Protein AF-0000000065914863 (afdb_homodimer)

pLDDT: mean 92.37, std 11.51, range [22.64, 98.88]

Structure (mmCIF, N/CA/C/O backbone):
data_AF-0000000065914863-model_v1
#
loop_
_entity.id
_entity.type
_entity.pdbx_description
1 polymer 'Glycogen synthase 2'
#
loop_
_atom_site.group_PDB
_atom_site.id
_atom_site.type_symbol
_atom_site.label_atom_id
_atom_site.label_alt_id
_atom_site.label_comp_id
_atom_site.label_asym_id
_atom_site.label_entity_id
_atom_site.label_seq_id
_atom_site.pdbx_PDB_ins_code
_atom_site.Cartn_x
_atom_site.Cartn_y
_atom_site.Cartn_z
_atom_site.occupancy
_atom_site.B_iso_or_equiv
_atom_site.auth_seq_id
_atom_site.auth_comp_id
_atom_site.auth_asym_id
_atom_site.auth_atom_id
_atom_site.pdbx_PDB_model_num
ATOM 1 N N . MET A 1 1 ? 14.117 42.188 33.25 1 60.28 1 MET A N 1
ATOM 2 C CA . MET A 1 1 ? 13.133 43.156 32.812 1 60.28 1 MET A CA 1
ATOM 3 C C . MET A 1 1 ? 11.93 42.469 32.188 1 60.28 1 MET A C 1
ATOM 5 O O . MET A 1 1 ? 12.078 41.469 31.5 1 60.28 1 MET A O 1
ATOM 9 N N . GLN A 1 2 ? 10.758 42.844 32.625 1 84.94 2 GLN A N 1
ATOM 10 C CA . GLN A 1 2 ? 9.461 42.375 32.188 1 84.94 2 GLN A CA 1
ATOM 11 C C . GLN A 1 2 ? 9.016 43.094 30.906 1 84.94 2 GLN A C 1
ATOM 13 O O . GLN A 1 2 ? 8.953 44.312 30.875 1 84.94 2 GLN A O 1
ATOM 18 N N . ALA A 1 3 ? 8.977 42.281 29.859 1 91.88 3 ALA A N 1
ATOM 19 C CA . ALA A 1 3 ? 8.5 42.875 28.609 1 91.88 3 ALA A CA 1
ATOM 20 C C . ALA A 1 3 ? 6.988 43.094 28.656 1 91.88 3 ALA A C 1
ATOM 22 O O . ALA A 1 3 ? 6.254 42.312 29.25 1 91.88 3 ALA A O 1
ATOM 23 N N . ARG A 1 4 ? 6.555 44.25 28.203 1 96.75 4 ARG A N 1
ATOM 24 C CA . ARG A 1 4 ? 5.145 44.531 27.938 1 96.75 4 ARG A CA 1
ATOM 25 C C . ARG A 1 4 ? 4.809 44.281 26.484 1 96.75 4 ARG A C 1
ATOM 27 O O . ARG A 1 4 ? 5.121 45.094 25.609 1 96.75 4 ARG A O 1
ATOM 34 N N . ILE A 1 5 ? 4.137 43.188 26.25 1 97.88 5 ILE A N 1
ATOM 35 C CA . ILE A 1 5 ? 3.965 42.719 24.875 1 97.88 5 ILE A CA 1
ATOM 36 C C . ILE A 1 5 ? 2.49 42.781 24.5 1 97.88 5 ILE A C 1
ATOM 38 O O . ILE A 1 5 ? 1.628 42.25 25.203 1 97.88 5 ILE A O 1
ATOM 42 N N . LEU A 1 6 ? 2.168 43.406 23.391 1 98.44 6 LEU A N 1
ATOM 43 C CA . LEU A 1 6 ? 0.821 43.469 22.844 1 98.44 6 LEU A CA 1
ATOM 44 C C . LEU A 1 6 ? 0.707 42.531 21.625 1 98.44 6 LEU A C 1
ATOM 46 O O . LEU A 1 6 ? 1.305 42.812 20.578 1 98.44 6 LEU A O 1
ATOM 50 N N . PHE A 1 7 ? -0.024 41.438 21.812 1 98.75 7 PHE A N 1
ATOM 51 C CA . PHE A 1 7 ? -0.329 40.562 20.672 1 98.75 7 PHE A CA 1
ATOM 52 C C . PHE A 1 7 ? -1.465 41.156 19.844 1 98.75 7 PHE A C 1
ATOM 54 O O . PHE A 1 7 ? -2.574 41.344 20.344 1 98.75 7 PHE A O 1
ATOM 61 N N . ALA A 1 8 ? -1.206 41.438 18.609 1 98.75 8 ALA A N 1
ATOM 62 C CA . ALA A 1 8 ? -2.227 41.938 17.688 1 98.75 8 ALA A CA 1
ATOM 63 C C . ALA A 1 8 ? -2.576 40.906 16.641 1 98.75 8 ALA A C 1
ATOM 65 O O . ALA A 1 8 ? -1.71 40.469 15.883 1 98.75 8 ALA A O 1
ATOM 66 N N . ALA A 1 9 ? -3.812 40.469 16.625 1 98.44 9 ALA A N 1
ATOM 67 C CA . ALA A 1 9 ? -4.188 39.375 15.711 1 98.44 9 ALA A CA 1
ATOM 68 C C . ALA A 1 9 ? -5.668 39.469 15.352 1 98.44 9 ALA A C 1
ATOM 70 O O . ALA A 1 9 ? -6.477 39.969 16.125 1 98.44 9 ALA A O 1
ATOM 71 N N . ALA A 1 10 ? -5.984 38.938 14.172 1 97.38 10 ALA A N 1
ATOM 72 C CA . ALA A 1 10 ? -7.371 38.875 13.711 1 97.38 10 ALA A CA 1
ATOM 73 C C . ALA A 1 10 ? -8.148 37.781 14.43 1 97.38 10 ALA A C 1
ATOM 75 O O . ALA A 1 10 ? -9.383 37.812 14.492 1 97.38 10 ALA A O 1
ATOM 76 N N . GLU A 1 11 ? -7.43 36.781 14.961 1 95.5 11 GLU A N 1
ATOM 77 C CA . GLU A 1 11 ? -8.031 35.594 15.586 1 95.5 11 GLU A CA 1
ATOM 78 C C . GLU A 1 11 ? -7.414 35.344 16.953 1 95.5 11 GLU A C 1
ATOM 80 O O . GLU A 1 11 ? -6.238 35.625 17.188 1 95.5 11 GLU A O 1
ATOM 85 N N . ALA A 1 12 ? -8.242 34.781 17.797 1 95.56 12 ALA A N 1
ATOM 86 C CA . ALA A 1 12 ? -7.762 34.25 19.078 1 95.56 12 ALA A CA 1
ATOM 87 C C . ALA A 1 12 ? -8.688 33.156 19.609 1 95.56 12 ALA A C 1
ATOM 89 O O . ALA A 1 12 ? -9.883 33.406 19.797 1 95.56 12 ALA A O 1
ATOM 90 N N . ALA A 1 13 ? -8.117 32.031 19.812 1 90.31 13 ALA A N 1
ATOM 91 C CA . ALA A 1 13 ? -8.891 30.953 20.438 1 90.31 13 ALA A CA 1
ATOM 92 C C . ALA A 1 13 ? -9.07 31.203 21.938 1 90.31 13 ALA A C 1
ATOM 94 O O . ALA A 1 13 ? -8.164 31.703 22.594 1 90.31 13 ALA A O 1
ATOM 95 N N . PRO A 1 14 ? -10.266 30.984 22.469 1 89.31 14 PRO A N 1
ATOM 96 C CA . PRO A 1 14 ? -11.359 30.203 21.891 1 89.31 14 PRO A CA 1
ATOM 97 C C . PRO A 1 14 ? -12.469 31.078 21.312 1 89.31 14 PRO A C 1
ATOM 99 O O . PRO A 1 14 ? -13.508 30.562 20.906 1 89.31 14 PRO A O 1
ATOM 102 N N . ILE A 1 15 ? -12.305 32.312 21.203 1 89.94 15 ILE A N 1
ATOM 103 C CA . ILE A 1 15 ? -13.453 33.188 20.969 1 89.94 15 ILE A CA 1
ATOM 104 C C . ILE A 1 15 ? -13.609 33.469 19.484 1 89.94 15 ILE A C 1
ATOM 106 O O . ILE A 1 15 ? -14.719 33.719 19 1 89.94 15 ILE A O 1
ATOM 110 N N . ALA A 1 16 ? -12.547 33.469 18.75 1 92.38 16 ALA A N 1
ATOM 111 C CA . ALA A 1 16 ? -12.562 33.656 17.297 1 92.38 16 ALA A CA 1
ATOM 112 C C . ALA A 1 16 ? -11.492 32.781 16.625 1 92.38 16 ALA A C 1
ATOM 114 O O . ALA A 1 16 ? -10.32 33.156 16.594 1 92.38 16 ALA A O 1
ATOM 115 N N . LYS A 1 17 ? -11.945 31.703 16.062 1 89.31 17 LYS A N 1
ATOM 116 C CA . LYS A 1 17 ? -10.977 30.75 15.523 1 89.31 17 LYS A CA 1
ATOM 117 C C . LYS A 1 17 ? -11.375 30.281 14.133 1 89.31 17 LYS A C 1
ATOM 119 O O . LYS A 1 17 ? -12.469 29.734 13.945 1 89.31 17 LYS A O 1
ATOM 124 N N . VAL A 1 18 ? -10.508 30.531 13.195 1 83 18 VAL A N 1
ATOM 125 C CA . VAL A 1 18 ? -10.672 29.984 11.859 1 83 18 VAL A CA 1
ATOM 126 C C . VAL A 1 18 ? -9.516 29.031 11.547 1 83 18 VAL A C 1
ATOM 128 O O . VAL A 1 18 ? -9.703 28 10.906 1 83 18 VAL A O 1
ATOM 131 N N . GLY A 1 19 ? -8.352 29.422 12.078 1 83.62 19 GLY A N 1
ATOM 132 C CA . GLY A 1 19 ? -7.18 28.625 11.766 1 83.62 19 GLY A CA 1
ATOM 133 C C . GLY A 1 19 ? -6.219 28.484 12.93 1 83.62 19 GLY A C 1
ATOM 134 O O . GLY A 1 19 ? -6.594 28.734 14.078 1 83.62 19 GLY A O 1
ATOM 135 N N . GLY A 1 20 ? -5.02 28.094 12.594 1 86.5 20 GLY A N 1
ATOM 136 C CA . GLY A 1 20 ? -4.012 27.828 13.602 1 86.5 20 GLY A CA 1
ATOM 137 C C . GLY A 1 20 ? -3.514 29.078 14.312 1 86.5 20 GLY A C 1
ATOM 138 O O . GLY A 1 20 ? -3.078 29.016 15.461 1 86.5 20 GLY A O 1
ATOM 139 N N . MET A 1 21 ? -3.607 30.156 13.648 1 91.75 21 MET A N 1
ATOM 140 C CA . MET A 1 21 ? -3.189 31.422 14.266 1 91.75 21 MET A CA 1
ATOM 141 C C . MET A 1 21 ? -3.963 31.672 15.547 1 91.75 21 MET A C 1
ATOM 143 O O . MET A 1 21 ? -3.398 32.156 16.531 1 91.75 21 MET A O 1
ATOM 147 N N . ALA A 1 22 ? -5.223 31.328 15.484 1 92.75 22 ALA A N 1
ATOM 148 C CA . ALA A 1 22 ? -6.059 31.516 16.672 1 92.75 22 ALA A CA 1
ATOM 149 C C . ALA A 1 22 ? -5.516 30.719 17.859 1 92.75 22 ALA A C 1
ATOM 151 O O . ALA A 1 22 ? -5.527 31.203 18.984 1 92.75 22 ALA A O 1
ATOM 152 N N . ASP A 1 23 ? -5.074 29.594 17.578 1 91.31 23 ASP A N 1
ATOM 153 C CA . ASP A 1 23 ? -4.551 28.719 18.625 1 91.31 23 ASP A CA 1
ATOM 154 C C . ASP A 1 23 ? -3.268 29.281 19.234 1 91.31 23 ASP A C 1
ATOM 156 O O . ASP A 1 23 ? -3.045 29.188 20.438 1 91.31 23 ASP A O 1
ATOM 160 N N . VAL A 1 24 ? -2.443 29.844 18.406 1 93.69 24 VAL A N 1
ATOM 161 C CA . VAL A 1 24 ? -1.197 30.453 18.859 1 93.69 24 VAL A CA 1
ATOM 162 C C . VAL A 1 24 ? -1.503 31.656 19.75 1 93.69 24 VAL A C 1
ATOM 164 O O . VAL A 1 24 ? -0.982 31.75 20.875 1 93.69 24 VAL A O 1
ATOM 167 N N . VAL A 1 25 ? -2.355 32.5 19.25 1 96.06 25 VAL A N 1
ATOM 168 C CA . VAL A 1 25 ? -2.678 33.719 19.953 1 96.06 25 VAL A CA 1
ATOM 169 C C . VAL A 1 25 ? -3.426 33.406 21.25 1 96.06 25 VAL A C 1
ATOM 171 O O . VAL A 1 25 ? -3.301 34.125 22.25 1 96.06 25 VAL A O 1
ATOM 174 N N . GLY A 1 26 ? -4.09 32.312 21.266 1 93.94 26 GLY A N 1
ATOM 175 C CA . GLY A 1 26 ? -4.852 31.922 22.453 1 93.94 26 GLY A CA 1
ATOM 176 C C . GLY A 1 26 ? -4.016 31.172 23.484 1 93.94 26 GLY A C 1
ATOM 177 O O . GLY A 1 26 ? -4.402 31.078 24.641 1 93.94 26 GLY A O 1
ATOM 178 N N . SER A 1 27 ? -2.873 30.719 23.109 1 93.81 27 SER A N 1
ATOM 179 C CA . SER A 1 27 ? -2.15 29.812 24.016 1 93.81 27 SER A CA 1
ATOM 180 C C . SER A 1 27 ? -0.785 30.391 24.375 1 93.81 27 SER A C 1
ATOM 182 O O . SER A 1 27 ? -0.375 30.328 25.547 1 93.81 27 SER A O 1
ATOM 184 N N . LEU A 1 28 ? -0.084 30.969 23.469 1 94.69 28 LEU A N 1
ATOM 185 C CA . LEU A 1 28 ? 1.275 31.438 23.703 1 94.69 28 LEU A CA 1
ATOM 186 C C . LEU A 1 28 ? 1.292 32.531 24.75 1 94.69 28 LEU A C 1
ATOM 188 O O . LEU A 1 28 ? 2.137 32.531 25.656 1 94.69 28 LEU A O 1
ATOM 192 N N . PRO A 1 29 ? 0.357 33.5 24.703 1 96.62 29 PRO A N 1
ATOM 193 C CA . PRO A 1 29 ? 0.352 34.562 25.703 1 96.62 29 PRO A CA 1
ATOM 194 C C . PRO A 1 29 ? 0.245 34.031 27.141 1 96.62 29 PRO A C 1
ATOM 196 O O . PRO A 1 29 ? 0.872 34.562 28.047 1 96.62 29 PRO A O 1
ATOM 199 N N . VAL A 1 30 ? -0.542 32.969 27.297 1 94.88 30 VAL A N 1
ATOM 200 C CA . VAL A 1 30 ? -0.723 32.375 28.609 1 94.88 30 VAL A CA 1
ATOM 201 C C . VAL A 1 30 ? 0.617 31.859 29.141 1 94.88 30 VAL A C 1
ATOM 203 O O . VAL A 1 30 ? 0.965 32.094 30.297 1 94.88 30 VAL A O 1
ATOM 206 N N . VAL A 1 31 ? 1.341 31.234 28.312 1 94.62 31 VAL A N 1
ATOM 207 C CA . VAL A 1 31 ? 2.625 30.656 28.688 1 94.62 31 VAL A CA 1
ATOM 208 C C . VAL A 1 31 ? 3.643 31.75 28.953 1 94.62 31 VAL A C 1
ATOM 210 O O . VAL A 1 31 ? 4.426 31.672 29.906 1 94.62 31 VAL A O 1
ATOM 213 N N . LEU A 1 32 ? 3.652 32.781 28.125 1 95.56 32 LEU A N 1
ATOM 214 C CA . LEU A 1 32 ? 4.574 33.906 28.297 1 95.56 32 LEU A CA 1
ATOM 215 C C . LEU A 1 32 ? 4.301 34.625 29.609 1 95.56 32 LEU A C 1
ATOM 217 O O . LEU A 1 32 ? 5.23 35.094 30.266 1 95.56 32 LEU A O 1
ATOM 221 N N . ARG A 1 33 ? 3.059 34.75 29.953 1 95.75 33 ARG A N 1
ATOM 222 C CA . ARG A 1 33 ? 2.707 35.375 31.234 1 95.75 33 ARG A CA 1
ATOM 223 C C . ARG A 1 33 ? 3.223 34.531 32.406 1 95.75 33 ARG A C 1
ATOM 225 O O . ARG A 1 33 ? 3.715 35.062 33.375 1 95.75 33 ARG A O 1
ATOM 232 N N . LYS A 1 34 ? 3.082 33.281 32.25 1 93.12 34 LYS A N 1
ATOM 233 C CA . LYS A 1 34 ? 3.607 32.375 33.281 1 93.12 34 LYS A CA 1
ATOM 234 C C . LYS A 1 34 ? 5.121 32.531 33.406 1 93.12 34 LYS A C 1
ATOM 236 O O . LYS A 1 34 ? 5.68 32.281 34.5 1 93.12 34 LYS A O 1
ATOM 241 N N . LEU A 1 35 ? 5.734 32.938 32.375 1 93 35 LEU A N 1
ATOM 242 C CA . LEU A 1 35 ? 7.176 33.156 32.375 1 93 35 LEU A CA 1
ATOM 243 C C . LEU A 1 35 ? 7.523 34.562 32.844 1 93 35 LEU A C 1
ATOM 245 O O . LEU A 1 35 ? 8.672 35 32.719 1 93 35 LEU A O 1
ATOM 249 N N . GLY A 1 36 ? 6.551 35.312 33.188 1 93.5 36 GLY A N 1
ATOM 250 C CA . GLY A 1 36 ? 6.805 36.562 33.875 1 93.5 36 GLY A CA 1
ATOM 251 C C . GLY A 1 36 ? 6.621 37.781 33 1 93.5 36 GLY A C 1
ATOM 252 O O . GLY A 1 36 ? 6.938 38.906 33.375 1 93.5 36 GLY A O 1
ATOM 253 N N . GLN A 1 37 ? 6.082 37.625 31.812 1 95.69 37 GLN A N 1
ATOM 254 C CA . GLN A 1 37 ? 5.898 38.75 30.906 1 95.69 37 GLN A CA 1
ATOM 255 C C . GLN A 1 37 ? 4.496 39.344 31.031 1 95.69 37 GLN A C 1
ATOM 257 O O . GLN A 1 37 ? 3.566 38.656 31.469 1 95.69 37 GLN A O 1
ATOM 262 N N . ASP A 1 38 ? 4.41 40.594 30.797 1 97.31 38 ASP A N 1
ATOM 263 C CA . ASP A 1 38 ? 3.1 41.25 30.719 1 97.31 38 ASP A CA 1
ATOM 264 C C . ASP A 1 38 ? 2.568 41.219 29.281 1 97.31 38 ASP A C 1
ATOM 266 O O . ASP A 1 38 ? 2.842 42.125 28.5 1 97.31 38 ASP A O 1
ATOM 270 N N . VAL A 1 39 ? 1.802 40.188 29.016 1 97.81 39 VAL A N 1
ATOM 271 C CA . VAL A 1 39 ? 1.303 39.969 27.656 1 97.81 39 VAL A CA 1
ATOM 272 C C . VAL A 1 39 ? -0.193 40.281 27.594 1 97.81 39 VAL A C 1
ATOM 274 O O . VAL A 1 39 ? -0.953 39.844 28.469 1 97.81 39 VAL A O 1
ATOM 277 N N . ARG A 1 40 ? -0.616 41 26.609 1 98.38 40 ARG A N 1
ATOM 278 C CA . ARG A 1 40 ? -2.016 41.312 26.359 1 98.38 40 ARG A CA 1
ATOM 279 C C . ARG A 1 40 ? -2.381 41.125 24.906 1 98.38 40 ARG A C 1
ATOM 281 O O . ARG A 1 40 ? -1.506 41.094 24.031 1 98.38 40 ARG A O 1
ATOM 288 N N . ILE A 1 41 ? -3.676 40.875 24.656 1 98.69 41 ILE A N 1
ATOM 289 C CA . ILE A 1 41 ? -4.133 40.594 23.312 1 98.69 41 ILE A CA 1
ATOM 290 C C . ILE A 1 41 ? -5.09 41.688 22.828 1 98.69 41 ILE A C 1
ATOM 292 O O . ILE A 1 41 ? -5.906 42.188 23.609 1 98.69 41 ILE A O 1
ATOM 296 N N . ILE A 1 42 ? -4.949 42.094 21.609 1 98.69 42 ILE A N 1
ATOM 297 C CA . ILE A 1 42 ? -5.91 43 21 1 98.69 42 ILE A CA 1
ATOM 298 C C . ILE A 1 42 ? -6.449 42.375 19.703 1 98.69 42 ILE A C 1
ATOM 300 O O . ILE A 1 42 ? -5.684 41.875 18.891 1 98.69 42 ILE A O 1
ATOM 304 N N . MET A 1 43 ? -7.727 42.344 19.547 1 98.44 43 MET A N 1
ATOM 305 C CA . MET A 1 43 ? -8.383 41.781 18.375 1 98.44 43 MET A CA 1
ATOM 306 C C . MET A 1 43 ? -9.703 42.5 18.094 1 98.44 43 MET A C 1
ATOM 308 O O . MET A 1 43 ? -10.203 43.25 18.922 1 98.44 43 MET A O 1
ATOM 312 N N . PRO A 1 44 ? -10.281 42.281 16.922 1 98.12 44 PRO A N 1
ATOM 313 C CA . PRO A 1 44 ? -11.578 42.906 16.625 1 98.12 44 PRO A CA 1
ATOM 314 C C . PRO A 1 44 ? -12.719 42.312 17.453 1 98.12 44 PRO A C 1
ATOM 316 O O . PRO A 1 44 ? -12.688 41.125 17.781 1 98.12 44 PRO A O 1
ATOM 319 N N . LEU A 1 45 ? -13.648 43.125 17.719 1 96.5 45 LEU A N 1
ATOM 320 C CA . LEU A 1 45 ? -14.906 42.656 18.297 1 96.5 45 LEU A CA 1
ATOM 321 C C . LEU A 1 45 ? -15.906 42.281 17.219 1 96.5 45 LEU A C 1
ATOM 323 O O . LEU A 1 45 ? -16.734 43.094 16.828 1 96.5 45 LEU A O 1
ATOM 327 N N . TYR A 1 46 ? -15.859 41.094 16.859 1 95.75 46 TYR A N 1
ATOM 328 C CA . TYR A 1 46 ? -16.719 40.625 15.781 1 95.75 46 TYR A CA 1
ATOM 329 C C . TYR A 1 46 ? -18.172 40.562 16.234 1 95.75 46 TYR A C 1
ATOM 331 O O . TYR A 1 46 ? -18.453 40.406 17.422 1 95.75 46 TYR A O 1
ATOM 339 N N . GLY A 1 47 ? -19.047 40.562 15.242 1 93.12 47 GLY A N 1
ATOM 340 C CA . GLY A 1 47 ? -20.469 40.562 15.523 1 93.12 47 GLY A CA 1
ATOM 341 C C . GLY A 1 47 ? -20.938 39.375 16.359 1 93.12 47 GLY A C 1
ATOM 342 O O . GLY A 1 47 ? -21.766 39.531 17.25 1 93.12 47 GLY A O 1
ATOM 343 N N . PHE A 1 48 ? -20.422 38.312 16.141 1 90.5 48 PHE A N 1
ATOM 344 C CA . PHE A 1 48 ? -20.891 37.094 16.812 1 90.5 48 PHE A CA 1
ATOM 345 C C . PHE A 1 48 ? -20.375 37.062 18.25 1 90.5 48 PHE A C 1
ATOM 347 O O . PHE A 1 48 ? -20.766 36.188 19.031 1 90.5 48 PHE A O 1
ATOM 354 N N . LEU A 1 49 ? -19.578 38.031 18.609 1 91.81 49 LEU A N 1
ATOM 355 C CA . LEU A 1 49 ? -19.078 38.094 19.984 1 91.81 49 LEU A CA 1
ATOM 356 C C . LEU A 1 49 ? -19.875 39.094 20.797 1 91.81 49 LEU A C 1
ATOM 358 O O . LEU A 1 49 ? -19.719 39.188 22.016 1 91.81 49 LEU A O 1
ATOM 362 N N . TRP A 1 50 ? -20.734 39.75 20.125 1 87.62 50 TRP A N 1
ATOM 363 C CA . TRP A 1 50 ? -21.453 40.844 20.781 1 87.62 50 TRP A CA 1
ATOM 364 C C . TRP A 1 50 ? -22.281 40.344 21.953 1 87.62 50 TRP A C 1
ATOM 366 O O . TRP A 1 50 ? -22.359 41 22.984 1 87.62 50 TRP A O 1
ATOM 376 N N . ASP A 1 51 ? -22.844 39.156 21.734 1 84.25 51 ASP A N 1
ATOM 377 C CA . ASP A 1 51 ? -23.688 38.625 22.781 1 84.25 51 ASP A CA 1
ATOM 378 C C . ASP A 1 51 ? -22.859 38.031 23.922 1 84.25 51 ASP A C 1
ATOM 380 O O . ASP A 1 51 ? -23.312 37.969 25.062 1 84.25 51 ASP A O 1
ATOM 384 N N . LYS A 1 52 ? -21.688 37.688 23.641 1 87.56 52 LYS A N 1
ATOM 385 C CA . LYS A 1 52 ? -20.828 37.031 24.625 1 87.56 52 LYS A CA 1
ATOM 386 C C . LYS A 1 52 ? -20.125 38.094 25.5 1 87.56 52 LYS A C 1
ATOM 388 O O . LYS A 1 52 ? -19.922 37.844 26.703 1 87.56 52 LYS A O 1
ATOM 393 N N . PHE A 1 53 ? -19.656 39.188 24.938 1 83.06 53 PHE A N 1
ATOM 394 C CA . PHE A 1 53 ? -18.938 40.25 25.656 1 83.06 53 PHE A CA 1
ATOM 395 C C . PHE A 1 53 ? -19.812 41.469 25.891 1 83.06 53 PHE A C 1
ATOM 397 O O . PHE A 1 53 ? -19.297 42.562 26.078 1 83.06 53 PHE A O 1
ATOM 404 N N . GLY A 1 54 ? -21.078 41.375 25.859 1 67.38 54 GLY A N 1
ATOM 405 C CA . GLY A 1 54 ? -21.984 42.531 26.031 1 67.38 54 GLY A CA 1
ATOM 406 C C . GLY A 1 54 ? -22.156 42.906 27.484 1 67.38 54 GLY A C 1
ATOM 407 O O . GLY A 1 54 ? -21.656 42.25 28.391 1 67.38 54 GLY A O 1
ATOM 408 N N . PRO A 1 55 ? -22.484 44.312 27.641 1 58.91 55 PRO A N 1
ATOM 409 C CA . PRO A 1 55 ? -22.703 44.781 29.016 1 58.91 55 PRO A CA 1
ATOM 410 C C . PRO A 1 55 ? -23.5 43.75 29.844 1 58.91 55 PRO A C 1
ATOM 412 O O . PRO A 1 55 ? -24.062 42.812 29.297 1 58.91 55 PRO A O 1
ATOM 415 N N . GLU A 1 56 ? -24.109 43.875 31.078 1 52.84 56 GLU A N 1
ATOM 416 C CA . GLU A 1 56 ? -24.844 43.094 32.031 1 52.84 56 GLU A CA 1
ATOM 417 C C . GLU A 1 56 ? -25.969 42.281 31.359 1 52.84 56 GLU A C 1
ATOM 419 O O . GLU A 1 56 ? -26.859 42.875 30.75 1 52.84 56 GLU A O 1
ATOM 424 N N . PRO A 1 57 ? -25.969 40.781 31.375 1 57.75 57 PRO A N 1
ATOM 425 C CA . PRO A 1 57 ? -25.484 39.406 31.547 1 57.75 57 PRO A CA 1
ATOM 426 C C . PRO A 1 57 ? -24.734 38.906 30.328 1 57.75 57 PRO A C 1
ATOM 428 O O . PRO A 1 57 ? -25.281 38.875 29.234 1 57.75 57 PRO A O 1
ATOM 431 N N . GLY A 1 58 ? -23.375 39.344 30.031 1 63.84 58 GLY A N 1
ATOM 432 C CA . GLY A 1 58 ? -22.609 38.625 29.031 1 63.84 58 GLY A CA 1
ATOM 433 C C . GLY A 1 58 ? -21.875 37.406 29.609 1 63.84 58 GLY A C 1
ATOM 434 O O . GLY A 1 58 ? -21.781 37.25 30.828 1 63.84 58 GLY A O 1
ATOM 435 N N . GLN A 1 59 ? -21.641 36.469 28.75 1 76.31 59 GLN A N 1
ATOM 436 C CA . GLN A 1 59 ? -20.922 35.25 29.172 1 76.31 59 GLN A CA 1
ATOM 437 C C . GLN A 1 59 ? -19.547 35.594 29.703 1 76.31 59 GLN A C 1
ATOM 439 O O . GLN A 1 59 ? -19.062 34.969 30.656 1 76.31 59 GLN A O 1
ATOM 444 N N . TYR A 1 60 ? -18.922 36.781 29.109 1 86.94 60 TYR A N 1
ATOM 445 C CA . TYR A 1 60 ? -17.578 37.188 29.5 1 86.94 60 TYR A CA 1
ATOM 446 C C . TYR A 1 60 ? -17.578 38.656 29.938 1 86.94 60 TYR A C 1
ATOM 448 O O . TYR A 1 60 ? -18.281 39.5 29.359 1 86.94 60 TYR A O 1
ATOM 456 N N . PRO A 1 61 ? -16.797 39 30.875 1 85.75 61 PRO A N 1
ATOM 457 C CA . PRO A 1 61 ? -16.766 40.375 31.359 1 85.75 61 PRO A CA 1
ATOM 458 C C . PRO A 1 61 ? -16.125 41.344 30.359 1 85.75 61 PRO A C 1
ATOM 460 O O . PRO A 1 61 ? -15.211 40.938 29.625 1 85.75 61 PRO A O 1
ATOM 463 N N . ARG A 1 62 ? -16.688 42.531 30.281 1 89.69 62 ARG A N 1
ATOM 464 C CA . ARG A 1 62 ? -16.125 43.625 29.484 1 89.69 62 ARG A CA 1
ATOM 465 C C . ARG A 1 62 ? -16.344 44.969 30.172 1 89.69 62 ARG A C 1
ATOM 467 O O . ARG A 1 62 ? -17.328 45.156 30.875 1 89.69 62 ARG A O 1
ATOM 474 N N . SER A 1 63 ? -15.422 45.906 29.859 1 90.69 63 SER A N 1
ATOM 475 C CA . SER A 1 63 ? -15.617 47.25 30.391 1 90.69 63 SER A CA 1
ATOM 476 C C . SER A 1 63 ? -16.922 47.844 29.875 1 90.69 63 SER A C 1
ATOM 478 O O . SER A 1 63 ? -17.312 47.625 28.734 1 90.69 63 SER A O 1
ATOM 480 N N . LYS A 1 64 ? -17.594 48.531 30.719 1 89.44 64 LYS A N 1
ATOM 481 C CA . LYS A 1 64 ? -18.844 49.188 30.344 1 89.44 64 LYS A CA 1
ATOM 482 C C . LYS A 1 64 ? -18.625 50.25 29.281 1 89.44 64 LYS A C 1
ATOM 484 O O . LYS A 1 64 ? -19.344 50.25 28.266 1 89.44 64 LYS A O 1
ATOM 489 N N . ASP A 1 65 ? -17.641 51.094 29.594 1 92.25 65 ASP A N 1
ATOM 490 C CA . ASP A 1 65 ? -17.281 52.125 28.641 1 92.25 65 ASP A CA 1
ATOM 491 C C . ASP A 1 65 ? -15.969 51.781 27.922 1 92.25 65 ASP A C 1
ATOM 493 O O . ASP A 1 65 ? -15.141 51.031 28.469 1 92.25 65 ASP A O 1
ATOM 497 N N . PRO A 1 66 ? -15.914 52.25 26.688 1 95.69 66 PRO A N 1
ATOM 498 C CA . PRO A 1 66 ? -14.609 52.062 26.031 1 95.69 66 PRO A CA 1
ATOM 499 C C . PRO A 1 66 ? -13.469 52.719 26.828 1 95.69 66 PRO A C 1
ATOM 501 O O . PRO A 1 66 ? -13.617 53.812 27.375 1 95.69 66 PRO A O 1
ATOM 504 N N . ILE A 1 67 ? -12.391 52.031 26.891 1 96.5 67 ILE A N 1
ATOM 505 C CA . ILE A 1 67 ? -11.234 52.531 27.609 1 96.5 67 ILE A CA 1
ATOM 506 C C . ILE A 1 67 ? -10.43 53.469 26.703 1 96.5 67 ILE A C 1
ATOM 508 O O . ILE A 1 67 ? -9.57 54.219 27.188 1 96.5 67 ILE A O 1
ATOM 512 N N . TRP A 1 68 ? -10.68 53.438 25.453 1 96.81 68 TRP A N 1
ATOM 513 C CA . TRP A 1 68 ? -10 54.25 24.438 1 96.81 68 TRP A CA 1
ATOM 514 C C . TRP A 1 68 ? -10.93 54.531 23.266 1 96.81 68 TRP A C 1
ATOM 516 O O . TRP A 1 68 ? -11.617 53.625 22.781 1 96.81 68 TRP A O 1
ATOM 526 N N . SER A 1 69 ? -11.109 55.781 22.828 1 97.25 69 SER A N 1
ATOM 527 C CA . SER A 1 69 ? -11.914 56.219 21.688 1 97.25 69 SER A CA 1
ATOM 528 C C . SER A 1 69 ? -11.211 57.312 20.906 1 97.25 69 SER A C 1
ATOM 530 O O . SER A 1 69 ? -10.93 58.406 21.438 1 97.25 69 SER A O 1
ATOM 532 N N . LYS A 1 70 ? -10.898 57.031 19.672 1 96.25 70 LYS A N 1
ATOM 533 C CA . LYS A 1 70 ? -10.234 58.031 18.828 1 96.25 70 LYS A CA 1
ATOM 534 C C . LYS A 1 70 ? -10.625 57.844 17.359 1 96.25 70 LYS A C 1
ATOM 536 O O . LYS A 1 70 ? -11.172 56.812 16.984 1 96.25 70 LYS A O 1
ATOM 541 N N . GLN A 1 71 ? -10.297 58.906 16.594 1 94.81 71 GLN A N 1
ATOM 542 C CA . GLN A 1 71 ? -10.508 58.844 15.156 1 94.81 71 GLN A CA 1
ATOM 543 C C . GLN A 1 71 ? -9.359 58.125 14.461 1 94.81 71 GLN A C 1
ATOM 545 O O . GLN A 1 71 ? -8.188 58.438 14.68 1 94.81 71 GLN A O 1
ATOM 550 N N . VAL A 1 72 ? -9.711 57.125 13.766 1 94.06 72 VAL A N 1
ATOM 551 C CA . VAL A 1 72 ? -8.789 56.344 12.961 1 94.06 72 VAL A CA 1
ATOM 552 C C . VAL A 1 72 ? -9.32 56.219 11.539 1 94.06 72 VAL A C 1
ATOM 554 O O . VAL A 1 72 ? -10.453 55.781 11.32 1 94.06 72 VAL A O 1
ATOM 557 N N . MET A 1 73 ? -8.492 56.594 10.555 1 94.94 73 MET A N 1
ATOM 558 C CA . MET A 1 73 ? -8.891 56.531 9.148 1 94.94 73 MET A CA 1
ATOM 559 C C . MET A 1 73 ? -10.234 57.219 8.938 1 94.94 73 MET A C 1
ATOM 561 O O . MET A 1 73 ? -11.094 56.719 8.219 1 94.94 73 MET A O 1
ATOM 565 N N . GLY A 1 74 ? -10.438 58.219 9.602 1 92.88 74 GLY A N 1
ATOM 566 C CA . GLY A 1 74 ? -11.609 59.062 9.422 1 92.88 74 GLY A CA 1
ATOM 567 C C . GLY A 1 74 ? -12.836 58.531 10.148 1 92.88 74 GLY A C 1
ATOM 568 O O . GLY A 1 74 ? -13.93 59.094 10.008 1 92.88 74 GLY A O 1
ATOM 569 N N . GLN A 1 75 ? -12.688 57.5 10.93 1 95.25 75 GLN A N 1
ATOM 570 C CA . GLN A 1 75 ? -13.789 56.906 11.68 1 95.25 75 GLN A CA 1
ATOM 571 C C . GLN A 1 75 ? -13.445 56.781 13.156 1 95.25 75 GLN A C 1
ATOM 573 O O . GLN A 1 75 ? -12.266 56.781 13.531 1 95.25 75 GLN A O 1
ATOM 578 N N . VAL A 1 76 ? -14.438 56.594 13.93 1 96.25 76 VAL A N 1
ATOM 579 C CA . VAL A 1 76 ? -14.203 56.438 15.359 1 96.25 76 VAL A CA 1
ATOM 580 C C . VAL A 1 76 ? -14 54.938 15.688 1 96.25 76 VAL A C 1
ATOM 582 O O . VAL A 1 76 ? -14.797 54.094 15.281 1 96.25 76 VAL A O 1
ATOM 585 N N . ALA A 1 77 ? -12.914 54.688 16.328 1 96.81 77 ALA A N 1
ATOM 586 C CA . ALA A 1 77 ? -12.641 53.375 16.875 1 96.81 77 ALA A CA 1
ATOM 587 C C . ALA A 1 77 ? -12.742 53.375 18.391 1 96.81 77 ALA A C 1
ATOM 589 O O . ALA A 1 77 ? -12.219 54.25 19.062 1 96.81 77 ALA A O 1
ATOM 590 N N . ASP A 1 78 ? -13.5 52.375 18.922 1 97.44 78 ASP A N 1
ATOM 591 C CA . ASP A 1 78 ? -13.594 52.156 20.359 1 97.44 78 ASP A CA 1
ATOM 592 C C . ASP A 1 78 ? -12.906 50.875 20.781 1 97.44 78 ASP A C 1
ATOM 594 O O . ASP A 1 78 ? -12.984 49.875 20.062 1 97.44 78 ASP A O 1
ATOM 598 N N . ILE A 1 79 ? -12.211 50.906 21.875 1 97.75 79 ILE A N 1
ATOM 599 C CA . ILE A 1 79 ? -11.578 49.688 22.391 1 97.75 79 ILE A CA 1
ATOM 600 C C . ILE A 1 79 ? -12.117 49.406 23.797 1 97.75 79 ILE A C 1
ATOM 602 O O . ILE A 1 79 ? -12.117 50.281 24.672 1 97.75 79 ILE A O 1
ATOM 606 N N . TYR A 1 80 ? -12.625 48.188 23.953 1 96.12 80 TYR A N 1
ATOM 607 C CA . TYR A 1 80 ? -13.109 47.719 25.234 1 96.12 80 TYR A CA 1
ATOM 608 C C . TYR A 1 80 ? -12.102 46.75 25.875 1 96.12 80 TYR A C 1
ATOM 610 O O . TYR A 1 80 ? -11.297 46.125 25.172 1 96.12 80 TYR A O 1
ATOM 618 N N . GLU A 1 81 ? -12.094 46.688 27.125 1 95.81 81 GLU A N 1
ATOM 619 C CA . GLU A 1 81 ? -11.195 45.812 27.844 1 95.81 81 GLU A CA 1
ATOM 620 C C . GLU A 1 81 ? -11.938 44.594 28.391 1 95.81 81 GLU A C 1
ATOM 622 O O . GLU A 1 81 ? -13.062 44.719 28.875 1 95.81 81 GLU A O 1
ATOM 627 N N . SER A 1 82 ? -11.32 43.469 28.25 1 95.56 82 SER A N 1
ATOM 628 C CA . SER A 1 82 ? -11.812 42.188 28.75 1 95.56 82 SER A CA 1
ATOM 629 C C . SER A 1 82 ? -10.672 41.25 29.125 1 95.56 82 SER A C 1
ATOM 631 O O . SER A 1 82 ? -9.531 41.688 29.281 1 95.56 82 SER A O 1
ATOM 633 N N . VAL A 1 83 ? -10.953 40 29.406 1 95.56 83 VAL A N 1
ATOM 634 C CA . VAL A 1 83 ? -9.984 38.938 29.688 1 95.56 83 VAL A CA 1
ATOM 635 C C . VAL A 1 83 ? -10.25 37.75 28.797 1 95.56 83 VAL A C 1
ATOM 637 O O . VAL A 1 83 ? -11.406 37.375 28.562 1 95.56 83 VAL A O 1
ATOM 640 N N . LEU A 1 84 ? -9.164 37.188 28.25 1 95.62 84 LEU A N 1
ATOM 641 C CA . LEU A 1 84 ? -9.344 36 27.422 1 95.62 84 LEU A CA 1
ATOM 642 C C . LEU A 1 84 ? -9.984 34.875 28.234 1 95.62 84 LEU A C 1
ATOM 644 O O . LEU A 1 84 ? -9.445 34.469 29.266 1 95.62 84 LEU A O 1
ATOM 648 N N . PRO A 1 85 ? -11.094 34.375 27.781 1 91.81 85 PRO A N 1
ATOM 649 C CA . PRO A 1 85 ? -11.828 33.406 28.562 1 91.81 85 PRO A CA 1
ATOM 650 C C . PRO A 1 85 ? -10.953 32.219 29 1 91.81 85 PRO A C 1
ATOM 652 O O . PRO A 1 85 ? -10.195 31.672 28.172 1 91.81 85 PRO A O 1
ATOM 655 N N . GLY A 1 86 ? -11.086 31.891 30.266 1 87.75 86 GLY A N 1
ATOM 656 C CA . GLY A 1 86 ? -10.383 30.734 30.812 1 87.75 86 GLY A CA 1
ATOM 657 C C . GLY A 1 86 ? -8.945 31.047 31.203 1 87.75 86 GLY A C 1
ATOM 658 O O . GLY A 1 86 ? -8.195 30.141 31.594 1 87.75 86 GLY A O 1
ATOM 659 N N . THR A 1 87 ? -8.547 32.312 31 1 93.12 87 THR A N 1
ATOM 660 C CA . THR A 1 87 ? -7.176 32.719 31.312 1 93.12 87 THR A CA 1
ATOM 661 C C . THR A 1 87 ? -7.152 34.031 32.094 1 93.12 87 THR A C 1
ATOM 663 O O . THR A 1 87 ? -8.203 34.562 32.469 1 93.12 87 THR A O 1
ATOM 666 N N . ASP A 1 88 ? -5.984 34.469 32.375 1 94.75 88 ASP A N 1
ATOM 667 C CA . ASP A 1 88 ? -5.828 35.781 33 1 94.75 88 ASP A CA 1
ATOM 668 C C . ASP A 1 88 ? -5.199 36.781 32.062 1 94.75 88 ASP A C 1
ATOM 670 O O . ASP A 1 88 ? -4.699 37.844 32.5 1 94.75 88 ASP A O 1
ATOM 674 N N . VAL A 1 89 ? -5.227 36.531 30.812 1 96.94 89 VAL A N 1
ATOM 675 C CA . VAL A 1 89 ? -4.621 37.406 29.812 1 96.94 89 VAL A CA 1
ATOM 676 C C . VAL A 1 89 ? -5.582 38.562 29.484 1 96.94 89 VAL A C 1
ATOM 678 O O . VAL A 1 89 ? -6.695 38.312 29 1 96.94 89 VAL A O 1
ATOM 681 N N . PRO A 1 90 ? -5.152 39.781 29.703 1 97.75 90 PRO A N 1
ATOM 682 C CA . PRO A 1 90 ? -6.012 40.875 29.312 1 97.75 90 PRO A CA 1
ATOM 683 C C . PRO A 1 90 ? -6.301 40.906 27.812 1 97.75 90 PRO A C 1
ATOM 685 O O . PRO A 1 90 ? -5.418 40.594 27 1 97.75 90 PRO A O 1
ATOM 688 N N . LEU A 1 91 ? -7.566 41.25 27.531 1 97.94 91 LEU A N 1
ATOM 689 C CA . LEU A 1 91 ? -8.047 41.219 26.156 1 97.94 91 LEU A CA 1
ATOM 690 C C . LEU A 1 91 ? -8.656 42.562 25.781 1 97.94 91 LEU A C 1
ATOM 692 O O . LEU A 1 91 ? -9.547 43.062 26.469 1 97.94 91 LEU A O 1
ATOM 696 N N . TYR A 1 92 ? -8.094 43.188 24.75 1 98.19 92 TYR A N 1
ATOM 697 C CA . TYR A 1 92 ? -8.648 44.406 24.188 1 98.19 92 TYR A CA 1
ATOM 698 C C . TYR A 1 92 ? -9.469 44.125 22.938 1 98.19 92 TYR A C 1
ATOM 700 O O . TYR A 1 92 ? -9.016 43.375 22.047 1 98.19 92 TYR A O 1
ATOM 708 N N . LEU A 1 93 ? -10.68 44.688 22.891 1 97.69 93 LEU A N 1
ATOM 709 C CA . LEU A 1 93 ? -11.602 44.438 21.781 1 97.69 93 LEU A CA 1
ATOM 710 C C . LEU A 1 93 ? -11.867 45.719 21 1 97.69 93 LEU A C 1
ATOM 712 O O . LEU A 1 93 ? -12.461 46.656 21.531 1 97.69 93 LEU A O 1
ATOM 716 N N . VAL A 1 94 ? -11.438 45.719 19.781 1 98.12 94 VAL A N 1
ATOM 717 C CA . VAL A 1 94 ? -11.648 46.875 18.922 1 98.12 94 VAL A CA 1
ATOM 718 C C . VAL A 1 94 ? -13.07 46.844 18.359 1 98.12 94 VAL A C 1
ATOM 720 O O . VAL A 1 94 ? -13.43 45.938 17.625 1 98.12 94 VAL A O 1
ATOM 723 N N . SER A 1 95 ? -13.781 47.844 18.672 1 96.25 95 SER A N 1
ATOM 724 C CA . SER A 1 95 ? -15.172 47.906 18.25 1 96.25 95 SER A CA 1
ATOM 725 C C . SER A 1 95 ? -15.367 48.938 17.156 1 96.25 95 SER A C 1
ATOM 727 O O . SER A 1 95 ? -14.93 50.094 17.281 1 96.25 95 SER A O 1
ATOM 729 N N . HIS A 1 96 ? -15.945 48.5 16.109 1 95.81 96 HIS A N 1
ATOM 730 C CA . HIS A 1 96 ? -16.359 49.312 14.961 1 95.81 96 HIS A CA 1
ATOM 731 C C . HIS A 1 96 ? -17.406 48.594 14.133 1 95.81 96 HIS A C 1
ATOM 733 O O . HIS A 1 96 ? -17.469 47.375 14.125 1 95.81 96 HIS A O 1
ATOM 739 N N . TYR A 1 97 ? -18.203 49.281 13.383 1 93.69 97 TYR A N 1
ATOM 740 C CA . TYR A 1 97 ? -19.312 48.688 12.633 1 93.69 97 TYR A CA 1
ATOM 741 C C . TYR A 1 97 ? -18.812 47.75 11.547 1 93.69 97 TYR A C 1
ATOM 743 O O . TYR A 1 97 ? -19.5 46.812 11.156 1 93.69 97 TYR A O 1
ATOM 751 N N . CYS A 1 98 ? -17.625 47.969 11.055 1 94.75 98 CYS A N 1
ATOM 752 C CA . CYS A 1 98 ? -17.094 47.125 9.977 1 94.75 98 CYS A CA 1
ATOM 753 C C . CYS A 1 98 ? -16.844 45.719 10.453 1 94.75 98 CYS A C 1
ATOM 755 O O . CYS A 1 98 ? -16.703 44.781 9.648 1 94.75 98 CYS A O 1
ATOM 757 N N . PHE A 1 99 ? -16.859 45.5 11.781 1 96.31 99 PHE A N 1
ATOM 758 C CA . PHE A 1 99 ? -16.656 44.156 12.344 1 96.31 99 PHE A CA 1
ATOM 759 C C . PHE A 1 99 ? -17.984 43.562 12.805 1 96.31 99 PHE A C 1
ATOM 761 O O . PHE A 1 99 ? -18.016 42.5 13.43 1 96.31 99 PHE A O 1
ATOM 768 N N . ALA A 1 100 ? -19.094 44.125 12.484 1 93.19 100 ALA A N 1
ATOM 769 C CA . ALA A 1 100 ? -20.422 43.719 12.938 1 93.19 100 ALA A CA 1
ATOM 770 C C . ALA A 1 100 ? -20.875 42.406 12.289 1 93.19 100 ALA A C 1
ATOM 772 O O . ALA A 1 100 ? -21.609 41.625 12.891 1 93.19 100 ALA A O 1
ATOM 773 N N . PRO A 1 101 ? -20.453 42.188 11.031 1 91.38 101 PRO A N 1
ATOM 774 C CA . PRO A 1 101 ? -20.844 40.906 10.414 1 91.38 101 PRO A CA 1
ATOM 775 C C . PRO A 1 101 ? -20.344 39.688 11.188 1 91.38 101 PRO A C 1
ATOM 777 O O . PRO A 1 101 ? -19.266 39.75 11.797 1 91.38 101 PRO A O 1
ATOM 780 N N . HIS A 1 102 ? -21.062 38.656 11.086 1 90.75 102 HIS A N 1
ATOM 781 C CA . HIS A 1 102 ? -20.734 37.406 11.797 1 90.75 102 HIS A CA 1
ATOM 782 C C . HIS A 1 102 ? -19.734 36.562 11.008 1 90.75 102 HIS A C 1
ATOM 784 O O . HIS A 1 102 ? -20 35.438 10.672 1 90.75 102 HIS A O 1
ATOM 790 N N . ARG A 1 103 ? -18.656 37.219 10.727 1 89 103 ARG A N 1
ATOM 791 C CA . ARG A 1 103 ? -17.562 36.562 9.984 1 89 103 ARG A CA 1
ATOM 792 C C . ARG A 1 103 ? -16.219 37.188 10.352 1 89 103 ARG A C 1
ATOM 794 O O . ARG A 1 103 ? -16.141 38.344 10.703 1 89 103 ARG A O 1
ATOM 801 N N . ILE A 1 104 ? -15.258 36.438 10.203 1 91.81 104 ILE A N 1
ATOM 802 C CA . ILE A 1 104 ? -13.914 36.969 10.43 1 91.81 104 ILE A CA 1
ATOM 803 C C . ILE A 1 104 ? -13.305 37.406 9.102 1 91.81 104 ILE A C 1
ATOM 805 O O . ILE A 1 104 ? -12.859 38.562 8.969 1 91.81 104 ILE A O 1
ATOM 809 N N . TYR A 1 105 ? -13.32 36.438 8.141 1 90 105 TYR A N 1
ATOM 810 C CA . TYR A 1 105 ? -12.672 36.75 6.867 1 90 105 TYR A CA 1
ATOM 811 C C . TYR A 1 105 ? -13.695 36.844 5.746 1 90 105 TYR A C 1
ATOM 813 O O . TYR A 1 105 ? -14.891 36.656 5.965 1 90 105 TYR A O 1
ATOM 821 N N . TYR A 1 106 ? -13.219 37.188 4.57 1 85.69 106 TYR A N 1
ATOM 822 C CA . TYR A 1 106 ? -13.977 37.281 3.33 1 85.69 106 TYR A CA 1
ATOM 823 C C . TYR A 1 106 ? -14.773 38.594 3.287 1 85.69 106 TYR A C 1
ATOM 825 O O . TYR A 1 106 ? -14.844 39.312 4.281 1 85.69 106 TYR A O 1
ATOM 833 N N . GLY A 1 107 ? -15.188 38.938 2.119 1 88 107 GLY A N 1
ATOM 834 C CA . GLY A 1 107 ? -15.93 40.188 1.892 1 88 107 GLY A CA 1
ATOM 835 C C . GLY A 1 107 ? -15.133 41.219 1.119 1 88 107 GLY A C 1
ATOM 836 O O . GLY A 1 107 ? -13.906 41.25 1.213 1 88 107 GLY A O 1
ATOM 837 N N . GLU A 1 108 ? -15.844 42.062 0.471 1 89.62 108 GLU A N 1
ATOM 838 C CA . GLU A 1 108 ? -15.211 43.094 -0.323 1 89.62 108 GLU A CA 1
ATOM 839 C C . GLU A 1 108 ? -14.531 44.156 0.569 1 89.62 108 GLU A C 1
ATOM 841 O O . GLU A 1 108 ? -13.609 44.844 0.136 1 89.62 108 GLU A O 1
ATOM 846 N N . ASP A 1 109 ? -14.898 44.188 1.782 1 93.81 109 ASP A N 1
ATOM 847 C CA . ASP A 1 109 ? -14.414 45.188 2.715 1 93.81 109 ASP A CA 1
ATOM 848 C C . ASP A 1 109 ? -13.219 44.688 3.516 1 93.81 109 ASP A C 1
ATOM 850 O O . ASP A 1 109 ? -12.719 45.375 4.406 1 93.81 109 ASP A O 1
ATOM 854 N N . GLU A 1 110 ? -12.797 43.5 3.275 1 95.62 110 GLU A N 1
ATOM 855 C CA . GLU A 1 110 ? -11.797 42.844 4.105 1 95.62 110 GLU A CA 1
ATOM 856 C C . GLU A 1 110 ? -10.523 43.656 4.211 1 95.62 110 GLU A C 1
ATOM 858 O O . GLU A 1 110 ? -9.984 43.844 5.309 1 95.62 110 GLU A O 1
ATOM 863 N N . PHE A 1 111 ? -10.086 44.219 3.068 1 96.75 111 PHE A N 1
ATOM 864 C CA . PHE A 1 111 ? -8.844 44.969 3.043 1 96.75 111 PHE A CA 1
ATOM 865 C C . PHE A 1 111 ? -8.977 46.25 3.889 1 96.75 111 PHE A C 1
ATOM 867 O O . PHE A 1 111 ? -8.086 46.562 4.68 1 96.75 111 PHE A O 1
ATOM 874 N N . TRP A 1 112 ? -10.078 46.844 3.729 1 97.12 112 TRP A N 1
ATOM 875 C CA . TRP A 1 112 ? -10.297 48.062 4.488 1 97.12 112 TRP A CA 1
ATOM 876 C C . TRP A 1 112 ? -10.445 47.75 5.977 1 97.12 112 TRP A C 1
ATOM 878 O O . TRP A 1 112 ? -9.867 48.438 6.816 1 97.12 112 TRP A O 1
ATOM 888 N N . ARG A 1 113 ? -11.203 46.812 6.309 1 97 113 ARG A N 1
ATOM 889 C CA . ARG A 1 113 ? -11.531 46.469 7.684 1 97 113 ARG A CA 1
ATOM 890 C C . ARG A 1 113 ? -10.273 46.125 8.484 1 97 113 ARG A C 1
ATOM 892 O O . ARG A 1 113 ? -10.102 46.594 9.609 1 97 113 ARG A O 1
ATOM 899 N N . PHE A 1 114 ? -9.367 45.406 7.879 1 98 114 PHE A N 1
ATOM 900 C CA . PHE A 1 114 ? -8.195 44.969 8.633 1 98 114 PHE A CA 1
ATOM 901 C C . PHE A 1 114 ? -7.113 46.031 8.594 1 98 114 PHE A C 1
ATOM 903 O O . PHE A 1 114 ? -6.266 46.125 9.484 1 98 114 PHE A O 1
ATOM 910 N N . THR A 1 115 ? -7.117 46.875 7.539 1 98 115 THR A N 1
ATOM 911 C CA . THR A 1 115 ? -6.266 48.062 7.598 1 98 115 THR A CA 1
ATOM 912 C C . THR A 1 115 ? -6.711 49 8.719 1 98 115 THR A C 1
ATOM 914 O O . THR A 1 115 ? -5.875 49.562 9.43 1 98 115 THR A O 1
ATOM 917 N N . PHE A 1 116 ? -8 49.156 8.852 1 98.06 116 PHE A N 1
ATOM 918 C CA . PHE A 1 116 ? -8.586 49.938 9.945 1 98.06 116 PHE A CA 1
ATOM 919 C C . PHE A 1 116 ? -8.164 49.375 11.297 1 98.06 116 PHE A C 1
ATOM 921 O O . PHE A 1 116 ? -7.754 50.094 12.188 1 98.06 116 PHE A O 1
ATOM 928 N N . PHE A 1 117 ? -8.266 48.125 11.445 1 98.5 117 PHE A N 1
ATOM 929 C CA . PHE A 1 117 ? -7.875 47.438 12.672 1 98.5 117 PHE A CA 1
ATOM 930 C C . PHE A 1 117 ? -6.414 47.719 13 1 98.5 117 PHE A C 1
ATOM 932 O O . PHE A 1 117 ? -6.094 48.094 14.133 1 98.5 117 PHE A O 1
ATOM 939 N N . ALA A 1 118 ? -5.551 47.5 12.031 1 98.5 118 ALA A N 1
ATOM 940 C CA . ALA A 1 118 ? -4.121 47.719 12.242 1 98.5 118 ALA A CA 1
ATOM 941 C C . ALA A 1 118 ? -3.855 49.156 12.672 1 98.5 118 ALA A C 1
ATOM 943 O O . ALA A 1 118 ? -3.039 49.406 13.57 1 98.5 118 ALA A O 1
ATOM 944 N N . ASN A 1 119 ? -4.504 50.062 12 1 98.06 119 ASN A N 1
ATOM 945 C CA . ASN A 1 119 ? -4.328 51.469 12.336 1 98.06 119 ASN A CA 1
ATOM 946 C C . ASN A 1 119 ? -4.824 51.781 13.75 1 98.06 119 ASN A C 1
ATOM 948 O O . ASN A 1 119 ? -4.199 52.562 14.477 1 98.06 119 ASN A O 1
ATOM 952 N N . ALA A 1 120 ? -5.906 51.219 14.07 1 98.12 120 ALA A N 1
ATOM 953 C CA . ALA A 1 120 ? -6.434 51.406 15.422 1 98.12 120 ALA A CA 1
ATOM 954 C C . ALA A 1 120 ? -5.449 50.875 16.469 1 98.12 120 ALA A C 1
ATOM 956 O O . ALA A 1 120 ? -5.242 51.5 17.516 1 98.12 120 ALA A O 1
ATOM 957 N N . VAL A 1 121 ? -4.906 49.75 16.234 1 98.44 121 VAL A N 1
ATOM 958 C CA . VAL A 1 121 ? -3.945 49.125 17.141 1 98.44 121 VAL A CA 1
ATOM 959 C C . VAL A 1 121 ? -2.723 50.031 17.297 1 98.44 121 VAL A C 1
ATOM 961 O O . VAL A 1 121 ? -2.225 50.25 18.406 1 98.44 121 VAL A O 1
ATOM 964 N N . ALA A 1 122 ? -2.232 50.531 16.172 1 97 122 ALA A N 1
ATOM 965 C CA . ALA A 1 122 ? -1.06 51.406 16.188 1 97 122 ALA A CA 1
ATOM 966 C C . ALA A 1 122 ? -1.319 52.656 17.031 1 97 122 ALA A C 1
ATOM 968 O O . ALA A 1 122 ? -0.493 53.031 17.859 1 97 122 ALA A O 1
ATOM 969 N N . GLU A 1 123 ? -2.453 53.25 16.766 1 96 123 GLU A N 1
ATOM 970 C CA . GLU A 1 123 ? -2.812 54.469 17.5 1 96 123 GLU A CA 1
ATOM 971 C C . GLU A 1 123 ? -3.008 54.188 18.984 1 96 123 GLU A C 1
ATOM 973 O O . GLU A 1 123 ? -2.613 54.969 19.844 1 96 123 GLU A O 1
ATOM 978 N N . PHE A 1 124 ? -3.627 53.125 19.25 1 97.44 124 PHE A N 1
ATOM 979 C CA . PHE A 1 124 ? -3.846 52.719 20.625 1 97.44 124 PHE A CA 1
ATOM 980 C C . PHE A 1 124 ? -2.52 52.531 21.344 1 97.44 124 PHE A C 1
ATOM 982 O O . PHE A 1 124 ? -2.334 53.031 22.453 1 97.44 124 PHE A O 1
ATOM 989 N N . ALA A 1 125 ? -1.616 51.812 20.781 1 96.06 125 ALA A N 1
ATOM 990 C CA . ALA A 1 125 ? -0.312 51.531 21.375 1 96.06 125 ALA A CA 1
ATOM 991 C C . ALA A 1 125 ? 0.454 52.812 21.641 1 96.06 125 ALA A C 1
ATOM 993 O O . ALA A 1 125 ? 1.196 52.906 22.625 1 96.06 125 ALA A O 1
ATOM 994 N N . TRP A 1 126 ? 0.223 53.75 20.797 1 90.56 126 TRP A N 1
ATOM 995 C CA . TRP A 1 126 ? 0.961 55 20.875 1 90.56 126 TRP A CA 1
ATOM 996 C C . TRP A 1 126 ? 0.348 55.906 21.922 1 90.56 126 TRP A C 1
ATOM 998 O O . TRP A 1 126 ? 1.053 56.719 22.547 1 90.56 126 TRP A O 1
ATOM 1008 N N . THR A 1 127 ? -0.971 55.812 22.125 1 93.19 127 THR A N 1
ATOM 1009 C CA . THR A 1 127 ? -1.621 56.938 22.812 1 93.19 127 THR A CA 1
ATOM 1010 C C . THR A 1 127 ? -2.275 56.469 24.109 1 93.19 127 THR A C 1
ATOM 1012 O O . THR A 1 127 ? -2.709 57.281 24.922 1 93.19 127 THR A O 1
ATOM 1015 N N . TYR A 1 128 ? -2.379 55.219 24.281 1 94.81 128 TYR A N 1
ATOM 1016 C CA . TYR A 1 128 ? -2.988 54.75 25.516 1 94.81 128 TYR A CA 1
ATOM 1017 C C . TYR A 1 128 ? -1.975 54.719 26.656 1 94.81 128 TYR A C 1
ATOM 1019 O O . TYR A 1 128 ? -1.229 53.75 26.812 1 94.81 128 TYR A O 1
ATOM 1027 N N . TYR A 1 129 ? -2.111 55.562 27.625 1 89.69 129 TYR A N 1
ATOM 1028 C CA . TYR A 1 129 ? -1.039 55.844 28.578 1 89.69 129 TYR A CA 1
ATOM 1029 C C . TYR A 1 129 ? -1.169 54.969 29.812 1 89.69 129 TYR A C 1
ATOM 1031 O O . TYR A 1 129 ? -0.174 54.656 30.484 1 89.69 129 TYR A O 1
ATOM 1039 N N . PRO A 1 130 ? -2.289 54.562 30.172 1 93.44 130 PRO A N 1
ATOM 1040 C CA . PRO A 1 130 ? -2.355 53.688 31.344 1 93.44 130 PRO A CA 1
ATOM 1041 C C . PRO A 1 130 ? -1.535 52.406 31.156 1 93.44 130 PRO A C 1
ATOM 1043 O O . PRO A 1 130 ? -1.069 51.812 32.125 1 93.44 130 PRO A O 1
ATOM 1046 N N . TRP A 1 131 ? -1.359 52.031 29.969 1 94.88 131 TRP A N 1
ATOM 1047 C CA . TRP A 1 131 ? -0.514 50.875 29.625 1 94.88 131 TRP A CA 1
ATOM 1048 C C . TRP A 1 131 ? 0.09 51.031 28.234 1 94.88 131 TRP A C 1
ATOM 1050 O O . TRP A 1 131 ? -0.637 51.188 27.25 1 94.88 131 TRP A O 1
ATOM 1060 N N . LYS A 1 132 ? 1.398 50.938 28.188 1 93.75 132 LYS A N 1
ATOM 1061 C CA . LYS A 1 132 ? 2.105 51.094 26.922 1 93.75 132 LYS A CA 1
ATOM 1062 C C . LYS A 1 132 ? 3 49.906 26.641 1 93.75 132 LYS A C 1
ATOM 1064 O O . LYS A 1 132 ? 3.852 49.531 27.469 1 93.75 132 LYS A O 1
ATOM 1069 N N . PRO A 1 133 ? 2.787 49.312 25.547 1 96.25 133 PRO A N 1
ATOM 1070 C CA . PRO A 1 133 ? 3.658 48.188 25.219 1 96.25 133 PRO A CA 1
ATOM 1071 C C . PRO A 1 133 ? 5.062 48.625 24.812 1 96.25 133 PRO A C 1
ATOM 1073 O O . PRO A 1 133 ? 5.242 49.688 24.25 1 96.25 133 PRO A O 1
ATOM 1076 N N . ASN A 1 134 ? 6.078 47.781 25.078 1 94.06 134 ASN A N 1
ATOM 1077 C CA . ASN A 1 134 ? 7.414 48 24.516 1 94.06 134 ASN A CA 1
ATOM 1078 C C . ASN A 1 134 ? 7.633 47.125 23.281 1 94.06 134 ASN A C 1
ATOM 1080 O O . ASN A 1 134 ? 8.562 47.375 22.5 1 94.06 134 ASN A O 1
ATOM 1084 N N . ILE A 1 135 ? 6.762 46.125 23.109 1 96.81 135 ILE A N 1
ATOM 1085 C CA . ILE A 1 135 ? 6.816 45.281 21.922 1 96.81 135 ILE A CA 1
ATOM 1086 C C . ILE A 1 135 ? 5.402 45.031 21.406 1 96.81 135 ILE A C 1
ATOM 1088 O O . ILE A 1 135 ? 4.488 44.75 22.188 1 96.81 135 ILE A O 1
ATOM 1092 N N . ILE A 1 136 ? 5.176 45.125 20.125 1 98.06 136 ILE A N 1
ATOM 1093 C CA . ILE A 1 136 ? 3.951 44.688 19.484 1 98.06 136 ILE A CA 1
ATOM 1094 C C . ILE A 1 136 ? 4.25 43.438 18.656 1 98.06 136 ILE A C 1
ATOM 1096 O O . ILE A 1 136 ? 5.109 43.469 17.766 1 98.06 136 ILE A O 1
ATOM 1100 N N . HIS A 1 137 ? 3.607 42.375 19.031 1 98.5 137 HIS A N 1
ATOM 1101 C CA . HIS A 1 137 ? 3.713 41.125 18.266 1 98.5 137 HIS A CA 1
ATOM 1102 C C . HIS A 1 137 ? 2.584 41 17.234 1 98.5 137 HIS A C 1
ATOM 1104 O O . HIS A 1 137 ? 1.446 40.688 17.594 1 98.5 137 HIS A O 1
ATOM 1110 N N . CYS A 1 138 ? 2.941 41.188 16 1 98.56 138 CYS A N 1
ATOM 1111 C CA . CYS A 1 138 ? 1.994 41.25 14.891 1 98.56 138 CYS A CA 1
ATOM 1112 C C . CYS A 1 138 ? 1.836 39.906 14.219 1 98.56 138 CYS A C 1
ATOM 1114 O O . CYS A 1 138 ? 2.82 39.188 14.008 1 98.56 138 CYS A O 1
ATOM 1116 N N . HIS A 1 139 ? 0.605 39.562 13.938 1 98.19 139 HIS A N 1
ATOM 1117 C CA . HIS A 1 139 ? 0.333 38.25 13.336 1 98.19 139 HIS A CA 1
ATOM 1118 C C . HIS A 1 139 ? -0.331 38.406 11.969 1 98.19 139 HIS A C 1
ATOM 1120 O O . HIS A 1 139 ? -1.469 38.875 11.875 1 98.19 139 HIS A O 1
ATOM 1126 N N . ASP A 1 140 ? 0.382 38.062 10.898 1 97.31 140 ASP A N 1
ATOM 1127 C CA . ASP A 1 140 ? -0.064 37.969 9.516 1 97.31 140 ASP A CA 1
ATOM 1128 C C . ASP A 1 140 ? -0.413 39.344 8.953 1 97.31 140 ASP A C 1
ATOM 1130 O O . ASP A 1 140 ? -0.254 40.344 9.633 1 97.31 140 ASP A O 1
ATOM 1134 N N . TRP A 1 141 ? -0.948 39.375 7.707 1 97.69 141 TRP A N 1
ATOM 1135 C CA . TRP A 1 141 ? -1.048 40.594 6.941 1 97.69 141 TRP A CA 1
ATOM 1136 C C . TRP A 1 141 ? -2.035 41.562 7.586 1 97.69 141 TRP A C 1
ATOM 1138 O O . TRP A 1 141 ? -1.913 42.781 7.434 1 97.69 141 TRP A O 1
ATOM 1148 N N . HIS A 1 142 ? -2.932 41.062 8.391 1 97.94 142 HIS A N 1
ATOM 1149 C CA . HIS A 1 142 ? -3.939 41.875 9.047 1 97.94 142 HIS A CA 1
ATOM 1150 C C . HIS A 1 142 ? -3.291 42.938 9.938 1 97.94 142 HIS A C 1
ATOM 1152 O O . HIS A 1 142 ? -3.914 43.938 10.273 1 97.94 142 HIS A O 1
ATOM 1158 N N . THR A 1 143 ? -2.096 42.656 10.344 1 98.25 143 THR A N 1
ATOM 1159 C CA . THR A 1 143 ? -1.352 43.562 11.219 1 98.25 143 THR A CA 1
ATOM 1160 C C . THR A 1 143 ? -0.053 44.031 10.562 1 98.25 143 THR A C 1
ATOM 1162 O O . THR A 1 143 ? 0.838 44.531 11.227 1 98.25 143 THR A O 1
ATOM 1165 N N . GLY A 1 144 ? 0.027 43.844 9.305 1 97.94 144 GLY A N 1
ATOM 1166 C CA . GLY A 1 144 ? 1.274 44.031 8.578 1 97.94 144 GLY A CA 1
ATOM 1167 C C . GLY A 1 144 ? 1.718 45.469 8.508 1 97.94 144 GLY A C 1
ATOM 1168 O O . GLY A 1 144 ? 2.912 45.75 8.391 1 97.94 144 GLY A O 1
ATOM 1169 N N . MET A 1 145 ? 0.802 46.375 8.609 1 98.06 145 MET A N 1
ATOM 1170 C CA . MET A 1 145 ? 1.125 47.812 8.484 1 98.06 145 MET A CA 1
ATOM 1171 C C . MET A 1 145 ? 1.643 48.375 9.805 1 98.06 145 MET A C 1
ATOM 1173 O O . MET A 1 145 ? 2.262 49.438 9.836 1 98.06 145 MET A O 1
ATOM 1177 N N . ILE A 1 146 ? 1.451 47.656 10.859 1 98.38 146 ILE A N 1
ATOM 1178 C CA . ILE A 1 146 ? 1.816 48.156 12.18 1 98.38 146 ILE A CA 1
ATOM 1179 C C . ILE A 1 146 ? 3.33 48.344 12.266 1 98.38 146 ILE A C 1
ATOM 1181 O O . ILE A 1 146 ? 3.811 49.406 12.664 1 98.38 146 ILE A O 1
ATOM 1185 N N . PRO A 1 147 ? 4.105 47.344 11.852 1 97.62 147 PRO A N 1
ATOM 1186 C CA . PRO A 1 147 ? 5.551 47.562 11.875 1 97.62 147 PRO A CA 1
ATOM 1187 C C . PRO A 1 147 ? 5.977 48.781 11.047 1 97.62 147 PRO A C 1
ATOM 1189 O O . PRO A 1 147 ? 6.93 49.469 11.414 1 97.62 147 PRO A O 1
ATOM 1192 N N . ALA A 1 148 ? 5.301 49.031 9.953 1 97.25 148 ALA A N 1
ATOM 1193 C CA . ALA A 1 148 ? 5.629 50.188 9.117 1 97.25 148 ALA A CA 1
ATOM 1194 C C . ALA A 1 148 ? 5.367 51.5 9.852 1 97.25 148 ALA A C 1
ATOM 1196 O O . ALA A 1 148 ? 6.188 52.406 9.805 1 97.25 148 ALA A O 1
ATOM 1197 N N . TRP A 1 149 ? 4.25 51.531 10.477 1 96.88 149 TRP A N 1
ATOM 1198 C CA . TRP A 1 149 ? 3.877 52.75 11.188 1 96.88 149 TRP A CA 1
ATOM 1199 C C . TRP A 1 149 ? 4.734 52.938 12.43 1 96.88 149 TRP A C 1
ATOM 1201 O O . TRP A 1 149 ? 4.977 54.062 12.859 1 96.88 149 TRP A O 1
ATOM 1211 N N . MET A 1 150 ? 5.234 51.875 12.977 1 95.25 150 MET A N 1
ATOM 1212 C CA . MET A 1 150 ? 5.996 51.906 14.227 1 95.25 150 MET A CA 1
ATOM 1213 C C . MET A 1 150 ? 7.492 52 13.945 1 95.25 150 MET A C 1
ATOM 1215 O O . MET A 1 150 ? 8.297 52.094 14.875 1 95.25 150 MET A O 1
ATOM 1219 N N . HIS A 1 151 ? 7.875 52 12.742 1 92.06 151 HIS A N 1
ATOM 1220 C CA . HIS A 1 151 ? 9.273 51.844 12.352 1 92.06 151 HIS A CA 1
ATOM 1221 C C . HIS A 1 151 ? 10.141 52.969 12.938 1 92.06 151 HIS A C 1
ATOM 1223 O O . HIS A 1 151 ? 11.312 52.75 13.227 1 92.06 151 HIS A O 1
ATOM 1229 N N . GLN A 1 152 ? 9.617 54.062 13.141 1 85.94 152 GLN A N 1
ATOM 1230 C CA . GLN A 1 152 ? 10.414 55.156 13.664 1 85.94 152 GLN A CA 1
ATOM 1231 C C . GLN A 1 152 ? 10.039 55.469 15.109 1 85.94 152 GLN A C 1
ATOM 1233 O O . GLN A 1 152 ? 10.469 56.5 15.664 1 85.94 152 GLN A O 1
ATOM 1238 N N . ALA A 1 153 ? 9.266 54.625 15.617 1 85.06 153 ALA A N 1
ATOM 1239 C CA . ALA A 1 153 ? 8.93 54.781 17.031 1 85.06 153 ALA A CA 1
ATOM 1240 C C . ALA A 1 153 ? 10.062 54.25 17.922 1 85.06 153 ALA A C 1
ATOM 1242 O O . ALA A 1 153 ? 10.406 53.062 17.875 1 85.06 153 ALA A O 1
ATOM 1243 N N . PRO A 1 154 ? 10.648 55 18.641 1 79.44 154 PRO A N 1
ATOM 1244 C CA . PRO A 1 154 ? 11.859 54.594 19.375 1 79.44 154 PRO A CA 1
ATOM 1245 C C . PRO A 1 154 ? 11.555 53.656 20.547 1 79.44 154 PRO A C 1
ATOM 1247 O O . PRO A 1 154 ? 12.438 52.938 21 1 79.44 154 PRO A O 1
ATOM 1250 N N . ASP A 1 155 ? 10.398 53.656 21.031 1 89.44 155 ASP A N 1
ATOM 1251 C CA . ASP A 1 155 ? 10.172 52.969 22.297 1 89.44 155 ASP A CA 1
ATOM 1252 C C . ASP A 1 155 ? 9.305 51.719 22.078 1 89.44 155 ASP A C 1
ATOM 1254 O O . ASP A 1 155 ? 8.891 51.062 23.047 1 89.44 155 ASP A O 1
ATOM 1258 N N . ILE A 1 156 ? 8.945 51.406 20.922 1 94.25 156 ILE A N 1
ATOM 1259 C CA . ILE A 1 156 ? 8.109 50.25 20.672 1 94.25 156 ILE A CA 1
ATOM 1260 C C . ILE A 1 156 ? 8.766 49.375 19.609 1 94.25 156 ILE A C 1
ATOM 1262 O O . ILE A 1 156 ? 8.961 49.812 18.469 1 94.25 156 ILE A O 1
ATOM 1266 N N . GLY A 1 157 ? 9.203 48.188 19.984 1 95.06 157 GLY A N 1
ATOM 1267 C CA . GLY A 1 157 ? 9.695 47.219 19.031 1 95.06 157 GLY A CA 1
ATOM 1268 C C . GLY A 1 157 ? 8.594 46.344 18.438 1 95.06 157 GLY A C 1
ATOM 1269 O O . GLY A 1 157 ? 7.484 46.281 18.969 1 95.06 157 GLY A O 1
ATOM 1270 N N . THR A 1 158 ? 8.867 45.688 17.281 1 96.56 158 THR A N 1
ATOM 1271 C CA . THR A 1 158 ? 7.824 44.906 16.625 1 96.56 158 THR A CA 1
ATOM 1272 C C . THR A 1 158 ? 8.352 43.531 16.219 1 96.56 158 THR A C 1
ATOM 1274 O O . THR A 1 158 ? 9.508 43.406 15.82 1 96.56 158 THR A O 1
ATOM 1277 N N . VAL A 1 159 ? 7.523 42.562 16.438 1 97.19 159 VAL A N 1
ATOM 1278 C CA . VAL A 1 159 ? 7.711 41.219 15.914 1 97.19 159 VAL A CA 1
ATOM 1279 C C . VAL A 1 159 ? 6.594 40.875 14.93 1 97.19 159 VAL A C 1
ATOM 1281 O O . VAL A 1 159 ? 5.426 41.188 15.18 1 97.19 159 VAL A O 1
ATOM 1284 N N . PHE A 1 160 ? 6.961 40.344 13.812 1 97.81 160 PHE A N 1
ATOM 1285 C CA . PHE A 1 160 ? 5.98 39.938 12.805 1 97.81 160 PHE A CA 1
ATOM 1286 C C . PHE A 1 160 ? 6.035 38.438 12.539 1 97.81 160 PHE A C 1
ATOM 1288 O O . PHE A 1 160 ? 7.051 37.938 12.07 1 97.81 160 PHE A O 1
ATOM 1295 N N . THR A 1 161 ? 4.922 37.781 12.867 1 97.56 161 THR A N 1
ATOM 1296 C CA . THR A 1 161 ? 4.848 36.344 12.656 1 97.56 161 THR A CA 1
ATOM 1297 C C . THR A 1 161 ? 4.023 36 11.414 1 97.56 161 THR A C 1
ATOM 1299 O O . THR A 1 161 ? 2.869 36.438 11.305 1 97.56 161 THR A O 1
ATOM 1302 N N . ILE A 1 162 ? 4.605 35.281 10.555 1 96.38 162 ILE A N 1
ATOM 1303 C CA . ILE A 1 162 ? 3.947 34.812 9.336 1 96.38 162 ILE A CA 1
ATOM 1304 C C . ILE A 1 162 ? 3.32 33.438 9.586 1 96.38 162 ILE A C 1
ATOM 1306 O O . ILE A 1 162 ? 4.031 32.438 9.719 1 96.38 162 ILE A O 1
ATOM 1310 N N . HIS A 1 163 ? 2.016 33.406 9.609 1 93.94 163 HIS A N 1
ATOM 1311 C CA . HIS A 1 163 ? 1.324 32.125 9.773 1 93.94 163 HIS A CA 1
ATOM 1312 C C . HIS A 1 163 ? 1.009 31.5 8.422 1 93.94 163 HIS A C 1
ATOM 1314 O O . HIS A 1 163 ? 0.938 30.281 8.305 1 93.94 163 HIS A O 1
ATOM 1320 N N . ASN A 1 164 ? 0.726 32.281 7.438 1 89.88 164 ASN A N 1
ATOM 1321 C CA . ASN A 1 164 ? 0.406 31.844 6.086 1 89.88 164 ASN A CA 1
ATOM 1322 C C . ASN A 1 164 ? 0.808 32.875 5.043 1 89.88 164 ASN A C 1
ATOM 1324 O O . ASN A 1 164 ? 0.144 33.906 4.895 1 89.88 164 ASN A O 1
ATOM 1328 N N . LEU A 1 165 ? 1.761 32.531 4.262 1 92.06 165 LEU A N 1
ATOM 1329 C CA . LEU A 1 165 ? 2.35 33.5 3.326 1 92.06 165 LEU A CA 1
ATOM 1330 C C . LEU A 1 165 ? 1.456 33.688 2.105 1 92.06 165 LEU A C 1
ATOM 1332 O O . LEU A 1 165 ? 1.595 34.656 1.374 1 92.06 165 LEU A O 1
ATOM 1336 N N . ALA A 1 166 ? 0.568 32.781 1.89 1 87.75 166 ALA A N 1
ATOM 1337 C CA . ALA A 1 166 ? -0.267 32.812 0.692 1 87.75 166 ALA A CA 1
ATOM 1338 C C . ALA A 1 166 ? -1.227 34 0.73 1 87.75 166 ALA A C 1
ATOM 1340 O O . ALA A 1 166 ? -1.618 34.531 -0.316 1 87.75 166 ALA A O 1
ATOM 1341 N N . TYR A 1 167 ? -1.638 34.438 1.893 1 90.69 167 TYR A N 1
ATOM 1342 C CA . TYR A 1 167 ? -2.506 35.625 2.066 1 90.69 167 TYR A CA 1
ATOM 1343 C C . TYR A 1 167 ? -1.691 36.844 2.396 1 90.69 167 TYR A C 1
ATOM 1345 O O . TYR A 1 167 ? -1.106 36.969 3.479 1 90.69 167 TYR A O 1
ATOM 1353 N N . GLN A 1 168 ? -1.745 37.844 1.48 1 95.44 168 GLN A N 1
ATOM 1354 C CA . GLN A 1 168 ? -0.742 38.875 1.63 1 95.44 168 GLN A CA 1
ATOM 1355 C C . GLN A 1 168 ? -1.399 40.25 1.831 1 95.44 168 GLN A C 1
ATOM 1357 O O . GLN A 1 168 ? -0.71 41.25 2.002 1 95.44 168 GLN A O 1
ATOM 1362 N N . GLY A 1 169 ? -2.717 40.344 1.786 1 96.06 169 GLY A N 1
ATOM 1363 C CA . GLY A 1 169 ? -3.406 41.594 2.045 1 96.06 169 GLY A CA 1
ATOM 1364 C C . GLY A 1 169 ? -3.377 42.562 0.866 1 96.06 169 GLY A C 1
ATOM 1365 O O . GLY A 1 169 ? -3.051 42.156 -0.254 1 96.06 169 GLY A O 1
ATOM 1366 N N . PRO A 1 170 ? -3.773 43.75 1.025 1 97.06 170 PRO A N 1
ATOM 1367 C CA . PRO A 1 170 ? -3.893 44.719 -0.077 1 97.06 170 PRO A CA 1
ATOM 1368 C C . PRO A 1 170 ? -2.537 45.156 -0.618 1 97.06 170 PRO A C 1
ATOM 1370 O O . PRO A 1 170 ? -1.566 45.25 0.138 1 97.06 170 PRO A O 1
ATOM 1373 N N . TRP A 1 171 ? -2.613 45.594 -1.881 1 96.81 171 TRP A N 1
ATOM 1374 C CA . TRP A 1 171 ? -1.439 46.156 -2.549 1 96.81 171 TRP A CA 1
ATOM 1375 C C . TRP A 1 171 ? -1.218 47.594 -2.146 1 96.81 171 TRP A C 1
ATOM 1377 O O . TRP A 1 171 ? -2.115 48.25 -1.595 1 96.81 171 TRP A O 1
ATOM 1387 N N . ARG A 1 172 ? -0.062 48 -2.463 1 96.44 172 ARG A N 1
ATOM 1388 C CA . ARG A 1 172 ? 0.329 49.375 -2.1 1 96.44 172 ARG A CA 1
ATOM 1389 C C . ARG A 1 172 ? -0.681 50.406 -2.615 1 96.44 172 ARG A C 1
ATOM 1391 O O . ARG A 1 172 ? -1.058 51.312 -1.897 1 96.44 172 ARG A O 1
ATOM 1398 N N . TRP A 1 173 ? -1.122 50.156 -3.898 1 95.81 173 TRP A N 1
ATOM 1399 C CA . TRP A 1 173 ? -2.031 51.125 -4.496 1 95.81 173 TRP A CA 1
ATOM 1400 C C . TRP A 1 173 ? -3.359 51.188 -3.748 1 95.81 173 TRP A C 1
ATOM 1402 O O . TRP A 1 173 ? -3.986 52.219 -3.635 1 95.81 173 TRP A O 1
ATOM 1412 N N . GLN A 1 174 ? -3.789 50.062 -3.201 1 97.12 174 GLN A N 1
ATOM 1413 C CA . GLN A 1 174 ? -5.008 50.031 -2.404 1 97.12 174 GLN A CA 1
ATOM 1414 C C . GLN A 1 174 ? -4.812 50.719 -1.053 1 97.12 174 GLN A C 1
ATOM 1416 O O . GLN A 1 174 ? -5.691 51.438 -0.58 1 97.12 174 GLN A O 1
ATOM 1421 N N . LEU A 1 175 ? -3.684 50.5 -0.483 1 96.94 175 LEU A N 1
ATOM 1422 C CA . LEU A 1 175 ? -3.352 51.094 0.796 1 96.94 175 LEU A CA 1
ATOM 1423 C C . LEU A 1 175 ? -3.342 52.625 0.679 1 96.94 175 LEU A C 1
ATOM 1425 O O . LEU A 1 175 ? -3.85 53.312 1.561 1 96.94 175 LEU A O 1
ATOM 1429 N N . GLU A 1 176 ? -2.791 53.125 -0.384 1 96.12 176 GLU A N 1
ATOM 1430 C CA . GLU A 1 176 ? -2.689 54.562 -0.614 1 96.12 176 GLU A CA 1
ATOM 1431 C C . GLU A 1 176 ? -4.07 55.219 -0.656 1 96.12 176 GLU A C 1
ATOM 1433 O O . GLU A 1 176 ? -4.223 56.375 -0.283 1 96.12 176 GLU A O 1
ATOM 1438 N N . ARG A 1 177 ? -4.988 54.438 -0.998 1 95.38 177 ARG A N 1
ATOM 1439 C CA . ARG A 1 177 ? -6.352 54.938 -1.115 1 95.38 177 ARG A CA 1
ATOM 1440 C C . ARG A 1 177 ? -7.078 54.875 0.224 1 95.38 177 ARG A C 1
ATOM 1442 O O . ARG A 1 177 ? -8.008 55.625 0.47 1 95.38 177 ARG A O 1
ATOM 1449 N N . MET A 1 178 ? -6.609 54.062 1.098 1 95.12 178 MET A N 1
ATOM 1450 C CA . MET A 1 178 ? -7.371 53.75 2.307 1 95.12 178 MET A CA 1
ATOM 1451 C C . MET A 1 178 ? -6.781 54.469 3.514 1 95.12 178 MET A C 1
ATOM 1453 O O . MET A 1 178 ? -7.5 54.812 4.457 1 95.12 178 MET A O 1
ATOM 1457 N N . THR A 1 179 ? -5.508 54.688 3.469 1 95.75 179 THR A N 1
ATOM 1458 C CA . THR A 1 179 ? -4.855 55.188 4.676 1 95.75 179 THR A CA 1
ATOM 1459 C C . THR A 1 179 ? -3.596 55.969 4.324 1 95.75 179 THR A C 1
ATOM 1461 O O . THR A 1 179 ? -3.23 56.094 3.15 1 95.75 179 THR A O 1
ATOM 1464 N N . TRP A 1 180 ? -3.01 56.531 5.359 1 94.38 180 TRP A N 1
ATOM 1465 C CA . TRP A 1 180 ? -1.749 57.25 5.168 1 94.38 180 TRP A CA 1
ATOM 1466 C C . TRP A 1 180 ? -0.571 56.281 5.199 1 94.38 180 TRP A C 1
ATOM 1468 O O . TRP A 1 180 ? -0.574 55.312 5.965 1 94.38 180 TRP A O 1
ATOM 1478 N N . LEU A 1 181 ? 0.436 56.531 4.332 1 96.06 181 LEU A N 1
ATOM 1479 C CA . LEU A 1 181 ? 1.674 55.781 4.301 1 96.06 181 LEU A CA 1
ATOM 1480 C C . LEU A 1 181 ? 2.867 56.625 4.68 1 96.06 181 LEU A C 1
ATOM 1482 O O . LEU A 1 181 ? 2.939 57.812 4.281 1 96.06 181 LEU A O 1
ATOM 1486 N N . PRO A 1 182 ? 3.688 56.031 5.5 1 95.12 182 PRO A N 1
ATOM 1487 C CA . PRO A 1 182 ? 4.902 56.812 5.777 1 95.12 182 PRO A CA 1
ATOM 1488 C C . PRO A 1 182 ? 5.703 57.125 4.516 1 95.12 182 PRO A C 1
ATOM 1490 O O . PRO A 1 182 ? 5.609 56.406 3.523 1 95.12 182 PRO A O 1
ATOM 1493 N N . TRP A 1 183 ? 6.559 58.156 4.684 1 93.75 183 TRP A N 1
ATOM 1494 C CA . TRP A 1 183 ? 7.316 58.594 3.52 1 93.75 183 TRP A CA 1
ATOM 1495 C C . TRP A 1 183 ? 8.328 57.531 3.094 1 93.75 183 TRP A C 1
ATOM 1497 O O . TRP A 1 183 ? 8.695 57.469 1.919 1 93.75 183 TRP A O 1
ATOM 1507 N N . TYR A 1 184 ? 8.695 56.656 3.959 1 94.25 184 TYR A N 1
ATOM 1508 C CA . TYR A 1 184 ? 9.734 55.656 3.695 1 94.25 184 TYR A CA 1
ATOM 1509 C C . TYR A 1 184 ? 9.117 54.344 3.236 1 94.25 184 TYR A C 1
ATOM 1511 O O . TYR A 1 184 ? 9.828 53.344 3.041 1 94.25 184 TYR A O 1
ATOM 1519 N N . PHE A 1 185 ? 7.844 54.344 3.16 1 94.88 185 PHE A N 1
ATOM 1520 C CA . PHE A 1 185 ? 7.141 53.125 2.828 1 94.88 185 PHE A CA 1
ATOM 1521 C C . PHE A 1 185 ? 7.555 52.625 1.451 1 94.88 185 PHE A C 1
ATOM 1523 O O . PHE A 1 185 ? 7.336 53.281 0.445 1 94.88 185 PHE A O 1
ATOM 1530 N N . SER A 1 186 ? 8.07 51.344 1.285 1 94.56 186 SER A N 1
ATOM 1531 C CA . SER A 1 186 ? 8.594 50.844 0.016 1 94.56 186 SER A CA 1
ATOM 1532 C C . SER A 1 186 ? 8.078 49.438 -0.283 1 94.56 186 SER A C 1
ATOM 1534 O O . SER A 1 186 ? 8.523 48.781 -1.231 1 94.56 186 SER A O 1
ATOM 1536 N N . ALA A 1 187 ? 7.18 48.969 0.472 1 94.69 187 ALA A N 1
ATOM 1537 C CA . ALA A 1 187 ? 6.66 47.625 0.278 1 94.69 187 ALA A CA 1
ATOM 1538 C C . ALA A 1 187 ? 5.555 47.594 -0.773 1 94.69 187 ALA A C 1
ATOM 1540 O O . ALA A 1 187 ? 4.797 48.562 -0.901 1 94.69 187 ALA A O 1
ATOM 1541 N N . HIS A 1 188 ? 5.426 46.469 -1.503 1 94.38 188 HIS A N 1
ATOM 1542 C CA . HIS A 1 188 ? 4.449 46.406 -2.584 1 94.38 188 HIS A CA 1
ATOM 1543 C C . HIS A 1 188 ? 3.09 45.938 -2.07 1 94.38 188 HIS A C 1
ATOM 1545 O O . HIS A 1 188 ? 2.07 46.125 -2.729 1 94.38 188 HIS A O 1
ATOM 1551 N N . ASN A 1 189 ? 3.066 45.25 -0.972 1 96.75 189 ASN A N 1
ATOM 1552 C CA . ASN A 1 189 ? 1.812 44.875 -0.327 1 96.75 189 ASN A CA 1
ATOM 1553 C C . ASN A 1 189 ? 1.957 44.812 1.191 1 96.75 189 ASN A C 1
ATOM 1555 O O . ASN A 1 189 ? 3.037 45.062 1.726 1 96.75 189 ASN A O 1
ATOM 1559 N N . THR A 1 190 ? 0.882 44.5 1.876 1 97.75 190 THR A N 1
ATOM 1560 C CA . THR A 1 190 ? 0.819 44.625 3.33 1 97.75 190 THR A CA 1
ATOM 1561 C C . THR A 1 190 ? 1.703 43.562 3.99 1 97.75 190 THR A C 1
ATOM 1563 O O . THR A 1 190 ? 2.385 43.844 4.977 1 97.75 190 THR A O 1
ATOM 1566 N N . MET A 1 191 ? 1.715 42.344 3.473 1 97.56 191 MET A N 1
ATOM 1567 C CA . MET A 1 191 ? 2.586 41.281 3.998 1 97.56 191 MET A CA 1
ATOM 1568 C C . MET A 1 191 ? 4.051 41.688 3.885 1 97.56 191 MET A C 1
ATOM 1570 O O . MET A 1 191 ? 4.812 41.562 4.844 1 97.56 191 MET A O 1
ATOM 1574 N N . ALA A 1 192 ? 4.395 42.188 2.719 1 97.38 192 ALA A N 1
ATOM 1575 C CA . ALA A 1 192 ? 5.762 42.656 2.498 1 97.38 192 ALA A CA 1
ATOM 1576 C C . ALA A 1 192 ? 6.129 43.75 3.477 1 97.38 192 ALA A C 1
ATOM 1578 O O . ALA A 1 192 ? 7.273 43.844 3.928 1 97.38 192 ALA A O 1
ATOM 1579 N N . ALA A 1 193 ? 5.203 44.594 3.781 1 97.88 193 ALA A N 1
ATOM 1580 C CA . ALA A 1 193 ? 5.438 45.688 4.723 1 97.88 193 ALA A CA 1
ATOM 1581 C C . ALA A 1 193 ? 5.762 45.156 6.113 1 97.88 193 ALA A C 1
ATOM 1583 O O . ALA A 1 193 ? 6.699 45.625 6.766 1 97.88 193 ALA A O 1
ATOM 1584 N N . GLY A 1 194 ? 4.926 44.25 6.555 1 97.75 194 GLY A N 1
ATOM 1585 C CA . GLY A 1 194 ? 5.191 43.625 7.84 1 97.75 194 GLY A CA 1
ATOM 1586 C C . GLY A 1 194 ? 6.574 43 7.934 1 97.75 194 GLY A C 1
ATOM 1587 O O . GLY A 1 194 ? 7.27 43.188 8.938 1 97.75 194 GLY A O 1
ATOM 1588 N N . ILE A 1 195 ? 6.961 42.344 6.863 1 97.06 195 ILE A N 1
ATOM 1589 C CA . ILE A 1 195 ? 8.25 41.656 6.824 1 97.06 195 ILE A CA 1
ATOM 1590 C C . ILE A 1 195 ? 9.375 42.719 6.773 1 97.06 195 ILE A C 1
ATOM 1592 O O . ILE A 1 195 ? 10.352 42.594 7.52 1 97.06 195 ILE A O 1
ATOM 1596 N N . LEU A 1 196 ? 9.219 43.688 5.984 1 96.19 196 LEU A N 1
ATOM 1597 C CA . LEU A 1 196 ? 10.266 44.656 5.703 1 96.19 196 LEU A CA 1
ATOM 1598 C C . LEU A 1 196 ? 10.555 45.5 6.934 1 96.19 196 LEU A C 1
ATOM 1600 O O . LEU A 1 196 ? 11.719 45.781 7.242 1 96.19 196 LEU A O 1
ATOM 1604 N N . TYR A 1 197 ? 9.57 45.844 7.688 1 96.5 197 TYR A N 1
ATOM 1605 C CA . TYR A 1 197 ? 9.75 46.906 8.672 1 96.5 197 TYR A CA 1
ATOM 1606 C C . TYR A 1 197 ? 9.773 46.344 10.086 1 96.5 197 TYR A C 1
ATOM 1608 O O . TYR A 1 197 ? 10.164 47.062 11.031 1 96.5 197 TYR A O 1
ATOM 1616 N N . ALA A 1 198 ? 9.367 45.125 10.289 1 96.44 198 ALA A N 1
ATOM 1617 C CA . ALA A 1 198 ? 9.406 44.562 11.625 1 96.44 198 ALA A CA 1
ATOM 1618 C C . ALA A 1 198 ? 10.844 44.406 12.117 1 96.44 198 ALA A C 1
ATOM 1620 O O . ALA A 1 198 ? 11.75 44.125 11.328 1 96.44 198 ALA A O 1
ATOM 1621 N N . ASP A 1 199 ? 11.039 44.562 13.414 1 94 199 ASP A N 1
ATOM 1622 C CA . ASP A 1 199 ? 12.367 44.406 14 1 94 199 ASP A CA 1
ATOM 1623 C C . ASP A 1 199 ? 12.812 42.938 13.922 1 94 199 ASP A C 1
ATOM 1625 O O . ASP A 1 199 ? 13.992 42.656 13.727 1 94 199 ASP A O 1
ATOM 1629 N N . GLN A 1 200 ? 11.914 42.094 14.188 1 94.44 200 GLN A N 1
ATOM 1630 C CA . GLN A 1 200 ? 12.125 40.656 14.055 1 94.44 200 GLN A CA 1
ATOM 1631 C C . GLN A 1 200 ? 10.961 40 13.312 1 94.44 200 GLN A C 1
ATOM 1633 O O . GLN A 1 200 ? 9.812 40.406 13.453 1 94.44 200 GLN A O 1
ATOM 1638 N N . VAL A 1 201 ? 11.344 39.031 12.516 1 96.31 201 VAL A N 1
ATOM 1639 C CA . VAL A 1 201 ? 10.352 38.281 11.766 1 96.31 201 VAL A CA 1
ATOM 1640 C C . VAL A 1 201 ? 10.492 36.781 12.094 1 96.31 201 VAL A C 1
ATOM 1642 O O . VAL A 1 201 ? 11.609 36.281 12.234 1 96.31 201 VAL A O 1
ATOM 1645 N N . ASN A 1 202 ? 9.359 36.156 12.305 1 94.88 202 ASN A N 1
ATOM 1646 C CA . ASN A 1 202 ? 9.406 34.719 12.469 1 94.88 202 ASN A CA 1
ATOM 1647 C C . ASN A 1 202 ? 8.227 34.031 11.766 1 94.88 202 ASN A C 1
ATOM 1649 O O . ASN A 1 202 ? 7.281 34.719 11.344 1 94.88 202 ASN A O 1
ATOM 1653 N N . THR A 1 203 ? 8.422 32.781 11.539 1 94.62 203 THR A N 1
ATOM 1654 C CA . THR A 1 203 ? 7.332 31.953 11.07 1 94.62 203 THR A CA 1
ATOM 1655 C C . THR A 1 203 ? 7.156 30.734 11.984 1 94.62 203 THR A C 1
ATOM 1657 O O . THR A 1 203 ? 7.777 30.656 13.047 1 94.62 203 THR A O 1
ATOM 1660 N N . VAL A 1 204 ? 6.254 29.906 11.609 1 92.69 204 VAL A N 1
ATOM 1661 C CA . VAL A 1 204 ? 5.695 28.984 12.594 1 92.69 204 VAL A CA 1
ATOM 1662 C C . VAL A 1 204 ? 6.383 27.625 12.484 1 92.69 204 VAL A C 1
ATOM 1664 O O . VAL A 1 204 ? 5.91 26.641 13.047 1 92.69 204 VAL A O 1
ATOM 1667 N N . SER A 1 205 ? 7.469 27.484 11.812 1 92.19 205 SER A N 1
ATOM 1668 C CA . SER A 1 205 ? 8.305 26.297 11.797 1 92.19 205 SER A CA 1
ATOM 1669 C C . SER A 1 205 ? 9.641 26.562 11.117 1 92.19 205 SER A C 1
ATOM 1671 O O . SER A 1 205 ? 9.734 27.391 10.211 1 92.19 205 SER A O 1
ATOM 1673 N N . PRO A 1 206 ? 10.695 25.828 11.562 1 91.31 206 PRO A N 1
ATOM 1674 C CA . PRO A 1 206 ? 12.016 26 10.953 1 91.31 206 PRO A CA 1
ATOM 1675 C C . PRO A 1 206 ? 12.031 25.609 9.477 1 91.31 206 PRO A C 1
ATOM 1677 O O . PRO A 1 206 ? 12.586 26.344 8.648 1 91.31 206 PRO A O 1
ATOM 1680 N N . THR A 1 207 ? 11.422 24.516 9.172 1 91.31 207 THR A N 1
ATOM 1681 C CA . THR A 1 207 ? 11.398 24.078 7.781 1 91.31 207 THR A CA 1
ATOM 1682 C C . THR A 1 207 ? 10.648 25.078 6.914 1 91.31 207 THR A C 1
ATOM 1684 O O . THR A 1 207 ? 11.086 25.391 5.805 1 91.31 207 THR A O 1
ATOM 1687 N N . TYR A 1 208 ? 9.57 25.531 7.367 1 91 208 TYR A N 1
ATOM 1688 C CA . TYR A 1 208 ? 8.805 26.516 6.617 1 91 208 TYR A CA 1
ATOM 1689 C C . TYR A 1 208 ? 9.617 27.781 6.391 1 91 208 TYR A C 1
ATOM 1691 O O . TYR A 1 208 ? 9.555 28.375 5.312 1 91 208 TYR A O 1
ATOM 1699 N N . ALA A 1 209 ? 10.383 28.203 7.402 1 92.94 209 ALA A N 1
ATOM 1700 C CA . ALA A 1 209 ? 11.234 29.375 7.289 1 92.94 209 ALA A CA 1
ATOM 1701 C C . ALA A 1 209 ? 12.219 29.234 6.137 1 92.94 209 ALA A C 1
ATOM 1703 O O . ALA A 1 209 ? 12.531 30.203 5.449 1 92.94 209 ALA A O 1
ATOM 1704 N N . MET A 1 210 ? 12.633 28.047 5.977 1 91.38 210 MET A N 1
ATOM 1705 C CA . MET A 1 210 ? 13.562 27.781 4.883 1 91.38 210 MET A CA 1
ATOM 1706 C C . MET A 1 210 ? 12.828 27.703 3.549 1 91.38 210 MET A C 1
ATOM 1708 O O . MET A 1 210 ? 13.305 28.234 2.543 1 91.38 210 MET A O 1
ATOM 1712 N N . GLU A 1 211 ? 11.68 27.125 3.562 1 90.5 211 GLU A N 1
ATOM 1713 C CA . GLU A 1 211 ? 10.914 26.891 2.342 1 90.5 211 GLU A CA 1
ATOM 1714 C C . GLU A 1 211 ? 10.461 28.203 1.72 1 90.5 211 GLU A C 1
ATOM 1716 O O . GLU A 1 211 ? 10.5 28.359 0.498 1 90.5 211 GLU A O 1
ATOM 1721 N N . ILE A 1 212 ? 10.062 29.141 2.506 1 92.81 212 ILE A N 1
ATOM 1722 C CA . ILE A 1 212 ? 9.445 30.359 1.991 1 92.81 212 ILE A CA 1
ATOM 1723 C C . ILE A 1 212 ? 10.516 31.281 1.404 1 92.81 212 ILE A C 1
ATOM 1725 O O . ILE A 1 212 ? 10.203 32.281 0.781 1 92.81 212 ILE A O 1
ATOM 1729 N N . ARG A 1 213 ? 11.727 30.906 1.59 1 93.31 213 ARG A N 1
ATOM 1730 C CA . ARG A 1 213 ? 12.836 31.641 0.987 1 93.31 213 ARG A CA 1
ATOM 1731 C C . ARG A 1 213 ? 13.07 31.203 -0.452 1 93.31 213 ARG A C 1
ATOM 1733 O O . ARG A 1 213 ? 13.844 31.828 -1.182 1 93.31 213 ARG A O 1
ATOM 1740 N N . THR A 1 214 ? 12.367 30.203 -0.885 1 91.06 214 THR A N 1
ATOM 1741 C CA . THR A 1 214 ? 12.5 29.672 -2.24 1 91.06 214 THR A CA 1
ATOM 1742 C C . THR A 1 214 ? 11.344 30.141 -3.115 1 91.06 214 THR A C 1
ATOM 1744 O O . THR A 1 214 ? 10.289 30.547 -2.607 1 91.06 214 THR A O 1
ATOM 1747 N N . SER A 1 215 ? 11.5 30.078 -4.422 1 90.19 215 SER A N 1
ATOM 1748 C CA . SER A 1 215 ? 10.484 30.531 -5.367 1 90.19 215 SER A CA 1
ATOM 1749 C C . SER A 1 215 ? 9.242 29.641 -5.309 1 90.19 215 SER A C 1
ATOM 1751 O O . SER A 1 215 ? 8.133 30.109 -5.547 1 90.19 215 SER A O 1
ATOM 1753 N N . LEU A 1 216 ? 9.422 28.469 -4.953 1 83.94 216 LEU A N 1
ATOM 1754 C CA . LEU A 1 216 ? 8.328 27.5 -4.938 1 83.94 216 LEU A CA 1
ATOM 1755 C C . LEU A 1 216 ? 7.344 27.812 -3.818 1 83.94 216 LEU A C 1
ATOM 1757 O O . LEU A 1 216 ? 6.129 27.672 -3.99 1 83.94 216 LEU A O 1
ATOM 1761 N N . HIS A 1 217 ? 7.852 28.297 -2.695 1 86.75 217 HIS A N 1
ATOM 1762 C CA . HIS A 1 217 ? 7 28.469 -1.522 1 86.75 217 HIS A CA 1
ATOM 1763 C C . HIS A 1 217 ? 6.918 29.922 -1.095 1 86.75 217 HIS A C 1
ATOM 1765 O O . HIS A 1 217 ? 6.121 30.281 -0.224 1 86.75 217 HIS A O 1
ATOM 1771 N N . GLY A 1 218 ? 7.648 30.781 -1.731 1 91 218 GLY A N 1
ATOM 1772 C CA . GLY A 1 218 ? 7.809 32.156 -1.276 1 91 218 GLY A CA 1
ATOM 1773 C C . GLY A 1 218 ? 6.684 33.062 -1.729 1 91 218 GLY A C 1
ATOM 1774 O O . GLY A 1 218 ? 6.543 34.188 -1.231 1 91 218 GLY A O 1
ATOM 1775 N N . GLU A 1 219 ? 5.848 32.562 -2.566 1 90.62 219 GLU A N 1
ATOM 1776 C CA . GLU A 1 219 ? 4.672 33.312 -3.033 1 90.62 219 GLU A CA 1
ATOM 1777 C C . GLU A 1 219 ? 5.047 34.688 -3.498 1 90.62 219 GLU A C 1
ATOM 1779 O O . GLU A 1 219 ? 4.363 35.688 -3.166 1 90.62 219 GLU A O 1
ATOM 1784 N N . GLY A 1 220 ? 6.168 34.906 -4.078 1 91.31 220 GLY A N 1
ATOM 1785 C CA . GLY A 1 220 ? 6.578 36.219 -4.621 1 91.31 220 GLY A CA 1
ATOM 1786 C C . GLY A 1 220 ? 7.41 37.031 -3.654 1 91.31 220 GLY A C 1
ATOM 1787 O O . GLY A 1 220 ? 7.883 38.125 -4 1 91.31 220 GLY A O 1
ATOM 1788 N N . LEU A 1 221 ? 7.57 36.594 -2.453 1 94.56 221 LEU A N 1
ATOM 1789 C CA . LEU A 1 221 ? 8.273 37.375 -1.438 1 94.56 221 LEU A CA 1
ATOM 1790 C C . LEU A 1 221 ? 9.586 36.688 -1.055 1 94.56 221 LEU A C 1
ATOM 1792 O O . LEU A 1 221 ? 10.188 37.031 -0.033 1 94.56 221 LEU A O 1
ATOM 1796 N N . GLN A 1 222 ? 9.992 35.688 -1.828 1 93.81 222 GLN A N 1
ATOM 1797 C CA . GLN A 1 222 ? 11.148 34.844 -1.491 1 93.81 222 GLN A CA 1
ATOM 1798 C C . GLN A 1 222 ? 12.414 35.688 -1.35 1 93.81 222 GLN A C 1
ATOM 1800 O O . GLN A 1 222 ? 13.234 35.469 -0.462 1 93.81 222 GLN A O 1
ATOM 1805 N N . ASP A 1 223 ? 12.555 36.688 -2.168 1 92.81 223 ASP A N 1
ATOM 1806 C CA . ASP A 1 223 ? 13.766 37.531 -2.143 1 92.81 223 ASP A CA 1
ATOM 1807 C C . ASP A 1 223 ? 13.82 38.375 -0.882 1 92.81 223 ASP A C 1
ATOM 1809 O O . ASP A 1 223 ? 14.883 38.5 -0.266 1 92.81 223 ASP A O 1
ATOM 1813 N N . LEU A 1 224 ? 12.703 38.938 -0.602 1 93.5 224 LEU A N 1
ATOM 1814 C CA . LEU A 1 224 ? 12.609 39.75 0.618 1 93.5 224 LEU A CA 1
ATOM 1815 C C . LEU A 1 224 ? 12.898 38.906 1.847 1 93.5 224 LEU A C 1
ATOM 1817 O O . LEU A 1 224 ? 13.625 39.312 2.748 1 93.5 224 LEU A O 1
ATOM 1821 N N . LEU A 1 225 ? 12.328 37.75 1.867 1 94.44 225 LEU A N 1
ATOM 1822 C CA . LEU A 1 225 ? 12.5 36.844 2.986 1 94.44 225 LEU A CA 1
ATOM 1823 C C . LEU A 1 225 ? 13.938 36.344 3.062 1 94.44 225 LEU A C 1
ATOM 1825 O O . LEU A 1 225 ? 14.484 36.156 4.156 1 94.44 225 LEU A O 1
ATOM 1829 N N . ALA A 1 226 ? 14.539 36.094 1.934 1 91.81 226 ALA A N 1
ATOM 1830 C CA . ALA A 1 226 ? 15.945 35.688 1.9 1 91.81 226 ALA A CA 1
ATOM 1831 C C . ALA A 1 226 ? 16.859 36.812 2.41 1 91.81 226 ALA A C 1
ATOM 1833 O O . ALA A 1 226 ? 17.844 36.531 3.092 1 91.81 226 ALA A O 1
ATOM 1834 N N . TRP A 1 227 ? 16.469 37.938 2.102 1 89.69 227 TRP A N 1
ATOM 1835 C CA . TRP A 1 227 ? 17.25 39.125 2.48 1 89.69 227 TRP A CA 1
ATOM 1836 C C . TRP A 1 227 ? 17.25 39.312 3.992 1 89.69 227 TRP A C 1
ATOM 1838 O O . TRP A 1 227 ? 18.219 39.812 4.562 1 89.69 227 TRP A O 1
ATOM 1848 N N . LYS A 1 228 ? 16.234 38.875 4.664 1 90.44 228 LYS A N 1
ATOM 1849 C CA . LYS A 1 228 ? 16.125 39.031 6.109 1 90.44 228 LYS A CA 1
ATOM 1850 C C . LYS A 1 228 ? 17.156 38.156 6.836 1 90.44 228 LYS A C 1
ATOM 1852 O O . LYS A 1 228 ? 17.5 38.438 7.988 1 90.44 228 LYS A O 1
ATOM 1857 N N . GLY A 1 229 ? 17.578 37.062 6.184 1 85 229 GLY A N 1
ATOM 1858 C CA . GLY A 1 229 ? 18.625 36.219 6.73 1 85 229 GLY A CA 1
ATOM 1859 C C . GLY A 1 229 ? 18.297 35.719 8.117 1 85 229 GLY A C 1
ATOM 1860 O O . GLY A 1 229 ? 17.281 35.062 8.32 1 85 229 GLY A O 1
ATOM 1861 N N . GLU A 1 230 ? 19.078 36.156 9.086 1 80.31 230 GLU A N 1
ATOM 1862 C CA . GLU A 1 230 ? 19 35.656 10.453 1 80.31 230 GLU A CA 1
ATOM 1863 C C . GLU A 1 230 ? 17.828 36.281 11.203 1 80.31 230 GLU A C 1
ATOM 1865 O O . GLU A 1 230 ? 17.406 35.781 12.242 1 80.31 230 GLU A O 1
ATOM 1870 N N . ARG A 1 231 ? 17.312 37.281 10.68 1 87.31 231 ARG A N 1
ATOM 1871 C CA . ARG A 1 231 ? 16.203 37.938 11.336 1 87.31 231 ARG A CA 1
ATOM 1872 C C . ARG A 1 231 ? 14.891 37.188 11.086 1 87.31 231 ARG A C 1
ATOM 1874 O O . ARG A 1 231 ? 13.867 37.5 11.711 1 87.31 231 ARG A O 1
ATOM 1881 N N . LEU A 1 232 ? 14.984 36.281 10.156 1 90.62 232 LEU A N 1
ATOM 1882 C CA . LEU A 1 232 ? 13.852 35.375 9.953 1 90.62 232 LEU A CA 1
ATOM 1883 C C . LEU A 1 232 ? 14.094 34.031 10.641 1 90.62 232 LEU A C 1
ATOM 1885 O O . LEU A 1 232 ? 15.016 33.312 10.289 1 90.62 232 LEU A O 1
ATOM 1889 N N . ARG A 1 233 ? 13.273 33.812 11.594 1 92.25 233 ARG A N 1
ATOM 1890 C CA . ARG A 1 233 ? 13.414 32.562 12.352 1 92.25 233 ARG A CA 1
ATOM 1891 C C . ARG A 1 233 ? 12.156 31.719 12.25 1 92.25 233 ARG A C 1
ATOM 1893 O O . ARG A 1 233 ? 11.055 32.25 12.094 1 92.25 233 ARG A O 1
ATOM 1900 N N . GLY A 1 234 ? 12.438 30.422 12.281 1 93.5 234 GLY A N 1
ATOM 1901 C CA . GLY A 1 234 ? 11.32 29.5 12.398 1 93.5 234 GLY A CA 1
ATOM 1902 C C . GLY A 1 234 ? 11.141 28.953 13.797 1 93.5 234 GLY A C 1
ATOM 1903 O O . GLY A 1 234 ? 12.055 28.328 14.352 1 93.5 234 GLY A O 1
ATOM 1904 N N . ILE A 1 235 ? 9.984 29.266 14.359 1 93.31 235 ILE A N 1
ATOM 1905 C CA . ILE A 1 235 ? 9.695 28.781 15.703 1 93.31 235 ILE A CA 1
ATOM 1906 C C . ILE A 1 235 ? 8.453 27.891 15.672 1 93.31 235 ILE A C 1
ATOM 1908 O O . ILE A 1 235 ? 7.355 28.359 15.359 1 93.31 235 ILE A O 1
ATOM 1912 N N . LEU A 1 236 ? 8.641 26.641 16.031 1 91.81 236 LEU A N 1
ATOM 1913 C CA . LEU A 1 236 ? 7.531 25.703 16 1 91.81 236 LEU A CA 1
ATOM 1914 C C . LEU A 1 236 ? 6.469 26.078 17.031 1 91.81 236 LEU A C 1
ATOM 1916 O O . LEU A 1 236 ? 6.793 26.453 18.156 1 91.81 236 LEU A O 1
ATOM 1920 N N . ASN A 1 237 ? 5.254 25.906 16.609 1 91.69 237 ASN A N 1
ATOM 1921 C CA . ASN A 1 237 ? 4.16 26.172 17.547 1 91.69 237 ASN A CA 1
ATOM 1922 C C . ASN A 1 237 ? 4.043 25.062 18.594 1 91.69 237 ASN A C 1
ATOM 1924 O O . ASN A 1 237 ? 4.465 23.922 18.344 1 91.69 237 ASN A O 1
ATOM 1928 N N . GLY A 1 238 ? 3.572 25.422 19.688 1 91.69 238 GLY A N 1
ATOM 1929 C CA . GLY A 1 238 ? 3.145 24.438 20.672 1 91.69 238 GLY A CA 1
ATOM 1930 C C . GLY A 1 238 ? 1.639 24.266 20.734 1 91.69 238 GLY A C 1
ATOM 1931 O O . GLY A 1 238 ? 0.902 24.984 20.047 1 91.69 238 GLY A O 1
ATOM 1932 N N . ILE A 1 239 ? 1.265 23.234 21.484 1 91.56 239 ILE A N 1
ATOM 1933 C CA . ILE A 1 239 ? -0.168 23.047 21.688 1 91.56 239 ILE A CA 1
ATOM 1934 C C . ILE A 1 239 ? -0.499 23.172 23.172 1 91.56 239 ILE A C 1
ATOM 1936 O O . ILE A 1 239 ? 0.383 23.047 24.031 1 91.56 239 ILE A O 1
ATOM 1940 N N . ASP A 1 240 ? -1.733 23.609 23.453 1 89.31 240 ASP A N 1
ATOM 1941 C CA . ASP A 1 240 ? -2.23 23.641 24.812 1 89.31 240 ASP A CA 1
ATOM 1942 C C . ASP A 1 240 ? -2.391 22.234 25.391 1 89.31 240 ASP A C 1
ATOM 1944 O O . ASP A 1 240 ? -3.447 21.625 25.234 1 89.31 240 ASP A O 1
ATOM 1948 N N . THR A 1 241 ? -1.451 21.781 26.156 1 90.44 241 THR A N 1
ATOM 1949 C CA . THR A 1 241 ? -1.408 20.406 26.609 1 90.44 241 THR A CA 1
ATOM 1950 C C . THR A 1 241 ? -2.404 20.172 27.734 1 90.44 241 THR A C 1
ATOM 1952 O O . THR A 1 241 ? -2.717 19.031 28.078 1 90.44 241 THR A O 1
ATOM 1955 N N . GLU A 1 242 ? -2.869 21.25 28.297 1 87.62 242 GLU A N 1
ATOM 1956 C CA . GLU A 1 242 ? -3.896 21.109 29.312 1 87.62 242 GLU A CA 1
ATOM 1957 C C . GLU A 1 242 ? -5.277 20.938 28.703 1 87.62 242 GLU A C 1
ATOM 1959 O O . GLU A 1 242 ? -6.082 20.141 29.172 1 87.62 242 GLU A O 1
ATOM 1964 N N . LYS A 1 243 ? -5.469 21.703 27.719 1 88.25 243 LYS A N 1
ATOM 1965 C CA . LYS A 1 243 ? -6.73 21.578 26.984 1 88.25 243 LYS A CA 1
ATOM 1966 C C . LYS A 1 243 ? -6.801 20.266 26.219 1 88.25 243 LYS A C 1
ATOM 1968 O O . LYS A 1 243 ? -7.84 19.609 26.203 1 88.25 243 LYS A O 1
ATOM 1973 N N . PHE A 1 244 ? -5.723 19.922 25.609 1 93.75 244 PHE A N 1
ATOM 1974 C CA . PHE A 1 244 ? -5.645 18.703 24.812 1 93.75 244 PHE A CA 1
ATOM 1975 C C . PHE A 1 244 ? -4.938 17.594 25.594 1 93.75 244 PHE A C 1
ATOM 1977 O O . PHE A 1 244 ? -3.758 17.328 25.359 1 93.75 244 PHE A O 1
ATOM 1984 N N . ASP A 1 245 ? -5.641 17 26.484 1 96.31 245 ASP A N 1
ATOM 1985 C CA . ASP A 1 245 ? -5.133 15.922 27.312 1 96.31 245 ASP A CA 1
ATOM 1986 C C . ASP A 1 245 ? -6.09 14.734 27.328 1 96.31 245 ASP A C 1
ATOM 1988 O O . ASP A 1 245 ? -7.156 14.789 27.938 1 96.31 245 ASP A O 1
ATOM 1992 N N . PRO A 1 246 ? -5.688 13.633 26.641 1 98.06 246 PRO A N 1
ATOM 1993 C CA . PRO A 1 246 ? -6.594 12.484 26.562 1 98.06 246 PRO A CA 1
ATOM 1994 C C . PRO A 1 246 ? -6.93 11.898 27.938 1 98.06 246 PRO A C 1
ATOM 1996 O O . PRO A 1 246 ? -7.914 11.164 28.062 1 98.06 246 PRO A O 1
ATOM 1999 N N . ARG A 1 247 ? -6.199 12.258 29.016 1 97 247 ARG A N 1
ATOM 2000 C CA . ARG A 1 247 ? -6.426 11.727 30.359 1 97 247 ARG A CA 1
ATOM 2001 C C . ARG A 1 247 ? -7.641 12.383 31 1 97 247 ARG A C 1
ATOM 2003 O O . ARG A 1 247 ? -8.25 11.812 31.906 1 97 247 ARG A O 1
ATOM 2010 N N . THR A 1 248 ? -7.969 13.562 30.5 1 97.38 248 THR A N 1
ATOM 2011 C CA . THR A 1 248 ? -8.992 14.32 31.219 1 97.38 248 THR A CA 1
ATOM 2012 C C . THR A 1 248 ? -9.984 14.938 30.234 1 97.38 248 THR A C 1
ATOM 2014 O O . THR A 1 248 ? -10.969 15.562 30.656 1 97.38 248 THR A O 1
ATOM 2017 N N . ASP A 1 249 ? -9.828 14.836 29.016 1 96.94 249 ASP A N 1
ATOM 2018 C CA . ASP A 1 249 ? -10.625 15.484 27.969 1 96.94 249 ASP A CA 1
ATOM 2019 C C . ASP A 1 249 ? -12.094 15.078 28.078 1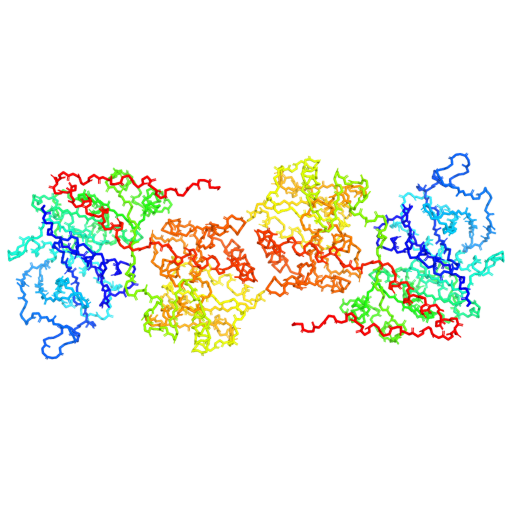 96.94 249 ASP A C 1
ATOM 2021 O O . ASP A 1 249 ? -12.438 13.914 27.844 1 96.94 249 ASP A O 1
ATOM 2025 N N . PRO A 1 250 ? -12.984 16.031 28.328 1 96.19 250 PRO A N 1
ATOM 2026 C CA . PRO A 1 250 ? -14.398 15.695 28.5 1 96.19 250 PRO A CA 1
ATOM 2027 C C . PRO A 1 250 ? -15.094 15.352 27.188 1 96.19 250 PRO A C 1
ATOM 2029 O O . PRO A 1 250 ? -16.203 14.812 27.188 1 96.19 250 PRO A O 1
ATOM 2032 N N . ALA A 1 251 ? -14.477 15.664 26.094 1 96.25 251 ALA A N 1
ATOM 2033 C CA . ALA A 1 251 ? -15.07 15.383 24.797 1 96.25 251 ALA A CA 1
ATOM 2034 C C . ALA A 1 251 ? -14.977 13.898 24.453 1 96.25 251 ALA A C 1
ATOM 2036 O O . ALA A 1 251 ? -15.656 13.414 23.547 1 96.25 251 ALA A O 1
ATOM 2037 N N . LEU A 1 252 ? -14.172 13.172 25.141 1 98.25 252 LEU A N 1
ATOM 2038 C CA . LEU A 1 252 ? -13.977 11.75 24.891 1 98.25 252 LEU A CA 1
ATOM 2039 C C . LEU A 1 252 ? -15 10.914 25.656 1 98.25 252 LEU A C 1
ATOM 2041 O O . LEU A 1 252 ? -15.414 11.289 26.75 1 98.25 252 LEU A O 1
ATOM 2045 N N . GLU A 1 253 ? -15.438 9.867 25.031 1 98.06 253 GLU A N 1
ATOM 2046 C CA . GLU A 1 253 ? -16.312 8.914 25.719 1 98.06 253 GLU A CA 1
ATOM 2047 C C . GLU A 1 253 ? -15.586 8.195 26.844 1 98.06 253 GLU A C 1
ATOM 2049 O O . GLU A 1 253 ? -16.188 7.867 27.875 1 98.06 253 GLU A O 1
ATOM 2054 N N . ALA A 1 254 ? -14.344 7.883 26.594 1 98.5 254 ALA A N 1
ATOM 2055 C CA . ALA A 1 254 ? -13.477 7.266 27.594 1 98.5 254 ALA A CA 1
ATOM 2056 C C . ALA A 1 254 ? -12.086 7.887 27.578 1 98.5 254 ALA A C 1
ATOM 2058 O O . ALA A 1 254 ? -11.422 7.918 26.531 1 98.5 254 ALA A O 1
ATOM 2059 N N . ASN A 1 255 ? -11.688 8.336 28.688 1 98.44 255 ASN A N 1
ATOM 2060 C CA . ASN A 1 255 ? -10.336 8.875 28.797 1 98.44 255 ASN A CA 1
ATOM 2061 C C . ASN A 1 255 ? -9.289 7.77 28.781 1 98.44 255 ASN A C 1
ATOM 2063 O O . ASN A 1 255 ? -9.602 6.609 29.047 1 98.44 255 ASN A O 1
ATOM 2067 N N . PHE A 1 256 ? -8.086 8.094 28.438 1 98.44 256 PHE A N 1
ATOM 2068 C CA . PHE A 1 256 ? -7.004 7.125 28.344 1 98.44 256 PHE A CA 1
ATOM 2069 C C . PHE A 1 256 ? -5.652 7.816 28.484 1 98.44 256 PHE A C 1
ATOM 2071 O O . PHE A 1 256 ? -5.578 9.047 28.562 1 98.44 256 PHE A O 1
ATOM 2078 N N . SER A 1 257 ? -4.586 7.039 28.594 1 98 257 SER A N 1
ATOM 2079 C CA . SER A 1 257 ? -3.219 7.531 28.719 1 98 257 SER A CA 1
ATOM 2080 C C . SER A 1 257 ? -2.246 6.668 27.922 1 98 257 SER A C 1
ATOM 2082 O O . SER A 1 257 ? -2.65 5.691 27.297 1 98 257 SER A O 1
ATOM 2084 N N . ILE A 1 258 ? -1.001 7.09 27.891 1 97.56 258 ILE A N 1
ATOM 2085 C CA . ILE A 1 258 ? 0.059 6.391 27.172 1 97.56 258 ILE A CA 1
ATOM 2086 C C . ILE A 1 258 ? 0.229 4.988 27.75 1 97.56 258 ILE A C 1
ATOM 2088 O O . ILE A 1 258 ? 0.618 4.059 27.047 1 97.56 258 ILE A O 1
ATOM 2092 N N . ASP A 1 259 ? -0.166 4.785 28.984 1 97.44 259 ASP A N 1
ATOM 2093 C CA . ASP A 1 259 ? 0.029 3.508 29.672 1 97.44 259 ASP A CA 1
ATOM 2094 C C . ASP A 1 259 ? -1.112 2.541 29.359 1 97.44 259 ASP A C 1
ATOM 2096 O O . ASP A 1 259 ? -0.953 1.325 29.484 1 97.44 259 ASP A O 1
ATOM 2100 N N . ASP A 1 260 ? -2.254 3.111 29.094 1 97.75 260 ASP A N 1
ATOM 2101 C CA . ASP A 1 260 ? -3.428 2.297 28.797 1 97.75 260 ASP A CA 1
ATOM 2102 C C . ASP A 1 260 ? -4.254 2.916 27.672 1 97.75 260 ASP A C 1
ATOM 2104 O O . ASP A 1 260 ? -5.035 3.842 27.891 1 97.75 260 ASP A O 1
ATOM 2108 N N . LEU A 1 261 ? -4.203 2.27 26.531 1 97.69 261 LEU A N 1
ATOM 2109 C CA . LEU A 1 261 ? -4.84 2.832 25.359 1 97.69 261 LEU A CA 1
ATOM 2110 C C . LEU A 1 261 ? -6.23 2.238 25.156 1 97.69 261 LEU A C 1
ATOM 2112 O O . LEU A 1 261 ? -6.859 2.463 24.109 1 97.69 261 LEU A O 1
ATOM 2116 N N . SER A 1 262 ? -6.754 1.5 26.078 1 97.19 262 SER A N 1
ATOM 2117 C CA . SER A 1 262 ? -8.031 0.802 25.922 1 97.19 262 SER A CA 1
ATOM 2118 C C . SER A 1 262 ? -9.172 1.783 25.688 1 97.19 262 SER A C 1
ATOM 2120 O O . SER A 1 262 ? -10.156 1.447 25.016 1 97.19 262 SER A O 1
ATOM 2122 N N . GLY A 1 263 ? -9.031 2.971 26.266 1 98 263 GLY A N 1
ATOM 2123 C CA . GLY A 1 263 ? -10.055 3.988 26.062 1 98 263 GLY A CA 1
ATOM 2124 C C . GLY A 1 263 ? -10.203 4.402 24.609 1 98 263 GLY A C 1
ATOM 2125 O O . GLY A 1 263 ? -11.266 4.855 24.188 1 98 263 GLY A O 1
ATOM 2126 N N . ARG A 1 264 ? -9.188 4.289 23.844 1 98 264 ARG A N 1
ATOM 2127 C CA . ARG A 1 264 ? -9.25 4.652 22.438 1 98 264 ARG A CA 1
ATOM 2128 C C . ARG A 1 264 ? -10.242 3.76 21.688 1 98 264 ARG A C 1
ATOM 2130 O O . ARG A 1 264 ? -10.93 4.219 20.781 1 98 264 ARG A O 1
ATOM 2137 N N . ALA A 1 265 ? -10.289 2.484 22.047 1 97.56 265 ALA A N 1
ATOM 2138 C CA . ALA A 1 265 ? -11.234 1.567 21.406 1 97.56 265 ALA A CA 1
ATOM 2139 C C . ALA A 1 265 ? -12.672 1.99 21.688 1 97.56 265 ALA A C 1
ATOM 2141 O O . ALA A 1 265 ? -13.531 1.892 20.797 1 97.56 265 ALA A O 1
ATOM 2142 N N . VAL A 1 266 ? -12.883 2.422 22.859 1 98.44 266 VAL A N 1
ATOM 2143 C CA . VAL A 1 266 ? -14.211 2.895 23.25 1 98.44 266 VAL A CA 1
ATOM 2144 C C . VAL A 1 266 ? -14.562 4.148 22.453 1 98.44 266 VAL A C 1
ATOM 2146 O O . VAL A 1 266 ? -15.68 4.281 21.953 1 98.44 266 VAL A O 1
ATOM 2149 N N . ASN A 1 267 ? -13.625 5.039 22.359 1 98.81 267 ASN A N 1
ATOM 2150 C CA . ASN A 1 267 ? -13.836 6.266 21.594 1 98.81 267 ASN A CA 1
ATOM 2151 C C . ASN A 1 267 ? -14.055 5.973 20.109 1 98.81 267 ASN A C 1
ATOM 2153 O O . ASN A 1 267 ? -14.852 6.648 19.453 1 98.81 267 ASN A O 1
ATOM 2157 N N . LYS A 1 268 ? -13.305 4.988 19.609 1 98.62 268 LYS A N 1
ATOM 2158 C CA . LYS A 1 268 ? -13.508 4.574 18.219 1 98.62 268 LYS A CA 1
ATOM 2159 C C . LYS A 1 268 ? -14.938 4.094 17.984 1 98.62 268 LYS A C 1
ATOM 2161 O O . LYS A 1 268 ? -15.578 4.488 17.016 1 98.62 268 LYS A O 1
ATOM 2166 N N . ALA A 1 269 ? -15.391 3.256 18.797 1 98.69 269 ALA A N 1
ATOM 2167 C CA . ALA A 1 269 ? -16.75 2.74 18.688 1 98.69 269 ALA A CA 1
ATOM 2168 C C . ALA A 1 269 ? -17.766 3.869 18.781 1 98.69 269 ALA A C 1
ATOM 2170 O O . ALA A 1 269 ? -18.766 3.875 18.047 1 98.69 269 ALA A O 1
ATOM 2171 N N . ALA A 1 270 ? -17.562 4.766 19.688 1 98.62 270 ALA A N 1
ATOM 2172 C CA . ALA A 1 270 ? -18.453 5.914 19.859 1 98.62 270 ALA A CA 1
ATOM 2173 C C . ALA A 1 270 ? -18.469 6.773 18.594 1 98.62 270 ALA A C 1
ATOM 2175 O O . ALA A 1 270 ? -19.531 7.23 18.172 1 98.62 270 ALA A O 1
ATOM 2176 N N . LEU A 1 271 ? -17.312 6.992 18.062 1 98.5 271 LEU A N 1
ATOM 2177 C CA . LEU A 1 271 ? -17.172 7.777 16.844 1 98.5 271 LEU A CA 1
ATOM 2178 C C . LEU A 1 271 ? -17.906 7.109 15.688 1 98.5 271 LEU A C 1
ATOM 2180 O O . LEU A 1 271 ? -18.641 7.77 14.945 1 98.5 271 LEU A O 1
ATOM 2184 N N . GLN A 1 272 ? -17.672 5.816 15.523 1 98.62 272 GLN A N 1
ATOM 2185 C CA . GLN A 1 272 ? -18.312 5.043 14.477 1 98.62 272 GLN A CA 1
ATOM 2186 C C . GLN A 1 272 ? -19.844 5.102 14.617 1 98.62 272 GLN A C 1
ATOM 2188 O O . GLN A 1 272 ? -20.547 5.387 13.648 1 98.62 272 GLN A O 1
ATOM 2193 N N . SER A 1 273 ? -20.312 4.895 15.758 1 98.31 273 SER A N 1
ATOM 2194 C CA . SER A 1 273 ? -21.75 4.891 16.016 1 98.31 273 SER A CA 1
ATOM 2195 C C . SER A 1 273 ? -22.359 6.27 15.773 1 98.31 273 SER A C 1
ATOM 2197 O O . SER A 1 273 ? -23.375 6.391 15.07 1 98.31 273 SER A O 1
ATOM 2199 N N . ARG A 1 274 ? -21.781 7.277 16.281 1 97.56 274 ARG A N 1
ATOM 2200 C CA . ARG A 1 274 ? -22.281 8.648 16.203 1 97.56 274 ARG A CA 1
ATOM 2201 C C . ARG A 1 274 ? -22.391 9.102 14.75 1 97.56 274 ARG A C 1
ATOM 2203 O O . ARG A 1 274 ? -23.297 9.852 14.398 1 97.56 274 ARG A O 1
ATOM 2210 N N . LEU A 1 275 ? -21.453 8.641 13.938 1 97.81 275 LEU A N 1
ATOM 2211 C CA . LEU A 1 275 ? -21.375 9.164 12.578 1 97.81 275 LEU A CA 1
ATOM 2212 C C . LEU A 1 275 ? -22 8.188 11.586 1 97.81 275 LEU A C 1
ATOM 2214 O O . LEU A 1 275 ? -21.859 8.359 10.375 1 97.81 275 LEU A O 1
ATOM 2218 N N . GLY A 1 276 ? -22.578 7.117 12.055 1 97.44 276 GLY A N 1
ATOM 2219 C CA . GLY A 1 276 ? -23.297 6.188 11.195 1 97.44 276 GLY A CA 1
ATOM 2220 C C . GLY A 1 276 ? -22.391 5.238 10.438 1 97.44 276 GLY A C 1
ATOM 2221 O O . GLY A 1 276 ? -22.75 4.73 9.383 1 97.44 276 GLY A O 1
ATOM 2222 N N . LEU A 1 277 ? -21.203 5.047 10.898 1 98.25 277 LEU A N 1
ATOM 2223 C CA . LEU A 1 277 ? -20.297 4.043 10.344 1 98.25 277 LEU A CA 1
ATOM 2224 C C . LEU A 1 277 ? -20.578 2.67 10.945 1 98.25 277 LEU A C 1
ATOM 2226 O O . LEU A 1 277 ? -21.172 2.566 12.016 1 98.25 277 LEU A O 1
ATOM 2230 N N . THR A 1 278 ? -20.203 1.621 10.211 1 98.06 278 THR A N 1
ATOM 2231 C CA . THR A 1 278 ? -20.297 0.281 10.781 1 98.06 278 THR A CA 1
ATOM 2232 C C . THR A 1 278 ? -19.375 0.138 11.984 1 98.06 278 THR A C 1
ATOM 2234 O O . THR A 1 278 ? -18.156 0.373 11.883 1 98.06 278 THR A O 1
ATOM 2237 N N . VAL A 1 279 ? -19.922 -0.221 13.086 1 98.19 279 VAL A N 1
ATOM 2238 C CA . VAL A 1 279 ? -19.125 -0.353 14.297 1 98.19 279 VAL A CA 1
ATOM 2239 C C . VAL A 1 279 ? -18.281 -1.622 14.227 1 98.19 279 VAL A C 1
ATOM 2241 O O . VAL A 1 279 ? -18.812 -2.732 14.211 1 98.19 279 VAL A O 1
ATOM 2244 N N . ASN A 1 280 ? -16.984 -1.491 14.062 1 96.69 280 ASN A N 1
ATOM 2245 C CA . ASN A 1 280 ? -16.016 -2.564 13.969 1 96.69 280 ASN A CA 1
ATOM 2246 C C . ASN A 1 280 ? -14.656 -2.139 14.531 1 96.69 280 ASN A C 1
ATOM 2248 O O . ASN A 1 280 ? -14 -1.256 13.984 1 96.69 280 ASN A O 1
ATOM 2252 N N . PRO A 1 281 ? -14.219 -2.732 15.602 1 94.38 281 PRO A N 1
ATOM 2253 C CA . PRO A 1 281 ? -12.969 -2.311 16.234 1 94.38 281 PRO A CA 1
ATOM 2254 C C . PRO A 1 281 ? -11.734 -2.67 15.414 1 94.38 281 PRO A C 1
ATOM 2256 O O . PRO A 1 281 ? -10.664 -2.1 15.617 1 94.38 281 PRO A O 1
ATOM 2259 N N . ASP A 1 282 ? -11.883 -3.574 14.484 1 94 282 ASP A N 1
ATOM 2260 C CA . ASP A 1 282 ? -10.719 -4.125 13.797 1 94 282 ASP A CA 1
ATOM 2261 C C . ASP A 1 282 ? -10.469 -3.398 12.477 1 94 282 ASP A C 1
ATOM 2263 O O . ASP A 1 282 ? -9.477 -3.662 11.797 1 94 282 ASP A O 1
ATOM 2267 N N . VAL A 1 283 ? -11.383 -2.469 12.133 1 96.81 283 VAL A N 1
ATOM 2268 C CA . VAL A 1 283 ? -11.234 -1.791 10.852 1 96.81 283 VAL A CA 1
ATOM 2269 C C . VAL A 1 283 ? -10.336 -0.567 11.008 1 96.81 283 VAL A C 1
ATOM 2271 O O . VAL A 1 283 ? -10.289 0.043 12.086 1 96.81 283 VAL A O 1
ATOM 2274 N N . PHE A 1 284 ? -9.555 -0.274 9.961 1 98.25 284 PHE A N 1
ATOM 2275 C CA . PHE A 1 284 ? -8.703 0.902 9.875 1 98.25 284 PHE A CA 1
ATOM 2276 C C . PHE A 1 284 ? -9.531 2.166 9.688 1 98.25 284 PHE A C 1
ATOM 2278 O O . PHE A 1 284 ? -10.125 2.367 8.625 1 98.25 284 PHE A O 1
ATOM 2285 N N . LEU A 1 285 ? -9.664 3.051 10.719 1 98.81 285 LEU A N 1
ATOM 2286 C CA . LEU A 1 285 ? -10.484 4.258 10.695 1 98.81 285 LEU A CA 1
ATOM 2287 C C . LEU A 1 285 ? -9.617 5.5 10.508 1 98.81 285 LEU A C 1
ATOM 2289 O O . LEU A 1 285 ? -8.789 5.816 11.359 1 98.81 285 LEU A O 1
ATOM 2293 N N . MET A 1 286 ? -9.852 6.207 9.414 1 98.88 286 MET A N 1
ATOM 2294 C CA . MET A 1 286 ? -9.102 7.422 9.094 1 98.88 286 MET A CA 1
ATOM 2295 C C . MET A 1 286 ? -9.93 8.664 9.398 1 98.88 286 MET A C 1
ATOM 2297 O O . MET A 1 286 ? -11.141 8.695 9.156 1 98.88 286 MET A O 1
ATOM 2301 N N . GLY A 1 287 ? -9.305 9.641 9.992 1 98.69 287 GLY A N 1
ATOM 2302 C CA . GLY A 1 287 ? -9.961 10.906 10.289 1 98.69 287 GLY A CA 1
ATOM 2303 C C . GLY A 1 287 ? -9.25 12.109 9.703 1 98.69 287 GLY A C 1
ATOM 2304 O O . GLY A 1 287 ? -8.031 12.07 9.492 1 98.69 287 GLY A O 1
ATOM 2305 N N . MET A 1 288 ? -10 13.117 9.438 1 98.06 288 MET A N 1
ATOM 2306 C CA . MET A 1 288 ? -9.477 14.398 8.977 1 98.06 288 MET A CA 1
ATOM 2307 C C . MET A 1 288 ? -10.328 15.555 9.484 1 98.06 288 MET A C 1
ATOM 2309 O O . MET A 1 288 ? -11.562 15.469 9.484 1 98.06 288 MET A O 1
ATOM 2313 N N . VAL A 1 289 ? -9.727 16.469 10.07 1 96.06 289 VAL A N 1
ATOM 2314 C CA . VAL A 1 289 ? -10.336 17.734 10.477 1 96.06 289 VAL A CA 1
ATOM 2315 C C . VAL A 1 289 ? -9.625 18.891 9.781 1 96.06 289 VAL A C 1
ATOM 2317 O O . VAL A 1 289 ? -8.453 19.156 10.055 1 96.06 289 VAL A O 1
ATOM 2320 N N . ALA A 1 290 ? -10.297 19.531 8.891 1 92.94 290 ALA A N 1
ATOM 2321 C CA . ALA A 1 290 ? -9.602 20.562 8.117 1 92.94 290 ALA A CA 1
ATOM 2322 C C . ALA A 1 290 ? -10.594 21.453 7.375 1 92.94 290 ALA A C 1
ATOM 2324 O O . ALA A 1 290 ? -11.758 21.094 7.211 1 92.94 290 ALA A O 1
ATOM 2325 N N . ARG A 1 291 ? -10.086 22.641 7.016 1 89.88 291 ARG A N 1
ATOM 2326 C CA . ARG A 1 291 ? -10.812 23.438 6.031 1 89.88 291 ARG A CA 1
ATOM 2327 C C . ARG A 1 291 ? -10.805 22.766 4.668 1 89.88 291 ARG A C 1
ATOM 2329 O O . ARG A 1 291 ? -9.797 22.188 4.262 1 89.88 291 ARG A O 1
ATOM 2336 N N . LEU A 1 292 ? -11.953 22.859 4.008 1 94.5 292 LEU A N 1
ATOM 2337 C CA . LEU A 1 292 ? -12.055 22.219 2.699 1 94.5 292 LEU A CA 1
ATOM 2338 C C . LEU A 1 292 ? -11.586 23.156 1.597 1 94.5 292 LEU A C 1
ATOM 2340 O O . LEU A 1 292 ? -12.398 23.703 0.845 1 94.5 292 LEU A O 1
ATOM 2344 N N . VAL A 1 293 ? -10.297 23.281 1.479 1 91.31 293 VAL A N 1
ATOM 2345 C CA . VAL A 1 293 ? -9.641 24.109 0.471 1 91.31 293 VAL A CA 1
ATOM 2346 C C . VAL A 1 293 ? -8.508 23.312 -0.182 1 91.31 293 VAL A C 1
ATOM 2348 O O . VAL A 1 293 ? -8.078 22.281 0.345 1 91.31 293 VAL A O 1
ATOM 2351 N N . GLU A 1 294 ? -8.07 23.734 -1.241 1 91.81 294 GLU A N 1
ATOM 2352 C CA . GLU A 1 294 ? -7.023 23.062 -1.998 1 91.81 294 GLU A CA 1
ATOM 2353 C C . GLU A 1 294 ? -5.738 22.938 -1.183 1 91.81 294 GLU A C 1
ATOM 2355 O O . GLU A 1 294 ? -5.043 21.922 -1.254 1 91.81 294 GLU A O 1
ATOM 2360 N N . GLN A 1 295 ? -5.371 23.906 -0.45 1 89.81 295 GLN A N 1
ATOM 2361 C CA . GLN A 1 295 ? -4.148 23.953 0.343 1 89.81 295 GLN A CA 1
ATOM 2362 C C . GLN A 1 295 ? -4.066 22.75 1.287 1 89.81 295 GLN A C 1
ATOM 2364 O O . GLN A 1 295 ? -2.98 22.234 1.542 1 89.81 295 GLN A O 1
ATOM 2369 N N . LYS A 1 296 ? -5.199 22.297 1.692 1 94.25 296 LYS A N 1
ATOM 2370 C CA . LYS A 1 296 ? -5.238 21.234 2.686 1 94.25 296 LYS A CA 1
ATOM 2371 C C . LYS A 1 296 ? -5.25 19.859 2.02 1 94.25 296 LYS A C 1
ATOM 2373 O O . LYS A 1 296 ? -5.324 18.844 2.699 1 94.25 296 LYS A O 1
ATOM 2378 N N . GLY A 1 297 ? -5.148 19.844 0.736 1 96.38 297 GLY A N 1
ATOM 2379 C CA . GLY A 1 297 ? -5.004 18.609 -0.005 1 96.38 297 GLY A CA 1
ATOM 2380 C C . GLY A 1 297 ? -6.324 17.906 -0.256 1 96.38 297 GLY A C 1
ATOM 2381 O O . GLY A 1 297 ? -6.363 16.688 -0.418 1 96.38 297 GLY A O 1
ATOM 2382 N N . ILE A 1 298 ? -7.41 18.656 -0.261 1 96.88 298 ILE A N 1
ATOM 2383 C CA . ILE A 1 298 ? -8.727 18.062 -0.462 1 96.88 298 ILE A CA 1
ATOM 2384 C C . ILE A 1 298 ? -8.836 17.516 -1.884 1 96.88 298 ILE A C 1
ATOM 2386 O O . ILE A 1 298 ? -9.477 16.484 -2.115 1 96.88 298 ILE A O 1
ATOM 2390 N N . ASP A 1 299 ? -8.258 18.203 -2.811 1 95.94 299 ASP A N 1
ATOM 2391 C CA . ASP A 1 299 ? -8.25 17.703 -4.184 1 95.94 299 ASP A CA 1
ATOM 2392 C C . ASP A 1 299 ? -7.562 16.344 -4.273 1 95.94 299 ASP A C 1
ATOM 2394 O O . ASP A 1 299 ? -8.055 15.438 -4.949 1 95.94 299 ASP A O 1
ATOM 2398 N N . LEU A 1 300 ? -6.426 16.266 -3.641 1 96.31 300 LEU A N 1
ATOM 2399 C CA . LEU A 1 300 ? -5.688 15.008 -3.592 1 96.31 300 LEU A CA 1
ATOM 2400 C C . LEU A 1 300 ? -6.512 13.922 -2.912 1 96.31 300 LEU A C 1
ATOM 2402 O O . LEU A 1 300 ? -6.512 12.773 -3.354 1 96.31 300 LEU A O 1
ATOM 2406 N N . LEU A 1 301 ? -7.16 14.273 -1.846 1 97 301 LEU A N 1
ATOM 2407 C CA . LEU A 1 301 ? -8.008 13.352 -1.095 1 97 301 LEU A CA 1
ATOM 2408 C C . LEU A 1 301 ? -9.109 12.789 -1.981 1 97 301 LEU A C 1
ATOM 2410 O O . LEU A 1 301 ? -9.344 11.578 -1.989 1 97 301 LEU A O 1
ATOM 2414 N N . ILE A 1 302 ? -9.766 13.633 -2.707 1 96.12 302 ILE A N 1
ATOM 2415 C CA . ILE A 1 302 ? -10.883 13.234 -3.557 1 96.12 302 ILE A CA 1
ATOM 2416 C C . ILE A 1 302 ? -10.398 12.273 -4.637 1 96.12 302 ILE A C 1
ATOM 2418 O O . ILE A 1 302 ? -11.086 11.305 -4.969 1 96.12 302 ILE A O 1
ATOM 2422 N N . GLN A 1 303 ? -9.25 12.477 -5.129 1 94.06 303 GLN A N 1
ATOM 2423 C CA . GLN A 1 303 ? -8.688 11.656 -6.191 1 94.06 303 GLN A CA 1
ATOM 2424 C C . GLN A 1 303 ? -8.32 10.266 -5.676 1 94.06 303 GLN A C 1
ATOM 2426 O O . GLN A 1 303 ? -8.312 9.297 -6.441 1 94.06 303 GLN A O 1
ATOM 2431 N N . THR A 1 304 ? -8.039 10.125 -4.496 1 96.44 304 THR A N 1
ATOM 2432 C CA . THR A 1 304 ? -7.402 8.922 -3.969 1 96.44 304 THR A CA 1
ATOM 2433 C C . THR A 1 304 ? -8.391 8.102 -3.146 1 96.44 304 THR A C 1
ATOM 2435 O O . THR A 1 304 ? -8.383 6.867 -3.209 1 96.44 304 THR A O 1
ATOM 2438 N N . LEU A 1 305 ? -9.242 8.758 -2.428 1 95.75 305 LEU A N 1
ATOM 2439 C CA . LEU A 1 305 ? -9.992 8.125 -1.349 1 95.75 305 LEU A CA 1
ATOM 2440 C C . LEU A 1 305 ? -10.984 7.102 -1.898 1 95.75 305 LEU A C 1
ATOM 2442 O O . LEU A 1 305 ? -11.172 6.035 -1.312 1 95.75 305 LEU A O 1
ATOM 2446 N N . ASP A 1 306 ? -11.633 7.402 -3.002 1 94.06 306 ASP A N 1
ATOM 2447 C CA . ASP A 1 306 ? -12.594 6.48 -3.598 1 94.06 306 ASP A CA 1
ATOM 2448 C C . ASP A 1 306 ? -11.945 5.141 -3.93 1 94.06 306 ASP A C 1
ATOM 2450 O O . ASP A 1 306 ? -12.492 4.082 -3.617 1 94.06 306 ASP A O 1
ATOM 2454 N N . ARG A 1 307 ? -10.867 5.23 -4.543 1 93.75 307 ARG A N 1
ATOM 2455 C CA . ARG A 1 307 ? -10.133 4.027 -4.926 1 93.75 307 ARG A CA 1
ATOM 2456 C C . ARG A 1 307 ? -9.633 3.277 -3.697 1 93.75 307 ARG A C 1
ATOM 2458 O O . ARG A 1 307 ? -9.711 2.049 -3.639 1 93.75 307 ARG A O 1
ATOM 2465 N N . PHE A 1 308 ? -9.148 3.951 -2.799 1 97.44 308 PHE A N 1
ATOM 2466 C CA . PHE A 1 308 ? -8.617 3.307 -1.603 1 97.44 308 PHE A CA 1
ATOM 2467 C C . PHE A 1 308 ? -9.711 2.561 -0.855 1 97.44 308 PHE A C 1
ATOM 2469 O O . PHE A 1 308 ? -9.5 1.439 -0.389 1 97.44 308 PHE A O 1
ATOM 2476 N N . LEU A 1 309 ? -10.891 3.232 -0.708 1 96.38 309 LEU A N 1
ATOM 2477 C CA . LEU A 1 309 ? -12.016 2.605 -0.019 1 96.38 309 LEU A CA 1
ATOM 2478 C C . LEU A 1 309 ? -12.523 1.397 -0.796 1 96.38 309 LEU A C 1
ATOM 2480 O O . LEU A 1 309 ? -13.031 0.441 -0.205 1 96.38 309 LEU A O 1
ATOM 2484 N N . ALA A 1 310 ? -12.305 1.408 -2.064 1 93.06 310 ALA A N 1
ATOM 2485 C CA . ALA A 1 310 ? -12.758 0.297 -2.898 1 93.06 310 ALA A CA 1
ATOM 2486 C C . ALA A 1 310 ? -11.859 -0.925 -2.713 1 93.06 310 ALA A C 1
ATOM 2488 O O . ALA A 1 310 ? -12.32 -2.062 -2.828 1 93.06 310 ALA A O 1
ATOM 2489 N N . TYR A 1 311 ? -10.609 -0.674 -2.404 1 92.06 311 TYR A N 1
ATOM 2490 C CA . TYR A 1 311 ? -9.656 -1.774 -2.359 1 92.06 311 TYR A CA 1
ATOM 2491 C C . TYR A 1 311 ? -9.305 -2.131 -0.92 1 92.06 311 TYR A C 1
ATOM 2493 O O . TYR A 1 311 ? -8.469 -3.01 -0.678 1 92.06 311 TYR A O 1
ATOM 2501 N N . SER A 1 312 ? -9.922 -1.473 0.044 1 94.38 312 SER A N 1
ATOM 2502 C CA . SER A 1 312 ? -9.68 -1.74 1.458 1 94.38 312 SER A CA 1
ATOM 2503 C C . SER A 1 312 ? -10.984 -1.819 2.24 1 94.38 312 SER A C 1
ATOM 2505 O O . SER A 1 312 ? -12.047 -1.481 1.717 1 94.38 312 SER A O 1
ATOM 2507 N N . ASP A 1 313 ? -10.906 -2.322 3.408 1 94.88 313 ASP A N 1
ATOM 2508 C CA . ASP A 1 313 ? -12.062 -2.35 4.297 1 94.88 313 ASP A CA 1
ATOM 2509 C C . ASP A 1 313 ? -12.047 -1.166 5.262 1 94.88 313 ASP A C 1
ATOM 2511 O O . ASP A 1 313 ? -12.688 -1.204 6.312 1 94.88 313 ASP A O 1
ATOM 2515 N N . SER A 1 314 ? -11.32 -0.104 4.945 1 97.81 314 SER A N 1
ATOM 2516 C CA . SER A 1 314 ? -11.086 1.039 5.824 1 97.81 314 SER A CA 1
ATOM 2517 C C . SER A 1 314 ? -12.32 1.938 5.898 1 97.81 314 SER A C 1
ATOM 2519 O O . SER A 1 314 ? -13.242 1.798 5.098 1 97.81 314 SER A O 1
ATOM 2521 N N . GLN A 1 315 ? -12.328 2.795 6.902 1 98.69 315 GLN A N 1
ATOM 2522 C CA . GLN A 1 315 ? -13.344 3.822 7.094 1 98.69 315 GLN A CA 1
ATOM 2523 C C . GLN A 1 315 ? -12.727 5.215 7.129 1 98.69 315 GLN A C 1
ATOM 2525 O O . GLN A 1 315 ? -11.531 5.359 7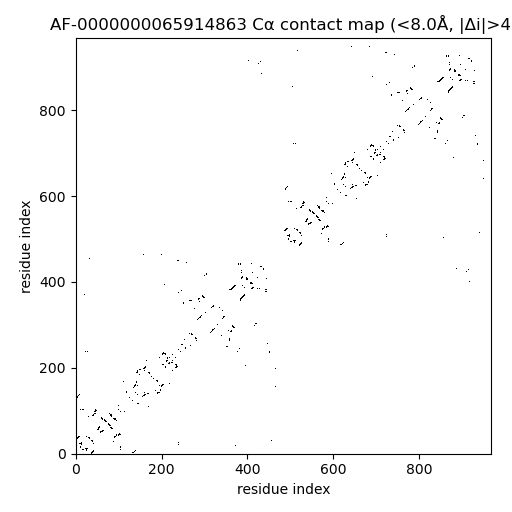.414 1 98.69 315 GLN A O 1
ATOM 2530 N N . PHE A 1 316 ? -13.547 6.199 6.801 1 98.69 316 PHE A N 1
ATOM 2531 C CA . PHE A 1 316 ? -13.031 7.562 6.766 1 98.69 316 PHE A CA 1
ATOM 2532 C C . PHE A 1 316 ? -14.062 8.547 7.305 1 98.69 316 PHE A C 1
ATOM 2534 O O . PHE A 1 316 ? -15.258 8.43 7 1 98.69 316 PHE A O 1
ATOM 2541 N N . VAL A 1 317 ? -13.602 9.461 8.141 1 98.62 317 VAL A N 1
ATOM 2542 C CA . VAL A 1 317 ? -14.438 10.539 8.656 1 98.62 317 VAL A CA 1
ATOM 2543 C C . VAL A 1 317 ? -13.781 11.891 8.383 1 98.62 317 VAL A C 1
ATOM 2545 O O . VAL A 1 317 ? -12.578 12.055 8.586 1 98.62 317 VAL A O 1
ATOM 2548 N N . LEU A 1 318 ? -14.562 12.836 7.883 1 98.38 318 LEU A N 1
ATOM 2549 C CA . LEU A 1 318 ? -14.086 14.188 7.617 1 98.38 318 LEU A CA 1
ATOM 2550 C C . LEU A 1 318 ? -14.969 15.219 8.32 1 98.38 318 LEU A C 1
ATOM 2552 O O . LEU A 1 318 ? -16.188 15.156 8.234 1 98.38 318 LEU A O 1
ATOM 2556 N N . LEU A 1 319 ? -14.336 16.031 9.109 1 97.62 319 LEU A N 1
ATOM 2557 C CA . LEU A 1 319 ? -14.992 17.172 9.734 1 97.62 319 LEU A CA 1
ATOM 2558 C C . LEU A 1 319 ? -14.406 18.484 9.219 1 97.62 319 LEU A C 1
ATOM 2560 O O . LEU A 1 319 ? -13.195 18.703 9.289 1 97.62 319 LEU A O 1
ATOM 2564 N N . GLY A 1 320 ? -15.227 19.328 8.672 1 94 320 GLY A N 1
ATOM 2565 C CA . GLY A 1 320 ? -14.75 20.625 8.227 1 94 320 GLY A CA 1
ATOM 2566 C C . GLY A 1 320 ? -15.672 21.297 7.23 1 94 320 GLY A C 1
ATOM 2567 O O . GLY A 1 320 ? -16.734 20.75 6.895 1 94 320 GLY A O 1
ATOM 2568 N N . SER A 1 321 ? -15.352 22.531 6.922 1 92.75 321 SER A N 1
ATOM 2569 C CA . SER A 1 321 ? -16.047 23.328 5.918 1 92.75 321 SER A CA 1
ATOM 2570 C C . SER A 1 321 ? -15.078 24.141 5.078 1 92.75 321 SER A C 1
ATOM 2572 O O . SER A 1 321 ? -13.914 24.312 5.453 1 92.75 321 SER A O 1
ATOM 2574 N N . GLY A 1 322 ? -15.523 24.562 3.885 1 91.38 322 GLY A N 1
ATOM 2575 C CA . GLY A 1 322 ? -14.688 25.359 3.012 1 91.38 322 GLY A CA 1
ATOM 2576 C C . GLY A 1 322 ? -15.352 25.688 1.687 1 91.38 322 GLY A C 1
ATOM 2577 O O . GLY A 1 322 ? -16.484 26.156 1.654 1 91.38 322 GLY A O 1
ATOM 2578 N N . GLU A 1 323 ? -14.68 25.516 0.646 1 93.06 323 GLU A N 1
ATOM 2579 C CA . GLU A 1 323 ? -15.188 25.812 -0.69 1 93.06 323 GLU A CA 1
ATOM 2580 C C . GLU A 1 323 ? -16.359 24.906 -1.054 1 93.06 323 GLU A C 1
ATOM 2582 O O . GLU A 1 323 ? -16.312 23.688 -0.809 1 93.06 323 GLU A O 1
ATOM 2587 N N . ALA A 1 324 ? -17.312 25.531 -1.642 1 94.25 324 ALA A N 1
ATOM 2588 C CA . ALA A 1 324 ? -18.547 24.812 -1.972 1 94.25 324 ALA A CA 1
ATOM 2589 C C . ALA A 1 324 ? -18.266 23.625 -2.871 1 94.25 324 ALA A C 1
ATOM 2591 O O . ALA A 1 324 ? -18.906 22.562 -2.729 1 94.25 324 ALA A O 1
ATOM 2592 N N . TYR A 1 325 ? -17.406 23.859 -3.701 1 96 325 TYR A N 1
ATOM 2593 C CA . TYR A 1 325 ? -17.062 22.781 -4.625 1 96 325 TYR A CA 1
ATOM 2594 C C . TYR A 1 325 ? -16.594 21.547 -3.869 1 96 325 TYR A C 1
ATOM 2596 O O . TYR A 1 325 ? -17.062 20.438 -4.129 1 96 325 TYR A O 1
ATOM 2604 N N . TYR A 1 326 ? -15.727 21.688 -3.016 1 96.62 326 TYR A N 1
ATOM 2605 C CA . TYR A 1 326 ? -15.172 20.578 -2.248 1 96.62 326 TYR A CA 1
ATOM 2606 C C . TYR A 1 326 ? -16.219 19.984 -1.321 1 96.62 326 TYR A C 1
ATOM 2608 O O . TYR A 1 326 ? -16.297 18.766 -1.163 1 96.62 326 TYR A O 1
ATOM 2616 N N . GLU A 1 327 ? -16.984 20.828 -0.714 1 96.81 327 GLU A N 1
ATOM 2617 C CA . GLU A 1 327 ? -18.047 20.328 0.152 1 96.81 327 GLU A CA 1
ATOM 2618 C C . GLU A 1 327 ? -19.016 19.422 -0.615 1 96.81 327 GLU A C 1
ATOM 2620 O O . GLU A 1 327 ? -19.406 18.359 -0.117 1 96.81 327 GLU A O 1
ATOM 2625 N N . GLY A 1 328 ? -19.375 19.859 -1.772 1 97.12 328 GLY A N 1
ATOM 2626 C CA . GLY A 1 328 ? -20.266 19.062 -2.602 1 97.12 328 GLY A CA 1
ATOM 2627 C C . GLY A 1 328 ? -19.672 17.719 -2.986 1 97.12 328 GLY A C 1
ATOM 2628 O O . GLY A 1 328 ? -20.344 16.703 -2.898 1 97.12 328 GLY A O 1
ATOM 2629 N N . ARG A 1 329 ? -18.469 17.75 -3.412 1 96.81 329 ARG A N 1
ATOM 2630 C CA . ARG A 1 329 ? -17.797 16.531 -3.848 1 96.81 329 ARG A CA 1
ATOM 2631 C C . ARG A 1 329 ? -17.656 15.547 -2.693 1 96.81 329 ARG A C 1
ATOM 2633 O O . ARG A 1 329 ? -17.844 14.344 -2.871 1 96.81 329 ARG A O 1
ATOM 2640 N N . ILE A 1 330 ? -17.281 16.031 -1.59 1 97.5 330 ILE A N 1
ATOM 2641 C CA . ILE A 1 330 ? -17.094 15.18 -0.417 1 97.5 330 ILE A CA 1
ATOM 2642 C C . ILE A 1 330 ? -18.422 14.594 0.029 1 97.5 330 ILE A C 1
ATOM 2644 O O . ILE A 1 330 ? -18.5 13.422 0.423 1 97.5 330 ILE A O 1
ATOM 2648 N N . ARG A 1 331 ? -19.406 15.383 -0.018 1 97.06 331 ARG A N 1
ATOM 2649 C CA . ARG A 1 331 ? -20.75 14.906 0.33 1 97.06 331 ARG A CA 1
ATOM 2650 C C . ARG A 1 331 ? -21.188 13.773 -0.596 1 97.06 331 ARG A C 1
ATOM 2652 O O . ARG A 1 331 ? -21.719 12.766 -0.14 1 97.06 331 ARG A O 1
ATOM 2659 N N . GLU A 1 332 ? -21.016 13.984 -1.791 1 97.06 332 GLU A N 1
ATOM 2660 C CA . GLU A 1 332 ? -21.344 12.961 -2.773 1 97.06 332 GLU A CA 1
ATOM 2661 C C . GLU A 1 332 ? -20.578 11.672 -2.506 1 97.06 332 GLU A C 1
ATOM 2663 O O . GLU A 1 332 ? -21.125 10.57 -2.611 1 97.06 332 GLU A O 1
ATOM 2668 N N . MET A 1 333 ? -19.344 11.82 -2.277 1 96.38 333 MET A N 1
ATOM 2669 C CA . MET A 1 333 ? -18.5 10.656 -1.989 1 96.38 333 MET A CA 1
ATOM 2670 C C . MET A 1 333 ? -19.016 9.906 -0.766 1 96.38 333 MET A C 1
ATOM 2672 O O . MET A 1 333 ? -19.047 8.68 -0.759 1 96.38 333 MET A O 1
ATOM 2676 N N . ALA A 1 334 ? -19.328 10.609 0.288 1 96.69 334 ALA A N 1
ATOM 2677 C CA . ALA A 1 334 ? -19.859 10 1.504 1 96.69 334 ALA A CA 1
ATOM 2678 C C . ALA A 1 334 ? -21.125 9.203 1.209 1 96.69 334 ALA A C 1
ATOM 2680 O O . ALA A 1 334 ? -21.359 8.148 1.807 1 96.69 334 ALA A O 1
ATOM 2681 N N . GLU A 1 335 ? -21.906 9.672 0.323 1 95.88 335 GLU A N 1
ATOM 2682 C CA . GLU A 1 335 ? -23.156 9.008 -0.055 1 95.88 335 GLU A CA 1
ATOM 2683 C C . GLU A 1 335 ? -22.875 7.703 -0.802 1 95.88 335 GLU A C 1
ATOM 2685 O O . GLU A 1 335 ? -23.672 6.766 -0.743 1 95.88 335 GLU A O 1
ATOM 2690 N N . ARG A 1 336 ? -21.812 7.609 -1.501 1 95.5 336 ARG A N 1
ATOM 2691 C CA . ARG A 1 336 ? -21.453 6.426 -2.281 1 95.5 336 ARG A CA 1
ATOM 2692 C C . ARG A 1 336 ? -20.906 5.324 -1.385 1 95.5 336 ARG A C 1
ATOM 2694 O O . ARG A 1 336 ? -20.828 4.164 -1.795 1 95.5 336 ARG A O 1
ATOM 2701 N N . HIS A 1 337 ? -20.5 5.691 -0.19 1 96.38 337 HIS A N 1
ATOM 2702 C CA . HIS A 1 337 ? -19.906 4.711 0.705 1 96.38 337 HIS A CA 1
ATOM 2703 C C . HIS A 1 337 ? -20.609 4.688 2.055 1 96.38 337 HIS A C 1
ATOM 2705 O O . HIS A 1 337 ? -19.984 4.934 3.092 1 96.38 337 HIS A O 1
ATOM 2711 N N . PRO A 1 338 ? -21.812 4.277 2.064 1 95.44 338 PRO A N 1
ATOM 2712 C CA . PRO A 1 338 ? -22.547 4.23 3.332 1 95.44 338 PRO A CA 1
ATOM 2713 C C . PRO A 1 338 ? -21.922 3.268 4.34 1 95.44 338 PRO A C 1
ATOM 2715 O O . PRO A 1 338 ? -21.484 2.176 3.967 1 95.44 338 PRO A O 1
ATOM 2718 N N . GLY A 1 339 ? -21.797 3.73 5.566 1 97.06 339 GLY A N 1
ATOM 2719 C CA . GLY A 1 339 ? -21.219 2.91 6.625 1 97.06 339 GLY A CA 1
ATOM 2720 C C . GLY A 1 339 ? -19.703 2.893 6.613 1 97.06 339 GLY A C 1
ATOM 2721 O O . GLY A 1 339 ? -19.078 2.328 7.512 1 97.06 339 GLY A O 1
ATOM 2722 N N . ARG A 1 340 ? -19.125 3.504 5.617 1 97.56 340 ARG A N 1
ATOM 2723 C CA . ARG A 1 340 ? -17.672 3.475 5.465 1 97.56 340 ARG A CA 1
ATOM 2724 C C . ARG A 1 340 ? -17.094 4.883 5.473 1 97.56 340 ARG A C 1
ATOM 2726 O O . ARG A 1 340 ? -15.906 5.07 5.75 1 97.56 340 ARG A O 1
ATOM 2733 N N . MET A 1 341 ? -17.906 5.848 5.062 1 98.12 341 MET A N 1
ATOM 2734 C CA . MET A 1 341 ? -17.453 7.23 5.016 1 98.12 341 MET A CA 1
ATOM 2735 C C . MET A 1 341 ? -18.516 8.172 5.602 1 98.12 341 MET A C 1
ATOM 2737 O O . MET A 1 341 ? -19.703 7.988 5.367 1 98.12 341 MET A O 1
ATOM 2741 N N . ALA A 1 342 ? -18.078 9.094 6.414 1 98.44 342 ALA A N 1
ATOM 2742 C CA . ALA A 1 342 ? -18.969 10.102 6.988 1 98.44 342 ALA A CA 1
ATOM 2743 C C . ALA A 1 342 ? -18.359 11.5 6.84 1 98.44 342 ALA A C 1
ATOM 2745 O O . ALA A 1 342 ? -17.156 11.688 7.012 1 98.44 342 ALA A O 1
ATOM 2746 N N . TYR A 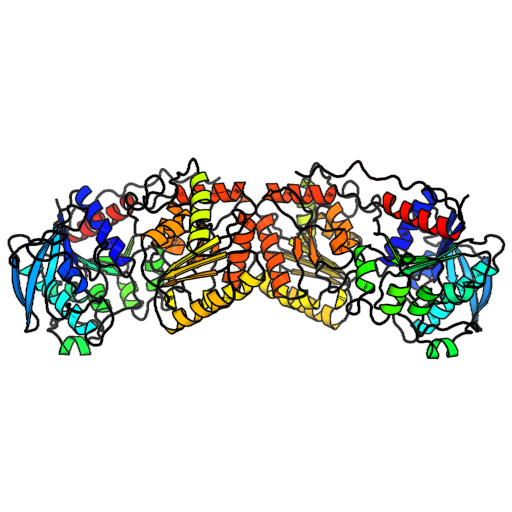1 343 ? -19.156 12.438 6.469 1 98.12 343 TYR A N 1
ATOM 2747 C CA . TYR A 1 343 ? -18.766 13.844 6.344 1 98.12 343 TYR A CA 1
ATOM 2748 C C . TYR A 1 343 ? -19.641 14.719 7.242 1 98.12 343 TYR A C 1
ATOM 2750 O O . TYR A 1 343 ? -20.859 14.648 7.191 1 98.12 343 TYR A O 1
ATOM 2758 N N . GLN A 1 344 ? -19.016 15.422 8.125 1 97.25 344 GLN A N 1
ATOM 2759 C CA . GLN A 1 344 ? -19.672 16.391 8.984 1 97.25 344 GLN A CA 1
ATOM 2760 C C . GLN A 1 344 ? -19.266 17.812 8.625 1 97.25 344 GLN A C 1
ATOM 2762 O O . GLN A 1 344 ? -18.094 18.188 8.766 1 97.25 344 GLN A O 1
ATOM 2767 N N . GLN A 1 345 ? -20.234 18.594 8.297 1 94.38 345 GLN A N 1
ATOM 2768 C CA . GLN A 1 345 ? -19.953 19.969 7.902 1 94.38 345 GLN A CA 1
ATOM 2769 C C . GLN A 1 345 ? -19.938 20.891 9.117 1 94.38 345 GLN A C 1
ATOM 2771 O O . GLN A 1 345 ? -20.75 20.734 10.039 1 94.38 345 GLN A O 1
ATOM 2776 N N . GLY A 1 346 ? -18.969 21.828 9.102 1 87.5 346 GLY A N 1
ATOM 2777 C CA . GLY A 1 346 ? -18.969 22.859 10.133 1 87.5 346 GLY A CA 1
ATOM 2778 C C . GLY A 1 346 ? -17.828 22.719 11.125 1 87.5 346 GLY A C 1
ATOM 2779 O O . GLY A 1 346 ? -16.828 22.062 10.828 1 87.5 346 GLY A O 1
ATOM 2780 N N . TYR A 1 347 ? -17.969 23.484 12.156 1 81.19 347 TYR A N 1
ATOM 2781 C CA . TYR A 1 347 ? -16.984 23.484 13.234 1 81.19 347 TYR A CA 1
ATOM 2782 C C . TYR A 1 347 ? -17.578 22.906 14.516 1 81.19 347 TYR A C 1
ATOM 2784 O O . TYR A 1 347 ? -18.516 23.469 15.078 1 81.19 347 TYR A O 1
ATOM 2792 N N . GLN A 1 348 ? -17 21.766 14.867 1 88.94 348 GLN A N 1
ATOM 2793 C CA . GLN A 1 348 ? -17.438 21.047 16.062 1 88.94 348 GLN A CA 1
ATOM 2794 C C . GLN A 1 348 ? -16.25 20.609 16.906 1 88.94 348 GLN A C 1
ATOM 2796 O O . GLN A 1 348 ? -15.789 19.469 16.797 1 88.94 348 GLN A O 1
ATOM 2801 N N . PRO A 1 349 ? -15.914 21.391 17.875 1 87.44 349 PRO A N 1
ATOM 2802 C CA . PRO A 1 349 ? -14.695 21.109 18.641 1 87.44 349 PRO A CA 1
ATOM 2803 C C . PRO A 1 349 ? -14.742 19.781 19.375 1 87.44 349 PRO A C 1
ATOM 2805 O O . PRO A 1 349 ? -13.742 19.062 19.438 1 87.44 349 PRO A O 1
ATOM 2808 N N . GLN A 1 350 ? -15.906 19.438 19.922 1 93.38 350 GLN A N 1
ATOM 2809 C CA . GLN A 1 350 ? -16.016 18.188 20.641 1 93.38 350 GLN A CA 1
ATOM 2810 C C . GLN A 1 350 ? -15.828 16.984 19.719 1 93.38 350 GLN A C 1
ATOM 2812 O O . GLN A 1 350 ? -15.156 16.016 20.078 1 93.38 350 GLN A O 1
ATOM 2817 N N . LEU A 1 351 ? -16.453 17.109 18.578 1 96.62 351 LEU A N 1
ATOM 2818 C CA . LEU A 1 351 ? -16.312 16.031 17.609 1 96.62 351 LEU A CA 1
ATOM 2819 C C . LEU A 1 351 ? -14.875 15.922 17.109 1 96.62 351 LEU A C 1
ATOM 2821 O O . LEU A 1 351 ? -14.375 14.82 16.859 1 96.62 351 LEU A O 1
ATOM 2825 N N . ALA A 1 352 ? -14.25 17.062 16.906 1 95.56 352 ALA A N 1
ATOM 2826 C CA . ALA A 1 352 ? -12.852 17.062 16.484 1 95.56 352 ALA A CA 1
ATOM 2827 C C . ALA A 1 352 ? -11.977 16.312 17.484 1 95.56 352 ALA A C 1
ATOM 2829 O O . ALA A 1 352 ? -11.141 15.492 17.078 1 95.56 352 ALA A O 1
ATOM 2830 N N . GLN A 1 353 ? -12.18 16.578 18.719 1 96.75 353 GLN A N 1
ATOM 2831 C CA . GLN A 1 353 ? -11.391 15.914 19.766 1 96.75 353 GLN A CA 1
ATOM 2832 C C . GLN A 1 353 ? -11.688 14.414 19.797 1 96.75 353 GLN A C 1
ATOM 2834 O O . GLN A 1 353 ? -10.789 13.609 20.031 1 96.75 353 GLN A O 1
ATOM 2839 N N . LEU A 1 354 ? -12.984 14.07 19.578 1 98.44 354 LEU A N 1
ATOM 2840 C CA . LEU A 1 354 ? -13.336 12.656 19.516 1 98.44 354 LEU A CA 1
ATOM 2841 C C . LEU A 1 354 ? -12.664 11.977 18.328 1 98.44 354 LEU A C 1
ATOM 2843 O O . LEU A 1 354 ? -12.289 10.805 18.406 1 98.44 354 LEU A O 1
ATOM 2847 N N . ILE A 1 355 ? -12.531 12.648 17.234 1 98.56 355 ILE A N 1
ATOM 2848 C CA . ILE A 1 355 ? -11.828 12.117 16.062 1 98.56 355 ILE A CA 1
ATOM 2849 C C . ILE A 1 355 ? -10.367 11.852 16.422 1 98.56 355 ILE A C 1
ATOM 2851 O O . ILE A 1 355 ? -9.828 10.789 16.125 1 98.56 355 ILE A O 1
ATOM 2855 N N . TYR A 1 356 ? -9.727 12.797 17.094 1 98.44 356 TYR A N 1
ATOM 2856 C CA . TYR A 1 356 ? -8.352 12.602 17.531 1 98.44 356 TYR A CA 1
ATOM 2857 C C . TYR A 1 356 ? -8.234 11.391 18.453 1 98.44 356 TYR A C 1
ATOM 2859 O O . TYR A 1 356 ? -7.281 10.617 18.359 1 98.44 356 TYR A O 1
ATOM 2867 N N . GLY A 1 357 ? -9.203 11.25 19.297 1 98.5 357 GLY A N 1
ATOM 2868 C CA . GLY A 1 357 ? -9.141 10.219 20.328 1 98.5 357 GLY A CA 1
ATOM 2869 C C . GLY A 1 357 ? -9.617 8.867 19.844 1 98.5 357 GLY A C 1
ATOM 2870 O O . GLY A 1 357 ? -9.32 7.84 20.469 1 98.5 357 GLY A O 1
ATOM 2871 N N . GLY A 1 358 ? -10.328 8.836 18.75 1 98.5 358 GLY A N 1
ATOM 2872 C CA . GLY A 1 358 ? -10.969 7.598 18.328 1 98.5 358 GLY A CA 1
ATOM 2873 C C . GLY A 1 358 ? -10.453 7.07 17.016 1 98.5 358 GLY A C 1
ATOM 2874 O O . GLY A 1 358 ? -10.5 5.867 16.75 1 98.5 358 GLY A O 1
ATOM 2875 N N . ALA A 1 359 ? -10.016 7.867 16.094 1 98.75 359 ALA A N 1
ATOM 2876 C CA . ALA A 1 359 ? -9.5 7.43 14.797 1 98.75 359 ALA A CA 1
ATOM 2877 C C . ALA A 1 359 ? -8.117 6.797 14.945 1 98.75 359 ALA A C 1
ATOM 2879 O O . ALA A 1 359 ? -7.387 7.094 15.891 1 98.75 359 ALA A O 1
ATOM 2880 N N . ASP A 1 360 ? -7.801 5.945 14.023 1 98.81 360 ASP A N 1
ATOM 2881 C CA . ASP A 1 360 ? -6.5 5.285 14.055 1 98.81 360 ASP A CA 1
ATOM 2882 C C . ASP A 1 360 ? -5.426 6.168 13.422 1 98.81 360 ASP A C 1
ATOM 2884 O O . ASP A 1 360 ? -4.27 6.148 13.852 1 98.81 360 ASP A O 1
ATOM 2888 N N . VAL A 1 361 ? -5.84 6.863 12.383 1 98.81 361 VAL A N 1
ATOM 2889 C CA . VAL A 1 361 ? -4.887 7.742 11.719 1 98.81 361 VAL A CA 1
ATOM 2890 C C . VAL A 1 361 ? -5.543 9.094 11.43 1 98.81 361 VAL A C 1
ATOM 2892 O O . VAL A 1 361 ? -6.77 9.18 11.32 1 98.81 361 VAL A O 1
ATOM 2895 N N . PHE A 1 362 ? -4.746 10.086 11.344 1 98.81 362 PHE A N 1
ATOM 2896 C CA . PHE A 1 362 ? -5.164 11.445 11.031 1 98.81 362 PHE A CA 1
ATOM 2897 C C . PHE A 1 362 ? -4.539 11.914 9.719 1 98.81 362 PHE A C 1
ATOM 2899 O O . PHE A 1 362 ? -3.312 11.969 9.594 1 98.81 362 PHE A O 1
ATOM 2906 N N . LEU A 1 363 ? -5.344 12.297 8.773 1 98.62 363 LEU A N 1
ATOM 2907 C CA . LEU A 1 363 ? -4.848 12.594 7.434 1 98.62 363 LEU A CA 1
ATOM 2908 C C . LEU A 1 363 ? -4.52 14.078 7.297 1 98.62 363 LEU A C 1
ATOM 2910 O O . LEU A 1 363 ? -5.348 14.93 7.625 1 98.62 363 LEU A O 1
ATOM 2914 N N . MET A 1 364 ? -3.322 14.359 6.816 1 97.88 364 MET A N 1
ATOM 2915 C CA . MET A 1 364 ? -2.875 15.711 6.508 1 97.88 364 MET A CA 1
ATOM 2916 C C . MET A 1 364 ? -2.113 15.75 5.188 1 97.88 364 MET A C 1
ATOM 2918 O O . MET A 1 364 ? -0.93 16.094 5.16 1 97.88 364 MET A O 1
ATOM 2922 N N . PRO A 1 365 ? -2.852 15.531 4.129 1 97.62 365 PRO A N 1
ATOM 2923 C CA . PRO A 1 365 ? -2.217 15.516 2.811 1 97.62 365 PRO A CA 1
ATOM 2924 C C . PRO A 1 365 ? -2.051 16.922 2.219 1 97.62 365 PRO A C 1
ATOM 2926 O O . PRO A 1 365 ? -2.217 17.109 1.011 1 97.62 365 PRO A O 1
ATOM 2929 N N . SER A 1 366 ? -1.711 17.859 2.953 1 95.62 366 SER A N 1
ATOM 2930 C CA . SER A 1 366 ? -1.664 19.266 2.59 1 95.62 366 SER A CA 1
ATOM 2931 C C . SER A 1 366 ? -0.67 19.516 1.461 1 95.62 366 SER A C 1
ATOM 2933 O O . SER A 1 366 ? 0.406 18.922 1.431 1 95.62 366 SER A O 1
ATOM 2935 N N . ARG A 1 367 ? -1.073 20.359 0.537 1 92.62 367 ARG A N 1
ATOM 2936 C CA . ARG A 1 367 ? -0.125 20.844 -0.462 1 92.62 367 ARG A CA 1
ATOM 2937 C C . ARG A 1 367 ? 1.014 21.609 0.193 1 92.62 367 ARG A C 1
ATOM 2939 O O . ARG A 1 367 ? 2.184 21.406 -0.142 1 92.62 367 ARG A O 1
ATOM 2946 N N . PHE A 1 368 ? 0.642 22.484 1.054 1 88.06 368 PHE A N 1
ATOM 2947 C CA . PHE A 1 368 ? 1.595 23.156 1.937 1 88.06 368 PHE A CA 1
ATOM 2948 C C . PHE A 1 368 ? 0.977 23.406 3.305 1 88.06 368 PHE A C 1
ATOM 2950 O O . PHE A 1 368 ? -0.217 23.703 3.408 1 88.06 368 PHE A O 1
ATOM 2957 N N . GLU A 1 369 ? 1.752 23.172 4.324 1 89.19 369 GLU A N 1
ATOM 2958 C CA . GLU A 1 369 ? 1.356 23.344 5.719 1 89.19 369 GLU A CA 1
ATOM 2959 C C . GLU A 1 369 ? 2.443 24.047 6.52 1 89.19 369 GLU A C 1
ATOM 2961 O O . GLU A 1 369 ? 3.408 23.422 6.961 1 89.19 369 GLU A O 1
ATOM 2966 N N . PRO A 1 370 ? 2.268 25.312 6.781 1 87.94 370 PRO A N 1
ATOM 2967 C CA . PRO A 1 370 ? 3.322 26.047 7.473 1 87.94 370 PRO A CA 1
ATOM 2968 C C . PRO A 1 370 ? 3.734 25.406 8.797 1 87.94 370 PRO A C 1
ATOM 2970 O O . PRO A 1 370 ? 4.926 25.219 9.047 1 87.94 370 PRO A O 1
ATOM 2973 N N . CYS A 1 371 ? 2.91 25.156 9.602 1 87.06 371 CYS A N 1
ATOM 2974 C CA . CYS A 1 371 ? 3.205 24.484 10.859 1 87.06 371 CYS A CA 1
ATOM 2975 C C . CYS A 1 371 ? 2.314 23.266 11.047 1 87.06 371 CYS A C 1
ATOM 2977 O O . CYS A 1 371 ? 2.787 22.125 10.977 1 87.06 371 CYS A O 1
ATOM 2979 N N . GLY A 1 372 ? 1.1 23.406 11.055 1 85.5 372 GLY A N 1
ATOM 2980 C CA . GLY A 1 372 ? 0.143 22.359 11.391 1 85.5 372 GLY A CA 1
ATOM 2981 C C . GLY A 1 372 ? 0.015 22.141 12.883 1 85.5 372 GLY A C 1
ATOM 2982 O O . GLY A 1 372 ? 1.01 22.172 13.609 1 85.5 372 GLY A O 1
ATOM 2983 N N . ILE A 1 373 ? -1.057 22.219 13.43 1 89 373 ILE A N 1
ATOM 2984 C CA . ILE A 1 373 ? -1.306 21.984 14.844 1 89 373 ILE A CA 1
ATOM 2985 C C . ILE A 1 373 ? -2.057 20.672 15.039 1 89 373 ILE A C 1
ATOM 2987 O O . ILE A 1 373 ? -1.866 19.984 16.047 1 89 373 ILE A O 1
ATOM 2991 N N . SER A 1 374 ? -2.74 20.312 14.008 1 94.19 374 SER A N 1
ATOM 2992 C CA . SER A 1 374 ? -3.613 19.156 14.102 1 94.19 374 SER A CA 1
ATOM 2993 C C . SER A 1 374 ? -2.807 17.859 14.266 1 94.19 374 SER A C 1
ATOM 2995 O O . SER A 1 374 ? -3.217 16.953 14.992 1 94.19 374 SER A O 1
ATOM 2997 N N . GLN A 1 375 ? -1.661 17.781 13.547 1 96.75 375 GLN A N 1
ATOM 2998 C CA . GLN A 1 375 ? -0.846 16.578 13.664 1 96.75 375 GLN A CA 1
ATOM 2999 C C . GLN A 1 375 ? -0.291 16.422 15.078 1 96.75 375 GLN A C 1
ATOM 3001 O O . GLN A 1 375 ? -0.145 15.312 15.578 1 96.75 375 GLN A O 1
ATOM 3006 N N . MET A 1 376 ? 0.051 17.547 15.711 1 96.5 376 MET A N 1
ATOM 3007 C CA . MET A 1 376 ? 0.566 17.516 17.078 1 96.5 376 MET A CA 1
ATOM 3008 C C . MET A 1 376 ? -0.511 17.047 18.047 1 96.5 376 MET A C 1
ATOM 3010 O O . MET A 1 376 ? -0.245 16.219 18.922 1 96.5 376 MET A O 1
ATOM 3014 N N . ILE A 1 377 ? -1.697 17.594 17.859 1 96 377 ILE A N 1
ATOM 3015 C CA . ILE A 1 377 ? -2.814 17.172 18.688 1 96 377 ILE A CA 1
ATOM 3016 C C . ILE A 1 377 ? -3.1 15.688 18.469 1 96 377 ILE A C 1
ATOM 3018 O O . ILE A 1 377 ? -3.287 14.93 19.422 1 96 377 ILE A O 1
ATOM 3022 N N . ALA A 1 378 ? -3.148 15.281 17.219 1 98.25 378 ALA A N 1
ATOM 3023 C CA . ALA A 1 378 ? -3.4 13.883 16.875 1 98.25 378 ALA A CA 1
ATOM 3024 C C . ALA A 1 378 ? -2.416 12.953 17.578 1 98.25 378 ALA A C 1
ATOM 3026 O O . ALA A 1 378 ? -2.818 11.953 18.188 1 98.25 378 ALA A O 1
ATOM 3027 N N . MET A 1 379 ? -1.125 13.289 17.453 1 98.25 379 MET A N 1
ATOM 3028 C CA . MET A 1 379 ? -0.088 12.469 18.078 1 98.25 379 MET A CA 1
ATOM 3029 C C . MET A 1 379 ? -0.294 12.383 19.578 1 98.25 379 MET A C 1
ATOM 3031 O O . MET A 1 379 ? -0.124 11.32 20.172 1 98.25 379 MET A O 1
ATOM 3035 N N . ARG A 1 380 ? -0.705 13.516 20.172 1 97.62 380 ARG A N 1
ATOM 3036 C CA . ARG A 1 380 ? -0.948 13.547 21.609 1 97.62 380 ARG A CA 1
ATOM 3037 C C . ARG A 1 380 ? -2.061 12.578 22 1 97.62 380 ARG A C 1
ATOM 3039 O O . ARG A 1 380 ? -2.043 12.008 23.094 1 97.62 380 ARG A O 1
ATOM 3046 N N . TYR A 1 381 ? -2.965 12.359 21.156 1 98.69 381 TYR A N 1
ATOM 3047 C CA . TYR A 1 381 ? -4.109 11.5 21.438 1 98.69 381 TYR A CA 1
ATOM 3048 C C . TYR A 1 381 ? -3.861 10.086 20.922 1 98.69 381 TYR A C 1
ATOM 3050 O O . TYR A 1 381 ? -4.777 9.258 20.891 1 98.69 381 TYR A O 1
ATOM 3058 N N . GLY A 1 382 ? -2.693 9.805 20.406 1 98.56 382 GLY A N 1
ATOM 3059 C CA . GLY A 1 382 ? -2.365 8.484 19.891 1 98.56 382 GLY A CA 1
ATOM 3060 C C . GLY A 1 382 ? -2.955 8.219 18.516 1 98.56 382 GLY A C 1
ATOM 3061 O O . GLY A 1 382 ? -3.094 7.062 18.109 1 98.56 382 GLY A O 1
ATOM 3062 N N . CYS A 1 383 ? -3.455 9.18 17.891 1 98.81 383 CYS A N 1
ATOM 3063 C CA . CYS A 1 383 ? -3.895 9.117 16.5 1 98.81 383 CYS A CA 1
ATOM 3064 C C . CYS A 1 383 ? -2.725 9.344 15.555 1 98.81 383 CYS A C 1
ATOM 3066 O O . CYS A 1 383 ? -2.16 10.438 15.508 1 98.81 383 CYS A O 1
ATOM 3068 N N . VAL A 1 384 ? -2.344 8.359 14.773 1 98.81 384 VAL A N 1
ATOM 3069 C CA . VAL A 1 384 ? -1.113 8.383 13.984 1 98.81 384 VAL A CA 1
ATOM 3070 C C . VAL A 1 384 ? -1.293 9.289 12.766 1 98.81 384 VAL A C 1
ATOM 3072 O O . VAL A 1 384 ? -2.186 9.062 11.945 1 98.81 384 VAL A O 1
ATOM 3075 N N . PRO A 1 385 ? -0.457 10.258 12.602 1 98.81 385 PRO A N 1
ATOM 3076 C CA . PRO A 1 385 ? -0.618 11.141 11.438 1 98.81 385 PRO A CA 1
ATOM 3077 C C . PRO A 1 385 ? -0.106 10.508 10.148 1 98.81 385 PRO A C 1
ATOM 3079 O O . PRO A 1 385 ? 0.905 9.805 10.156 1 98.81 385 PRO A O 1
ATOM 3082 N N . ILE A 1 386 ? -0.805 10.68 9.102 1 98.69 386 ILE A N 1
ATOM 3083 C CA . ILE A 1 386 ? -0.337 10.516 7.73 1 98.69 386 ILE A CA 1
ATOM 3084 C C . ILE A 1 386 ? -0.197 11.883 7.07 1 98.69 386 ILE A C 1
ATOM 3086 O O . ILE A 1 386 ? -1.196 12.562 6.805 1 98.69 386 ILE A O 1
ATOM 3090 N N . ALA A 1 387 ? 1.025 12.305 6.809 1 98.06 387 ALA A N 1
ATOM 3091 C CA . ALA A 1 387 ? 1.247 13.703 6.441 1 98.06 387 ALA A CA 1
ATOM 3092 C C . ALA A 1 387 ? 2.193 13.812 5.25 1 98.06 387 ALA A C 1
ATOM 3094 O O . ALA A 1 387 ? 3.113 13.008 5.102 1 98.06 387 ALA A O 1
ATOM 3095 N N . ARG A 1 388 ? 1.907 14.766 4.387 1 97.12 388 ARG A N 1
ATOM 3096 C CA . ARG A 1 388 ? 2.879 15.086 3.348 1 97.12 388 ARG A CA 1
ATOM 3097 C C . ARG A 1 388 ? 4.062 15.852 3.924 1 97.12 388 ARG A C 1
ATOM 3099 O O . ARG A 1 388 ? 3.893 16.719 4.785 1 97.12 388 ARG A O 1
ATOM 3106 N N . ARG A 1 389 ? 5.172 15.609 3.418 1 94.38 389 ARG A N 1
ATOM 3107 C CA . ARG A 1 389 ? 6.371 16.266 3.924 1 94.38 389 ARG A CA 1
ATOM 3108 C C . ARG A 1 389 ? 6.465 17.703 3.414 1 94.38 389 ARG A C 1
ATOM 3110 O O . ARG A 1 389 ? 7.168 17.969 2.438 1 94.38 389 ARG A O 1
ATOM 3117 N N . THR A 1 390 ? 5.895 18.547 4.207 1 92.19 390 THR A N 1
ATOM 3118 C CA . THR A 1 390 ? 5.934 19.969 3.881 1 92.19 390 THR A CA 1
ATOM 3119 C C . THR A 1 390 ? 5.84 20.812 5.148 1 92.19 390 THR A C 1
ATOM 3121 O O . THR A 1 390 ? 5.141 20.453 6.094 1 92.19 390 THR A O 1
ATOM 3124 N N . GLY A 1 391 ? 6.664 21.844 5.18 1 91.94 391 GLY A N 1
ATOM 3125 C CA . GLY A 1 391 ? 6.602 22.797 6.266 1 91.94 391 GLY A CA 1
ATOM 3126 C C . GLY A 1 391 ? 6.73 22.172 7.637 1 91.94 391 GLY A C 1
ATOM 3127 O O . GLY A 1 391 ? 7.656 21.391 7.887 1 91.94 391 GLY A O 1
ATOM 3128 N N . GLY A 1 392 ? 5.766 22.547 8.461 1 92.38 392 GLY A N 1
ATOM 3129 C CA . GLY A 1 392 ? 5.797 22.078 9.836 1 92.38 392 GLY A CA 1
ATOM 3130 C C . GLY A 1 392 ? 5.586 20.578 9.969 1 92.38 392 GLY A C 1
ATOM 3131 O O . GLY A 1 392 ? 5.91 19.984 11 1 92.38 392 GLY A O 1
ATOM 3132 N N . LEU A 1 393 ? 5.02 19.953 9.023 1 93.56 393 LEU A N 1
ATOM 3133 C CA . LEU A 1 393 ? 4.805 18.5 9.07 1 93.56 393 LEU A CA 1
ATOM 3134 C C . LEU A 1 393 ? 6.133 17.766 9.023 1 93.56 393 LEU A C 1
ATOM 3136 O O . LEU A 1 393 ? 6.266 16.688 9.625 1 93.56 393 LEU A O 1
ATOM 3140 N N . VAL A 1 394 ? 7.066 18.344 8.297 1 91.75 394 VAL A N 1
ATOM 3141 C CA . VAL A 1 394 ? 8.406 17.766 8.258 1 91.75 394 VAL A CA 1
ATOM 3142 C C . VAL A 1 394 ? 9.039 17.828 9.648 1 91.75 394 VAL A C 1
ATOM 3144 O O . VAL A 1 394 ? 9.703 16.891 10.078 1 91.75 394 VAL A O 1
ATOM 3147 N N . ASP A 1 395 ? 8.766 18.875 10.398 1 93.56 395 ASP A N 1
ATOM 3148 C CA . ASP A 1 395 ? 9.414 19.141 11.672 1 93.56 395 ASP A CA 1
ATOM 3149 C C . ASP A 1 395 ? 8.75 18.359 12.805 1 93.56 395 ASP A C 1
ATOM 3151 O O . ASP A 1 395 ? 9.305 18.234 13.898 1 93.56 395 ASP A O 1
ATOM 3155 N N . THR A 1 396 ? 7.609 17.797 12.516 1 95.5 396 THR A N 1
ATOM 3156 C CA . THR A 1 396 ? 6.859 17.266 13.648 1 95.5 396 THR A CA 1
ATOM 3157 C C . THR A 1 396 ? 6.566 15.781 13.453 1 95.5 396 THR A C 1
ATOM 3159 O O . THR A 1 396 ? 6.352 15.055 14.43 1 95.5 396 THR A O 1
ATOM 3162 N N . VAL A 1 397 ? 6.504 15.336 12.242 1 97.19 397 VAL A N 1
ATOM 3163 C CA . VAL A 1 397 ? 6.145 13.945 11.969 1 97.19 397 VAL A CA 1
ATOM 3164 C C . VAL A 1 397 ? 7.312 13.227 11.297 1 97.19 397 VAL A C 1
ATOM 3166 O O . VAL A 1 397 ? 7.836 13.695 10.281 1 97.19 397 VAL A O 1
ATOM 3169 N N . SER A 1 398 ? 7.754 12.172 11.883 1 97.12 398 SER A N 1
ATOM 3170 C CA . SER A 1 398 ? 8.789 11.328 11.297 1 97.12 398 SER A CA 1
ATOM 3171 C C . SER A 1 398 ? 8.227 9.961 10.891 1 97.12 398 SER A C 1
ATOM 3173 O O . SER A 1 398 ? 7.391 9.398 11.602 1 97.12 398 SER A O 1
ATOM 3175 N N . HIS A 1 399 ? 8.703 9.523 9.805 1 97.44 399 HIS A N 1
ATOM 3176 C CA . HIS A 1 399 ? 8.164 8.297 9.227 1 97.44 399 HIS A CA 1
ATOM 3177 C C . HIS A 1 399 ? 8.461 7.09 10.109 1 97.44 399 HIS A C 1
ATOM 3179 O O . HIS A 1 399 ? 9.57 6.957 10.633 1 97.44 399 HIS A O 1
ATOM 3185 N N . HIS A 1 400 ? 7.496 6.242 10.195 1 97.31 400 HIS A N 1
ATOM 3186 C CA . HIS A 1 400 ? 7.543 5.035 11.016 1 97.31 400 HIS A CA 1
ATOM 3187 C C . HIS A 1 400 ? 8.469 3.99 10.406 1 97.31 400 HIS A C 1
ATOM 3189 O O . HIS A 1 400 ? 8.312 3.613 9.242 1 97.31 400 HIS A O 1
ATOM 3195 N N . ILE A 1 401 ? 9.477 3.57 11.102 1 95.19 401 ILE A N 1
ATOM 3196 C CA . ILE A 1 401 ? 10.375 2.469 10.758 1 95.19 401 ILE A CA 1
ATOM 3197 C C . ILE A 1 401 ? 10.305 1.394 11.844 1 95.19 401 ILE A C 1
ATOM 3199 O O . ILE A 1 401 ? 11.094 1.413 12.797 1 95.19 401 ILE A O 1
ATOM 3203 N N . PRO A 1 402 ? 9.398 0.412 11.617 1 94.06 402 PRO A N 1
ATOM 3204 C CA . PRO A 1 402 ? 9.125 -0.569 12.664 1 94.06 402 PRO A CA 1
ATOM 3205 C C . PRO A 1 402 ? 10.375 -1.333 13.102 1 94.06 402 PRO A C 1
ATOM 3207 O O . PRO A 1 402 ? 10.531 -1.644 14.281 1 94.06 402 PRO A O 1
ATOM 3210 N N . SER A 1 403 ? 11.273 -1.665 12.18 1 90.88 403 SER A N 1
ATOM 3211 C CA . SER A 1 403 ? 12.461 -2.463 12.477 1 90.88 403 SER A CA 1
ATOM 3212 C C . SER A 1 403 ? 13.391 -1.734 13.438 1 90.88 403 SER A C 1
ATOM 3214 O O . SER A 1 403 ? 14.156 -2.367 14.172 1 90.88 403 SER A O 1
ATOM 3216 N N . LYS A 1 404 ? 13.305 -0.437 13.477 1 93.56 404 LYS A N 1
ATOM 3217 C CA . LYS A 1 404 ? 14.18 0.372 14.32 1 93.56 404 LYS A CA 1
ATOM 3218 C C . LYS A 1 404 ? 13.422 0.949 15.508 1 93.56 404 LYS A C 1
ATOM 3220 O O . LYS A 1 404 ? 14.016 1.525 16.422 1 93.56 404 LYS A O 1
ATOM 3225 N N . GLY A 1 405 ? 12.164 0.816 15.484 1 94.62 405 GLY A N 1
ATOM 3226 C CA . GLY A 1 405 ? 11.328 1.335 16.562 1 94.62 405 GLY A CA 1
ATOM 3227 C C . GLY A 1 405 ? 11.328 2.85 16.625 1 94.62 405 GLY A C 1
ATOM 3228 O O . GLY A 1 405 ? 11.32 3.426 17.719 1 94.62 405 GLY A O 1
ATOM 3229 N N . ILE A 1 406 ? 11.406 3.5 15.469 1 96.38 406 ILE A N 1
ATOM 3230 C CA . ILE A 1 406 ? 11.422 4.957 15.453 1 96.38 406 ILE A CA 1
ATOM 3231 C C . ILE A 1 406 ? 10.312 5.477 14.547 1 96.38 406 ILE A C 1
ATOM 3233 O O . ILE A 1 406 ? 9.703 4.711 13.789 1 96.38 406 ILE A O 1
ATOM 3237 N N . GLY A 1 407 ? 10.062 6.777 14.695 1 97.44 407 GLY A N 1
ATOM 3238 C CA . GLY A 1 407 ? 9.031 7.426 13.898 1 97.44 407 GLY A CA 1
ATOM 3239 C C . GLY A 1 407 ? 7.738 7.637 14.664 1 97.44 407 GLY A C 1
ATOM 3240 O O . GLY A 1 407 ? 7.5 6.992 15.688 1 97.44 407 GLY A O 1
ATOM 3241 N N . THR A 1 408 ? 6.914 8.57 14.156 1 98.44 408 THR A N 1
ATOM 3242 C CA . THR A 1 408 ? 5.688 8.922 14.867 1 98.44 408 THR A CA 1
ATOM 3243 C C . THR A 1 408 ? 4.496 8.93 13.914 1 98.44 408 THR A C 1
ATOM 3245 O O . THR A 1 408 ? 3.363 9.18 14.328 1 98.44 408 THR A O 1
ATOM 3248 N N . GLY A 1 409 ? 4.715 8.633 12.68 1 98.62 409 GLY A N 1
ATOM 3249 C CA . GLY A 1 409 ? 3.65 8.633 11.688 1 98.62 409 GLY A CA 1
ATOM 3250 C C . GLY A 1 409 ? 4.098 8.117 10.328 1 98.62 409 GLY A C 1
ATOM 3251 O O . GLY A 1 409 ? 5.055 7.348 10.242 1 98.62 409 GLY A O 1
ATOM 3252 N N . TYR A 1 410 ? 3.305 8.367 9.328 1 98.62 410 TYR A N 1
ATOM 3253 C CA . TYR A 1 410 ? 3.621 8.023 7.945 1 98.62 410 TYR A CA 1
ATOM 3254 C C . TYR A 1 410 ? 3.693 9.281 7.082 1 98.62 410 TYR A C 1
ATOM 3256 O O . TYR A 1 410 ? 2.826 10.148 7.164 1 98.62 410 TYR A O 1
ATOM 3264 N N . CYS A 1 411 ? 4.754 9.352 6.305 1 98.06 411 CYS A N 1
ATOM 3265 C CA . CYS A 1 411 ? 4.996 10.555 5.512 1 98.06 411 CYS A CA 1
ATOM 3266 C C . CYS A 1 411 ? 5.156 10.211 4.035 1 98.06 411 CYS A C 1
ATOM 3268 O O . CYS A 1 411 ? 5.605 9.109 3.695 1 98.06 411 CYS A O 1
ATOM 3270 N N . PHE A 1 412 ? 4.688 11.055 3.143 1 96.75 412 PHE A N 1
ATOM 3271 C CA . PHE A 1 412 ? 4.949 10.945 1.712 1 96.75 412 PHE A CA 1
ATOM 3272 C C . PHE A 1 412 ? 5.398 12.281 1.137 1 96.75 412 PHE A C 1
ATOM 3274 O O . PHE A 1 412 ? 5.152 13.336 1.729 1 96.75 412 PHE A O 1
ATOM 3281 N N . ASP A 1 413 ? 6.047 12.32 0.041 1 94.25 413 ASP A N 1
ATOM 3282 C CA . ASP A 1 413 ? 6.766 13.492 -0.437 1 94.25 413 ASP A CA 1
ATOM 3283 C C . ASP A 1 413 ? 6.023 14.164 -1.591 1 94.25 413 ASP A C 1
ATOM 3285 O O . ASP A 1 413 ? 5.664 15.344 -1.506 1 94.25 413 ASP A O 1
ATOM 3289 N N . ARG A 1 414 ? 5.734 13.422 -2.6 1 93.94 414 ARG A N 1
ATOM 3290 C CA . ARG A 1 414 ? 5.188 13.992 -3.828 1 93.94 414 ARG A CA 1
ATOM 3291 C C . ARG A 1 414 ? 3.703 14.297 -3.676 1 93.94 414 ARG A C 1
ATOM 3293 O O . ARG A 1 414 ? 2.945 13.484 -3.145 1 93.94 414 ARG A O 1
ATOM 3300 N N . TYR A 1 415 ? 3.352 15.492 -4.098 1 94.62 415 TYR A N 1
ATOM 3301 C CA . TYR A 1 415 ? 1.935 15.836 -4.109 1 94.62 415 TYR A CA 1
ATOM 3302 C C . TYR A 1 415 ? 1.223 15.188 -5.289 1 94.62 415 TYR A C 1
ATOM 3304 O O . TYR A 1 415 ? 0.772 15.875 -6.207 1 94.62 415 TYR A O 1
ATOM 3312 N N . GLU A 1 416 ? 1.173 13.922 -5.277 1 96 416 GLU A N 1
ATOM 3313 C CA . GLU A 1 416 ? 0.571 13.062 -6.293 1 96 416 GLU A CA 1
ATOM 3314 C C . GLU A 1 416 ? -0.347 12.016 -5.66 1 96 416 GLU A C 1
ATOM 3316 O O . GLU A 1 416 ? -0.06 11.508 -4.578 1 96 416 GLU A O 1
ATOM 3321 N N . ALA A 1 417 ? -1.357 11.719 -6.375 1 96.12 417 ALA A N 1
ATOM 3322 C CA . ALA A 1 417 ? -2.377 10.805 -5.875 1 96.12 417 ALA A CA 1
ATOM 3323 C C . ALA A 1 417 ? -1.769 9.453 -5.512 1 96.12 417 ALA A C 1
ATOM 3325 O O . ALA A 1 417 ? -2.09 8.875 -4.469 1 96.12 417 ALA A O 1
ATOM 3326 N N . LEU A 1 418 ? -0.889 8.953 -6.309 1 95.5 418 LEU A N 1
ATOM 3327 C CA . LEU A 1 418 ? -0.355 7.613 -6.102 1 95.5 418 LEU A CA 1
ATOM 3328 C C . LEU A 1 418 ? 0.575 7.578 -4.895 1 95.5 418 LEU A C 1
ATOM 3330 O O . LEU A 1 418 ? 0.637 6.57 -4.184 1 95.5 418 LEU A O 1
ATOM 3334 N N . ASP A 1 419 ? 1.376 8.594 -4.684 1 96.44 419 ASP A N 1
ATOM 3335 C CA . ASP A 1 419 ? 2.23 8.664 -3.502 1 96.44 419 ASP A CA 1
ATOM 3336 C C . ASP A 1 419 ? 1.4 8.648 -2.221 1 96.44 419 ASP A C 1
ATOM 3338 O O . ASP A 1 419 ? 1.736 7.945 -1.265 1 96.44 419 ASP A O 1
ATOM 3342 N N . PHE A 1 420 ? 0.344 9.453 -2.266 1 98.06 420 PHE A N 1
ATOM 3343 C CA . PHE A 1 420 ? -0.581 9.484 -1.139 1 98.06 420 PHE A CA 1
ATOM 3344 C C . PHE A 1 420 ? -1.244 8.125 -0.945 1 98.06 420 PHE A C 1
ATOM 3346 O O . PHE A 1 420 ? -1.295 7.605 0.172 1 98.06 420 PHE A O 1
ATOM 3353 N N . TYR A 1 421 ? -1.672 7.516 -1.999 1 98.06 421 TYR A N 1
ATOM 3354 C CA . TYR A 1 421 ? -2.287 6.191 -1.971 1 98.06 421 TYR A CA 1
ATOM 3355 C C . TYR A 1 421 ? -1.34 5.164 -1.367 1 98.06 421 TYR A C 1
ATOM 3357 O O . TYR A 1 421 ? -1.752 4.332 -0.554 1 98.06 421 TYR A O 1
ATOM 3365 N N . THR A 1 422 ? -0.126 5.156 -1.793 1 97.56 422 THR A N 1
ATOM 3366 C CA . THR A 1 422 ? 0.884 4.227 -1.307 1 97.56 422 THR A CA 1
ATOM 3367 C C . THR A 1 422 ? 1.067 4.367 0.202 1 97.56 422 THR A C 1
ATOM 3369 O O . THR A 1 422 ? 1.174 3.367 0.916 1 97.56 422 THR A O 1
ATOM 3372 N N . CYS A 1 423 ? 1.092 5.586 0.614 1 97.81 423 CYS A N 1
ATOM 3373 C CA . CYS A 1 423 ? 1.243 5.875 2.037 1 97.81 423 CYS A CA 1
ATOM 3374 C C . CYS A 1 423 ? 0.061 5.328 2.83 1 97.81 423 CYS A C 1
ATOM 3376 O O . CYS A 1 423 ? 0.24 4.766 3.912 1 97.81 423 CYS A O 1
ATOM 3378 N N . LEU A 1 424 ? -1.135 5.504 2.314 1 98.38 424 LEU A N 1
ATOM 3379 C CA . LEU A 1 424 ? -2.334 4.969 2.949 1 98.38 424 LEU A CA 1
ATOM 3380 C C . LEU A 1 424 ? -2.262 3.449 3.055 1 98.38 424 LEU A C 1
ATOM 3382 O O . LEU A 1 424 ? -2.566 2.881 4.105 1 98.38 424 LEU A O 1
ATOM 3386 N N . ALA A 1 425 ? -1.867 2.803 1.98 1 98 425 ALA A N 1
ATOM 3387 C CA . ALA A 1 425 ? -1.788 1.344 1.949 1 98 425 ALA A CA 1
ATOM 3388 C C . ALA A 1 425 ? -0.777 0.828 2.969 1 98 425 ALA A C 1
ATOM 3390 O O . ALA A 1 425 ? -1.019 -0.182 3.635 1 98 425 ALA A O 1
ATOM 3391 N N . ARG A 1 426 ? 0.358 1.475 3.072 1 97.75 426 ARG A N 1
ATOM 3392 C CA . ARG A 1 426 ? 1.383 1.084 4.035 1 97.75 426 ARG A CA 1
ATOM 3393 C C . ARG A 1 426 ? 0.865 1.204 5.465 1 97.75 426 ARG A C 1
ATOM 3395 O O . ARG A 1 426 ? 1.069 0.304 6.281 1 97.75 426 ARG A O 1
ATOM 3402 N N . ALA A 1 427 ? 0.223 2.338 5.727 1 98.44 427 ALA A N 1
ATOM 3403 C CA . ALA A 1 427 ? -0.317 2.547 7.066 1 98.44 427 ALA A CA 1
ATOM 3404 C C . ALA A 1 427 ? -1.405 1.524 7.387 1 98.44 427 ALA A C 1
ATOM 3406 O O . ALA A 1 427 ? -1.494 1.035 8.516 1 98.44 427 ALA A O 1
ATOM 3407 N N . TRP A 1 428 ? -2.248 1.253 6.426 1 98 428 TRP A N 1
ATOM 3408 C CA . TRP A 1 428 ? -3.303 0.254 6.566 1 98 428 TRP A CA 1
ATOM 3409 C C . TRP A 1 428 ? -2.719 -1.105 6.938 1 98 428 TRP A C 1
ATOM 3411 O O . TRP A 1 428 ? -3.24 -1.793 7.82 1 98 428 TRP A O 1
ATOM 3421 N N . GLU A 1 429 ? -1.617 -1.494 6.312 1 97.75 429 GLU A N 1
ATOM 3422 C CA . GLU A 1 429 ? -0.948 -2.752 6.633 1 97.75 429 GLU A CA 1
ATOM 3423 C C . GLU A 1 429 ? -0.321 -2.703 8.023 1 97.75 429 GLU A C 1
ATOM 3425 O O . GLU A 1 429 ? -0.419 -3.664 8.789 1 97.75 429 GLU A O 1
ATOM 3430 N N . ALA A 1 430 ? 0.368 -1.604 8.336 1 97.88 430 ALA A N 1
ATOM 3431 C CA . ALA A 1 430 ? 1.009 -1.45 9.641 1 97.88 430 ALA A CA 1
ATOM 3432 C C . ALA A 1 430 ? -0.003 -1.612 10.766 1 97.88 430 ALA A C 1
ATOM 3434 O O . ALA A 1 430 ? 0.32 -2.162 11.828 1 97.88 430 ALA A O 1
ATOM 3435 N N . PHE A 1 431 ? -1.217 -1.15 10.531 1 97.81 431 PHE A N 1
ATOM 3436 C CA . PHE A 1 431 ? -2.287 -1.214 11.523 1 97.81 431 PHE A CA 1
ATOM 3437 C C . PHE A 1 431 ? -2.586 -2.658 11.898 1 97.81 431 PHE A C 1
ATOM 3439 O O . PHE A 1 431 ? -3.035 -2.932 13.016 1 97.81 431 PHE A O 1
ATOM 3446 N N . GLN A 1 432 ? -2.326 -3.594 10.938 1 96 432 GLN A N 1
ATOM 3447 C CA . GLN A 1 432 ? -2.594 -5.004 11.203 1 96 432 GLN A CA 1
ATOM 3448 C C . GLN A 1 432 ? -1.564 -5.586 12.164 1 96 432 GLN A C 1
ATOM 3450 O O . GLN A 1 432 ? -1.782 -6.656 12.742 1 96 432 GLN A O 1
ATOM 3455 N N . HIS A 1 433 ? -0.439 -4.992 12.242 1 96.56 433 HIS A N 1
ATOM 3456 C CA . HIS A 1 433 ? 0.6 -5.391 13.18 1 96.56 433 HIS A CA 1
ATOM 3457 C C . HIS A 1 433 ? 0.43 -4.684 14.523 1 96.56 433 HIS A C 1
ATOM 3459 O O . HIS A 1 433 ? 1.153 -3.732 14.82 1 96.56 433 HIS A O 1
ATOM 3465 N N . LYS A 1 434 ? -0.417 -5.199 15.414 1 95.31 434 LYS A N 1
ATOM 3466 C CA . LYS A 1 434 ? -0.997 -4.504 16.562 1 95.31 434 LYS A CA 1
ATOM 3467 C C . LYS A 1 434 ? 0.082 -4.094 17.562 1 95.31 434 LYS A C 1
ATOM 3469 O O . LYS A 1 434 ? 0.038 -2.994 18.109 1 95.31 434 LYS A O 1
ATOM 3474 N N . ASP A 1 435 ? 1.091 -4.871 17.766 1 94.69 435 ASP A N 1
ATOM 3475 C CA . ASP A 1 435 ? 2.117 -4.555 18.75 1 94.69 435 ASP A CA 1
ATOM 3476 C C . ASP A 1 435 ? 2.943 -3.346 18.312 1 94.69 435 ASP A C 1
ATOM 3478 O O . ASP A 1 435 ? 3.146 -2.412 19.094 1 94.69 435 ASP A O 1
ATOM 3482 N N . THR A 1 436 ? 3.422 -3.402 17.125 1 96.31 436 THR A N 1
ATOM 3483 C CA . THR A 1 436 ? 4.242 -2.303 16.625 1 96.31 436 THR A CA 1
ATOM 3484 C C . THR A 1 436 ? 3.396 -1.049 16.406 1 96.31 436 THR A C 1
ATOM 3486 O O . THR A 1 436 ? 3.896 0.071 16.547 1 96.31 436 THR A O 1
ATOM 3489 N N . TRP A 1 437 ? 2.117 -1.275 16.125 1 97.5 437 TRP A N 1
ATOM 3490 C CA . TRP A 1 437 ? 1.216 -0.137 15.977 1 97.5 437 TRP A CA 1
ATOM 3491 C C . TRP A 1 437 ? 1.038 0.594 17.297 1 97.5 437 TRP A C 1
ATOM 3493 O O . TRP A 1 437 ? 1.082 1.826 17.344 1 97.5 437 TRP A O 1
ATOM 3503 N N . GLN A 1 438 ? 0.828 -0.152 18.359 1 97.62 438 GLN A N 1
ATOM 3504 C CA . GLN A 1 438 ? 0.667 0.46 19.672 1 97.62 438 GLN A CA 1
ATOM 3505 C C . GLN A 1 438 ? 1.934 1.199 20.094 1 97.62 438 GLN A C 1
ATOM 3507 O O . GLN A 1 438 ? 1.861 2.271 20.703 1 97.62 438 GLN A O 1
ATOM 3512 N N . ALA A 1 439 ? 3.057 0.609 19.766 1 97.88 439 ALA A N 1
ATOM 3513 C CA . ALA A 1 439 ? 4.32 1.284 20.062 1 97.88 439 ALA A CA 1
ATOM 3514 C C . ALA A 1 439 ? 4.422 2.602 19.297 1 97.88 439 ALA A C 1
ATOM 3516 O O . ALA A 1 439 ? 4.934 3.594 19.828 1 97.88 439 ALA A O 1
ATOM 3517 N N . LEU A 1 440 ? 3.99 2.568 18.078 1 98.5 440 LEU A N 1
ATOM 3518 C CA . LEU A 1 440 ? 3.961 3.768 17.25 1 98.5 440 LEU A CA 1
ATOM 3519 C C . LEU A 1 440 ? 3.078 4.84 17.875 1 98.5 440 LEU A C 1
ATOM 3521 O O . LEU A 1 440 ? 3.469 6.008 17.938 1 98.5 440 LEU A O 1
ATOM 3525 N N . GLN A 1 441 ? 1.87 4.445 18.328 1 98.69 441 GLN A N 1
ATOM 3526 C CA . GLN A 1 441 ? 0.96 5.367 19 1 98.69 441 GLN A CA 1
ATOM 3527 C C . GLN A 1 441 ? 1.611 5.98 20.234 1 98.69 441 GLN A C 1
ATOM 3529 O O . GLN A 1 441 ? 1.539 7.195 20.438 1 98.69 441 GLN A O 1
ATOM 3534 N N . LYS A 1 442 ? 2.236 5.16 21 1 98.56 442 LYS A N 1
ATOM 3535 C CA . LYS A 1 442 ? 2.842 5.609 22.25 1 98.56 442 LYS A CA 1
ATOM 3536 C C . LYS A 1 442 ? 4.004 6.566 21.984 1 98.56 442 LYS A C 1
ATOM 3538 O O . LYS A 1 442 ? 4.215 7.516 22.734 1 98.56 442 LYS A O 1
ATOM 3543 N N . ARG A 1 443 ? 4.785 6.328 20.938 1 98.38 443 ARG A N 1
ATOM 3544 C CA . ARG A 1 443 ? 5.855 7.254 20.578 1 98.38 443 ARG A CA 1
ATOM 3545 C C . ARG A 1 443 ? 5.301 8.625 20.219 1 98.38 443 ARG A C 1
ATOM 3547 O O . ARG A 1 443 ? 5.875 9.648 20.609 1 98.38 443 ARG A O 1
ATOM 3554 N N . GLY A 1 444 ? 4.199 8.625 19.453 1 98.12 444 GLY A N 1
ATOM 3555 C CA . GLY A 1 444 ? 3.543 9.891 19.172 1 98.12 444 GLY A CA 1
ATOM 3556 C C . GLY A 1 444 ? 3.064 10.609 20.422 1 98.12 444 GLY A C 1
ATOM 3557 O O . GLY A 1 444 ? 3.297 11.812 20.578 1 98.12 444 GLY A O 1
ATOM 3558 N N . MET A 1 445 ? 2.473 9.891 21.297 1 98.12 445 MET A N 1
ATOM 3559 C CA . MET A 1 445 ? 1.909 10.453 22.531 1 98.12 445 MET A CA 1
ATOM 3560 C C . MET A 1 445 ? 3.01 10.977 23.438 1 98.12 445 MET A C 1
ATOM 3562 O O . MET A 1 445 ? 2.785 11.914 24.219 1 98.12 445 MET A O 1
ATOM 3566 N N . ALA A 1 446 ? 4.16 10.422 23.344 1 97.31 446 ALA A N 1
ATOM 3567 C CA . ALA A 1 446 ? 5.273 10.758 24.219 1 97.31 446 ALA A CA 1
ATOM 3568 C C . ALA A 1 446 ? 5.992 12.016 23.75 1 97.31 446 ALA A C 1
ATOM 3570 O O . ALA A 1 446 ? 6.766 12.617 24.5 1 97.31 446 ALA A O 1
ATOM 3571 N N . THR A 1 447 ? 5.734 12.422 22.531 1 95.38 447 THR A N 1
ATOM 3572 C CA . THR A 1 447 ? 6.402 13.594 21.969 1 95.38 447 THR A CA 1
ATOM 3573 C C . THR A 1 447 ? 5.93 14.867 22.672 1 95.38 447 THR A C 1
ATOM 3575 O O . THR A 1 447 ? 4.73 15.062 22.859 1 95.38 447 THR A O 1
ATOM 3578 N N . ASP A 1 448 ? 6.832 15.703 23.047 1 93.19 448 ASP A N 1
ATOM 3579 C CA . ASP A 1 448 ? 6.492 16.938 23.75 1 93.19 448 ASP A CA 1
ATOM 3580 C C . ASP A 1 448 ? 6.289 18.094 22.766 1 93.19 448 ASP A C 1
ATOM 3582 O O . ASP A 1 448 ? 7.254 18.609 22.203 1 93.19 448 ASP A O 1
ATOM 3586 N N . PHE A 1 449 ? 5.047 18.438 22.641 1 91.94 449 PHE A N 1
ATOM 3587 C CA . PHE A 1 449 ? 4.723 19.578 21.781 1 91.94 449 PHE A CA 1
ATOM 3588 C C . PHE A 1 449 ? 4.188 20.75 22.594 1 91.94 449 PHE A C 1
ATOM 3590 O O . PHE A 1 449 ? 3.424 21.562 22.094 1 91.94 449 PHE A O 1
ATOM 3597 N N . SER A 1 450 ? 4.523 20.828 23.812 1 91.06 450 SER A N 1
ATOM 3598 C CA . SER A 1 450 ? 4.109 21.953 24.656 1 91.06 450 SER A CA 1
ATOM 3599 C C . SER A 1 450 ? 4.793 23.25 24.219 1 91.06 450 SER A C 1
ATOM 3601 O O . SER A 1 450 ? 5.738 23.219 23.422 1 91.06 450 SER A O 1
ATOM 3603 N N . TRP A 1 451 ? 4.316 24.359 24.75 1 92.19 451 TRP A N 1
ATOM 3604 C CA . TRP A 1 451 ? 4.859 25.672 24.422 1 92.19 451 TRP A CA 1
ATOM 3605 C C . TRP A 1 451 ? 6.168 25.922 25.156 1 92.19 451 TRP A C 1
ATOM 3607 O O . TRP A 1 451 ? 6.852 26.922 24.891 1 92.19 451 TRP A O 1
ATOM 3617 N N . GLN A 1 452 ? 6.535 25.109 25.953 1 87.31 452 GLN A N 1
ATOM 3618 C CA . GLN A 1 452 ? 7.656 25.406 26.844 1 87.31 452 GLN A CA 1
ATOM 3619 C C . GLN A 1 452 ? 8.906 25.766 26.047 1 87.31 452 GLN A C 1
ATOM 3621 O O . GLN A 1 452 ? 9.523 26.812 26.297 1 87.31 452 GLN A O 1
ATOM 3626 N N . ARG A 1 453 ? 9.242 24.984 25.109 1 85.5 453 ARG A N 1
ATOM 3627 C CA . ARG A 1 453 ? 10.43 25.266 24.312 1 85.5 453 ARG A CA 1
ATOM 3628 C C . ARG A 1 453 ? 10.203 26.469 23.391 1 85.5 453 ARG A C 1
ATOM 3630 O O . ARG A 1 453 ? 11.062 27.344 23.281 1 85.5 453 ARG A O 1
ATOM 3637 N N . SER A 1 454 ? 9.148 26.516 22.719 1 91.5 454 SER A N 1
ATOM 3638 C CA . SER A 1 454 ? 8.844 27.578 21.766 1 91.5 454 SER A CA 1
ATOM 3639 C C . SER A 1 454 ? 8.758 28.922 22.453 1 91.5 454 SER A C 1
ATOM 3641 O O . SER A 1 454 ? 9.188 29.938 21.906 1 91.5 454 SER A O 1
ATOM 3643 N N . ALA A 1 455 ? 8.211 28.922 23.641 1 93.75 455 ALA A N 1
ATOM 3644 C CA . ALA A 1 455 ? 8.055 30.172 24.375 1 93.75 455 ALA A CA 1
ATOM 3645 C C . ALA A 1 455 ? 9.414 30.797 24.703 1 93.75 455 ALA A C 1
ATOM 3647 O O . ALA A 1 455 ? 9.57 32 24.672 1 93.75 455 ALA A O 1
ATOM 3648 N N . LEU A 1 456 ? 10.297 29.938 25 1 91.94 456 LEU A N 1
ATOM 3649 C CA . LEU A 1 456 ? 11.641 30.422 25.281 1 91.94 456 LEU A CA 1
ATOM 3650 C C . LEU A 1 456 ? 12.281 31.031 24.047 1 91.94 456 LEU A C 1
ATOM 3652 O O . LEU A 1 456 ? 13.016 32.031 24.141 1 91.94 456 LEU A O 1
ATOM 3656 N N . GLU A 1 457 ? 12.008 30.438 22.969 1 92.19 457 GLU A N 1
ATOM 3657 C CA . GLU A 1 457 ? 12.516 31 21.719 1 92.19 457 GLU A CA 1
ATOM 3658 C C . GLU A 1 457 ? 11.906 32.375 21.438 1 92.19 457 GLU A C 1
ATOM 3660 O O . GLU A 1 457 ? 12.602 33.281 20.984 1 92.19 457 GLU A O 1
ATOM 3665 N N . TYR A 1 458 ? 10.695 32.5 21.703 1 94.06 458 TYR A N 1
ATOM 3666 C CA . TYR A 1 458 ? 10.047 33.812 21.562 1 94.06 458 TYR A CA 1
ATOM 3667 C C . TYR A 1 458 ? 10.625 34.844 22.531 1 94.06 458 TYR A C 1
ATOM 3669 O O . TYR A 1 458 ? 10.828 36 22.172 1 94.06 458 TYR A O 1
ATOM 3677 N N . LEU A 1 459 ? 10.82 34.406 23.734 1 93.75 459 LEU A N 1
ATOM 3678 C CA . LEU A 1 459 ? 11.414 35.281 24.719 1 93.75 459 LEU A CA 1
ATOM 3679 C C . LEU A 1 459 ? 12.758 35.812 24.234 1 93.75 459 LEU A C 1
ATOM 3681 O O . LEU A 1 459 ? 13.078 37 24.438 1 93.75 459 LEU A O 1
ATOM 3685 N N . ARG A 1 460 ? 13.484 34.938 23.641 1 90.81 460 ARG A N 1
ATOM 3686 C CA . ARG A 1 460 ? 14.766 35.375 23.078 1 90.81 460 ARG A CA 1
ATOM 3687 C C . ARG A 1 460 ? 14.578 36.438 22 1 90.81 460 ARG A C 1
ATOM 3689 O O . ARG A 1 460 ? 15.359 37.375 21.906 1 90.81 460 ARG A O 1
ATOM 3696 N N . LEU A 1 461 ? 13.609 36.25 21.188 1 91.75 461 LEU A N 1
ATOM 3697 C CA . LEU A 1 461 ? 13.305 37.219 20.156 1 91.75 461 LEU A CA 1
ATOM 3698 C C . LEU A 1 461 ? 12.984 38.594 20.766 1 91.75 461 LEU A C 1
ATOM 3700 O O . LEU A 1 461 ? 13.453 39.625 20.281 1 91.75 461 LEU A O 1
ATOM 3704 N N . TYR A 1 462 ? 12.203 38.625 21.812 1 94 462 TYR A N 1
ATOM 3705 C CA . TYR A 1 462 ? 11.828 39.844 22.484 1 94 462 TYR A CA 1
ATOM 3706 C C . TYR A 1 462 ? 13.047 40.5 23.125 1 94 462 TYR A C 1
ATOM 3708 O O . TYR A 1 462 ? 13.195 41.719 23.094 1 94 462 TYR A O 1
ATOM 3716 N N . GLU A 1 463 ? 13.852 39.688 23.672 1 91.44 463 GLU A N 1
ATOM 3717 C CA . GLU A 1 463 ? 15.055 40.188 24.312 1 91.44 463 GLU A CA 1
ATOM 3718 C C . GLU A 1 463 ? 15.984 40.875 23.312 1 91.44 463 GLU A C 1
ATOM 3720 O O . GLU A 1 463 ? 16.625 41.875 23.625 1 91.44 463 GLU A O 1
ATOM 3725 N N . LEU A 1 464 ? 16.047 40.312 22.172 1 89.19 464 LEU A N 1
ATOM 3726 C CA . LEU A 1 464 ? 16.859 40.875 21.109 1 89.19 464 LEU A CA 1
ATOM 3727 C C . LEU A 1 464 ? 16.344 42.281 20.75 1 89.19 464 LEU A C 1
ATOM 3729 O O . LEU A 1 464 ? 17.141 43.188 20.484 1 89.19 464 LEU A O 1
ATOM 3733 N N . ILE A 1 465 ? 15.117 42.438 20.719 1 89.81 465 ILE A N 1
ATOM 3734 C CA . ILE A 1 465 ? 14.484 43.688 20.359 1 89.81 465 ILE A CA 1
ATOM 3735 C C . ILE A 1 465 ? 14.727 44.719 21.453 1 89.81 465 ILE A C 1
ATOM 3737 O O . ILE A 1 465 ? 14.961 45.906 21.172 1 89.81 465 ILE A O 1
ATOM 3741 N N . MET A 1 466 ? 14.688 44.281 22.656 1 87.12 466 MET A N 1
ATOM 3742 C CA . MET A 1 466 ? 14.82 45.188 23.797 1 87.12 466 MET A CA 1
ATOM 3743 C C . MET A 1 466 ? 16.297 45.438 24.125 1 87.12 466 MET A C 1
ATOM 3745 O O . MET A 1 466 ? 16.609 46.156 25.062 1 87.12 466 MET A O 1
ATOM 3749 N N . ASN A 1 467 ? 17.219 44.938 23.344 1 79.12 467 ASN A N 1
ATOM 3750 C CA . ASN A 1 467 ? 18.656 45.094 23.531 1 79.12 467 ASN A CA 1
ATOM 3751 C C . ASN A 1 467 ? 19.094 44.594 24.922 1 79.12 467 ASN A C 1
ATOM 3753 O O . ASN A 1 467 ? 19.875 45.25 25.594 1 79.12 467 ASN A O 1
ATOM 3757 N N . LEU A 1 468 ? 18.344 43.656 25.312 1 67.62 468 LEU A N 1
ATOM 3758 C CA . LEU A 1 468 ? 18.719 43.062 26.578 1 67.62 468 LEU A CA 1
ATOM 3759 C C . LEU A 1 468 ? 19.719 41.938 26.375 1 67.62 468 LEU A C 1
ATOM 3761 O O . LEU A 1 468 ? 19.812 41.375 25.281 1 67.62 468 LEU A O 1
ATOM 3765 N N . PRO A 1 469 ? 20.672 41.719 27.422 1 56.84 469 PRO A N 1
ATOM 3766 C CA . PRO A 1 469 ? 21.609 40.594 27.281 1 56.84 469 PRO A CA 1
ATOM 3767 C C . PRO A 1 469 ? 20.891 39.281 27.031 1 56.84 469 PRO A C 1
ATOM 3769 O O . PRO A 1 469 ? 19.828 39.031 27.594 1 56.84 469 PRO A O 1
ATOM 3772 N N . LEU A 1 470 ? 21.266 38.562 26.062 1 56.59 470 LEU A N 1
ATOM 3773 C CA . LEU A 1 470 ? 20.656 37.312 25.609 1 56.59 470 LEU A CA 1
ATOM 3774 C C . LEU A 1 470 ? 20.734 36.25 26.703 1 56.59 470 LEU A C 1
ATOM 3776 O O . LEU A 1 470 ? 21.75 36.125 27.391 1 56.59 470 LEU A O 1
ATOM 3780 N N . ARG A 1 471 ? 19.594 35.625 26.938 1 53.81 471 ARG A N 1
ATOM 3781 C CA . ARG A 1 471 ? 19.594 34.469 27.828 1 53.81 471 ARG A CA 1
ATOM 3782 C C . ARG A 1 471 ? 20.438 33.344 27.25 1 53.81 471 ARG A C 1
ATOM 3784 O O . ARG A 1 471 ? 20.469 33.156 26.031 1 53.81 471 ARG A O 1
ATOM 3791 N N . PRO A 1 472 ? 21.5 32.719 28.109 1 47.28 472 PRO A N 1
ATOM 3792 C CA . PRO A 1 472 ? 22.328 31.625 27.594 1 47.28 472 PRO A CA 1
ATOM 3793 C C . PRO A 1 472 ? 21.5 30.516 26.953 1 47.28 472 PRO A C 1
ATOM 3795 O O . PRO A 1 472 ? 20.391 30.234 27.406 1 47.28 472 PRO A O 1
ATOM 3798 N N . GLU A 1 473 ? 21.625 30.219 25.797 1 46.5 473 GLU A N 1
ATOM 3799 C CA . GLU A 1 473 ? 21.031 29.078 25.125 1 46.5 473 GLU A CA 1
ATOM 3800 C C . GLU A 1 473 ? 21.266 27.781 25.906 1 46.5 473 GLU A C 1
ATOM 3802 O O . GLU A 1 473 ? 22.406 27.484 26.281 1 46.5 473 GLU A O 1
ATOM 3807 N N . LYS A 1 474 ? 20.516 27.328 26.703 1 43.09 474 LYS A N 1
ATOM 3808 C CA . LYS A 1 474 ? 20.797 25.969 27.172 1 43.09 474 LYS A CA 1
ATOM 3809 C C . LYS A 1 474 ? 21.109 25.031 26.016 1 43.09 474 LYS A C 1
ATOM 3811 O O . LYS A 1 474 ? 20.328 24.922 25.078 1 43.09 474 LYS A O 1
ATOM 3816 N N . THR A 1 475 ? 22.453 24.672 25.703 1 35.81 475 THR A N 1
ATOM 3817 C CA . THR A 1 475 ? 22.844 23.562 24.844 1 35.81 475 THR A CA 1
ATOM 3818 C C . THR A 1 475 ? 22.031 22.312 25.188 1 35.81 475 THR A C 1
ATOM 3820 O O . THR A 1 475 ? 22.047 21.844 26.328 1 35.81 475 THR A O 1
ATOM 3823 N N . SER A 1 476 ? 21.016 22.141 24.641 1 37.31 476 SER A N 1
ATOM 3824 C CA . SER A 1 476 ? 20.328 20.859 24.734 1 37.31 476 SER A CA 1
ATOM 3825 C C . SER A 1 476 ? 21.281 19.703 24.453 1 37.31 476 SER A C 1
ATOM 3827 O O . SER A 1 476 ? 21.281 19.156 23.344 1 37.31 476 SER A O 1
ATOM 3829 N N . SER A 1 477 ? 22.516 19.609 24.922 1 35.12 477 SER A N 1
ATOM 3830 C CA . SER A 1 477 ? 23.359 18.422 24.797 1 35.12 477 SER A CA 1
ATOM 3831 C C . SER A 1 477 ? 22.609 17.156 25.188 1 35.12 477 SER A C 1
ATOM 3833 O O . SER A 1 477 ? 23.016 16.047 24.844 1 35.12 477 SER A O 1
ATOM 3835 N N . GLU A 1 478 ? 21.844 17.109 26.25 1 34.22 478 GLU A N 1
ATOM 3836 C CA . GLU A 1 478 ? 21.641 15.836 26.938 1 34.22 478 GLU A CA 1
ATOM 3837 C C . GLU A 1 478 ? 20.719 14.914 26.141 1 34.22 478 GLU A C 1
ATOM 3839 O O . GLU A 1 478 ? 20.703 13.703 26.375 1 34.22 478 GLU A O 1
ATOM 3844 N N . ASN A 1 479 ? 19.672 15.391 25.594 1 31.53 479 ASN A N 1
ATOM 3845 C CA . ASN A 1 479 ? 18.75 14.328 25.219 1 31.53 479 ASN A CA 1
ATOM 3846 C C . ASN A 1 479 ? 19.047 13.781 23.828 1 31.53 479 ASN A C 1
ATOM 3848 O O . ASN A 1 479 ? 18.266 13.992 22.891 1 31.53 479 ASN A O 1
ATOM 3852 N N . GLN A 1 480 ? 20.328 14.023 23.422 1 30.84 480 GLN A N 1
ATOM 3853 C CA . GLN A 1 480 ? 20.578 13.305 22.172 1 30.84 480 GLN A CA 1
ATOM 3854 C C . GLN A 1 480 ? 20.484 11.797 22.391 1 30.84 480 GLN A C 1
ATOM 3856 O O . GLN A 1 480 ? 21.203 11.234 23.219 1 30.84 480 GLN A O 1
ATOM 3861 N N . PRO A 1 481 ? 19.375 11.258 22.125 1 27.3 481 PRO A N 1
ATOM 3862 C CA . PRO A 1 481 ? 19.469 9.797 22.219 1 27.3 481 PRO A CA 1
ATOM 3863 C C . PRO A 1 481 ? 20.641 9.227 21.422 1 27.3 481 PRO A C 1
ATOM 3865 O O . PRO A 1 481 ? 21.062 9.82 20.438 1 27.3 481 PRO A O 1
ATOM 3868 N N . ALA A 1 482 ? 21.484 8.383 22.125 1 27.27 482 ALA A N 1
ATOM 3869 C CA . ALA A 1 482 ? 22.562 7.586 21.547 1 27.27 482 ALA A CA 1
ATOM 3870 C C . ALA A 1 482 ? 22.172 7 20.203 1 27.27 482 ALA A C 1
ATOM 3872 O O . ALA A 1 482 ? 21.016 6.578 20.016 1 27.27 482 ALA A O 1
ATOM 3873 N N . PRO A 1 483 ? 23.016 7.215 19.266 1 27.84 483 PRO A N 1
ATOM 3874 C CA . PRO A 1 483 ? 22.906 6.492 18 1 27.84 483 PRO A CA 1
ATOM 3875 C C . PRO A 1 483 ? 22.703 4.992 18.188 1 27.84 483 PRO A C 1
ATOM 3877 O O . PRO A 1 483 ? 23.547 4.312 18.766 1 27.84 483 PRO A O 1
ATOM 3880 N N . THR A 1 484 ? 21.547 4.445 18.75 1 22.64 484 THR A N 1
ATOM 3881 C CA . THR A 1 484 ? 21.641 3.027 18.422 1 22.64 484 THR A CA 1
ATOM 3882 C C . THR A 1 484 ? 21.484 2.814 16.922 1 22.64 484 THR A C 1
ATOM 3884 O O . THR A 1 484 ? 20.625 3.428 16.281 1 22.64 484 THR A O 1
ATOM 3887 N N . MET B 1 1 ? -4.055 -55.156 -5.184 1 60.03 1 MET B N 1
ATOM 3888 C CA . MET B 1 1 ? -3.701 -55.312 -6.59 1 60.03 1 MET B CA 1
ATOM 3889 C C . MET B 1 1 ? -2.881 -54.125 -7.07 1 60.03 1 MET B C 1
ATOM 3891 O O . MET B 1 1 ? -3.119 -53 -6.645 1 60.03 1 MET B O 1
ATOM 3895 N N . GLN B 1 2 ? -1.754 -54.406 -7.711 1 85 2 GLN B N 1
ATOM 3896 C CA . GLN B 1 2 ? -0.804 -53.469 -8.273 1 85 2 GLN B CA 1
ATOM 3897 C C . GLN B 1 2 ? -1.267 -52.969 -9.648 1 85 2 GLN B C 1
ATOM 3899 O O . GLN B 1 2 ? -1.534 -53.781 -10.539 1 85 2 GLN B O 1
ATOM 3904 N N . ALA B 1 3 ? -1.589 -51.688 -9.648 1 91.88 3 ALA B N 1
ATOM 3905 C CA . ALA B 1 3 ? -1.977 -51.125 -10.938 1 91.88 3 ALA B CA 1
ATOM 3906 C C . ALA B 1 3 ? -0.764 -50.938 -11.844 1 91.88 3 ALA B C 1
ATOM 3908 O O . ALA B 1 3 ? 0.336 -50.656 -11.375 1 91.88 3 ALA B O 1
ATOM 3909 N N . ARG B 1 4 ? -0.908 -51.312 -13.102 1 96.75 4 ARG B N 1
ATOM 3910 C CA . ARG B 1 4 ? 0.054 -51 -14.148 1 96.75 4 ARG B CA 1
ATOM 3911 C C . ARG B 1 4 ? -0.363 -49.719 -14.891 1 96.75 4 ARG B C 1
ATOM 3913 O O . ARG B 1 4 ? -1.266 -49.75 -15.734 1 96.75 4 ARG B O 1
ATOM 3920 N N . ILE B 1 5 ? 0.331 -48.656 -14.594 1 97.88 5 ILE B N 1
ATOM 3921 C CA . ILE B 1 5 ? -0.122 -47.344 -15.047 1 97.88 5 ILE B CA 1
ATOM 3922 C C . ILE B 1 5 ? 0.875 -46.781 -16.062 1 97.88 5 ILE B C 1
ATOM 3924 O O . ILE B 1 5 ? 2.072 -46.719 -15.773 1 97.88 5 ILE B O 1
ATOM 3928 N N . LEU B 1 6 ? 0.422 -46.375 -17.219 1 98.44 6 LEU B N 1
ATOM 3929 C CA . LEU B 1 6 ? 1.231 -45.719 -18.234 1 98.44 6 LEU B CA 1
ATOM 3930 C C . LEU B 1 6 ? 0.918 -44.219 -18.266 1 98.44 6 LEU B C 1
ATOM 3932 O O . LEU B 1 6 ? -0.172 -43.812 -18.688 1 98.44 6 LEU B O 1
ATOM 3936 N N . PHE B 1 7 ? 1.871 -43.438 -17.797 1 98.75 7 PHE B N 1
ATOM 3937 C CA . PHE B 1 7 ? 1.752 -42 -17.922 1 98.75 7 PHE B CA 1
ATOM 3938 C C . PHE B 1 7 ? 2.119 -41.531 -19.328 1 98.75 7 PHE B C 1
ATOM 3940 O O . PHE B 1 7 ? 3.246 -41.75 -19.781 1 98.75 7 PHE B O 1
ATOM 3947 N N . ALA B 1 8 ? 1.207 -40.938 -20.031 1 98.75 8 ALA B N 1
ATOM 3948 C CA . ALA B 1 8 ? 1.457 -40.406 -21.359 1 98.75 8 ALA B CA 1
ATOM 3949 C C . ALA B 1 8 ? 1.454 -38.875 -21.344 1 98.75 8 ALA B C 1
ATOM 3951 O O . ALA B 1 8 ? 0.449 -38.281 -21 1 98.75 8 ALA B O 1
ATOM 3952 N N . ALA B 1 9 ? 2.562 -38.281 -21.703 1 98.44 9 ALA B N 1
ATOM 3953 C CA . ALA B 1 9 ? 2.656 -36.844 -21.609 1 98.44 9 ALA B CA 1
ATOM 3954 C C . ALA B 1 9 ? 3.668 -36.281 -22.625 1 98.44 9 ALA B C 1
ATOM 3956 O O . ALA B 1 9 ? 4.617 -36.969 -23 1 98.44 9 ALA B O 1
ATOM 3957 N N . ALA B 1 10 ? 3.453 -35.031 -23.016 1 97.44 10 ALA B N 1
ATOM 3958 C CA . ALA B 1 10 ? 4.371 -34.344 -23.922 1 97.44 10 ALA B CA 1
ATOM 3959 C C . ALA B 1 10 ? 5.645 -33.906 -23.203 1 97.44 10 ALA B C 1
ATOM 3961 O O . ALA B 1 10 ? 6.684 -33.719 -23.844 1 97.44 10 ALA B O 1
ATOM 3962 N N . GLU B 1 11 ? 5.566 -33.781 -21.875 1 95.56 11 GLU B N 1
ATOM 3963 C CA . GLU B 1 11 ? 6.664 -33.281 -21.062 1 95.56 11 GLU B CA 1
ATOM 3964 C C . GLU B 1 11 ? 6.926 -34.188 -19.859 1 95.56 11 GLU B C 1
ATOM 3966 O O . GLU B 1 11 ? 6 -34.781 -19.328 1 95.56 11 GLU B O 1
ATOM 3971 N N . ALA B 1 12 ? 8.18 -34.188 -19.469 1 95.56 12 ALA B N 1
ATOM 3972 C CA . ALA B 1 12 ? 8.562 -34.812 -18.219 1 95.56 12 ALA B CA 1
ATOM 3973 C C . ALA B 1 12 ? 9.859 -34.219 -17.672 1 95.56 12 ALA B C 1
ATOM 3975 O O . ALA B 1 12 ? 10.891 -34.25 -18.344 1 95.56 12 ALA B O 1
ATOM 3976 N N . ALA B 1 13 ? 9.766 -33.719 -16.484 1 90.38 13 ALA B N 1
ATOM 3977 C CA . ALA B 1 13 ? 10.977 -33.25 -15.836 1 90.38 13 ALA B CA 1
ATOM 3978 C C . ALA B 1 13 ? 11.836 -34.406 -15.344 1 90.38 13 ALA B C 1
ATOM 3980 O O . ALA B 1 13 ? 11.32 -35.406 -14.891 1 90.38 13 ALA B O 1
ATOM 3981 N N . PRO B 1 14 ? 13.156 -34.344 -15.531 1 89.31 14 PRO B N 1
ATOM 3982 C CA . PRO B 1 14 ? 13.93 -33.125 -15.852 1 89.31 14 PRO B CA 1
ATOM 3983 C C . PRO B 1 14 ? 14.344 -33.062 -17.328 1 89.31 14 PRO B C 1
ATOM 3985 O O . PRO B 1 14 ? 15.109 -32.188 -17.719 1 89.31 14 PRO B O 1
ATOM 3988 N N . ILE B 1 15 ? 13.852 -33.875 -18.156 1 90.06 15 ILE B N 1
ATOM 3989 C CA . ILE B 1 15 ? 14.484 -34.062 -19.469 1 90.06 15 ILE B CA 1
ATOM 3990 C C . ILE B 1 15 ? 13.773 -33.188 -20.5 1 90.06 15 ILE B C 1
ATOM 3992 O O . ILE B 1 15 ? 14.383 -32.75 -21.484 1 90.06 15 ILE B O 1
ATOM 3996 N N . ALA B 1 16 ? 12.531 -32.906 -20.312 1 92.38 16 ALA B N 1
ATOM 3997 C CA . ALA B 1 16 ? 11.742 -32.031 -21.188 1 92.38 16 ALA B CA 1
ATOM 3998 C C . ALA B 1 16 ? 10.719 -31.25 -20.391 1 92.38 16 ALA B C 1
ATOM 4000 O O . ALA B 1 16 ? 9.648 -31.75 -20.062 1 92.38 16 ALA B O 1
ATOM 4001 N N . LYS B 1 17 ? 11.062 -30 -20.156 1 89.31 17 LYS B N 1
ATOM 4002 C CA . LYS B 1 17 ? 10.211 -29.219 -19.266 1 89.31 17 LYS B CA 1
ATOM 4003 C C . LYS B 1 17 ? 9.938 -27.828 -19.859 1 89.31 17 LYS B C 1
ATOM 4005 O O . LYS B 1 17 ? 10.875 -27.078 -20.141 1 89.31 17 LYS B O 1
ATOM 4010 N N . VAL B 1 18 ? 8.68 -27.562 -20.047 1 83 18 VAL B N 1
ATOM 4011 C CA . VAL B 1 18 ? 8.258 -26.219 -20.422 1 83 18 VAL B CA 1
ATOM 4012 C C . VAL B 1 18 ? 7.367 -25.625 -19.328 1 83 18 VAL B C 1
ATOM 4014 O O . VAL B 1 18 ? 7.449 -24.438 -19.016 1 83 18 VAL B O 1
ATOM 4017 N N . GLY B 1 19 ? 6.578 -26.531 -18.734 1 83.44 19 GLY B N 1
ATOM 4018 C CA . GLY B 1 19 ? 5.641 -26.047 -17.734 1 83.44 19 GLY B CA 1
ATOM 4019 C C . GLY B 1 19 ? 5.484 -26.984 -16.562 1 83.44 19 GLY B C 1
ATOM 4020 O O . GLY B 1 19 ? 6.328 -27.859 -16.328 1 83.44 19 GLY B O 1
ATOM 4021 N N . GLY B 1 20 ? 4.418 -26.766 -15.828 1 86.69 20 GLY B N 1
ATOM 4022 C CA . GLY B 1 20 ? 4.172 -27.516 -14.609 1 86.69 20 GLY B CA 1
ATOM 4023 C C . GLY B 1 20 ? 3.832 -28.969 -14.859 1 86.69 20 GLY B C 1
ATOM 4024 O O . GLY B 1 20 ? 4.086 -29.828 -14.008 1 86.69 20 GLY B O 1
ATOM 4025 N N . MET B 1 21 ? 3.312 -29.234 -15.984 1 91.81 21 MET B N 1
ATOM 4026 C CA . MET B 1 21 ? 2.988 -30.625 -16.328 1 91.81 21 MET B CA 1
ATOM 4027 C C . MET B 1 21 ? 4.23 -31.5 -16.25 1 91.81 21 MET B C 1
ATOM 4029 O O . MET B 1 21 ? 4.156 -32.656 -15.797 1 91.81 21 MET B O 1
ATOM 4033 N N . ALA B 1 22 ? 5.316 -30.922 -16.703 1 92.81 22 ALA B N 1
ATOM 4034 C CA . ALA B 1 22 ? 6.57 -31.672 -16.656 1 92.81 22 ALA B CA 1
ATOM 4035 C C . ALA B 1 22 ? 6.922 -32.094 -15.234 1 92.81 22 ALA B C 1
ATOM 4037 O O . ALA B 1 22 ? 7.398 -33.188 -15 1 92.81 22 ALA B O 1
ATOM 4038 N N . ASP B 1 23 ? 6.688 -31.234 -14.359 1 91.38 23 ASP B N 1
ATOM 4039 C CA . ASP B 1 23 ? 7.004 -31.484 -12.953 1 91.38 23 ASP B CA 1
ATOM 4040 C C . ASP B 1 23 ? 6.117 -32.594 -12.383 1 91.38 23 ASP B C 1
ATOM 4042 O O . ASP B 1 23 ? 6.582 -33.406 -11.594 1 91.38 23 ASP B O 1
ATOM 4046 N N . VAL B 1 24 ? 4.879 -32.594 -12.766 1 93.69 24 VAL B N 1
ATOM 4047 C CA . VAL B 1 24 ? 3.943 -33.625 -12.305 1 93.69 24 VAL B CA 1
ATOM 4048 C C . VAL B 1 24 ? 4.367 -34.969 -12.844 1 93.69 24 VAL B C 1
ATOM 4050 O O . VAL B 1 24 ? 4.488 -35.938 -12.078 1 93.69 24 VAL B O 1
ATOM 4053 N N . VAL B 1 25 ? 4.613 -35 -14.117 1 96.12 25 VAL B N 1
ATOM 4054 C CA . VAL B 1 25 ? 4.949 -36.281 -14.773 1 96.12 25 VAL B CA 1
ATOM 4055 C C . VAL B 1 25 ? 6.309 -36.75 -14.281 1 96.12 25 VAL B C 1
ATOM 4057 O O . VAL B 1 25 ? 6.543 -37.969 -14.211 1 96.12 25 VAL B O 1
ATOM 4060 N N . GLY B 1 26 ? 7.121 -35.875 -13.859 1 94 26 GLY B N 1
ATOM 4061 C CA . GLY B 1 26 ? 8.445 -36.25 -13.383 1 94 26 GLY B CA 1
ATOM 4062 C C . GLY B 1 26 ? 8.469 -36.625 -11.922 1 94 26 GLY B C 1
ATOM 4063 O O . GLY B 1 26 ? 9.406 -37.281 -11.461 1 94 26 GLY B O 1
ATOM 4064 N N . SER B 1 27 ? 7.445 -36.344 -11.188 1 93.81 27 SER B N 1
ATOM 4065 C CA . SER B 1 27 ? 7.527 -36.531 -9.742 1 93.81 27 SER B CA 1
ATOM 4066 C C . SER B 1 27 ? 6.457 -37.469 -9.25 1 93.81 27 SER B C 1
ATOM 4068 O O . SER B 1 27 ? 6.73 -38.344 -8.414 1 93.81 27 SER B O 1
ATOM 4070 N N . LEU B 1 28 ? 5.266 -37.406 -9.742 1 94.75 28 LEU B N 1
ATOM 4071 C CA . LEU B 1 28 ? 4.156 -38.219 -9.25 1 94.75 28 LEU B CA 1
ATOM 4072 C C . LEU B 1 28 ? 4.422 -39.688 -9.477 1 94.75 28 LEU B C 1
ATOM 4074 O O . LEU B 1 28 ? 4.191 -40.531 -8.578 1 94.75 28 LEU B O 1
ATOM 4078 N N . PRO B 1 29 ? 4.945 -40.094 -10.641 1 96.62 29 PRO B N 1
ATOM 4079 C CA . PRO B 1 29 ? 5.215 -41.5 -10.875 1 96.62 29 PRO B CA 1
ATOM 4080 C C . PRO B 1 29 ? 6.164 -42.094 -9.836 1 96.62 29 PRO B C 1
ATOM 4082 O O . PRO B 1 29 ? 5.988 -43.25 -9.422 1 96.62 29 PRO B O 1
ATOM 4085 N N . VAL B 1 30 ? 7.141 -41.312 -9.43 1 94.81 30 VAL B N 1
ATOM 4086 C CA . VAL B 1 30 ? 8.109 -41.781 -8.445 1 94.81 30 VAL B CA 1
ATOM 4087 C C . VAL B 1 30 ? 7.398 -42.094 -7.133 1 94.81 30 VAL B C 1
ATOM 4089 O O . VAL B 1 30 ? 7.652 -43.156 -6.523 1 94.81 30 VAL B O 1
ATOM 4092 N N . VAL B 1 31 ? 6.527 -41.281 -6.738 1 94.56 31 VAL B N 1
ATOM 4093 C CA . VAL B 1 31 ? 5.797 -41.438 -5.484 1 94.56 31 VAL B CA 1
ATOM 4094 C C . VAL B 1 31 ? 4.832 -42.625 -5.59 1 94.56 31 VAL B C 1
ATOM 4096 O O . VAL B 1 31 ? 4.695 -43.406 -4.648 1 94.56 31 VAL B O 1
ATOM 4099 N N . LEU B 1 32 ? 4.152 -42.75 -6.719 1 95.56 32 LEU B N 1
ATOM 4100 C CA . LEU B 1 32 ? 3.217 -43.844 -6.926 1 95.56 32 LEU B CA 1
ATOM 4101 C C . LEU B 1 32 ? 3.941 -45.188 -6.91 1 95.56 32 LEU B C 1
ATOM 4103 O O . LEU B 1 32 ? 3.406 -46.188 -6.414 1 95.56 32 LEU B O 1
ATOM 4107 N N . ARG B 1 33 ? 5.125 -45.219 -7.453 1 95.75 33 ARG B N 1
ATOM 4108 C CA . ARG B 1 33 ? 5.922 -46.438 -7.41 1 95.75 33 ARG B CA 1
ATOM 4109 C C . ARG B 1 33 ? 6.297 -46.781 -5.977 1 95.75 33 ARG B C 1
ATOM 4111 O O . ARG B 1 33 ? 6.27 -47.969 -5.602 1 95.75 33 ARG B O 1
ATOM 4118 N N . LYS B 1 34 ? 6.641 -45.812 -5.254 1 93.12 34 LYS B N 1
ATOM 4119 C CA . LYS B 1 34 ? 6.949 -46.031 -3.842 1 93.12 34 LYS B CA 1
ATOM 4120 C C . LYS B 1 34 ? 5.738 -46.562 -3.096 1 93.12 34 LYS B C 1
ATOM 4122 O O . LYS B 1 34 ? 5.887 -47.281 -2.102 1 93.12 34 LYS B O 1
ATOM 4127 N N . LEU B 1 35 ? 4.586 -46.281 -3.607 1 92.88 35 LEU B N 1
ATOM 4128 C CA . LEU B 1 35 ? 3.344 -46.75 -3.008 1 92.88 35 LEU B CA 1
ATOM 4129 C C . LEU B 1 35 ? 2.969 -48.125 -3.561 1 92.88 35 LEU B C 1
ATOM 4131 O O . LEU B 1 35 ? 1.861 -48.625 -3.324 1 92.88 35 LEU B O 1
ATOM 4135 N N . GLY B 1 36 ? 3.783 -48.688 -4.391 1 93.44 36 GLY B N 1
ATOM 4136 C CA . GLY B 1 36 ? 3.627 -50.062 -4.785 1 93.44 36 GLY B CA 1
ATOM 4137 C C . GLY B 1 36 ? 3.031 -50.219 -6.168 1 93.44 36 GLY B C 1
ATOM 4138 O O . GLY B 1 36 ? 2.701 -51.344 -6.578 1 93.44 36 GLY B O 1
ATOM 4139 N N . GLN B 1 37 ? 2.908 -49.188 -6.934 1 95.69 37 GLN B N 1
ATOM 4140 C CA . GLN B 1 37 ? 2.326 -49.281 -8.266 1 95.69 37 GLN B CA 1
ATOM 4141 C C . GLN B 1 37 ? 3.408 -49.438 -9.328 1 95.69 37 GLN B C 1
ATOM 4143 O O . GLN B 1 37 ? 4.559 -49.062 -9.125 1 95.69 37 GLN B O 1
ATOM 4148 N N . ASP B 1 38 ? 3.064 -50.094 -10.367 1 97.31 38 ASP B N 1
ATOM 4149 C CA . ASP B 1 38 ? 3.947 -50.188 -11.531 1 97.31 38 ASP B CA 1
ATOM 4150 C C . ASP B 1 38 ? 3.656 -49.031 -12.508 1 97.31 38 ASP B C 1
ATOM 4152 O O . ASP B 1 38 ? 2.822 -49.188 -13.406 1 97.31 38 ASP B O 1
ATOM 4156 N N . VAL B 1 39 ? 4.379 -47.969 -12.336 1 97.88 39 VAL B N 1
ATOM 4157 C CA . VAL B 1 39 ? 4.145 -46.781 -13.133 1 97.88 39 VAL B CA 1
ATOM 4158 C C . VAL B 1 39 ? 5.277 -46.594 -14.141 1 97.88 39 VAL B C 1
ATOM 4160 O O . VAL B 1 39 ? 6.453 -46.719 -13.797 1 97.88 39 VAL B O 1
ATOM 4163 N N . ARG B 1 40 ? 4.941 -46.312 -15.352 1 98.38 40 ARG B N 1
ATOM 4164 C CA . ARG B 1 40 ? 5.887 -46.031 -16.438 1 98.38 40 ARG B CA 1
ATOM 4165 C C . ARG B 1 40 ? 5.488 -44.781 -17.219 1 98.38 40 ARG B C 1
ATOM 4167 O O . ARG B 1 40 ? 4.324 -44.375 -17.188 1 98.38 40 ARG B O 1
ATOM 4174 N N . ILE B 1 41 ? 6.48 -44.156 -17.844 1 98.69 41 ILE B N 1
ATOM 4175 C CA . ILE B 1 41 ? 6.23 -42.906 -18.562 1 98.69 41 ILE B CA 1
ATOM 4176 C C . ILE B 1 41 ? 6.516 -43.125 -20.062 1 98.69 41 ILE B C 1
ATOM 4178 O O . ILE B 1 41 ? 7.473 -43.812 -20.422 1 98.69 41 ILE B O 1
ATOM 4182 N N . ILE B 1 42 ? 5.672 -42.562 -20.891 1 98.69 42 ILE B N 1
ATOM 4183 C CA . ILE B 1 42 ? 5.934 -42.531 -22.328 1 98.69 42 ILE B CA 1
ATOM 4184 C C . ILE B 1 42 ? 5.855 -41.094 -22.828 1 98.69 42 ILE B C 1
ATOM 4186 O O . ILE B 1 42 ? 4.922 -40.375 -22.5 1 98.69 42 ILE B O 1
ATOM 4190 N N . MET B 1 43 ? 6.836 -40.688 -23.562 1 98.5 43 MET B N 1
ATOM 4191 C CA . MET B 1 43 ? 6.91 -39.344 -24.094 1 98.5 43 MET B CA 1
ATOM 4192 C C . MET B 1 43 ? 7.688 -39.312 -25.406 1 98.5 43 MET B C 1
ATOM 4194 O O . MET B 1 43 ? 8.352 -40.281 -25.766 1 98.5 43 MET B O 1
ATOM 4198 N N . PRO B 1 44 ? 7.605 -38.219 -26.141 1 98.19 44 PRO B N 1
ATOM 4199 C CA . PRO B 1 44 ? 8.375 -38.125 -27.391 1 98.19 44 PRO B CA 1
ATOM 4200 C C . PRO B 1 44 ? 9.883 -38.031 -27.156 1 98.19 44 PRO B C 1
ATOM 4202 O O . PRO B 1 44 ? 10.312 -37.438 -26.156 1 98.19 44 PRO B O 1
ATOM 4205 N N . LEU B 1 45 ? 10.594 -38.562 -28.062 1 96.56 45 LEU B N 1
ATOM 4206 C CA . LEU B 1 45 ? 12.031 -38.344 -28.094 1 96.56 45 LEU B CA 1
ATOM 4207 C C . LEU B 1 45 ? 12.383 -37.125 -28.906 1 96.56 45 LEU B C 1
ATOM 4209 O O . LEU B 1 45 ? 12.664 -37.219 -30.109 1 96.56 45 LEU B O 1
ATOM 4213 N N . TYR B 1 46 ? 12.461 -36.062 -28.234 1 95.75 46 TYR B N 1
ATOM 4214 C CA . TYR B 1 46 ? 12.719 -34.812 -28.906 1 95.75 46 TYR B CA 1
ATOM 4215 C C . TYR B 1 46 ? 14.164 -34.719 -29.391 1 95.75 46 TYR B C 1
ATOM 4217 O O . TYR B 1 46 ? 15.047 -35.375 -28.828 1 95.75 46 TYR B O 1
ATOM 4225 N N . GLY B 1 47 ? 14.375 -33.844 -30.344 1 93.25 47 GLY B N 1
ATOM 4226 C CA . GLY B 1 47 ? 15.695 -33.719 -30.953 1 93.25 47 GLY B CA 1
ATOM 4227 C C . GLY B 1 47 ? 16.781 -33.375 -29.953 1 93.25 47 GLY B C 1
ATOM 4228 O O . GLY B 1 47 ? 17.891 -33.906 -30.031 1 93.25 47 GLY B O 1
ATOM 4229 N N . PHE B 1 48 ? 16.5 -32.625 -29.047 1 90.62 48 PHE B N 1
ATOM 4230 C CA . PHE B 1 48 ? 17.531 -32.156 -28.109 1 90.62 48 PHE B CA 1
ATOM 4231 C C . PHE B 1 48 ? 17.859 -33.219 -27.094 1 90.62 48 PHE B C 1
ATOM 4233 O O . PHE B 1 48 ? 18.781 -33.062 -26.297 1 90.62 48 PHE B O 1
ATOM 4240 N N . LEU B 1 49 ? 17.156 -34.344 -27.156 1 91.88 49 LEU B N 1
ATOM 4241 C CA . LEU B 1 49 ? 17.438 -35.438 -26.266 1 91.88 49 LEU B CA 1
ATOM 4242 C C . LEU B 1 49 ? 18.281 -36.5 -26.953 1 91.88 49 LEU B C 1
ATOM 4244 O O . LEU B 1 49 ? 18.734 -37.469 -26.312 1 91.88 49 LEU B O 1
ATOM 4248 N N . TRP B 1 50 ? 18.469 -36.281 -28.188 1 87.75 50 TRP B N 1
ATOM 4249 C CA . TRP B 1 50 ? 19.125 -37.312 -29 1 87.75 50 TRP B CA 1
ATOM 4250 C C . TRP B 1 50 ? 20.531 -37.562 -28.484 1 87.75 50 TRP B C 1
ATOM 4252 O O . TRP B 1 50 ? 20.984 -38.719 -28.453 1 87.75 50 TRP B O 1
ATOM 4262 N N . ASP B 1 51 ? 21.172 -36.5 -28.062 1 84.31 51 ASP B N 1
ATOM 4263 C CA . ASP B 1 51 ? 22.547 -36.656 -27.594 1 84.31 51 ASP B CA 1
ATOM 4264 C C . ASP B 1 51 ? 22.594 -37.219 -26.188 1 84.31 51 ASP B C 1
ATOM 4266 O O . ASP B 1 51 ? 23.562 -37.875 -25.812 1 84.31 51 ASP B O 1
ATOM 4270 N N . LYS B 1 52 ? 21.547 -37.062 -25.5 1 87.62 52 LYS B N 1
ATOM 4271 C CA . LYS B 1 52 ? 21.516 -37.5 -24.109 1 87.62 52 LYS B CA 1
ATOM 4272 C C . LYS B 1 52 ? 21.141 -39 -24.016 1 87.62 52 LYS B C 1
ATOM 4274 O O . LYS B 1 52 ? 21.656 -39.719 -23.141 1 87.62 52 LYS B O 1
ATOM 4279 N N . PHE B 1 53 ? 20.203 -39.5 -24.828 1 83.25 53 PHE B N 1
ATOM 4280 C CA . PHE B 1 53 ? 19.719 -40.875 -24.797 1 83.25 53 PHE B CA 1
ATOM 4281 C C . PHE B 1 53 ? 20.281 -41.656 -25.969 1 83.25 53 PHE B C 1
ATOM 4283 O O . PHE B 1 53 ? 19.75 -42.719 -26.312 1 83.25 53 PHE B O 1
ATOM 4290 N N . GLY B 1 54 ? 21.266 -41.281 -26.641 1 68.44 54 GLY B N 1
ATOM 4291 C CA . GLY B 1 54 ? 21.812 -41.969 -27.797 1 68.44 54 GLY B CA 1
ATOM 4292 C C . GLY B 1 54 ? 22.641 -43.188 -27.438 1 68.44 54 GLY B C 1
ATOM 4293 O O . GLY B 1 54 ? 22.828 -43.469 -26.25 1 68.44 54 GLY B O 1
ATOM 4294 N N . PRO B 1 55 ? 22.734 -44.156 -28.484 1 59.5 55 PRO B N 1
ATOM 4295 C CA . PRO B 1 55 ? 23.547 -45.344 -28.25 1 59.5 55 PRO B CA 1
ATOM 4296 C C . PRO B 1 55 ? 24.875 -45 -27.562 1 59.5 55 PRO B C 1
ATOM 4298 O O . PRO B 1 55 ? 25.297 -43.844 -27.547 1 59.5 55 PRO B O 1
ATOM 4301 N N . GLU B 1 56 ? 25.734 -45.844 -26.938 1 53.69 56 GLU B N 1
ATOM 4302 C CA . GLU B 1 56 ? 27 -45.75 -26.219 1 53.69 56 GLU B CA 1
ATOM 4303 C C . GLU B 1 56 ? 27.906 -44.688 -26.828 1 53.69 56 GLU B C 1
ATOM 4305 O O . GLU B 1 56 ? 28.25 -44.75 -28.016 1 53.69 56 GLU B O 1
ATOM 4310 N N . PRO B 1 57 ? 28.328 -43.562 -25.875 1 57.91 57 PRO B N 1
ATOM 4311 C CA . PRO B 1 57 ? 28.312 -42.875 -24.578 1 57.91 57 PRO B CA 1
ATOM 4312 C C . PRO B 1 57 ? 27.219 -41.844 -24.453 1 57.91 57 PRO B C 1
ATOM 4314 O O . PRO B 1 57 ? 27.156 -40.906 -25.266 1 57.91 57 PRO B O 1
ATOM 4317 N N . GLY B 1 58 ? 25.828 -42.219 -24.219 1 63.78 58 GLY B N 1
ATOM 4318 C CA . GLY B 1 58 ? 24.859 -41.188 -23.844 1 63.78 58 GLY B CA 1
ATOM 4319 C C . GLY B 1 58 ? 24.828 -40.938 -22.344 1 63.78 58 GLY B C 1
ATOM 4320 O O . GLY B 1 58 ? 25.406 -41.688 -21.562 1 63.78 58 GLY B O 1
ATOM 4321 N N . GLN B 1 59 ? 24.438 -39.75 -22.016 1 76.31 59 GLN B N 1
ATOM 4322 C CA . GLN B 1 59 ? 24.344 -39.375 -20.609 1 76.31 59 GLN B CA 1
ATOM 4323 C C . GLN B 1 59 ? 23.391 -40.281 -19.844 1 76.31 59 GLN B C 1
ATOM 4325 O O . GLN B 1 59 ? 23.641 -40.625 -18.688 1 76.31 59 GLN B O 1
ATOM 4330 N N . TYR B 1 60 ? 22.281 -40.844 -20.641 1 86.69 60 TYR B N 1
ATOM 4331 C CA . TYR B 1 60 ? 21.281 -41.719 -20.031 1 86.69 60 TYR B CA 1
ATOM 4332 C C . TYR B 1 60 ? 21.156 -43.031 -20.812 1 86.69 60 TYR B C 1
ATOM 4334 O O . TYR B 1 60 ? 21.234 -43.031 -22.047 1 86.69 60 TYR B O 1
ATOM 4342 N N . PRO B 1 61 ? 20.938 -44.094 -20.156 1 85.56 61 PRO B N 1
ATOM 4343 C CA . PRO B 1 61 ? 20.828 -45.375 -20.844 1 85.56 61 PRO B CA 1
ATOM 4344 C C . PRO B 1 61 ? 19.562 -45.5 -21.688 1 85.56 61 PRO B C 1
ATOM 4346 O O . PRO B 1 61 ? 18.516 -44.938 -21.312 1 85.56 61 PRO B O 1
ATOM 4349 N N . ARG B 1 62 ? 19.688 -46.125 -22.844 1 89.62 62 ARG B N 1
ATOM 4350 C CA . ARG B 1 62 ? 18.547 -46.469 -23.719 1 89.62 62 ARG B CA 1
ATOM 4351 C C . ARG B 1 62 ? 18.781 -47.812 -24.422 1 89.62 62 ARG B C 1
ATOM 4353 O O . ARG B 1 62 ? 19.906 -48.188 -24.688 1 89.62 62 ARG B O 1
ATOM 4360 N N . SER B 1 63 ? 17.641 -48.438 -24.719 1 90.69 63 SER B N 1
ATOM 4361 C CA . SER B 1 63 ? 17.766 -49.656 -25.5 1 90.69 63 SER B CA 1
ATOM 4362 C C . SER B 1 63 ? 18.422 -49.406 -26.844 1 90.69 63 SER B C 1
ATOM 4364 O O . SER B 1 63 ? 18.203 -48.375 -27.469 1 90.69 63 SER B O 1
ATOM 4366 N N . LYS B 1 64 ? 19.234 -50.312 -27.234 1 89.31 64 LYS B N 1
ATOM 4367 C CA . LYS B 1 64 ? 19.938 -50.188 -28.516 1 89.31 64 LYS B CA 1
ATOM 4368 C C . LYS B 1 64 ? 18.938 -50.219 -29.688 1 89.31 64 LYS B C 1
ATOM 4370 O O . LYS B 1 64 ? 19 -49.375 -30.578 1 89.31 64 LYS B O 1
ATOM 4375 N N . ASP B 1 65 ? 18.094 -51.281 -29.594 1 92.19 65 ASP B N 1
ATOM 4376 C CA . ASP B 1 65 ? 17.047 -51.406 -30.609 1 92.19 65 ASP B CA 1
ATOM 4377 C C . ASP B 1 65 ? 15.695 -50.969 -30.047 1 92.19 65 ASP B C 1
ATOM 4379 O O . ASP B 1 65 ? 15.469 -51.031 -28.844 1 92.19 65 ASP B O 1
ATOM 4383 N N . PRO B 1 66 ? 14.898 -50.469 -30.984 1 95.69 66 PRO B N 1
ATOM 4384 C CA . PRO B 1 66 ? 13.531 -50.219 -30.516 1 95.69 66 PRO B CA 1
ATOM 4385 C C . PRO B 1 66 ? 12.844 -51.438 -29.969 1 95.69 66 PRO B C 1
ATOM 4387 O O . PRO B 1 66 ? 12.992 -52.531 -30.531 1 95.69 66 PRO B O 1
ATOM 4390 N N . ILE B 1 67 ? 12.141 -51.281 -28.922 1 96.5 67 ILE B N 1
ATOM 4391 C CA . ILE B 1 67 ? 11.445 -52.406 -28.312 1 96.5 67 ILE B CA 1
ATOM 4392 C C . ILE B 1 67 ? 10.094 -52.625 -29 1 96.5 67 ILE B C 1
ATOM 4394 O O . ILE B 1 67 ? 9.453 -53.656 -28.812 1 96.5 67 ILE B O 1
ATOM 4398 N N . TRP B 1 68 ? 9.664 -51.656 -29.734 1 96.81 68 TRP B N 1
ATOM 4399 C CA . TRP B 1 68 ? 8.391 -51.656 -30.453 1 96.81 68 TRP B CA 1
ATOM 4400 C C . TRP B 1 68 ? 8.484 -50.812 -31.719 1 96.81 68 TRP B C 1
ATOM 4402 O O . TRP B 1 68 ? 9.008 -49.719 -31.703 1 96.81 68 TRP B O 1
ATOM 4412 N N . SER B 1 69 ? 8.102 -51.344 -32.906 1 97.25 69 SER B N 1
ATOM 4413 C CA . SER B 1 69 ? 8.07 -50.656 -34.219 1 97.25 69 SER B CA 1
ATOM 4414 C C . SER B 1 69 ? 6.824 -51.031 -35 1 97.25 69 SER B C 1
ATOM 4416 O O . SER B 1 69 ? 6.621 -52.219 -35.312 1 97.25 69 SER B O 1
ATOM 4418 N N . LYS B 1 70 ? 6.004 -50.062 -35.25 1 96.25 70 LYS B N 1
ATOM 4419 C CA . LYS B 1 70 ? 4.793 -50.312 -36.031 1 96.25 70 LYS B CA 1
ATOM 4420 C C . LYS B 1 70 ? 4.402 -49.094 -36.875 1 96.25 70 LYS B C 1
ATOM 4422 O O . LYS B 1 70 ? 4.902 -48 -36.625 1 96.25 70 LYS B O 1
ATOM 4427 N N . GLN B 1 71 ? 3.48 -49.344 -37.812 1 94.88 71 GLN B N 1
ATOM 4428 C CA . GLN B 1 71 ? 2.926 -48.25 -38.625 1 94.88 71 GLN B CA 1
ATOM 4429 C C . GLN B 1 71 ? 1.793 -47.562 -37.875 1 94.88 71 GLN B C 1
ATOM 4431 O O . GLN B 1 71 ? 0.861 -48.219 -37.375 1 94.88 71 GLN B O 1
ATOM 4436 N N . VAL B 1 72 ? 1.967 -46.344 -37.719 1 94.19 72 VAL B N 1
ATOM 4437 C CA . VAL B 1 72 ? 0.989 -45.438 -37.094 1 94.19 72 VAL B CA 1
ATOM 4438 C C . VAL B 1 72 ? 0.723 -44.25 -38 1 94.19 72 VAL B C 1
ATOM 4440 O O . VAL B 1 72 ? 1.651 -43.531 -38.375 1 94.19 72 VAL B O 1
ATOM 4443 N N . MET B 1 73 ? -0.55 -44 -38.344 1 95 73 MET B N 1
ATOM 4444 C CA . MET B 1 73 ? -0.927 -42.906 -39.219 1 95 73 MET B CA 1
ATOM 4445 C C . MET B 1 73 ? -0.097 -42.938 -40.5 1 95 73 MET B C 1
ATOM 4447 O O . MET B 1 73 ? 0.364 -41.875 -40.969 1 95 73 MET B O 1
ATOM 4451 N N . GLY B 1 74 ? 0.171 -44.031 -40.969 1 92.94 74 GLY B N 1
ATOM 4452 C CA . GLY B 1 74 ? 0.852 -44.188 -42.219 1 92.94 74 GLY B CA 1
ATOM 4453 C C . GLY B 1 74 ? 2.357 -44.062 -42.125 1 92.94 74 GLY B C 1
ATOM 4454 O O . GLY B 1 74 ? 3.061 -44.062 -43.156 1 92.94 74 GLY B O 1
ATOM 4455 N N . GLN B 1 75 ? 2.889 -43.906 -40.938 1 95.25 75 GLN B N 1
ATOM 4456 C CA . GLN B 1 75 ? 4.324 -43.75 -40.719 1 95.25 75 GLN B CA 1
ATOM 4457 C C . GLN B 1 75 ? 4.832 -44.781 -39.688 1 95.25 75 GLN B C 1
ATOM 4459 O O . GLN B 1 75 ? 4.047 -45.344 -38.906 1 95.25 75 GLN B O 1
ATOM 4464 N N . VAL B 1 76 ? 6.09 -44.969 -39.688 1 96.25 76 VAL B N 1
ATOM 4465 C CA . VAL B 1 76 ? 6.668 -45.875 -38.719 1 96.25 76 VAL B CA 1
ATOM 4466 C C . VAL B 1 76 ? 7.012 -45.156 -37.438 1 96.25 76 VAL B C 1
ATOM 4468 O O . VAL B 1 76 ? 7.664 -44.125 -37.438 1 96.25 76 VAL B O 1
ATOM 4471 N N . ALA B 1 77 ? 6.512 -45.688 -36.375 1 96.81 77 ALA B N 1
ATOM 4472 C CA . ALA B 1 77 ? 6.871 -45.219 -35.031 1 96.81 77 ALA B CA 1
ATOM 4473 C C . ALA B 1 77 ? 7.738 -46.25 -34.312 1 96.81 77 ALA B C 1
ATOM 4475 O O . ALA B 1 77 ? 7.434 -47.438 -34.312 1 96.81 77 ALA B O 1
ATOM 4476 N N . ASP B 1 78 ? 8.867 -45.75 -33.75 1 97.38 78 ASP B N 1
ATOM 4477 C CA . ASP B 1 78 ? 9.734 -46.594 -32.938 1 97.38 78 ASP B CA 1
ATOM 4478 C C . ASP B 1 78 ? 9.695 -46.125 -31.469 1 97.38 78 ASP B C 1
ATOM 4480 O O . ASP B 1 78 ? 9.633 -44.938 -31.172 1 97.38 78 ASP B O 1
ATOM 4484 N N . ILE B 1 79 ? 9.68 -47.094 -30.578 1 97.69 79 ILE B N 1
ATOM 4485 C CA . ILE B 1 79 ? 9.719 -46.781 -29.156 1 97.69 79 ILE B CA 1
ATOM 4486 C C . ILE B 1 79 ? 10.953 -47.406 -28.516 1 97.69 79 ILE B C 1
ATOM 4488 O O . ILE B 1 79 ? 11.195 -48.594 -28.688 1 97.69 79 ILE B O 1
ATOM 4492 N N . TYR B 1 80 ? 11.75 -46.562 -27.875 1 96.19 80 TYR B N 1
ATOM 4493 C CA . TYR B 1 80 ? 12.922 -47 -27.141 1 96.19 80 TYR B CA 1
ATOM 4494 C C . TYR B 1 80 ? 12.641 -47.031 -25.641 1 96.19 80 TYR B C 1
ATOM 4496 O O . TYR B 1 80 ? 11.766 -46.312 -25.141 1 96.19 80 TYR B O 1
ATOM 4504 N N . GLU B 1 81 ? 13.297 -47.875 -24.953 1 95.81 81 GLU B N 1
ATOM 4505 C CA . GLU B 1 81 ? 13.141 -47.969 -23.5 1 95.81 81 GLU B CA 1
ATOM 4506 C C . GLU B 1 81 ? 14.32 -47.344 -22.781 1 95.81 81 GLU B C 1
ATOM 4508 O O . GLU B 1 81 ? 15.469 -47.5 -23.188 1 95.81 81 GLU B O 1
ATOM 4513 N N . SER B 1 82 ? 14.008 -46.625 -21.75 1 95.62 82 SER B N 1
ATOM 4514 C CA . SER B 1 82 ? 14.984 -45.969 -20.875 1 95.62 82 SER B CA 1
ATOM 4515 C C . SER B 1 82 ? 14.453 -45.875 -19.453 1 95.62 82 SER B C 1
ATOM 4517 O O . SER B 1 82 ? 13.484 -46.531 -19.094 1 95.62 82 SER B O 1
ATOM 4519 N N . VAL B 1 83 ? 15.125 -45.125 -18.594 1 95.56 83 VAL B N 1
ATOM 4520 C CA . VAL B 1 83 ? 14.719 -44.844 -17.219 1 95.56 83 VAL B CA 1
ATOM 4521 C C . VAL B 1 83 ? 14.773 -43.312 -16.969 1 95.56 83 VAL B C 1
ATOM 4523 O O . VAL B 1 83 ? 15.68 -42.656 -17.453 1 95.56 83 VAL B O 1
ATOM 4526 N N . LEU B 1 84 ? 13.727 -42.844 -16.312 1 95.69 84 LEU B N 1
ATOM 4527 C CA . LEU B 1 84 ? 13.727 -41.406 -16.016 1 95.69 84 LEU B CA 1
ATOM 4528 C C . LEU B 1 84 ? 14.938 -41.031 -15.156 1 95.69 84 LEU B C 1
ATOM 4530 O O . LEU B 1 84 ? 15.125 -41.594 -14.07 1 95.69 84 LEU B O 1
ATOM 4534 N N . PRO B 1 85 ? 15.742 -40.125 -15.617 1 91.75 85 PRO B N 1
ATOM 4535 C CA . PRO B 1 85 ? 16.984 -39.812 -14.906 1 91.75 85 PRO B CA 1
ATOM 4536 C C . PRO B 1 85 ? 16.766 -39.5 -13.43 1 91.75 85 PRO B C 1
ATOM 4538 O O . PRO B 1 85 ? 15.844 -38.75 -13.086 1 91.75 85 PRO B O 1
ATOM 4541 N N . GLY B 1 86 ? 17.609 -40.156 -12.617 1 87.75 86 GLY B N 1
ATOM 4542 C CA . GLY B 1 86 ? 17.578 -39.875 -11.188 1 87.75 86 GLY B CA 1
ATOM 4543 C C . GLY B 1 86 ? 16.531 -40.719 -10.461 1 87.75 86 GLY B C 1
ATOM 4544 O O . GLY B 1 86 ? 16.328 -40.531 -9.258 1 87.75 86 GLY B O 1
ATOM 4545 N N . THR B 1 87 ? 15.797 -41.531 -11.234 1 93.12 87 THR B N 1
ATOM 4546 C CA . THR B 1 87 ? 14.734 -42.344 -10.641 1 93.12 87 THR B CA 1
ATOM 4547 C C . THR B 1 87 ? 14.789 -43.781 -11.148 1 93.12 87 THR B C 1
ATOM 4549 O O . THR B 1 87 ? 15.727 -44.156 -11.859 1 93.12 87 THR B O 1
ATOM 4552 N N . ASP B 1 88 ? 13.875 -44.562 -10.711 1 94.69 88 ASP B N 1
ATOM 4553 C CA . ASP B 1 88 ? 13.773 -45.938 -11.195 1 94.69 88 ASP B CA 1
ATOM 4554 C C . ASP B 1 88 ? 12.523 -46.125 -12.055 1 94.69 88 ASP B C 1
ATOM 4556 O O . ASP B 1 88 ? 12.086 -47.25 -12.289 1 94.69 88 ASP B O 1
ATOM 4560 N N . VAL B 1 89 ? 11.953 -45.062 -12.531 1 96.94 89 VAL B N 1
ATOM 4561 C CA . VAL B 1 89 ? 10.734 -45.125 -13.336 1 96.94 89 VAL B CA 1
ATOM 4562 C C . VAL B 1 89 ? 11.086 -45.469 -14.781 1 96.94 89 VAL B C 1
ATOM 4564 O O . VAL B 1 89 ? 11.805 -44.688 -15.438 1 96.94 89 VAL B O 1
ATOM 4567 N N . PRO B 1 90 ? 10.562 -46.531 -15.289 1 97.75 90 PRO B N 1
ATOM 4568 C CA . PRO B 1 90 ? 10.805 -46.844 -16.703 1 97.75 90 PRO B CA 1
ATOM 4569 C C . PRO B 1 90 ? 10.266 -45.75 -17.625 1 97.75 90 PRO B C 1
ATOM 4571 O O . PRO B 1 90 ? 9.188 -45.188 -17.375 1 97.75 90 PRO B O 1
ATOM 4574 N N . LEU B 1 91 ? 11.078 -45.5 -18.656 1 97.94 91 LEU B N 1
ATOM 4575 C CA . LEU B 1 91 ? 10.773 -44.406 -19.594 1 97.94 91 LEU B CA 1
ATOM 4576 C C . LEU B 1 91 ? 10.758 -44.938 -21.031 1 97.94 91 LEU B C 1
ATOM 4578 O O . LEU B 1 91 ? 11.727 -45.531 -21.484 1 97.94 91 LEU B O 1
ATOM 4582 N N . TYR B 1 92 ? 9.633 -44.75 -21.672 1 98.19 92 TYR B N 1
ATOM 4583 C CA . TYR B 1 92 ? 9.5 -45.094 -23.094 1 98.19 92 TYR B CA 1
ATOM 4584 C C . TYR B 1 92 ? 9.602 -43.812 -23.938 1 98.19 92 TYR B C 1
ATOM 4586 O O . TYR B 1 92 ? 8.945 -42.812 -23.656 1 98.19 92 TYR B O 1
ATOM 4594 N N . LEU B 1 93 ? 10.43 -43.906 -25 1 97.69 93 LEU B N 1
ATOM 4595 C CA . LEU B 1 93 ? 10.68 -42.75 -25.859 1 97.69 93 LEU B CA 1
ATOM 4596 C C . LEU B 1 93 ? 10.195 -43.031 -27.281 1 97.69 93 LEU B C 1
ATOM 4598 O O . LEU B 1 93 ? 10.734 -43.906 -27.969 1 97.69 93 LEU B O 1
ATOM 4602 N N . VAL B 1 94 ? 9.211 -42.281 -27.672 1 98.06 94 VAL B N 1
ATOM 4603 C CA . VAL B 1 94 ? 8.672 -42.438 -29.016 1 98.06 94 VAL B CA 1
ATOM 4604 C C . VAL B 1 94 ? 9.555 -41.719 -30.016 1 98.06 94 VAL B C 1
ATOM 4606 O O . VAL B 1 94 ? 9.688 -40.469 -29.953 1 98.06 94 VAL B O 1
ATOM 4609 N N . SER B 1 95 ? 10.062 -42.438 -30.906 1 96.25 95 SER B N 1
ATOM 4610 C CA . SER B 1 95 ? 10.977 -41.844 -31.891 1 96.25 95 SER B CA 1
ATOM 4611 C C . SER B 1 95 ? 10.32 -41.75 -33.25 1 96.25 95 SER B C 1
ATOM 4613 O O . SER B 1 95 ? 9.773 -42.719 -33.781 1 96.25 95 SER B O 1
ATOM 4615 N N . HIS B 1 96 ? 10.367 -40.594 -33.781 1 95.81 96 HIS B N 1
ATOM 4616 C CA . HIS B 1 96 ? 9.922 -40.25 -35.125 1 95.81 96 HIS B CA 1
ATOM 4617 C C . HIS B 1 96 ? 10.539 -38.938 -35.594 1 95.81 96 HIS B C 1
ATOM 4619 O O . HIS B 1 96 ? 10.875 -38.094 -34.781 1 95.81 96 HIS B O 1
ATOM 4625 N N . TYR B 1 97 ? 10.648 -38.688 -36.844 1 93.69 97 TYR B N 1
ATOM 4626 C CA . TYR B 1 97 ? 11.312 -37.531 -37.406 1 93.69 97 TYR B CA 1
ATOM 4627 C C . TYR B 1 97 ? 10.562 -36.25 -37.062 1 93.69 97 TYR B C 1
ATOM 4629 O O . TYR B 1 97 ? 11.164 -35.188 -36.969 1 93.69 97 TYR B O 1
ATOM 4637 N N . CYS B 1 98 ? 9.281 -36.344 -36.844 1 94.81 98 CYS B N 1
ATOM 4638 C CA . CYS B 1 98 ? 8.492 -35.156 -36.531 1 94.81 98 CYS B CA 1
ATOM 4639 C C . CYS B 1 98 ? 8.875 -34.562 -35.188 1 94.81 98 CYS B C 1
ATOM 4641 O O . CYS B 1 98 ? 8.562 -33.406 -34.906 1 94.81 98 CYS B O 1
ATOM 4643 N N . PHE B 1 99 ? 9.617 -35.312 -34.375 1 96.31 99 PHE B N 1
ATOM 4644 C CA . PHE B 1 99 ? 10.062 -34.844 -33.062 1 96.31 99 PHE B CA 1
ATOM 4645 C C . PHE B 1 99 ? 11.539 -34.438 -33.125 1 96.31 99 PHE B C 1
ATOM 4647 O O . PHE B 1 99 ? 12.133 -34.156 -32.062 1 96.31 99 PHE B O 1
ATOM 4654 N N . ALA B 1 100 ? 12.148 -34.344 -34.219 1 93.19 100 ALA B N 1
ATOM 4655 C CA . ALA B 1 100 ? 13.57 -34.062 -34.406 1 93.19 100 ALA B CA 1
ATOM 4656 C C . ALA B 1 100 ? 13.914 -32.625 -34.062 1 93.19 100 ALA B C 1
ATOM 4658 O O . ALA B 1 100 ? 15.016 -32.344 -33.594 1 93.19 100 ALA B O 1
ATOM 4659 N N . PRO B 1 101 ? 12.977 -31.703 -34.312 1 91.25 101 PRO B N 1
ATOM 4660 C CA . PRO B 1 101 ? 13.289 -30.312 -33.969 1 91.25 101 PRO B CA 1
ATOM 4661 C C . PRO B 1 101 ? 13.555 -30.141 -32.469 1 91.25 101 PRO B C 1
ATOM 4663 O O . PRO B 1 101 ? 12.977 -30.859 -31.656 1 91.25 101 PRO B O 1
ATOM 4666 N N . HIS B 1 102 ? 14.352 -29.188 -32.156 1 90.88 102 HIS B N 1
ATOM 4667 C CA . HIS B 1 102 ? 14.734 -28.922 -30.781 1 90.88 102 HIS B CA 1
ATOM 4668 C C . HIS B 1 102 ? 13.703 -28.031 -30.078 1 90.88 102 HIS B C 1
ATOM 4670 O O . HIS B 1 102 ? 14.039 -26.953 -29.594 1 90.88 102 HIS B O 1
ATOM 4676 N N . ARG B 1 103 ? 12.523 -28.516 -30.109 1 89.06 103 ARG B N 1
ATOM 4677 C CA . ARG B 1 103 ? 11.406 -27.812 -29.484 1 89.06 103 ARG B CA 1
ATOM 4678 C C . ARG B 1 103 ? 10.336 -28.812 -29.016 1 89.06 103 ARG B C 1
ATOM 4680 O O . ARG B 1 103 ? 10.172 -29.875 -29.609 1 89.06 103 ARG B O 1
ATOM 4687 N N . ILE B 1 104 ? 9.641 -28.422 -28.094 1 91.94 104 ILE B N 1
ATOM 4688 C CA . ILE B 1 104 ? 8.531 -29.25 -27.641 1 91.94 104 ILE B CA 1
ATOM 4689 C C . ILE B 1 104 ? 7.238 -28.781 -28.312 1 91.94 104 ILE B C 1
ATOM 4691 O O . ILE B 1 104 ? 6.539 -29.562 -28.953 1 91.94 104 ILE B O 1
ATOM 4695 N N . TYR B 1 105 ? 6.98 -27.469 -28.156 1 90.06 105 TYR B N 1
ATOM 4696 C CA . TYR B 1 105 ? 5.719 -26.938 -28.656 1 90.06 105 TYR B CA 1
ATOM 4697 C C . TYR B 1 105 ? 5.965 -26 -29.844 1 90.06 105 TYR B C 1
ATOM 4699 O O . TYR B 1 105 ? 7.113 -25.734 -30.203 1 90.06 105 TYR B O 1
ATOM 4707 N N . TYR B 1 106 ? 4.887 -25.516 -30.406 1 85.88 106 TYR B N 1
ATOM 4708 C CA . TYR B 1 106 ? 4.859 -24.547 -31.516 1 85.88 106 TYR B CA 1
ATOM 4709 C C . TYR B 1 106 ? 5.191 -25.219 -32.844 1 85.88 106 TYR B C 1
ATOM 4711 O O . TYR B 1 106 ? 5.582 -26.391 -32.875 1 85.88 106 TYR B O 1
ATOM 4719 N N . GLY B 1 107 ? 4.859 -24.562 -33.906 1 88.25 107 GLY B N 1
ATOM 4720 C CA . GLY B 1 107 ? 5.059 -25.078 -35.25 1 88.25 107 GLY B CA 1
ATOM 4721 C C . GLY B 1 107 ? 3.762 -25.438 -35.938 1 88.25 107 GLY B C 1
ATOM 4722 O O . GLY B 1 107 ? 2.783 -25.812 -35.281 1 88.25 107 GLY B O 1
ATOM 4723 N N . GLU B 1 108 ? 3.811 -25.406 -37.219 1 89.88 108 GLU B N 1
ATOM 4724 C CA . GLU B 1 108 ? 2.631 -25.719 -38 1 89.88 108 GLU B CA 1
ATOM 4725 C C . GLU B 1 108 ? 2.279 -27.203 -37.938 1 89.88 108 GLU B C 1
ATOM 4727 O O . GLU B 1 108 ? 1.13 -27.594 -38.156 1 89.88 108 GLU B O 1
ATOM 4732 N N . ASP B 1 109 ? 3.182 -28 -37.531 1 93.81 109 ASP B N 1
ATOM 4733 C CA . ASP B 1 109 ? 3.014 -29.438 -37.5 1 93.81 109 ASP B CA 1
ATOM 4734 C C . ASP B 1 109 ? 2.564 -29.922 -36.125 1 93.81 109 ASP B C 1
ATOM 4736 O O . ASP B 1 109 ? 2.439 -31.125 -35.875 1 93.81 109 ASP B O 1
ATOM 4740 N N . GLU B 1 110 ? 2.379 -29.047 -35.219 1 95.69 110 GLU B N 1
ATOM 4741 C CA . GLU B 1 110 ? 2.146 -29.391 -33.812 1 95.69 110 GLU B CA 1
ATOM 4742 C C . GLU B 1 110 ? 0.949 -30.328 -33.688 1 95.69 110 GLU B C 1
ATOM 4744 O O . GLU B 1 110 ? 1.024 -31.328 -32.969 1 95.69 110 GLU B O 1
ATOM 4749 N N . PHE B 1 111 ? -0.132 -30 -34.406 1 96.81 111 PHE B N 1
ATOM 4750 C CA . PHE B 1 111 ? -1.35 -30.797 -34.312 1 96.81 111 PHE B CA 1
ATOM 4751 C C . PHE B 1 111 ? -1.112 -32.219 -34.812 1 96.81 111 PHE B C 1
ATOM 4753 O O . PHE B 1 111 ? -1.513 -33.188 -34.156 1 96.81 111 PHE B O 1
ATOM 4760 N N . TRP B 1 112 ? -0.425 -32.25 -35.875 1 97.06 112 TRP B N 1
ATOM 4761 C CA . TRP B 1 112 ? -0.146 -33.562 -36.438 1 97.06 112 TRP B CA 1
ATOM 4762 C C . TRP B 1 112 ? 0.808 -34.375 -35.562 1 97.06 112 TRP B C 1
ATOM 4764 O O . TRP B 1 112 ? 0.59 -35.562 -35.312 1 97.06 112 TRP B O 1
ATOM 4774 N N . ARG B 1 113 ? 1.825 -33.781 -35.125 1 96.94 113 ARG B N 1
ATOM 4775 C CA . ARG B 1 113 ? 2.889 -34.406 -34.375 1 96.94 113 ARG B CA 1
ATOM 4776 C C . ARG B 1 113 ? 2.342 -35.031 -33.094 1 96.94 113 ARG B C 1
ATOM 4778 O O . ARG B 1 113 ? 2.662 -36.188 -32.75 1 96.94 113 ARG B O 1
ATOM 4785 N N . PHE B 1 114 ? 1.467 -34.312 -32.406 1 98 114 PHE B N 1
ATOM 4786 C CA . PHE B 1 114 ? 0.989 -34.812 -31.141 1 98 114 PHE B CA 1
ATOM 4787 C C . PHE B 1 114 ? -0.179 -35.781 -31.328 1 98 114 PHE B C 1
ATOM 4789 O O . PHE B 1 114 ? -0.438 -36.656 -30.484 1 98 114 PHE B O 1
ATOM 4796 N N . THR B 1 115 ? -0.926 -35.625 -32.469 1 98 115 THR B N 1
ATOM 4797 C CA . THR B 1 115 ? -1.882 -36.688 -32.812 1 98 115 THR B CA 1
ATOM 4798 C C . THR B 1 115 ? -1.161 -38 -33.094 1 98 115 THR B C 1
ATOM 4800 O O . THR B 1 115 ? -1.613 -39.062 -32.688 1 98 115 THR B O 1
ATOM 4803 N N . PHE B 1 116 ? -0.055 -37.875 -33.812 1 98.06 116 PHE B N 1
ATOM 4804 C CA . PHE B 1 116 ? 0.805 -39.031 -34.094 1 98.06 116 PHE B CA 1
ATOM 4805 C C . PHE B 1 116 ? 1.29 -39.688 -32.812 1 98.06 116 PHE B C 1
ATOM 4807 O O . PHE B 1 116 ? 1.228 -40.906 -32.656 1 98.06 116 PHE B O 1
ATOM 4814 N N . PHE B 1 117 ? 1.749 -38.906 -31.922 1 98.5 117 PHE B N 1
ATOM 4815 C CA . PHE B 1 117 ? 2.217 -39.375 -30.625 1 98.5 117 PHE B CA 1
ATOM 4816 C C . PHE B 1 117 ? 1.12 -40.125 -29.891 1 98.5 117 PHE B C 1
ATOM 4818 O O . PHE B 1 117 ? 1.343 -41.25 -29.422 1 98.5 117 PHE B O 1
ATOM 4825 N N . ALA B 1 118 ? -0.047 -39.531 -29.797 1 98.5 118 ALA B N 1
ATOM 4826 C CA . ALA B 1 118 ? -1.17 -40.156 -29.109 1 98.5 118 ALA B CA 1
ATOM 4827 C C . ALA B 1 118 ? -1.509 -41.5 -29.75 1 98.5 118 ALA B C 1
ATOM 4829 O O . ALA B 1 118 ? -1.774 -42.469 -29.047 1 98.5 118 ALA B O 1
ATOM 4830 N N . ASN B 1 119 ? -1.537 -41.5 -31.047 1 98.06 119 ASN B N 1
ATOM 4831 C CA . ASN B 1 119 ? -1.845 -42.75 -31.75 1 98.06 119 ASN B CA 1
ATOM 4832 C C . ASN B 1 119 ? -0.782 -43.812 -31.5 1 98.06 119 ASN B C 1
ATOM 4834 O O . ASN B 1 119 ? -1.105 -44.969 -31.344 1 98.06 119 ASN B O 1
ATOM 4838 N N . ALA B 1 120 ? 0.408 -43.406 -31.516 1 98.12 120 ALA B N 1
ATOM 4839 C CA . ALA B 1 120 ? 1.499 -44.312 -31.219 1 98.12 120 ALA B CA 1
ATOM 4840 C C . ALA B 1 120 ? 1.351 -44.906 -29.828 1 98.12 120 ALA B C 1
ATOM 4842 O O . ALA B 1 120 ? 1.562 -46.125 -29.625 1 98.12 120 ALA B O 1
ATOM 4843 N N . VAL B 1 121 ? 1.056 -44.125 -28.875 1 98.44 121 VAL B N 1
ATOM 4844 C CA . VAL B 1 121 ? 0.879 -44.562 -27.5 1 98.44 121 VAL B CA 1
ATOM 4845 C C . VAL B 1 121 ? -0.27 -45.562 -27.422 1 98.44 121 VAL B C 1
ATOM 4847 O O . VAL B 1 121 ? -0.157 -46.594 -26.75 1 98.44 121 VAL B O 1
ATOM 4850 N N . ALA B 1 122 ? -1.372 -45.25 -28.078 1 97 122 ALA B N 1
ATOM 4851 C CA . ALA B 1 122 ? -2.537 -46.125 -28.062 1 97 122 ALA B CA 1
ATOM 4852 C C . ALA B 1 122 ? -2.193 -47.5 -28.641 1 97 122 ALA B C 1
ATOM 4854 O O . ALA B 1 122 ? -2.535 -48.531 -28.047 1 97 122 ALA B O 1
ATOM 4855 N N . GLU B 1 123 ? -1.53 -47.469 -29.766 1 96 123 GLU B N 1
ATOM 4856 C CA . GLU B 1 123 ? -1.147 -48.719 -30.422 1 96 123 GLU B CA 1
ATOM 4857 C C . GLU B 1 123 ? -0.152 -49.5 -29.562 1 96 123 GLU B C 1
ATOM 4859 O O . GLU B 1 123 ? -0.233 -50.719 -29.484 1 96 123 GLU B O 1
ATOM 4864 N N . PHE B 1 124 ? 0.734 -48.812 -29.047 1 97.44 124 PHE B N 1
ATOM 4865 C CA . PHE B 1 124 ? 1.725 -49.438 -28.156 1 97.44 124 PHE B CA 1
ATOM 4866 C C . PHE B 1 124 ? 1.051 -50.125 -26.984 1 97.44 124 PHE B C 1
ATOM 4868 O O . PHE B 1 124 ? 1.344 -51.281 -26.672 1 97.44 124 PHE B O 1
ATOM 4875 N N . ALA B 1 125 ? 0.184 -49.438 -26.297 1 96.06 125 ALA B N 1
ATOM 4876 C CA . ALA B 1 125 ? -0.517 -49.969 -25.141 1 96.06 125 ALA B CA 1
ATOM 4877 C C . ALA B 1 125 ? -1.313 -51.219 -25.5 1 96.06 125 ALA B C 1
ATOM 4879 O O . ALA B 1 125 ? -1.44 -52.125 -24.672 1 96.06 125 ALA B O 1
ATOM 4880 N N . TRP B 1 126 ? -1.774 -51.188 -26.672 1 90.69 126 TRP B N 1
ATOM 4881 C CA . TRP B 1 126 ? -2.637 -52.281 -27.109 1 90.69 126 TRP B CA 1
ATOM 4882 C C . TRP B 1 126 ? -1.81 -53.5 -27.531 1 90.69 126 TRP B C 1
ATOM 4884 O O . TRP B 1 126 ? -2.256 -54.656 -27.406 1 90.69 126 TRP B O 1
ATOM 4894 N N . THR B 1 127 ? -0.597 -53.25 -28.047 1 93.31 127 THR B N 1
ATOM 4895 C CA . THR B 1 127 ? 0.025 -54.344 -28.812 1 93.31 127 THR B CA 1
ATOM 4896 C C . THR B 1 127 ? 1.345 -54.75 -28.172 1 93.31 127 THR B C 1
ATOM 4898 O O . THR B 1 127 ? 1.934 -55.781 -28.547 1 93.31 127 THR B O 1
ATOM 4901 N N . TYR B 1 128 ? 1.811 -54.031 -27.281 1 94.88 128 TYR B N 1
ATOM 4902 C CA . TYR B 1 128 ? 3.062 -54.406 -26.641 1 94.88 128 TYR B CA 1
ATOM 4903 C C . TYR B 1 128 ? 2.818 -55.406 -25.531 1 94.88 128 TYR B C 1
ATOM 4905 O O . TYR B 1 128 ? 2.51 -55.062 -24.406 1 94.88 128 TYR B O 1
ATOM 4913 N N . TYR B 1 129 ? 3.219 -56.625 -25.688 1 89.81 129 TYR B N 1
ATOM 4914 C CA . TYR B 1 129 ? 2.764 -57.719 -24.844 1 89.81 129 TYR B CA 1
ATOM 4915 C C . TYR B 1 129 ? 3.715 -57.938 -23.672 1 89.81 129 TYR B C 1
ATOM 4917 O O . TYR B 1 129 ? 3.303 -58.438 -22.609 1 89.81 129 TYR B O 1
ATOM 4925 N N . PRO B 1 130 ? 4.922 -57.656 -23.797 1 93.5 130 PRO B N 1
ATOM 4926 C CA . PRO B 1 130 ? 5.785 -57.844 -22.625 1 93.5 130 PRO B CA 1
ATOM 4927 C C . PRO B 1 130 ? 5.316 -57.031 -21.422 1 93.5 130 PRO B C 1
ATOM 4929 O O . PRO B 1 130 ? 5.574 -57.438 -20.281 1 93.5 130 PRO B O 1
ATOM 4932 N N . TRP B 1 131 ? 4.656 -56 -21.656 1 94.94 131 TRP B N 1
ATOM 4933 C CA . TRP B 1 131 ? 4.059 -55.188 -20.609 1 94.94 131 TRP B CA 1
ATOM 4934 C C . TRP B 1 131 ? 2.807 -54.469 -21.109 1 94.94 131 TRP B C 1
ATOM 4936 O O . TRP B 1 131 ? 2.865 -53.719 -22.078 1 94.94 131 TRP B O 1
ATOM 4946 N N . LYS B 1 132 ? 1.729 -54.688 -20.391 1 93.81 132 LYS B N 1
ATOM 4947 C CA . LYS B 1 132 ? 0.459 -54.062 -20.781 1 93.81 132 LYS B CA 1
ATOM 4948 C C . LYS B 1 132 ? -0.134 -53.25 -19.625 1 93.81 132 LYS B C 1
ATOM 4950 O O . LYS B 1 132 ? -0.33 -53.781 -18.531 1 93.81 132 LYS B O 1
ATOM 4955 N N . PRO B 1 133 ? -0.387 -52.062 -19.891 1 96.25 133 PRO B N 1
ATOM 4956 C CA . PRO B 1 133 ? -0.999 -51.25 -18.828 1 96.25 133 PRO B CA 1
ATOM 4957 C C . PRO B 1 133 ? -2.471 -51.594 -18.609 1 96.25 133 PRO B C 1
ATOM 4959 O O . PRO B 1 133 ? -3.162 -52 -19.547 1 96.25 133 PRO B O 1
ATOM 4962 N N . ASN B 1 134 ? -2.971 -51.469 -17.375 1 94.12 134 ASN B N 1
ATOM 4963 C CA . ASN B 1 134 ? -4.402 -51.531 -17.109 1 94.12 134 ASN B CA 1
ATOM 4964 C C . ASN B 1 134 ? -5.023 -50.156 -17.031 1 94.12 134 ASN B C 1
ATOM 4966 O O . ASN B 1 134 ? -6.242 -50 -17.109 1 94.12 134 ASN B O 1
ATOM 4970 N N . ILE B 1 135 ? -4.152 -49.125 -16.875 1 96.88 135 ILE B N 1
ATOM 4971 C CA . ILE B 1 135 ? -4.609 -47.75 -16.844 1 96.88 135 ILE B CA 1
ATOM 4972 C C . ILE B 1 135 ? -3.652 -46.875 -17.672 1 96.88 135 ILE B C 1
ATOM 4974 O O . ILE B 1 135 ? -2.432 -47.031 -17.562 1 96.88 135 ILE B O 1
ATOM 4978 N N . ILE B 1 136 ? -4.145 -46.031 -18.516 1 98.06 136 ILE B N 1
ATOM 4979 C CA . ILE B 1 136 ? -3.365 -44.969 -19.156 1 98.06 136 ILE B CA 1
ATOM 4980 C C . ILE B 1 136 ? -3.738 -43.625 -18.562 1 98.06 136 ILE B C 1
ATOM 4982 O O . ILE B 1 136 ? -4.906 -43.219 -18.578 1 98.06 136 ILE B O 1
ATOM 4986 N N . HIS B 1 137 ? -2.762 -43 -17.969 1 98.5 137 HIS B N 1
ATOM 4987 C CA . HIS B 1 137 ? -2.945 -41.656 -17.438 1 98.5 137 HIS B CA 1
ATOM 4988 C C . HIS B 1 137 ? -2.514 -40.594 -18.469 1 98.5 137 HIS B C 1
ATOM 4990 O O . HIS B 1 137 ? -1.317 -40.375 -18.656 1 98.5 137 HIS B O 1
ATOM 4996 N N . CYS B 1 138 ? -3.488 -39.938 -19.031 1 98.62 138 CYS B N 1
ATOM 4997 C CA . CYS B 1 138 ? -3.299 -39 -20.141 1 98.62 138 CYS B CA 1
ATOM 4998 C C . CYS B 1 138 ? -3.189 -37.562 -19.625 1 98.62 138 CYS B C 1
ATOM 5000 O O . CYS B 1 138 ? -3.939 -37.188 -18.734 1 98.62 138 CYS B O 1
ATOM 5002 N N . HIS B 1 139 ? -2.24 -36.844 -20.156 1 98.19 139 HIS B N 1
ATOM 5003 C CA . HIS B 1 139 ? -2.02 -35.469 -19.703 1 98.19 139 HIS B CA 1
ATOM 5004 C C . HIS B 1 139 ? -2.209 -34.5 -20.844 1 98.19 139 HIS B C 1
ATOM 5006 O O . HIS B 1 139 ? -1.429 -34.469 -21.797 1 98.19 139 HIS B O 1
ATOM 5012 N N . ASP B 1 140 ? -3.268 -33.688 -20.797 1 97.38 140 ASP B N 1
ATOM 5013 C CA . ASP B 1 140 ? -3.592 -32.562 -21.656 1 97.38 140 ASP B CA 1
ATOM 5014 C C . ASP B 1 140 ? -3.92 -33.031 -23.078 1 97.38 140 ASP B C 1
ATOM 5016 O O . ASP B 1 140 ? -3.945 -34.219 -23.344 1 97.38 140 ASP B O 1
ATOM 5020 N N . TRP B 1 141 ? -4.117 -32.062 -24 1 97.75 141 TRP B N 1
ATOM 5021 C CA . TRP B 1 141 ? -4.727 -32.344 -25.297 1 97.75 141 TRP B CA 1
ATOM 5022 C C . TRP B 1 141 ? -3.811 -33.219 -26.141 1 97.75 141 TRP B C 1
ATOM 5024 O O . TRP B 1 141 ? -4.281 -33.969 -27 1 97.75 141 TRP B O 1
ATOM 5034 N N . HIS B 1 142 ? -2.537 -33.219 -25.844 1 97.94 142 HIS B N 1
ATOM 5035 C CA . HIS B 1 142 ? -1.57 -34 -26.594 1 97.94 142 HIS B CA 1
ATOM 5036 C C . HIS B 1 142 ? -1.891 -35.469 -26.531 1 97.94 142 HIS B C 1
ATOM 5038 O O . HIS B 1 142 ? -1.445 -36.25 -27.391 1 97.94 142 HIS B O 1
ATOM 5044 N N . THR B 1 143 ? -2.615 -35.875 -25.531 1 98.25 143 THR B N 1
ATOM 5045 C CA . THR B 1 143 ? -2.988 -37.25 -25.312 1 98.25 143 THR B CA 1
ATOM 5046 C C . THR B 1 143 ? -4.508 -37.406 -25.297 1 98.25 143 THR B C 1
ATOM 5048 O O . THR B 1 143 ? -5.023 -38.438 -24.859 1 98.25 143 THR B O 1
ATOM 5051 N N . GLY B 1 144 ? -5.18 -36.438 -25.766 1 97.94 144 GLY B N 1
ATOM 5052 C CA . GLY B 1 144 ? -6.621 -36.344 -25.625 1 97.94 144 GLY B CA 1
ATOM 5053 C C . GLY B 1 144 ? -7.371 -37.406 -26.422 1 97.94 144 GLY B C 1
ATOM 5054 O O . GLY B 1 144 ? -8.484 -37.781 -26.062 1 97.94 144 GLY B O 1
ATOM 5055 N N . MET B 1 145 ? -6.781 -37.875 -27.484 1 98.06 145 MET B N 1
ATOM 5056 C CA . MET B 1 145 ? -7.449 -38.844 -28.344 1 98.06 145 MET B CA 1
ATOM 5057 C C . MET B 1 145 ? -7.328 -40.25 -27.797 1 98.06 145 MET B C 1
ATOM 5059 O O . MET B 1 145 ? -8.07 -41.156 -28.203 1 98.06 145 MET B O 1
ATOM 5063 N N . ILE B 1 146 ? -6.457 -40.469 -26.875 1 98.38 146 ILE B N 1
ATOM 5064 C CA . ILE B 1 146 ? -6.199 -41.812 -26.359 1 98.38 146 ILE B CA 1
ATOM 5065 C C . ILE B 1 146 ? -7.449 -42.344 -25.672 1 98.38 146 ILE B C 1
ATOM 5067 O O . ILE B 1 146 ? -7.895 -43.469 -25.953 1 98.38 146 ILE B O 1
ATOM 5071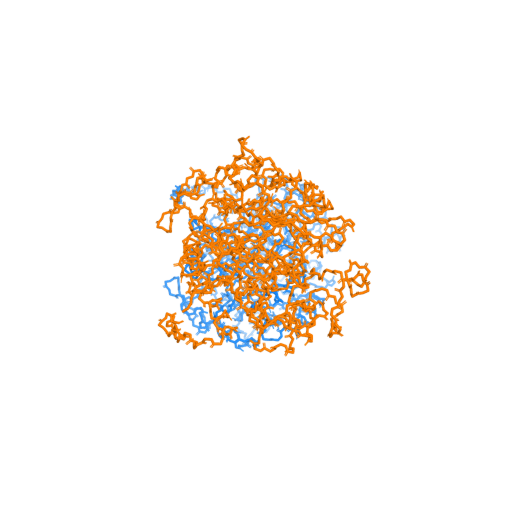 N N . PRO B 1 147 ? -8.055 -41.562 -24.781 1 97.69 147 PRO B N 1
ATOM 5072 C CA . PRO B 1 147 ? -9.289 -42.062 -24.172 1 97.69 147 PRO B CA 1
ATOM 5073 C C . PRO B 1 147 ? -10.352 -42.406 -25.219 1 97.69 147 PRO B C 1
ATOM 5075 O O . PRO B 1 147 ? -11.117 -43.375 -25.016 1 97.69 147 PRO B O 1
ATOM 5078 N N . ALA B 1 148 ? -10.43 -41.656 -26.297 1 97.31 148 ALA B N 1
ATOM 5079 C CA . ALA B 1 148 ? -11.406 -41.938 -27.344 1 97.31 148 ALA B CA 1
ATOM 5080 C C . ALA B 1 148 ? -11.117 -43.312 -28 1 97.31 148 ALA B C 1
ATOM 5082 O O . ALA B 1 148 ? -12.039 -44.094 -28.234 1 97.31 148 ALA B O 1
ATOM 5083 N N . TRP B 1 149 ? -9.883 -43.5 -28.297 1 96.88 149 TRP B N 1
ATOM 5084 C CA . TRP B 1 149 ? -9.5 -44.719 -28.969 1 96.88 149 TRP B CA 1
ATOM 5085 C C . TRP B 1 149 ? -9.609 -45.906 -28.031 1 96.88 149 TRP B C 1
ATOM 5087 O O . TRP B 1 149 ? -9.859 -47.031 -28.469 1 96.88 149 TRP B O 1
ATOM 5097 N N . MET B 1 150 ? -9.484 -45.688 -26.75 1 95.25 150 MET B N 1
ATOM 5098 C CA . MET B 1 150 ? -9.484 -46.75 -25.766 1 95.25 150 MET B CA 1
ATOM 5099 C C . MET B 1 150 ? -10.883 -46.969 -25.203 1 95.25 150 MET B C 1
ATOM 5101 O O . MET B 1 150 ? -11.094 -47.875 -24.375 1 95.25 150 MET B O 1
ATOM 5105 N N . HIS B 1 151 ? -11.812 -46.219 -25.594 1 92.19 151 HIS B N 1
ATOM 5106 C CA . HIS B 1 151 ? -13.133 -46.156 -24.969 1 92.19 151 HIS B CA 1
ATOM 5107 C C . HIS B 1 151 ? -13.812 -47.531 -25 1 92.19 151 HIS B C 1
ATOM 5109 O O . HIS B 1 151 ? -14.578 -47.875 -24.094 1 92.19 151 HIS B O 1
ATOM 5115 N N . GLN B 1 152 ? -13.547 -48.312 -25.922 1 86.12 152 GLN B N 1
ATOM 5116 C CA . GLN B 1 152 ? -14.203 -49.625 -26 1 86.12 152 GLN B CA 1
ATOM 5117 C C . GLN B 1 152 ? -13.227 -50.75 -25.688 1 86.12 152 GLN B C 1
ATOM 5119 O O . GLN B 1 152 ? -13.531 -51.906 -25.891 1 86.12 152 GLN B O 1
ATOM 5124 N N . ALA B 1 153 ? -12.117 -50.312 -25.25 1 85.38 153 ALA B N 1
ATOM 5125 C CA . ALA B 1 153 ? -11.156 -51.344 -24.812 1 85.38 153 ALA B CA 1
ATOM 5126 C C . ALA B 1 153 ? -11.508 -51.844 -23.422 1 85.38 153 ALA B C 1
ATOM 5128 O O . ALA B 1 153 ? -11.531 -51.094 -22.453 1 85.38 153 ALA B O 1
ATOM 5129 N N . PRO B 1 154 ? -11.797 -53 -23.234 1 79.75 154 PRO B N 1
ATOM 5130 C CA . PRO B 1 154 ? -12.32 -53.531 -21.969 1 79.75 154 PRO B CA 1
ATOM 5131 C C . PRO B 1 154 ? -11.25 -53.625 -20.891 1 79.75 154 PRO B C 1
ATOM 5133 O O . PRO B 1 154 ? -11.562 -53.656 -19.703 1 79.75 154 PRO B O 1
ATOM 5136 N N . ASP B 1 155 ? -10.039 -53.688 -21.234 1 89.56 155 ASP B N 1
ATOM 5137 C CA . ASP B 1 155 ? -9.039 -54.031 -20.234 1 89.56 155 ASP B CA 1
ATOM 5138 C C . ASP B 1 155 ? -8.133 -52.844 -19.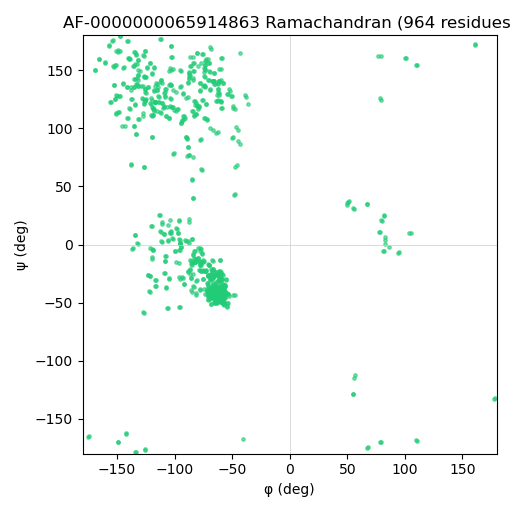938 1 89.56 155 ASP B C 1
ATOM 5140 O O . ASP B 1 155 ? -7.145 -52.969 -19.203 1 89.56 155 ASP B O 1
ATOM 5144 N N . ILE B 1 156 ? -8.344 -51.75 -20.484 1 94.38 156 ILE B N 1
ATOM 5145 C CA . ILE B 1 156 ? -7.504 -50.562 -20.25 1 94.38 156 ILE B CA 1
ATOM 5146 C C . ILE B 1 156 ? -8.383 -49.375 -19.844 1 94.38 156 ILE B C 1
ATOM 5148 O O . ILE B 1 156 ? -9.219 -48.938 -20.625 1 94.38 156 ILE B O 1
ATOM 5152 N N . GLY B 1 157 ? -8.273 -48.969 -18.609 1 95.12 157 GLY B N 1
ATOM 5153 C CA . GLY B 1 157 ? -8.93 -47.75 -18.156 1 95.12 157 GLY B CA 1
ATOM 5154 C C . GLY B 1 157 ? -8.125 -46.469 -18.438 1 95.12 157 GLY B C 1
ATOM 5155 O O . GLY B 1 157 ? -6.926 -46.562 -18.703 1 95.12 157 GLY B O 1
ATOM 5156 N N . THR B 1 158 ? -8.781 -45.281 -18.422 1 96.62 158 THR B N 1
ATOM 5157 C CA . THR B 1 158 ? -8.078 -44.062 -18.766 1 96.62 158 THR B CA 1
ATOM 5158 C C . THR B 1 158 ? -8.391 -42.969 -17.75 1 96.62 158 THR B C 1
ATOM 5160 O O . THR B 1 158 ? -9.523 -42.875 -17.266 1 96.62 158 THR B O 1
ATOM 5163 N N . VAL B 1 159 ? -7.367 -42.25 -17.391 1 97.25 159 VAL B N 1
ATOM 5164 C CA . VAL B 1 159 ? -7.469 -41.031 -16.625 1 97.25 159 VAL B CA 1
ATOM 5165 C C . VAL B 1 159 ? -6.98 -39.844 -17.469 1 97.25 159 VAL B C 1
ATOM 5167 O O . VAL B 1 159 ? -5.957 -39.938 -18.156 1 97.25 159 VAL B O 1
ATOM 5170 N N . PHE B 1 160 ? -7.723 -38.781 -17.484 1 97.88 160 PHE B N 1
ATOM 5171 C CA . PHE B 1 160 ? -7.34 -37.594 -18.234 1 97.88 160 PHE B CA 1
ATOM 5172 C C . PHE B 1 160 ? -7.168 -36.406 -17.297 1 97.88 160 PHE B C 1
ATOM 5174 O O . PHE B 1 160 ? -8.125 -35.969 -16.656 1 97.88 160 PHE B O 1
ATOM 5181 N N . THR B 1 161 ? -5.922 -35.906 -17.25 1 97.56 161 THR B N 1
ATOM 5182 C CA . THR B 1 161 ? -5.625 -34.75 -16.391 1 97.56 161 THR B CA 1
ATOM 5183 C C . THR B 1 161 ? -5.504 -33.5 -17.234 1 97.56 161 THR B C 1
ATOM 5185 O O . THR B 1 161 ? -4.715 -33.438 -18.172 1 97.56 161 THR B O 1
ATOM 5188 N N . ILE B 1 162 ? -6.254 -32.531 -16.859 1 96.44 162 ILE B N 1
ATOM 5189 C CA . ILE B 1 162 ? -6.223 -31.219 -17.484 1 96.44 162 ILE B CA 1
ATOM 5190 C C . ILE B 1 162 ? -5.254 -30.297 -16.734 1 96.44 162 ILE B C 1
ATOM 5192 O O . ILE B 1 162 ? -5.527 -29.891 -15.609 1 96.44 162 ILE B O 1
ATOM 5196 N N . HIS B 1 163 ? -4.164 -29.984 -17.391 1 93.94 163 HIS B N 1
ATOM 5197 C CA . HIS B 1 163 ? -3.207 -29.062 -16.781 1 93.94 163 HIS B CA 1
ATOM 5198 C C . HIS B 1 163 ? -3.488 -27.625 -17.188 1 93.94 163 HIS B C 1
ATOM 5200 O O . HIS B 1 163 ? -3.197 -26.703 -16.438 1 93.94 163 HIS B O 1
ATOM 5206 N N . ASN B 1 164 ? -3.947 -27.422 -18.391 1 89.88 164 ASN B N 1
ATOM 5207 C CA . ASN B 1 164 ? -4.27 -26.109 -18.922 1 89.88 164 ASN B CA 1
ATOM 5208 C C . ASN B 1 164 ? -5.383 -26.188 -19.969 1 89.88 164 ASN B C 1
ATOM 5210 O O . ASN B 1 164 ? -5.156 -26.625 -21.094 1 89.88 164 ASN B O 1
ATOM 5214 N N . LEU B 1 165 ? -6.496 -25.625 -19.625 1 92.12 165 LEU B N 1
ATOM 5215 C CA . LEU B 1 165 ? -7.688 -25.766 -20.453 1 92.12 165 LEU B CA 1
ATOM 5216 C C . LEU B 1 165 ? -7.625 -24.844 -21.656 1 92.12 165 LEU B C 1
ATOM 5218 O O . LEU B 1 165 ? -8.352 -25.047 -22.641 1 92.12 165 LEU B O 1
ATOM 5222 N N . ALA B 1 166 ? -6.785 -23.875 -21.609 1 87.75 166 ALA B N 1
ATOM 5223 C CA . ALA B 1 166 ? -6.727 -22.875 -22.672 1 87.75 166 ALA B CA 1
ATOM 5224 C C . ALA B 1 166 ? -6.199 -23.484 -23.969 1 87.75 166 ALA B C 1
ATOM 5226 O O . ALA B 1 166 ? -6.539 -23.031 -25.062 1 87.75 166 ALA B O 1
ATOM 5227 N N . TYR B 1 167 ? -5.363 -24.5 -23.891 1 90.69 167 TYR B N 1
ATOM 5228 C CA . TYR B 1 167 ? -4.84 -25.203 -25.062 1 90.69 167 TYR B CA 1
ATOM 5229 C C . TYR B 1 167 ? -5.637 -26.484 -25.328 1 90.69 167 TYR B C 1
ATOM 5231 O O . TYR B 1 167 ? -5.578 -27.438 -24.547 1 90.69 167 TYR B O 1
ATOM 5239 N N . GLN B 1 168 ? -6.297 -26.5 -26.5 1 95.5 168 GLN B N 1
ATOM 5240 C CA . GLN B 1 168 ? -7.297 -27.562 -26.641 1 95.5 168 GLN B CA 1
ATOM 5241 C C . GLN B 1 168 ? -6.98 -28.484 -27.812 1 95.5 168 GLN B C 1
ATOM 5243 O O . GLN B 1 168 ? -7.707 -29.438 -28.078 1 95.5 168 GLN B O 1
ATOM 5248 N N . GLY B 1 169 ? -5.941 -28.203 -28.594 1 96.06 169 GLY B N 1
ATOM 5249 C CA . GLY B 1 169 ? -5.539 -29.078 -29.688 1 96.06 169 GLY B CA 1
ATOM 5250 C C . GLY B 1 169 ? -6.398 -28.922 -30.922 1 96.06 169 GLY B C 1
ATOM 5251 O O . GLY B 1 16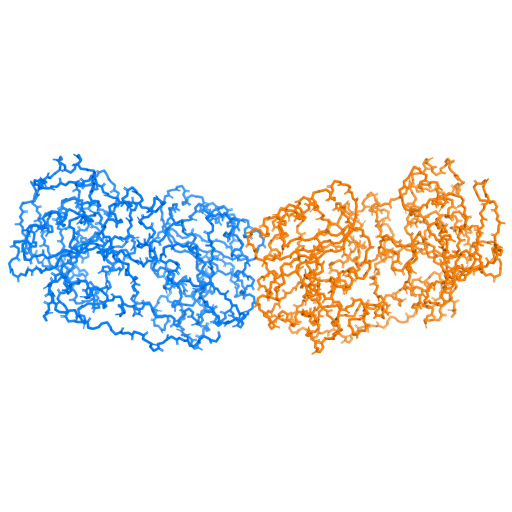9 ? -7.148 -27.953 -31.047 1 96.06 169 GLY B O 1
ATOM 5252 N N . PRO B 1 170 ? -6.273 -29.75 -31.875 1 97.06 170 PRO B N 1
ATOM 5253 C CA . PRO B 1 170 ? -6.969 -29.609 -33.156 1 97.06 170 PRO B CA 1
ATOM 5254 C C . PRO B 1 170 ? -8.469 -29.859 -33.031 1 97.06 170 PRO B C 1
ATOM 5256 O O . PRO B 1 170 ? -8.906 -30.688 -32.219 1 97.06 170 PRO B O 1
ATOM 5259 N N . TRP B 1 171 ? -9.164 -29.266 -34 1 96.75 171 TRP B N 1
ATOM 5260 C CA . TRP B 1 171 ? -10.609 -29.453 -34.125 1 96.75 171 TRP B CA 1
ATOM 5261 C C . TRP B 1 171 ? -10.93 -30.781 -34.812 1 96.75 171 TRP B C 1
ATOM 5263 O O . TRP B 1 171 ? -10.062 -31.391 -35.438 1 96.75 171 TRP B O 1
ATOM 5273 N N . ARG B 1 172 ? -12.141 -31.109 -34.656 1 96.38 172 ARG B N 1
ATOM 5274 C CA . ARG B 1 172 ? -12.602 -32.375 -35.219 1 96.38 172 ARG B CA 1
ATOM 5275 C C . ARG B 1 172 ? -12.273 -32.5 -36.688 1 96.38 172 ARG B C 1
ATOM 5277 O O . ARG B 1 172 ? -11.82 -33.531 -37.156 1 96.38 172 ARG B O 1
ATOM 5284 N N . TRP B 1 173 ? -12.531 -31.359 -37.438 1 95.81 173 TRP B N 1
ATOM 5285 C CA . TRP B 1 173 ? -12.32 -31.391 -38.875 1 95.81 173 TRP B CA 1
ATOM 5286 C C . TRP B 1 173 ? -10.844 -31.625 -39.188 1 95.81 173 TRP B C 1
ATOM 5288 O O . TRP B 1 173 ? -10.523 -32.281 -40.188 1 95.81 173 TRP B O 1
ATOM 5298 N N . GLN B 1 174 ? -9.945 -31.156 -38.375 1 97.06 174 GLN B N 1
ATOM 5299 C CA . GLN B 1 174 ? -8.516 -31.375 -38.594 1 97.06 174 GLN B CA 1
ATOM 5300 C C . GLN B 1 174 ? -8.148 -32.844 -38.25 1 97.06 174 GLN B C 1
ATOM 5302 O O . GLN B 1 174 ? -7.355 -33.438 -38.969 1 97.06 174 GLN B O 1
ATOM 5307 N N . LEU B 1 175 ? -8.734 -33.344 -37.25 1 96.88 175 LEU B N 1
ATOM 5308 C CA . LEU B 1 175 ? -8.5 -34.719 -36.844 1 96.88 175 LEU B CA 1
ATOM 5309 C C . LEU B 1 175 ? -8.93 -35.688 -37.938 1 96.88 175 LEU B C 1
ATOM 5311 O O . LEU B 1 175 ? -8.227 -36.625 -38.25 1 96.88 175 LEU B O 1
ATOM 5315 N N . GLU B 1 176 ? -10.047 -35.406 -38.562 1 96.06 176 GLU B N 1
ATOM 5316 C CA . GLU B 1 176 ? -10.594 -36.25 -39.594 1 96.06 176 GLU B CA 1
ATOM 5317 C C . GLU B 1 176 ? -9.641 -36.344 -40.781 1 96.06 176 GLU B C 1
ATOM 5319 O O . GLU B 1 176 ? -9.602 -37.375 -41.5 1 96.06 176 GLU B O 1
ATOM 5324 N N . ARG B 1 177 ? -8.867 -35.375 -40.906 1 95.31 177 ARG B N 1
ATOM 5325 C CA . ARG B 1 177 ? -7.926 -35.312 -42 1 95.31 177 ARG B CA 1
ATOM 5326 C C . ARG B 1 177 ? -6.621 -36.031 -41.656 1 95.31 177 ARG B C 1
ATOM 5328 O O . ARG B 1 177 ? -5.91 -36.5 -42.531 1 95.31 177 ARG B O 1
ATOM 5335 N N . MET B 1 178 ? -6.367 -36.188 -40.406 1 95 178 MET B N 1
ATOM 5336 C CA . MET B 1 178 ? -5.047 -36.656 -40 1 95 178 MET B CA 1
ATOM 5337 C C . MET B 1 178 ? -5.086 -38.125 -39.562 1 95 178 MET B C 1
ATOM 5339 O O . MET B 1 178 ? -4.086 -38.812 -39.688 1 95 178 MET B O 1
ATOM 5343 N N . THR B 1 179 ? -6.207 -38.531 -39.062 1 95.69 179 THR B N 1
ATOM 5344 C CA . THR B 1 179 ? -6.246 -39.844 -38.469 1 95.69 179 THR B CA 1
ATOM 5345 C C . THR B 1 179 ? -7.652 -40.438 -38.531 1 95.69 179 THR B C 1
ATOM 5347 O O . THR B 1 179 ? -8.578 -39.781 -39.031 1 95.69 179 THR B O 1
ATOM 5350 N N . TRP B 1 180 ? -7.734 -41.656 -38.094 1 94.25 180 TRP B N 1
ATOM 5351 C CA . TRP B 1 180 ? -9.047 -42.312 -38.031 1 94.25 180 TRP B CA 1
ATOM 5352 C C . TRP B 1 180 ? -9.766 -41.938 -36.75 1 94.25 180 TRP B C 1
ATOM 5354 O O . TRP B 1 180 ? -9.141 -41.812 -35.688 1 94.25 180 TRP B O 1
ATOM 5364 N N . LEU B 1 181 ? -11.102 -41.781 -36.844 1 96.06 181 LEU B N 1
ATOM 5365 C CA . LEU B 1 181 ? -11.953 -41.5 -35.688 1 96.06 181 LEU B CA 1
ATOM 5366 C C . LEU B 1 181 ? -12.953 -42.656 -35.469 1 96.06 181 LEU B C 1
ATOM 5368 O O . LEU B 1 181 ? -13.492 -43.188 -36.438 1 96.06 181 LEU B O 1
ATOM 5372 N N . PRO B 1 182 ? -13.062 -43 -34.219 1 95.19 182 PRO B N 1
ATOM 5373 C CA . PRO B 1 182 ? -14.109 -44 -34 1 95.19 182 PRO B CA 1
ATOM 5374 C C . PRO B 1 182 ? -15.492 -43.5 -34.438 1 95.19 182 PRO B C 1
ATOM 5376 O O . PRO B 1 182 ? -15.75 -42.312 -34.5 1 95.19 182 PRO B O 1
ATOM 5379 N N . TRP B 1 183 ? -16.344 -44.531 -34.625 1 93.75 183 TRP B N 1
ATOM 5380 C CA . TRP B 1 183 ? -17.672 -44.219 -35.125 1 93.75 183 TRP B CA 1
ATOM 5381 C C . TRP B 1 183 ? -18.484 -43.438 -34.094 1 93.75 183 TRP B C 1
ATOM 5383 O O . TRP B 1 183 ? -19.359 -42.656 -34.469 1 93.75 183 TRP B O 1
ATOM 5393 N N . TYR B 1 184 ? -18.141 -43.531 -32.844 1 94.25 184 TYR B N 1
ATOM 5394 C CA . TYR B 1 184 ? -18.891 -42.906 -31.781 1 94.25 184 TYR B CA 1
ATOM 5395 C C . TYR B 1 184 ? -18.312 -41.531 -31.406 1 94.25 184 TYR B C 1
ATOM 5397 O O . TYR B 1 184 ? -18.75 -40.906 -30.453 1 94.25 184 TYR B O 1
ATOM 5405 N N . PHE B 1 185 ? -17.281 -41.188 -32.125 1 94.88 185 PHE B N 1
ATOM 5406 C CA . PHE B 1 185 ? -16.578 -39.969 -31.781 1 94.88 185 PHE B CA 1
ATOM 5407 C C . PHE B 1 185 ? -17.5 -38.75 -31.922 1 94.88 185 PHE B C 1
ATOM 5409 O O . PHE B 1 185 ? -18 -38.469 -33.031 1 94.88 185 PHE B O 1
ATOM 5416 N N . SER B 1 186 ? -17.719 -37.875 -30.859 1 94.5 186 SER B N 1
ATOM 5417 C CA . SER B 1 186 ? -18.672 -36.781 -30.891 1 94.5 186 SER B CA 1
ATOM 5418 C C . SER B 1 186 ? -18.062 -35.5 -30.344 1 94.5 186 SER B C 1
ATOM 5420 O O . SER B 1 186 ? -18.766 -34.5 -30.172 1 94.5 186 SER B O 1
ATOM 5422 N N . ALA B 1 187 ? -16.828 -35.5 -30.094 1 94.62 187 ALA B N 1
ATOM 5423 C CA . ALA B 1 187 ? -16.172 -34.312 -29.531 1 94.62 187 ALA B CA 1
ATOM 5424 C C . ALA B 1 187 ? -15.797 -33.312 -30.609 1 94.62 187 ALA B C 1
ATOM 5426 O O . ALA B 1 187 ? -15.469 -33.719 -31.734 1 94.62 187 ALA B O 1
ATOM 5427 N N . HIS B 1 188 ? -15.797 -32.031 -30.281 1 94.31 188 HIS B N 1
ATOM 5428 C CA . HIS B 1 188 ? -15.531 -31 -31.281 1 94.31 188 HIS B CA 1
ATOM 5429 C C . HIS B 1 188 ? -14.031 -30.719 -31.391 1 94.31 188 HIS B C 1
ATOM 5431 O O . HIS B 1 188 ? -13.578 -30.156 -32.406 1 94.31 188 HIS B O 1
ATOM 5437 N N . ASN B 1 189 ? -13.281 -31 -30.375 1 96.69 189 ASN B N 1
ATOM 5438 C CA . ASN B 1 189 ? -11.828 -30.906 -30.438 1 96.69 189 ASN B CA 1
ATOM 5439 C C . ASN B 1 189 ? -11.156 -31.953 -29.547 1 96.69 189 ASN B C 1
ATOM 5441 O O . ASN B 1 189 ? -11.828 -32.75 -28.906 1 96.69 189 ASN B O 1
ATOM 5445 N N . THR B 1 190 ? -9.844 -31.953 -29.547 1 97.69 190 THR B N 1
ATOM 5446 C CA . THR B 1 190 ? -9.07 -33.031 -28.922 1 97.69 190 THR B CA 1
ATOM 5447 C C . THR B 1 190 ? -9.211 -32.969 -27.391 1 97.69 190 THR B C 1
ATOM 5449 O O . THR B 1 190 ? -9.328 -34 -26.734 1 97.69 190 THR B O 1
ATOM 5452 N N . MET B 1 191 ? -9.195 -31.781 -26.812 1 97.5 191 MET B N 1
ATOM 5453 C CA . MET B 1 191 ? -9.398 -31.625 -25.359 1 97.5 191 MET B CA 1
ATOM 5454 C C . MET B 1 191 ? -10.758 -32.156 -24.953 1 97.5 191 MET B C 1
ATOM 5456 O O . MET B 1 191 ? -10.859 -32.906 -23.969 1 97.5 191 MET B O 1
ATOM 5460 N N . ALA B 1 192 ? -11.758 -31.766 -25.688 1 97.38 192 ALA B N 1
ATOM 5461 C CA . ALA B 1 192 ? -13.109 -32.25 -25.422 1 97.38 192 ALA B CA 1
ATOM 5462 C C . ALA B 1 192 ? -13.172 -33.781 -25.5 1 97.38 192 ALA B C 1
ATOM 5464 O O . ALA B 1 192 ? -13.906 -34.406 -24.734 1 97.38 192 ALA B O 1
ATOM 5465 N N . ALA B 1 193 ? -12.445 -34.344 -26.406 1 97.88 193 ALA B N 1
ATOM 5466 C CA . ALA B 1 193 ? -12.414 -35.812 -26.562 1 97.88 193 ALA B CA 1
ATOM 5467 C C . ALA B 1 193 ? -11.844 -36.469 -25.328 1 97.88 193 ALA B C 1
ATOM 5469 O O . ALA B 1 193 ? -12.391 -37.469 -24.828 1 97.88 193 ALA B O 1
ATOM 5470 N N . GLY B 1 194 ? -10.711 -35.969 -24.906 1 97.75 194 GLY B N 1
ATOM 5471 C CA . GLY B 1 194 ? -10.125 -36.469 -23.688 1 97.75 194 GLY B CA 1
ATOM 5472 C C . GLY B 1 194 ? -11.07 -36.438 -22.5 1 97.75 194 GLY B C 1
ATOM 5473 O O . GLY B 1 194 ? -11.172 -37.438 -21.75 1 97.75 194 GLY B O 1
ATOM 5474 N N . ILE B 1 195 ? -11.781 -35.344 -22.391 1 97.06 195 ILE B N 1
ATOM 5475 C CA . ILE B 1 195 ? -12.703 -35.156 -21.266 1 97.06 195 ILE B CA 1
ATOM 5476 C C . ILE B 1 195 ? -13.898 -36.094 -21.438 1 97.06 195 ILE B C 1
ATOM 5478 O O . ILE B 1 195 ? -14.297 -36.781 -20.484 1 97.06 195 ILE B O 1
ATOM 5482 N N . LEU B 1 196 ? -14.414 -36.188 -22.578 1 96.25 196 LEU B N 1
ATOM 5483 C CA . LEU B 1 196 ? -15.648 -36.906 -22.859 1 96.25 196 LEU B CA 1
ATOM 5484 C C . LEU B 1 196 ? -15.461 -38.406 -22.672 1 96.25 196 LEU B C 1
ATOM 5486 O O . LEU B 1 196 ? -16.328 -39.062 -22.109 1 96.25 196 LEU B O 1
ATOM 5490 N N . TYR B 1 197 ? -14.344 -38.938 -23.047 1 96.56 197 TYR B N 1
ATOM 5491 C CA . TYR B 1 197 ? -14.242 -40.375 -23.188 1 96.56 197 TYR B CA 1
ATOM 5492 C C . TYR B 1 197 ? -13.398 -40.969 -22.078 1 96.56 197 TYR B C 1
ATOM 5494 O O . TYR B 1 197 ? -13.398 -42.188 -21.875 1 96.56 197 TYR B O 1
ATOM 5502 N N . ALA B 1 198 ? -12.664 -40.188 -21.344 1 96.5 198 ALA B N 1
ATOM 5503 C CA . ALA B 1 198 ? -11.867 -40.75 -20.234 1 96.5 198 ALA B CA 1
ATOM 5504 C C . ALA B 1 198 ? -12.766 -41.312 -19.156 1 96.5 198 ALA B C 1
ATOM 5506 O O . ALA B 1 198 ? -13.859 -40.812 -18.891 1 96.5 198 ALA B O 1
ATOM 5507 N N . ASP B 1 199 ? -12.297 -42.375 -18.5 1 94.06 199 ASP B N 1
ATOM 5508 C CA . ASP B 1 199 ? -13.047 -42.969 -17.391 1 94.06 199 ASP B CA 1
ATOM 5509 C C . ASP B 1 199 ? -13.102 -42.031 -16.188 1 94.06 199 ASP B C 1
ATOM 5511 O O . ASP B 1 199 ? -14.109 -41.969 -15.484 1 94.06 199 ASP B O 1
ATOM 5515 N N . GLN B 1 200 ? -12.031 -41.438 -15.945 1 94.44 200 GLN B N 1
ATOM 5516 C CA . GLN B 1 200 ? -11.922 -40.406 -14.906 1 94.44 200 GLN B CA 1
ATOM 5517 C C . GLN B 1 200 ? -11.203 -39.156 -15.43 1 94.44 200 GLN B C 1
ATOM 5519 O O . GLN B 1 200 ? -10.281 -39.281 -16.25 1 94.44 200 GLN B O 1
ATOM 5524 N N . VAL B 1 201 ? -11.703 -38.031 -14.984 1 96.31 201 VAL B N 1
ATOM 5525 C CA . VAL B 1 201 ? -11.086 -36.781 -15.344 1 96.31 201 VAL B CA 1
ATOM 5526 C C . VAL B 1 201 ? -10.68 -36 -14.078 1 96.31 201 VAL B C 1
ATOM 5528 O O . VAL B 1 201 ? -11.406 -36.031 -13.086 1 96.31 201 VAL B O 1
ATOM 5531 N N . ASN B 1 202 ? -9.477 -35.469 -14.125 1 95 202 ASN B N 1
ATOM 5532 C CA . ASN B 1 202 ? -9.086 -34.594 -13.016 1 95 202 ASN B CA 1
ATOM 5533 C C . ASN B 1 202 ? -8.32 -33.375 -13.508 1 95 202 ASN B C 1
ATOM 5535 O O . ASN B 1 202 ? -7.922 -33.312 -14.672 1 95 202 ASN B O 1
ATOM 5539 N N . THR B 1 203 ? -8.297 -32.406 -12.656 1 94.62 203 THR B N 1
ATOM 5540 C CA . THR B 1 203 ? -7.434 -31.25 -12.875 1 94.62 203 THR B CA 1
ATOM 5541 C C . THR B 1 203 ? -6.535 -31.016 -11.664 1 94.62 203 THR B C 1
ATOM 5543 O O . THR B 1 203 ? -6.48 -31.844 -10.75 1 94.62 203 THR B O 1
ATOM 5546 N N . VAL B 1 204 ? -5.793 -29.969 -11.742 1 92.75 204 VAL B N 1
ATOM 5547 C CA . VAL B 1 204 ? -4.605 -29.891 -10.898 1 92.75 204 VAL B CA 1
ATOM 5548 C C . VAL B 1 204 ? -4.906 -29.047 -9.664 1 92.75 204 VAL B C 1
ATOM 5550 O O . VAL B 1 204 ? -3.99 -28.641 -8.945 1 92.75 204 VAL B O 1
ATOM 5553 N N . SER B 1 205 ? -6.117 -28.766 -9.359 1 92.12 205 SER B N 1
ATOM 5554 C CA . SER B 1 205 ? -6.531 -28.125 -8.109 1 92.12 205 SER B CA 1
ATOM 5555 C C . SER B 1 205 ? -8.047 -28.172 -7.941 1 92.12 205 SER B C 1
ATOM 5557 O O . SER B 1 205 ? -8.781 -28.125 -8.93 1 92.12 205 SER B O 1
ATOM 5559 N N . PRO B 1 206 ? -8.5 -28.219 -6.672 1 91.25 206 PRO B N 1
ATOM 5560 C CA . PRO B 1 206 ? -9.945 -28.219 -6.414 1 91.25 206 PRO B CA 1
ATOM 5561 C C . PRO B 1 206 ? -10.625 -26.938 -6.883 1 91.25 206 PRO B C 1
ATOM 5563 O O . PRO B 1 206 ? -11.68 -27 -7.523 1 91.25 206 PRO B O 1
ATOM 5566 N N . THR B 1 207 ? -10.031 -25.844 -6.582 1 91.31 207 THR B N 1
ATOM 5567 C CA . THR B 1 207 ? -10.625 -24.578 -6.996 1 91.31 207 THR B CA 1
ATOM 5568 C C . THR B 1 207 ? -10.688 -24.469 -8.523 1 91.31 207 THR B C 1
ATOM 5570 O O . THR B 1 207 ? -11.695 -24.031 -9.078 1 91.31 207 THR B O 1
ATOM 5573 N N . TYR B 1 208 ? -9.664 -24.844 -9.156 1 91 208 TYR B N 1
ATOM 5574 C CA . TYR B 1 208 ? -9.648 -24.812 -10.609 1 91 208 TYR B CA 1
ATOM 5575 C C . TYR B 1 208 ? -10.742 -25.703 -11.188 1 91 208 TYR B C 1
ATOM 5577 O O . TYR B 1 208 ? -11.383 -25.359 -12.18 1 91 208 TYR B O 1
ATOM 5585 N N . ALA B 1 209 ? -10.945 -26.875 -10.57 1 92.94 209 ALA B N 1
ATOM 5586 C CA . ALA B 1 209 ? -11.984 -27.812 -11.008 1 92.94 209 ALA B CA 1
ATOM 5587 C C . ALA B 1 209 ? -13.359 -27.141 -10.984 1 92.94 209 ALA B C 1
ATOM 5589 O O . ALA B 1 209 ? -14.195 -27.406 -11.844 1 92.94 209 ALA B O 1
ATOM 5590 N N . MET B 1 210 ? -13.5 -26.328 -10.023 1 91.38 210 MET B N 1
ATOM 5591 C CA . MET B 1 210 ? -14.773 -25.609 -9.914 1 91.38 210 MET B CA 1
ATOM 5592 C C . MET B 1 210 ? -14.836 -24.453 -10.922 1 91.38 210 MET B C 1
ATOM 5594 O O . MET B 1 210 ? -15.867 -24.234 -11.547 1 91.38 210 MET B O 1
ATOM 5598 N N . GLU B 1 211 ? -13.75 -23.797 -11.102 1 90.56 211 GLU B N 1
ATOM 5599 C CA . GLU B 1 211 ? -13.688 -22.609 -11.953 1 90.56 211 GLU B CA 1
ATOM 5600 C C . GLU B 1 211 ? -13.938 -22.969 -13.414 1 90.56 211 GLU B C 1
ATOM 5602 O O . GLU B 1 211 ? -14.641 -22.234 -14.125 1 90.56 211 GLU B O 1
ATOM 5607 N N . ILE B 1 212 ? -13.438 -24.047 -13.859 1 92.81 212 ILE B N 1
ATOM 5608 C CA . ILE B 1 212 ? -13.477 -24.375 -15.281 1 92.81 212 ILE B CA 1
ATOM 5609 C C . ILE B 1 212 ? -14.883 -24.844 -15.664 1 92.81 212 ILE B C 1
ATOM 5611 O O . ILE B 1 212 ? -15.18 -25.031 -16.844 1 92.81 212 ILE B O 1
ATOM 5615 N N . ARG B 1 213 ? -15.695 -25.016 -14.688 1 93.31 213 ARG B N 1
ATOM 5616 C CA . ARG B 1 213 ? -17.094 -25.359 -14.938 1 93.31 213 ARG B CA 1
ATOM 5617 C C . ARG B 1 213 ? -17.922 -24.125 -15.242 1 93.31 213 ARG B C 1
ATOM 5619 O O . ARG B 1 213 ? -19.078 -24.219 -15.625 1 93.31 213 ARG B O 1
ATOM 5626 N N . THR B 1 214 ? -17.328 -22.969 -15.133 1 91 214 THR B N 1
ATOM 5627 C CA . THR B 1 214 ? -18 -21.703 -15.391 1 91 214 THR B CA 1
ATOM 5628 C C . THR B 1 214 ? -17.609 -21.156 -16.75 1 91 214 THR B C 1
ATOM 5630 O O . THR B 1 214 ? -16.562 -21.531 -17.297 1 91 214 THR B O 1
ATOM 5633 N N . SER B 1 215 ? -18.391 -20.234 -17.281 1 90.25 215 SER B N 1
ATOM 5634 C CA . SER B 1 215 ? -18.141 -19.656 -18.594 1 90.25 215 SER B CA 1
ATOM 5635 C C . SER B 1 215 ? -16.875 -18.797 -18.594 1 90.25 215 SER B C 1
ATOM 5637 O O . SER B 1 215 ? -16.188 -18.703 -19.609 1 90.25 215 SER B O 1
ATOM 5639 N N . LEU B 1 216 ? -16.562 -18.281 -17.5 1 83.94 216 LEU B N 1
ATOM 5640 C CA . LEU B 1 216 ? -15.43 -17.375 -17.391 1 83.94 216 LEU B CA 1
ATOM 5641 C C . LEU B 1 216 ? -14.117 -18.141 -17.547 1 83.94 216 LEU B C 1
ATOM 5643 O O . LEU B 1 216 ? -13.164 -17.625 -18.141 1 83.94 216 LEU B O 1
ATOM 5647 N N . HIS B 1 217 ? -14.078 -19.359 -17.062 1 87 217 HIS B N 1
ATOM 5648 C CA . HIS B 1 217 ? -12.812 -20.094 -17.016 1 87 217 HIS B CA 1
ATOM 5649 C C . HIS B 1 217 ? -12.875 -21.359 -17.844 1 87 217 HIS B C 1
ATOM 5651 O O . HIS B 1 217 ? -11.852 -22.016 -18.062 1 87 217 HIS B O 1
ATOM 5657 N N . GLY B 1 218 ? -14 -21.672 -18.391 1 91.06 218 GLY B N 1
ATOM 5658 C CA . GLY B 1 218 ? -14.219 -22.953 -19.031 1 91.06 218 GLY B CA 1
ATOM 5659 C C . GLY B 1 218 ? -13.742 -23 -20.469 1 91.06 218 GLY B C 1
ATOM 5660 O O . GLY B 1 218 ? -13.656 -24.062 -21.062 1 91.06 218 GLY B O 1
ATOM 5661 N N . GLU B 1 219 ? -13.383 -21.891 -20.984 1 90.62 219 GLU B N 1
ATOM 5662 C CA . GLU B 1 219 ? -12.828 -21.781 -22.328 1 90.62 219 GLU B CA 1
ATOM 5663 C C . GLU B 1 219 ? -13.703 -22.516 -23.344 1 90.62 219 GLU B C 1
ATOM 5665 O O . GLU B 1 219 ? -13.203 -23.25 -24.188 1 90.62 219 GLU B O 1
ATOM 5670 N N . GLY B 1 220 ? -14.992 -22.516 -23.203 1 91.31 220 GLY B N 1
ATOM 5671 C CA . GLY B 1 220 ? -15.914 -23.125 -24.156 1 91.31 220 GLY B CA 1
ATOM 5672 C C . GLY B 1 220 ? -16.297 -24.547 -23.797 1 91.31 220 GLY B C 1
ATOM 5673 O O . GLY B 1 220 ? -17.109 -25.156 -24.484 1 91.31 220 GLY B O 1
ATOM 5674 N N . LEU B 1 221 ? -15.703 -25.125 -22.812 1 94.56 221 LEU B N 1
ATOM 5675 C CA . LEU B 1 221 ? -15.945 -26.516 -22.469 1 94.56 221 LEU B CA 1
ATOM 5676 C C . LEU B 1 221 ? -16.672 -26.625 -21.125 1 94.56 221 LEU B C 1
ATOM 5678 O O . LEU B 1 221 ? -16.719 -27.703 -20.531 1 94.56 221 LEU B O 1
ATOM 5682 N N . GLN B 1 222 ? -17.156 -25.5 -20.609 1 93.81 222 GLN B N 1
ATOM 5683 C CA . GLN B 1 222 ? -17.75 -25.438 -19.266 1 93.81 222 GLN B CA 1
ATOM 5684 C C . GLN B 1 222 ? -18.906 -26.422 -19.141 1 93.81 222 GLN B C 1
ATOM 5686 O O . GLN B 1 222 ? -19.062 -27.062 -18.094 1 93.81 222 GLN B O 1
ATOM 5691 N N . ASP B 1 223 ? -19.688 -26.562 -20.156 1 92.81 223 ASP B N 1
ATOM 5692 C CA . ASP B 1 223 ? -20.859 -27.438 -20.094 1 92.81 223 ASP B CA 1
ATOM 5693 C C . ASP B 1 223 ? -20.453 -28.906 -20.016 1 92.81 223 ASP B C 1
ATOM 5695 O O . ASP B 1 223 ? -21.047 -29.672 -19.25 1 92.81 223 ASP B O 1
ATOM 5699 N N . LEU B 1 224 ? -19.531 -29.234 -20.859 1 93.38 224 LEU B N 1
ATOM 5700 C CA . LEU B 1 224 ? -19.016 -30.594 -20.844 1 93.38 224 LEU B CA 1
ATOM 5701 C C . LEU B 1 224 ? -18.406 -30.922 -19.484 1 93.38 224 LEU B C 1
ATOM 5703 O O . LEU B 1 224 ? -18.641 -32 -18.953 1 93.38 224 LEU B O 1
ATOM 5707 N N . LEU B 1 225 ? -17.672 -30.016 -18.969 1 94.44 225 LEU B N 1
ATOM 5708 C CA . LEU B 1 225 ? -17.016 -30.203 -17.688 1 94.44 225 LEU B CA 1
ATOM 5709 C C . LEU B 1 225 ? -18.047 -30.266 -16.562 1 94.44 225 LEU B C 1
ATOM 5711 O O . LEU B 1 225 ? -17.891 -31.047 -15.617 1 94.44 225 LEU B O 1
ATOM 5715 N N . ALA B 1 226 ? -19.047 -29.469 -16.656 1 91.88 226 ALA B N 1
ATOM 5716 C CA . ALA B 1 226 ? -20.125 -29.5 -15.672 1 91.88 226 ALA B CA 1
ATOM 5717 C C . ALA B 1 226 ? -20.875 -30.828 -15.719 1 91.88 226 ALA B C 1
ATOM 5719 O O . ALA B 1 226 ? -21.281 -31.359 -14.68 1 91.88 226 ALA B O 1
ATOM 5720 N N . TRP B 1 227 ? -21 -31.297 -16.859 1 89.69 227 TRP B N 1
ATOM 5721 C CA . TRP B 1 227 ? -21.734 -32.531 -17.078 1 89.69 227 TRP B CA 1
ATOM 5722 C C . TRP B 1 227 ? -21 -33.719 -16.438 1 89.69 227 TRP B C 1
ATOM 5724 O O . TRP B 1 227 ? -21.625 -34.688 -16.016 1 89.69 227 TRP B O 1
ATOM 5734 N N . LYS B 1 228 ? -19.719 -33.656 -16.312 1 90.5 228 LYS B N 1
ATOM 5735 C CA . LYS B 1 228 ? -18.906 -34.719 -15.75 1 90.5 228 LYS B CA 1
ATOM 5736 C C . LYS B 1 228 ? -19.188 -34.875 -14.258 1 90.5 228 LYS B C 1
ATOM 5738 O O . LYS B 1 228 ? -18.938 -35.938 -13.68 1 90.5 228 LYS B O 1
ATOM 5743 N N . GLY B 1 229 ? -19.609 -33.781 -13.609 1 85.44 229 GLY B N 1
ATOM 5744 C CA . GLY B 1 229 ? -20 -33.812 -12.203 1 85.44 229 GLY B CA 1
ATOM 5745 C C . GLY B 1 229 ? -18.891 -34.344 -11.305 1 85.44 229 GLY B C 1
ATOM 5746 O O . GLY B 1 229 ? -17.797 -33.812 -11.289 1 85.44 229 GLY B O 1
ATOM 5747 N N . GLU B 1 230 ? -19.141 -35.531 -10.727 1 80.5 230 GLU B N 1
ATOM 5748 C CA . GLU B 1 230 ? -18.234 -36.094 -9.727 1 80.5 230 GLU B CA 1
ATOM 5749 C C . GLU B 1 230 ? -17.047 -36.781 -10.383 1 80.5 230 GLU B C 1
ATOM 5751 O O . GLU B 1 230 ? -16.047 -37.062 -9.719 1 80.5 230 GLU B O 1
ATOM 5756 N N . ARG B 1 231 ? -17.141 -36.969 -11.609 1 87.44 231 ARG B N 1
ATOM 5757 C CA . ARG B 1 231 ? -16.031 -37.625 -12.312 1 87.44 231 ARG B CA 1
ATOM 5758 C C . ARG B 1 231 ? -14.906 -36.625 -12.594 1 87.44 231 ARG B C 1
ATOM 5760 O O . ARG B 1 231 ? -13.812 -37.031 -13.016 1 87.44 231 ARG B O 1
ATOM 5767 N N . LEU B 1 232 ? -15.242 -35.375 -12.383 1 90.69 232 LEU B N 1
ATOM 5768 C CA . LEU B 1 232 ? -14.195 -34.375 -12.445 1 90.69 232 LEU B CA 1
ATOM 5769 C C . LEU B 1 232 ? -13.719 -33.969 -11.055 1 90.69 232 LEU B C 1
ATOM 5771 O O . LEU B 1 232 ? -14.5 -33.438 -10.25 1 90.69 232 LEU B O 1
ATOM 5775 N N . ARG B 1 233 ? -12.508 -34.281 -10.828 1 92.25 233 ARG B N 1
ATOM 5776 C CA . ARG B 1 233 ? -11.938 -34 -9.516 1 92.25 233 ARG B CA 1
ATOM 5777 C C . ARG B 1 233 ? -10.75 -33.062 -9.633 1 92.25 233 ARG B C 1
ATOM 5779 O O . ARG B 1 233 ? -10.047 -33.031 -10.648 1 92.25 233 ARG B O 1
ATOM 5786 N N . GLY B 1 234 ? -10.648 -32.25 -8.586 1 93.5 234 GLY B N 1
ATOM 5787 C CA . GLY B 1 234 ? -9.453 -31.438 -8.461 1 93.5 234 GLY B CA 1
ATOM 5788 C C . GLY B 1 234 ? -8.453 -32 -7.461 1 93.5 234 GLY B C 1
ATOM 5789 O O . GLY B 1 234 ? -8.773 -32.156 -6.281 1 93.5 234 GLY B O 1
ATOM 5790 N N . ILE B 1 235 ? -7.285 -32.312 -7.984 1 93.31 235 ILE B N 1
ATOM 5791 C CA . ILE B 1 235 ? -6.238 -32.844 -7.117 1 93.31 235 ILE B CA 1
ATOM 5792 C C . ILE B 1 235 ? -5.02 -31.922 -7.16 1 93.31 235 ILE B C 1
ATOM 5794 O O . ILE B 1 235 ? -4.391 -31.766 -8.211 1 93.31 235 ILE B O 1
ATOM 5798 N N . LEU B 1 236 ? -4.695 -31.391 -6.027 1 91.88 236 LEU B N 1
ATOM 5799 C CA . LEU B 1 236 ? -3.574 -30.453 -5.961 1 91.88 236 LEU B CA 1
ATOM 5800 C C . LEU B 1 236 ? -2.26 -31.172 -6.254 1 91.88 236 LEU B C 1
ATOM 5802 O O . LEU B 1 236 ? -2.033 -32.281 -5.781 1 91.88 236 LEU B O 1
ATOM 5806 N N . ASN B 1 237 ? -1.433 -30.484 -6.969 1 91.69 237 ASN B N 1
ATOM 5807 C CA . ASN B 1 237 ? -0.112 -31.031 -7.242 1 91.69 237 ASN B CA 1
ATOM 5808 C C . ASN B 1 237 ? 0.785 -30.984 -6.008 1 91.69 237 ASN B C 1
ATOM 5810 O O . ASN B 1 237 ? 0.578 -30.141 -5.125 1 91.69 237 ASN B O 1
ATOM 5814 N N . GLY B 1 238 ? 1.654 -31.875 -5.949 1 91.75 238 GLY B N 1
ATOM 5815 C CA . GLY B 1 238 ? 2.746 -31.781 -4.992 1 91.75 238 GLY B CA 1
ATOM 5816 C C . GLY B 1 238 ? 4.059 -31.344 -5.621 1 91.75 238 GLY B C 1
ATOM 5817 O O . GLY B 1 238 ? 4.141 -31.172 -6.84 1 91.75 238 GLY B O 1
ATOM 5818 N N . ILE B 1 239 ? 4.992 -31.078 -4.723 1 91.56 239 ILE B N 1
ATOM 5819 C CA . ILE B 1 239 ? 6.324 -30.75 -5.23 1 91.56 239 ILE B CA 1
ATOM 5820 C C . ILE B 1 239 ? 7.328 -31.797 -4.738 1 91.56 239 ILE B C 1
ATOM 5822 O O . ILE B 1 239 ? 7.074 -32.5 -3.762 1 91.56 239 ILE B O 1
ATOM 5826 N N . ASP B 1 240 ? 8.398 -31.969 -5.527 1 89.12 240 ASP B N 1
ATOM 5827 C CA . ASP B 1 240 ? 9.5 -32.844 -5.117 1 89.12 240 ASP B CA 1
ATOM 5828 C C . ASP B 1 240 ? 10.258 -32.219 -3.936 1 89.12 240 ASP B C 1
ATOM 5830 O O . ASP B 1 240 ? 11.203 -31.453 -4.121 1 89.12 240 ASP B O 1
ATOM 5834 N N . THR B 1 241 ? 9.977 -32.688 -2.752 1 90.44 241 THR B N 1
ATOM 5835 C CA . THR B 1 241 ? 10.508 -32.062 -1.54 1 90.44 241 THR B CA 1
ATOM 5836 C C . THR B 1 241 ? 11.961 -32.469 -1.32 1 90.44 241 THR B C 1
ATOM 5838 O O . THR B 1 241 ? 12.664 -31.844 -0.514 1 90.44 241 THR B O 1
ATOM 5841 N N . GLU B 1 242 ? 12.367 -33.469 -2.031 1 87.62 242 GLU B N 1
ATOM 5842 C CA . GLU B 1 242 ? 13.781 -33.844 -1.942 1 87.62 242 GLU B CA 1
ATOM 5843 C C . GLU B 1 242 ? 14.641 -32.938 -2.844 1 87.62 242 GLU B C 1
ATOM 5845 O O . GLU B 1 242 ? 15.742 -32.562 -2.459 1 87.62 242 GLU B O 1
ATOM 5850 N N . LYS B 1 243 ? 14.109 -32.75 -3.979 1 88.25 243 LYS B N 1
ATOM 5851 C CA . LYS B 1 243 ? 14.812 -31.859 -4.906 1 88.25 243 LYS B CA 1
ATOM 5852 C C . LYS B 1 243 ? 14.781 -30.422 -4.422 1 88.25 243 LYS B C 1
ATOM 5854 O O . LYS B 1 243 ? 15.781 -29.703 -4.504 1 88.25 243 LYS B O 1
ATOM 5859 N N . PHE B 1 244 ? 13.656 -30.016 -3.943 1 93.75 244 PHE B N 1
ATOM 5860 C CA . PHE B 1 244 ? 13.469 -28.656 -3.457 1 93.75 244 PHE B CA 1
ATOM 5861 C C . PHE B 1 244 ? 13.547 -28.609 -1.935 1 93.75 244 PHE B C 1
ATOM 5863 O O . PHE B 1 244 ? 12.516 -28.547 -1.259 1 93.75 244 PHE B O 1
ATOM 5870 N N . ASP B 1 245 ? 14.719 -28.641 -1.426 1 96.31 245 ASP B N 1
ATOM 5871 C CA . ASP B 1 245 ? 14.984 -28.594 0.009 1 96.31 245 ASP B CA 1
ATOM 5872 C C . ASP B 1 245 ? 16.062 -27.562 0.34 1 96.31 245 ASP B C 1
ATOM 5874 O O . ASP B 1 245 ? 17.25 -27.781 0.067 1 96.31 245 ASP B O 1
ATOM 5878 N N . PRO B 1 246 ? 15.641 -26.438 0.951 1 98.06 246 PRO B N 1
ATOM 5879 C CA . PRO B 1 246 ? 16.625 -25.391 1.237 1 98.06 246 PRO B CA 1
ATOM 5880 C C . PRO B 1 246 ? 17.734 -25.859 2.164 1 98.06 246 PRO B C 1
ATOM 5882 O O . PRO B 1 246 ? 18.797 -25.219 2.238 1 98.06 246 PRO B O 1
ATOM 5885 N N . ARG B 1 247 ? 17.609 -27.016 2.844 1 97 247 ARG B N 1
ATOM 5886 C CA . ARG B 1 247 ? 18.609 -27.531 3.775 1 97 247 ARG B CA 1
ATOM 5887 C C . ARG B 1 247 ? 19.781 -28.141 3.027 1 97 247 ARG B C 1
ATOM 5889 O O . ARG B 1 247 ? 20.891 -28.234 3.572 1 97 247 ARG B O 1
ATOM 5896 N N . THR B 1 248 ? 19.516 -28.531 1.786 1 97.38 248 THR B N 1
ATOM 5897 C CA . THR B 1 248 ? 20.562 -29.297 1.099 1 97.38 248 THR B CA 1
ATOM 5898 C C . THR B 1 248 ? 20.734 -28.812 -0.337 1 97.38 248 THR B C 1
ATOM 5900 O O . THR B 1 248 ? 21.594 -29.297 -1.062 1 97.38 248 THR B O 1
ATOM 5903 N N . ASP B 1 249 ? 20 -27.922 -0.802 1 96.94 249 ASP B N 1
ATOM 5904 C CA . ASP B 1 249 ? 19.969 -27.453 -2.186 1 96.94 249 ASP B CA 1
ATOM 5905 C C . ASP B 1 249 ? 21.328 -26.906 -2.607 1 96.94 249 ASP B C 1
ATOM 5907 O O . ASP B 1 249 ? 21.766 -25.875 -2.092 1 96.94 249 ASP B O 1
ATOM 5911 N N . PRO B 1 250 ? 21.953 -27.531 -3.609 1 96.25 250 PRO B N 1
ATOM 5912 C CA . PRO B 1 250 ? 23.297 -27.078 -4.008 1 96.25 250 PRO B CA 1
ATOM 5913 C C . PRO B 1 250 ? 23.281 -25.781 -4.797 1 96.25 250 PRO B C 1
ATOM 5915 O O . PRO B 1 250 ? 24.312 -25.156 -4.996 1 96.25 250 PRO B O 1
ATOM 5918 N N . ALA B 1 251 ? 22.141 -25.375 -5.242 1 96.25 251 ALA B N 1
ATOM 5919 C CA . ALA B 1 251 ? 22.031 -24.141 -6.02 1 96.25 251 ALA B CA 1
ATOM 5920 C C . ALA B 1 251 ? 22.125 -22.922 -5.117 1 96.25 251 ALA B C 1
ATOM 5922 O O . ALA B 1 251 ? 22.328 -21.797 -5.598 1 96.25 251 ALA B O 1
ATOM 5923 N N . LEU B 1 252 ? 21.984 -23.094 -3.85 1 98.25 252 LEU B N 1
ATOM 5924 C CA . LEU B 1 252 ? 22.031 -21.984 -2.895 1 98.25 252 LEU B CA 1
ATOM 5925 C C . LEU B 1 252 ? 23.453 -21.703 -2.461 1 98.25 252 LEU B C 1
ATOM 5927 O O . LEU B 1 252 ? 24.281 -22.625 -2.375 1 98.25 252 LEU B O 1
ATOM 5931 N N . GLU B 1 253 ? 23.75 -20.469 -2.273 1 98.06 253 GLU B N 1
ATOM 5932 C CA . GLU B 1 253 ? 25.047 -20.078 -1.727 1 98.06 253 GLU B CA 1
ATOM 5933 C C . GLU B 1 253 ? 25.203 -20.531 -0.278 1 98.06 253 GLU B C 1
ATOM 5935 O O . GLU B 1 253 ? 26.297 -20.891 0.158 1 98.06 253 GLU B O 1
ATOM 5940 N N . ALA B 1 254 ? 24.109 -20.438 0.449 1 98.5 254 ALA B N 1
ATOM 5941 C CA . ALA B 1 254 ? 24.062 -20.906 1.831 1 98.5 254 ALA B CA 1
ATOM 5942 C C . ALA B 1 254 ? 22.75 -21.656 2.107 1 98.5 254 ALA B C 1
ATOM 5944 O O . ALA B 1 254 ? 21.672 -21.109 1.897 1 98.5 254 ALA B O 1
ATOM 5945 N N . ASN B 1 255 ? 22.891 -22.828 2.561 1 98.5 255 ASN B N 1
ATOM 5946 C CA . ASN B 1 255 ? 21.703 -23.594 2.943 1 98.5 255 ASN B CA 1
ATOM 5947 C C . ASN B 1 255 ? 21.094 -23.062 4.242 1 98.5 255 ASN B C 1
ATOM 5949 O O . ASN B 1 255 ? 21.766 -22.391 5.02 1 98.5 255 ASN B O 1
ATOM 5953 N N . PHE B 1 256 ? 19.859 -23.328 4.457 1 98.5 256 PHE B N 1
ATOM 5954 C CA . PHE B 1 256 ? 19.141 -22.859 5.641 1 98.5 256 PHE B CA 1
ATOM 5955 C C . PHE B 1 256 ? 17.938 -23.75 5.93 1 98.5 256 PHE B C 1
ATOM 5957 O O . PHE B 1 256 ? 17.625 -24.656 5.156 1 98.5 256 PHE B O 1
ATOM 5964 N N . SER B 1 257 ? 17.312 -23.547 7.07 1 98 257 SER B N 1
ATOM 5965 C CA . SER B 1 257 ? 16.125 -24.281 7.496 1 98 257 SER B CA 1
ATOM 5966 C C . SER B 1 257 ? 15.125 -23.375 8.195 1 98 257 SER B C 1
ATOM 5968 O O . SER B 1 257 ? 15.359 -22.172 8.344 1 98 257 SER B O 1
ATOM 5970 N N . ILE B 1 258 ? 13.992 -23.953 8.523 1 97.56 258 ILE B N 1
ATOM 5971 C CA . ILE B 1 258 ? 12.914 -23.219 9.195 1 97.56 258 ILE B CA 1
ATOM 5972 C C . ILE B 1 258 ? 13.398 -22.703 10.547 1 97.56 258 ILE B C 1
ATOM 5974 O O . ILE B 1 258 ? 12.922 -21.672 11.031 1 97.56 258 ILE B O 1
ATOM 5978 N N . ASP B 1 259 ? 14.406 -23.312 11.109 1 97.44 259 ASP B N 1
ATOM 5979 C CA . ASP B 1 259 ? 14.898 -22.969 12.438 1 97.44 259 ASP B CA 1
ATOM 5980 C C . ASP B 1 259 ? 15.906 -21.812 12.359 1 97.44 259 ASP B C 1
ATOM 5982 O O . ASP B 1 259 ? 16.125 -21.125 13.352 1 97.44 259 ASP B O 1
ATOM 5986 N N . ASP B 1 260 ? 16.562 -21.75 11.242 1 97.75 260 ASP B N 1
ATOM 5987 C CA . ASP B 1 260 ? 17.562 -20.703 11.047 1 97.75 260 ASP B CA 1
ATOM 5988 C C . ASP B 1 260 ? 17.531 -20.156 9.625 1 97.75 260 ASP B C 1
ATOM 5990 O O . ASP B 1 260 ? 18.078 -20.75 8.703 1 97.75 260 ASP B O 1
ATOM 5994 N N . LEU B 1 261 ? 17.062 -18.938 9.523 1 97.69 261 LEU B N 1
ATOM 5995 C CA . LEU B 1 261 ? 16.844 -18.359 8.203 1 97.69 261 LEU B CA 1
ATOM 5996 C C . LEU B 1 261 ? 18.016 -17.484 7.797 1 97.69 261 LEU B C 1
ATOM 5998 O O . LEU B 1 261 ? 17.953 -16.766 6.797 1 97.69 261 LEU B O 1
ATOM 6002 N N . SER B 1 262 ? 19.109 -17.5 8.508 1 97.12 262 SER B N 1
ATOM 6003 C CA . SER B 1 262 ? 20.234 -16.609 8.258 1 97.12 262 SER B CA 1
ATOM 6004 C C . SER B 1 262 ? 20.828 -16.844 6.867 1 97.12 262 SER B C 1
ATOM 6006 O O . SER B 1 262 ? 21.375 -15.922 6.258 1 97.12 262 SER B O 1
ATOM 6008 N N . GLY B 1 263 ? 20.734 -18.094 6.41 1 98 263 GLY B N 1
ATOM 6009 C CA . GLY B 1 263 ? 21.234 -18.406 5.082 1 98 263 GLY B CA 1
ATOM 6010 C C . GLY B 1 263 ? 20.5 -17.656 3.98 1 98 263 GLY B C 1
ATOM 6011 O O . GLY B 1 263 ? 21.062 -17.438 2.902 1 98 263 GLY B O 1
ATOM 6012 N N . ARG B 1 264 ? 19.297 -17.297 4.203 1 98 264 ARG B N 1
ATOM 6013 C CA . ARG B 1 264 ? 18.547 -16.547 3.199 1 98 264 ARG B CA 1
ATOM 6014 C C . ARG B 1 264 ? 19.172 -15.195 2.926 1 98 264 ARG B C 1
ATOM 6016 O O . ARG B 1 264 ? 19.172 -14.719 1.789 1 98 264 ARG B O 1
ATOM 6023 N N . ALA B 1 265 ? 19.703 -14.562 3.959 1 97.5 265 ALA B N 1
ATOM 6024 C CA . ALA B 1 265 ? 20.375 -13.273 3.783 1 97.5 265 ALA B CA 1
ATOM 6025 C C . ALA B 1 265 ? 21.609 -13.414 2.889 1 97.5 265 ALA B C 1
ATOM 6027 O O . ALA B 1 265 ? 21.891 -12.539 2.066 1 97.5 265 ALA B O 1
ATOM 6028 N N . VAL B 1 266 ? 22.281 -14.477 3.084 1 98.38 266 VAL B N 1
ATOM 6029 C CA . VAL B 1 266 ? 23.453 -14.75 2.268 1 98.38 266 VAL B CA 1
ATOM 6030 C C . VAL B 1 266 ? 23.047 -14.977 0.815 1 98.38 266 VAL B C 1
ATOM 6032 O O . VAL B 1 266 ? 23.688 -14.461 -0.106 1 98.38 266 VAL B O 1
ATOM 6035 N N . ASN B 1 267 ? 22.016 -15.727 0.643 1 98.81 267 ASN B N 1
ATOM 6036 C CA . ASN B 1 267 ? 21.516 -15.992 -0.699 1 98.81 267 ASN B CA 1
ATOM 6037 C C . ASN B 1 267 ? 21 -14.719 -1.364 1 98.81 267 ASN B C 1
ATOM 6039 O O . ASN B 1 267 ? 21.156 -14.539 -2.574 1 98.81 267 ASN B O 1
ATOM 6043 N N . LYS B 1 268 ? 20.359 -13.867 -0.556 1 98.62 268 LYS B N 1
ATOM 6044 C CA . LYS B 1 268 ? 19.906 -12.586 -1.075 1 98.62 268 LYS B CA 1
ATOM 6045 C C . LYS B 1 268 ? 21.078 -11.758 -1.597 1 98.62 268 LYS B C 1
ATOM 6047 O O . LYS B 1 268 ? 21.016 -11.203 -2.695 1 98.62 268 LYS B O 1
ATOM 6052 N N . ALA B 1 269 ? 22.062 -11.641 -0.842 1 98.69 269 ALA B N 1
ATOM 6053 C CA . ALA B 1 269 ? 23.25 -10.891 -1.244 1 98.69 269 ALA B CA 1
ATOM 6054 C C . ALA B 1 269 ? 23.875 -11.484 -2.508 1 98.69 269 ALA B C 1
ATOM 6056 O O . ALA B 1 269 ? 24.312 -10.742 -3.395 1 98.69 269 ALA B O 1
ATOM 6057 N N . ALA B 1 270 ? 23.953 -12.789 -2.551 1 98.62 270 ALA B N 1
ATOM 6058 C CA . ALA B 1 270 ? 24.5 -13.477 -3.721 1 98.62 270 ALA B CA 1
ATOM 6059 C C . ALA B 1 270 ? 23.656 -13.188 -4.965 1 98.62 270 ALA B C 1
ATOM 6061 O O . ALA B 1 270 ? 24.203 -12.953 -6.047 1 98.62 270 ALA B O 1
ATOM 6062 N N . LEU B 1 271 ? 22.375 -13.242 -4.785 1 98.5 271 LEU B N 1
ATOM 6063 C CA . LEU B 1 271 ? 21.453 -12.961 -5.879 1 98.5 271 LEU B CA 1
ATOM 6064 C C . LEU B 1 271 ? 21.609 -11.531 -6.379 1 98.5 271 LEU B C 1
ATOM 6066 O O . LEU B 1 271 ? 21.688 -11.297 -7.586 1 98.5 271 LEU B O 1
ATOM 6070 N N . GLN B 1 272 ? 21.641 -10.594 -5.441 1 98.62 272 GLN B N 1
ATOM 6071 C CA . GLN B 1 272 ? 21.828 -9.18 -5.777 1 98.62 272 GLN B CA 1
ATOM 6072 C C . GLN B 1 272 ? 23.141 -8.961 -6.527 1 98.62 272 GLN B C 1
ATOM 6074 O O . GLN B 1 272 ? 23.156 -8.32 -7.582 1 98.62 272 GLN B O 1
ATOM 6079 N N . SER B 1 273 ? 24.172 -9.5 -6.051 1 98.31 273 SER B N 1
ATOM 6080 C CA . SER B 1 273 ? 25.484 -9.336 -6.66 1 98.31 273 SER B CA 1
ATOM 6081 C C . SER B 1 273 ? 25.531 -9.961 -8.047 1 98.31 273 SER B C 1
ATOM 6083 O O . SER B 1 273 ? 25.984 -9.328 -9.008 1 98.31 273 SER B O 1
ATOM 6085 N N . ARG B 1 274 ? 25.078 -11.141 -8.188 1 97.56 274 ARG B N 1
ATOM 6086 C CA . ARG B 1 274 ? 25.125 -11.906 -9.43 1 97.56 274 ARG B CA 1
ATOM 6087 C C . ARG B 1 274 ? 24.359 -11.188 -10.539 1 97.56 274 ARG B C 1
ATOM 6089 O O . ARG B 1 274 ? 24.75 -11.242 -11.711 1 97.56 274 ARG B O 1
ATOM 6096 N N . LEU B 1 275 ? 23.281 -10.531 -10.141 1 97.81 275 LEU B N 1
ATOM 6097 C CA . LEU B 1 275 ? 22.406 -9.969 -11.156 1 97.81 275 LEU B CA 1
ATOM 6098 C C . LEU B 1 275 ? 22.625 -8.469 -11.305 1 97.81 275 LEU B C 1
ATOM 6100 O O . LEU B 1 275 ? 21.859 -7.777 -11.969 1 97.81 275 LEU B O 1
ATOM 6104 N N . GLY B 1 276 ? 23.594 -7.906 -10.625 1 97.44 276 GLY B N 1
ATOM 6105 C CA . GLY B 1 276 ? 23.969 -6.508 -10.789 1 97.44 276 GLY B CA 1
ATOM 6106 C C . GLY B 1 276 ? 23.062 -5.555 -10.047 1 97.44 276 GLY B C 1
ATOM 6107 O O . GLY B 1 276 ? 22.938 -4.387 -10.422 1 97.44 276 GLY B O 1
ATOM 6108 N N . LEU B 1 277 ? 22.359 -6.027 -9.078 1 98.25 277 LEU B N 1
ATOM 6109 C CA . LEU B 1 277 ? 21.562 -5.172 -8.203 1 98.25 277 LEU B CA 1
ATOM 6110 C C . LEU B 1 277 ? 22.422 -4.586 -7.09 1 98.25 277 LEU B C 1
ATOM 61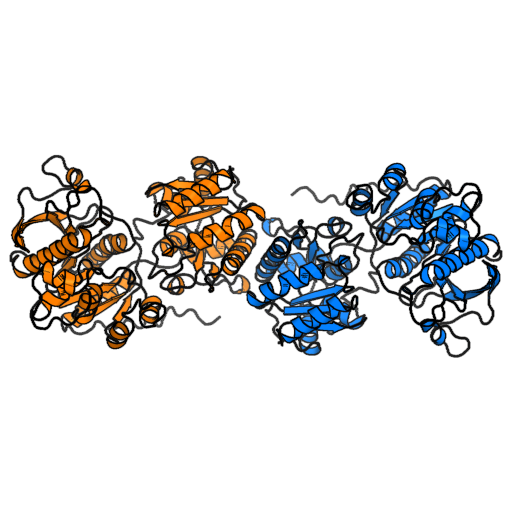12 O O . LEU B 1 277 ? 23.5 -5.113 -6.781 1 98.25 277 LEU B O 1
ATOM 6116 N N . THR B 1 278 ? 21.984 -3.447 -6.531 1 98.06 278 THR B N 1
ATOM 6117 C CA . THR B 1 278 ? 22.672 -2.904 -5.363 1 98.06 278 THR B CA 1
ATOM 6118 C C . THR B 1 278 ? 22.562 -3.861 -4.18 1 98.06 278 THR B C 1
ATOM 6120 O O . THR B 1 278 ? 21.453 -4.238 -3.777 1 98.06 278 THR B O 1
ATOM 6123 N N . VAL B 1 279 ? 23.672 -4.258 -3.658 1 98.19 279 VAL B N 1
ATOM 6124 C CA . VAL B 1 279 ? 23.672 -5.195 -2.545 1 98.19 279 VAL B CA 1
ATOM 6125 C C . VAL B 1 279 ? 23.234 -4.484 -1.266 1 98.19 279 VAL B C 1
ATOM 6127 O O . VAL B 1 279 ? 23.922 -3.59 -0.779 1 98.19 279 VAL B O 1
ATOM 6130 N N . ASN B 1 280 ? 22.062 -4.762 -0.778 1 96.62 280 ASN B N 1
ATOM 6131 C CA . ASN B 1 280 ? 21.453 -4.195 0.422 1 96.62 280 ASN B CA 1
ATOM 6132 C C . ASN B 1 280 ? 20.531 -5.199 1.111 1 96.62 280 ASN B C 1
ATOM 6134 O O . ASN B 1 280 ? 19.5 -5.574 0.562 1 96.62 280 ASN B O 1
ATOM 6138 N N . PRO B 1 281 ? 20.859 -5.645 2.287 1 94.31 281 PRO B N 1
ATOM 6139 C CA . PRO B 1 281 ? 20.062 -6.668 2.961 1 94.31 281 PRO B CA 1
ATOM 6140 C C . PRO B 1 281 ? 18.703 -6.141 3.426 1 94.31 281 PRO B C 1
ATOM 6142 O O . PRO B 1 281 ? 17.797 -6.93 3.688 1 94.31 281 PRO B O 1
ATOM 6145 N N . ASP B 1 282 ? 18.562 -4.844 3.508 1 93.94 282 ASP B N 1
ATOM 6146 C CA . ASP B 1 282 ? 17.375 -4.266 4.137 1 93.94 282 ASP B CA 1
ATOM 6147 C C . ASP B 1 282 ? 16.312 -3.912 3.094 1 93.94 282 ASP B C 1
ATOM 6149 O O . ASP B 1 282 ? 15.211 -3.504 3.441 1 93.94 282 ASP B O 1
ATOM 6153 N N . VAL B 1 283 ? 16.688 -4.086 1.812 1 96.81 283 VAL B N 1
ATOM 6154 C CA . VAL B 1 283 ? 15.742 -3.693 0.766 1 96.81 283 VAL B CA 1
ATOM 6155 C C . VAL B 1 283 ? 14.797 -4.852 0.462 1 96.81 283 VAL B C 1
ATOM 6157 O O . VAL B 1 283 ? 15.172 -6.02 0.599 1 96.81 283 VAL B O 1
ATOM 6160 N N . PHE B 1 284 ? 13.547 -4.504 0.133 1 98.25 284 PHE B N 1
ATOM 6161 C CA . PHE B 1 284 ? 12.516 -5.453 -0.282 1 98.25 284 PHE B CA 1
ATOM 6162 C C . PHE B 1 284 ? 12.805 -5.98 -1.682 1 98.25 284 PHE B C 1
ATOM 6164 O O . PHE B 1 284 ? 12.703 -5.246 -2.664 1 98.25 284 PHE B O 1
ATOM 6171 N N . LEU B 1 285 ? 13.234 -7.273 -1.839 1 98.81 285 LEU B N 1
ATOM 6172 C CA . LEU B 1 285 ? 13.617 -7.879 -3.111 1 98.81 285 LEU B CA 1
ATOM 6173 C C . LEU B 1 285 ? 12.516 -8.805 -3.619 1 98.81 285 LEU B C 1
ATOM 6175 O O . LEU B 1 285 ? 12.195 -9.812 -2.977 1 98.81 285 LEU B O 1
ATOM 6179 N N . MET B 1 286 ? 11.977 -8.477 -4.793 1 98.88 286 MET B N 1
ATOM 6180 C CA . MET B 1 286 ? 10.906 -9.266 -5.406 1 98.88 286 MET B CA 1
ATOM 6181 C C . MET B 1 286 ? 11.453 -10.133 -6.535 1 98.88 286 MET B C 1
ATOM 6183 O O . MET B 1 286 ? 12.312 -9.695 -7.301 1 98.88 286 MET B O 1
ATOM 6187 N N . GLY B 1 287 ? 11 -11.352 -6.586 1 98.69 287 GLY B N 1
ATOM 6188 C CA . GLY B 1 287 ? 11.398 -12.266 -7.645 1 98.69 287 GLY B CA 1
ATOM 6189 C C . GLY B 1 287 ? 10.219 -12.844 -8.406 1 98.69 287 GLY B C 1
ATOM 6190 O O . GLY B 1 287 ? 9.125 -12.969 -7.859 1 98.69 287 GLY B O 1
ATOM 6191 N N . MET B 1 288 ? 10.469 -13.188 -9.625 1 98.06 288 MET B N 1
ATOM 6192 C CA . MET B 1 288 ? 9.5 -13.859 -10.477 1 98.06 288 MET B CA 1
ATOM 6193 C C . MET B 1 288 ? 10.188 -14.797 -11.461 1 98.06 288 MET B C 1
ATOM 6195 O O . MET B 1 288 ? 11.227 -14.453 -12.031 1 98.06 288 MET B O 1
ATOM 6199 N N . VAL B 1 289 ? 9.766 -15.969 -11.492 1 96 289 VAL B N 1
ATOM 6200 C CA . VAL B 1 289 ? 10.18 -16.969 -12.477 1 96 289 VAL B CA 1
ATOM 6201 C C . VAL B 1 289 ? 8.969 -17.453 -13.258 1 96 289 VAL B C 1
ATOM 6203 O O . VAL B 1 289 ? 8.078 -18.094 -12.703 1 96 289 VAL B O 1
ATOM 6206 N N . ALA B 1 290 ? 8.914 -17.125 -14.5 1 92.94 290 ALA B N 1
ATOM 6207 C CA . ALA B 1 290 ? 7.703 -17.453 -15.242 1 92.94 290 ALA B CA 1
ATOM 6208 C C . ALA B 1 290 ? 7.922 -17.328 -16.75 1 92.94 290 ALA B C 1
ATOM 6210 O O . ALA B 1 290 ? 8.883 -16.688 -17.188 1 92.94 290 ALA B O 1
ATOM 6211 N N . ARG B 1 291 ? 7.031 -18 -17.484 1 89.69 291 ARG B N 1
ATOM 6212 C CA . ARG B 1 291 ? 6.93 -17.688 -18.906 1 89.69 291 ARG B CA 1
ATOM 6213 C C . ARG B 1 291 ? 6.383 -16.281 -19.125 1 89.69 291 ARG B C 1
ATOM 6215 O O . ARG B 1 291 ? 5.484 -15.852 -18.406 1 89.69 291 ARG B O 1
ATOM 6222 N N . LEU B 1 292 ? 6.961 -15.633 -20.109 1 94.44 292 LEU B N 1
ATOM 6223 C CA . LEU B 1 292 ? 6.527 -14.266 -20.391 1 94.44 292 LEU B CA 1
ATOM 6224 C C . LEU B 1 292 ? 5.344 -14.258 -21.359 1 94.44 292 LEU B C 1
ATOM 6226 O O . LEU B 1 292 ? 5.5 -13.914 -22.531 1 94.44 292 LEU B O 1
ATOM 6230 N N . VAL B 1 293 ? 4.195 -14.555 -20.844 1 91.31 293 VAL B N 1
ATOM 6231 C CA . VAL B 1 293 ? 2.938 -14.57 -21.578 1 91.31 293 VAL B CA 1
ATOM 6232 C C . VAL B 1 293 ? 1.86 -13.844 -20.781 1 91.31 293 VAL B C 1
ATOM 6234 O O . VAL B 1 293 ? 2.02 -13.609 -19.578 1 91.31 293 VAL B O 1
ATOM 6237 N N . GLU B 1 294 ? 0.849 -13.508 -21.375 1 92 294 GLU B N 1
ATOM 6238 C CA . GLU B 1 294 ? -0.237 -12.766 -20.75 1 92 294 GLU B CA 1
ATOM 6239 C C . GLU B 1 294 ? -0.848 -13.547 -19.594 1 92 294 GLU B C 1
ATOM 6241 O O . GLU B 1 294 ? -1.215 -12.977 -18.578 1 92 294 GLU B O 1
ATOM 6246 N N . GLN B 1 295 ? -0.999 -14.805 -19.719 1 90 295 GLN B N 1
ATOM 6247 C CA . GLN B 1 295 ? -1.606 -15.664 -18.703 1 90 295 GLN B CA 1
ATOM 6248 C C . GLN B 1 295 ? -0.905 -15.523 -17.359 1 90 295 GLN B C 1
ATOM 6250 O O . GLN B 1 295 ? -1.546 -15.602 -16.312 1 90 295 GLN B O 1
ATOM 6255 N N . LYS B 1 296 ? 0.342 -15.227 -17.422 1 94.19 296 LYS B N 1
ATOM 6256 C CA . LYS B 1 296 ? 1.14 -15.172 -16.203 1 94.19 296 LYS B CA 1
ATOM 6257 C C . LYS B 1 296 ? 1.129 -13.773 -15.602 1 94.19 296 LYS B C 1
ATOM 6259 O O . LYS B 1 296 ? 1.783 -13.523 -14.586 1 94.19 296 LYS B O 1
ATOM 6264 N N . GLY B 1 297 ? 0.397 -12.898 -16.188 1 96.44 297 GLY B N 1
ATOM 6265 C CA . GLY B 1 297 ? 0.189 -11.57 -15.641 1 96.44 297 GLY B CA 1
ATOM 6266 C C . GLY B 1 297 ? 1.313 -10.609 -15.961 1 96.44 297 GLY B C 1
ATOM 6267 O O . GLY B 1 297 ? 1.551 -9.648 -15.219 1 96.44 297 GLY B O 1
ATOM 6268 N N . ILE B 1 298 ? 2.029 -10.867 -17.047 1 96.94 298 ILE B N 1
ATOM 6269 C CA . ILE B 1 298 ? 3.15 -10.016 -17.422 1 96.94 298 ILE B CA 1
ATOM 6270 C C . ILE B 1 298 ? 2.635 -8.633 -17.828 1 96.94 298 ILE B C 1
ATOM 6272 O O . ILE B 1 298 ? 3.285 -7.621 -17.562 1 96.94 298 ILE B O 1
ATOM 6276 N N . ASP B 1 299 ? 1.512 -8.602 -18.453 1 96.06 299 ASP B N 1
ATOM 6277 C CA . ASP B 1 299 ? 0.913 -7.316 -18.812 1 96.06 299 ASP B CA 1
ATOM 6278 C C . ASP B 1 299 ? 0.62 -6.484 -17.562 1 96.06 299 ASP B C 1
ATOM 6280 O O . ASP B 1 299 ? 0.893 -5.285 -17.531 1 96.06 299 ASP B O 1
ATOM 6284 N N . LEU B 1 300 ? 0.032 -7.137 -16.594 1 96.38 300 LEU B N 1
ATOM 6285 C CA . LEU B 1 300 ? -0.252 -6.484 -15.32 1 96.38 300 LEU B CA 1
ATOM 6286 C C . LEU B 1 300 ? 1.035 -6.016 -14.648 1 96.38 300 LEU B C 1
ATOM 6288 O O . LEU B 1 300 ? 1.079 -4.922 -14.078 1 96.38 300 LEU B O 1
ATOM 6292 N N . LEU B 1 301 ? 2.039 -6.836 -14.688 1 97 301 LEU B N 1
ATOM 6293 C CA . LEU B 1 301 ? 3.346 -6.527 -14.117 1 97 301 LEU B CA 1
ATOM 6294 C C . LEU B 1 301 ? 3.928 -5.262 -14.742 1 97 301 LEU B C 1
ATOM 6296 O O . LEU B 1 301 ? 4.406 -4.379 -14.031 1 97 301 LEU B O 1
ATOM 6300 N N . ILE B 1 302 ? 3.883 -5.184 -16.031 1 96.12 302 ILE B N 1
ATOM 6301 C CA . ILE B 1 302 ? 4.453 -4.062 -16.766 1 96.12 302 ILE B CA 1
ATOM 6302 C C . ILE B 1 302 ? 3.725 -2.773 -16.391 1 96.12 302 ILE B C 1
ATOM 6304 O O . ILE B 1 302 ? 4.348 -1.718 -16.25 1 96.12 302 ILE B O 1
ATOM 6308 N N . GLN B 1 303 ? 2.477 -2.852 -16.188 1 94.19 303 GLN B N 1
ATOM 6309 C CA . GLN B 1 303 ? 1.658 -1.687 -15.859 1 94.19 303 GLN B CA 1
ATOM 6310 C C . GLN B 1 303 ? 1.953 -1.181 -14.453 1 94.19 303 GLN B C 1
ATOM 6312 O O . GLN B 1 303 ? 1.779 0.005 -14.164 1 94.19 303 GLN B O 1
ATOM 6317 N N . THR B 1 304 ? 2.365 -1.964 -13.617 1 96.5 304 THR B N 1
ATOM 6318 C CA . THR B 1 304 ? 2.395 -1.666 -12.188 1 96.5 304 THR B CA 1
ATOM 6319 C C . THR B 1 304 ? 3.826 -1.437 -11.711 1 96.5 304 THR B C 1
ATOM 6321 O O . THR B 1 304 ? 4.078 -0.553 -10.891 1 96.5 304 THR B O 1
ATOM 6324 N N . LEU B 1 305 ? 4.75 -2.18 -12.242 1 95.88 305 LEU B N 1
ATOM 6325 C CA . LEU B 1 305 ? 6.07 -2.318 -11.641 1 95.88 305 LEU B CA 1
ATOM 6326 C C . LEU B 1 305 ? 6.848 -1.008 -11.727 1 95.88 305 LEU B C 1
ATOM 6328 O O . LEU B 1 305 ? 7.555 -0.637 -10.781 1 95.88 305 LEU B O 1
ATOM 6332 N N . ASP B 1 306 ? 6.75 -0.297 -12.828 1 94.12 306 ASP B N 1
ATOM 6333 C CA . ASP B 1 306 ? 7.457 0.971 -12.984 1 94.12 306 ASP B CA 1
ATOM 6334 C C . ASP B 1 306 ? 7.062 1.963 -11.898 1 94.12 306 ASP B C 1
ATOM 6336 O O . ASP B 1 306 ? 7.922 2.605 -11.289 1 94.12 306 ASP B O 1
ATOM 6340 N N . ARG B 1 307 ? 5.836 2.076 -11.719 1 93.75 307 ARG B N 1
ATOM 6341 C CA . ARG B 1 307 ? 5.32 2.99 -10.711 1 93.75 307 ARG B CA 1
ATOM 6342 C C . ARG B 1 307 ? 5.715 2.535 -9.305 1 93.75 307 ARG B C 1
ATOM 6344 O O . ARG B 1 307 ? 6.102 3.354 -8.469 1 93.75 307 ARG B O 1
ATOM 6351 N N . PHE B 1 308 ? 5.621 1.334 -9.062 1 97.5 308 PHE B N 1
ATOM 6352 C CA . PHE B 1 308 ? 5.949 0.822 -7.738 1 97.5 308 PHE B CA 1
ATOM 6353 C C . PHE B 1 308 ? 7.418 1.076 -7.406 1 97.5 308 PHE B C 1
ATOM 6355 O O . PHE B 1 308 ? 7.746 1.471 -6.289 1 97.5 308 PHE B O 1
ATOM 6362 N N . LEU B 1 309 ? 8.305 0.796 -8.398 1 96.38 309 LEU B N 1
ATOM 6363 C CA . LEU B 1 309 ? 9.734 1.014 -8.195 1 96.38 309 LEU B CA 1
ATOM 6364 C C . LEU B 1 309 ? 10.039 2.498 -8.016 1 96.38 309 LEU B C 1
ATOM 6366 O O . LEU B 1 309 ? 10.984 2.863 -7.316 1 96.38 309 LEU B O 1
ATOM 6370 N N . ALA B 1 310 ? 9.203 3.314 -8.555 1 93.12 310 ALA B N 1
ATOM 6371 C CA . ALA B 1 310 ? 9.406 4.758 -8.445 1 93.12 310 ALA B CA 1
ATOM 6372 C C . ALA B 1 310 ? 9.047 5.254 -7.043 1 93.12 310 ALA B C 1
ATOM 6374 O O . ALA B 1 310 ? 9.641 6.219 -6.551 1 93.12 310 ALA B O 1
ATOM 6375 N N . TYR B 1 311 ? 8.109 4.57 -6.422 1 92.12 311 TYR B N 1
ATOM 6376 C CA . TYR B 1 311 ? 7.602 5.066 -5.148 1 92.12 311 TYR B CA 1
ATOM 6377 C C . TYR B 1 311 ? 8.125 4.23 -3.986 1 92.12 311 TYR B C 1
ATOM 6379 O O . TYR B 1 311 ? 7.758 4.453 -2.832 1 92.12 311 TYR B O 1
ATOM 6387 N N . SER B 1 312 ? 8.992 3.258 -4.273 1 94.44 312 SER B N 1
ATOM 6388 C CA . SER B 1 312 ? 9.586 2.406 -3.246 1 94.44 312 SER B CA 1
ATOM 6389 C C . SER B 1 312 ? 11.078 2.23 -3.465 1 94.44 312 SER B C 1
ATOM 6391 O O . SER B 1 312 ? 11.609 2.619 -4.508 1 94.44 312 SER B O 1
ATOM 6393 N N . ASP B 1 313 ? 11.734 1.745 -2.473 1 94.88 313 ASP B N 1
ATOM 6394 C CA . ASP B 1 313 ? 13.156 1.429 -2.598 1 94.88 313 ASP B CA 1
ATOM 6395 C C . ASP B 1 313 ? 13.359 -0.051 -2.916 1 94.88 313 ASP B C 1
ATOM 6397 O O . ASP B 1 313 ? 14.445 -0.594 -2.691 1 94.88 313 ASP B O 1
ATOM 6401 N N . SER B 1 314 ? 12.352 -0.736 -3.445 1 97.88 314 SER B N 1
ATOM 6402 C CA . SER B 1 314 ? 12.344 -2.178 -3.668 1 97.88 314 SER B CA 1
ATOM 6403 C C . SER B 1 314 ? 13.188 -2.553 -4.883 1 97.88 314 SER B C 1
ATOM 6405 O O . SER B 1 314 ? 13.57 -1.686 -5.672 1 97.88 314 SER B O 1
ATOM 6407 N N . GLN B 1 315 ? 13.516 -3.822 -4.973 1 98.69 315 GLN B N 1
ATOM 6408 C CA . GLN B 1 315 ? 14.211 -4.414 -6.109 1 98.69 315 GLN B CA 1
ATOM 6409 C C . GLN B 1 315 ? 13.391 -5.539 -6.73 1 98.69 315 GLN B C 1
ATOM 6411 O O . GLN B 1 315 ? 12.523 -6.117 -6.074 1 98.69 315 GLN B O 1
ATOM 6416 N N . PHE B 1 316 ? 13.664 -5.797 -8.008 1 98.69 316 PHE B N 1
ATOM 6417 C CA . PHE B 1 316 ? 12.906 -6.824 -8.703 1 98.69 316 PHE B CA 1
ATOM 6418 C C . PHE B 1 316 ? 13.805 -7.625 -9.641 1 98.69 316 PHE B C 1
ATOM 6420 O O . PHE B 1 316 ? 14.648 -7.051 -10.336 1 98.69 316 PHE B O 1
ATOM 6427 N N . VAL B 1 317 ? 13.633 -8.938 -9.609 1 98.62 317 VAL B N 1
ATOM 6428 C CA . VAL B 1 317 ? 14.336 -9.828 -10.523 1 98.62 317 VAL B CA 1
ATOM 6429 C C . VAL B 1 317 ? 13.328 -10.719 -11.258 1 98.62 317 VAL B C 1
ATOM 6431 O O . VAL B 1 317 ? 12.406 -11.258 -10.648 1 98.62 317 VAL B O 1
ATOM 6434 N N . LEU B 1 318 ? 13.5 -10.836 -12.57 1 98.38 318 LEU B N 1
ATOM 6435 C CA . LEU B 1 318 ? 12.648 -11.688 -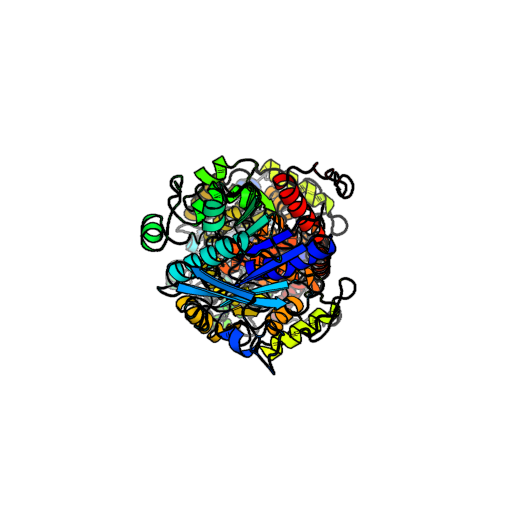13.391 1 98.38 318 LEU B CA 1
ATOM 6436 C C . LEU B 1 318 ? 13.484 -12.672 -14.203 1 98.38 318 LEU B C 1
ATOM 6438 O O . LEU B 1 318 ? 14.469 -12.273 -14.836 1 98.38 318 LEU B O 1
ATOM 6442 N N . LEU B 1 319 ? 13.188 -13.914 -14.039 1 97.62 319 LEU B N 1
ATOM 6443 C CA . LEU B 1 319 ? 13.773 -14.977 -14.852 1 97.62 319 LEU B CA 1
ATOM 6444 C C . LEU B 1 319 ? 12.719 -15.648 -15.719 1 97.62 319 LEU B C 1
ATOM 6446 O O . LEU B 1 319 ? 11.703 -16.141 -15.203 1 97.62 319 LEU B O 1
ATOM 6450 N N . GLY B 1 320 ? 12.906 -15.656 -17 1 93.94 320 GLY B N 1
ATOM 6451 C CA . GLY B 1 320 ? 11.969 -16.344 -17.875 1 93.94 320 GLY B CA 1
ATOM 6452 C C . GLY B 1 320 ? 12.062 -15.891 -19.328 1 93.94 320 GLY B C 1
ATOM 6453 O O . GLY B 1 320 ? 12.883 -15.039 -19.656 1 93.94 320 GLY B O 1
ATOM 6454 N N . SER B 1 321 ? 11.344 -16.609 -20.172 1 92.75 321 SER B N 1
ATOM 6455 C CA . SER B 1 321 ? 11.219 -16.281 -21.578 1 92.75 321 SER B CA 1
ATOM 6456 C C . SER B 1 321 ? 9.789 -16.5 -22.078 1 92.75 321 SER B C 1
ATOM 6458 O O . SER B 1 321 ? 8.992 -17.156 -21.406 1 92.75 321 SER B O 1
ATOM 6460 N N . GLY B 1 322 ? 9.438 -15.852 -23.203 1 91.31 322 GLY B N 1
ATOM 6461 C CA . GLY B 1 322 ? 8.109 -16 -23.766 1 91.31 322 GLY B CA 1
ATOM 6462 C C . GLY B 1 322 ? 7.895 -15.148 -25.016 1 91.31 322 GLY B C 1
ATOM 6463 O O . GLY B 1 322 ? 8.703 -15.18 -25.938 1 91.31 322 GLY B O 1
ATOM 6464 N N . GLU B 1 323 ? 6.852 -14.469 -25.062 1 93 323 GLU B N 1
ATOM 6465 C CA . GLU B 1 323 ? 6.512 -13.625 -26.219 1 93 323 GLU B CA 1
ATOM 6466 C C . GLU B 1 323 ? 7.504 -12.477 -26.359 1 93 323 GLU B C 1
ATOM 6468 O O . GLU B 1 323 ? 7.875 -11.836 -25.375 1 93 323 GLU B O 1
ATOM 6473 N N . ALA B 1 324 ? 7.848 -12.273 -27.594 1 94.31 324 ALA B N 1
ATOM 6474 C CA . ALA B 1 324 ? 8.859 -11.273 -27.906 1 94.31 324 ALA B CA 1
ATOM 6475 C C . ALA B 1 324 ? 8.461 -9.891 -27.391 1 94.31 324 ALA B C 1
ATOM 6477 O O . ALA B 1 324 ? 9.297 -9.125 -26.922 1 94.31 324 ALA B O 1
ATOM 6478 N N . TYR B 1 325 ? 7.266 -9.68 -27.547 1 96 325 TYR B N 1
ATOM 6479 C CA . TYR B 1 325 ? 6.758 -8.391 -27.094 1 96 325 TYR B CA 1
ATOM 6480 C C . TYR B 1 325 ? 7.051 -8.18 -25.609 1 96 325 TYR B C 1
ATOM 6482 O O . TYR B 1 325 ? 7.566 -7.133 -25.203 1 96 325 TYR B O 1
ATOM 6490 N N . TYR B 1 326 ? 6.738 -9.078 -24.828 1 96.56 326 TYR B N 1
ATOM 6491 C CA . TYR B 1 326 ? 6.934 -8.977 -23.391 1 96.56 326 TYR B CA 1
ATOM 6492 C C . TYR B 1 326 ? 8.414 -8.961 -23.031 1 96.56 326 TYR B C 1
ATOM 6494 O O . TYR B 1 326 ? 8.844 -8.219 -22.156 1 96.56 326 TYR B O 1
ATOM 6502 N N . GLU B 1 327 ? 9.18 -9.773 -23.703 1 96.81 327 GLU B N 1
ATOM 6503 C CA . GLU B 1 327 ? 10.617 -9.781 -23.469 1 96.81 327 GLU B CA 1
ATOM 6504 C C . GLU B 1 327 ? 11.227 -8.398 -23.719 1 96.81 327 GLU B C 1
ATOM 6506 O O . GLU B 1 327 ? 12.055 -7.93 -22.938 1 96.81 327 GLU B O 1
ATOM 6511 N N . GLY B 1 328 ? 10.812 -7.832 -24.797 1 97.12 328 GLY B N 1
ATOM 6512 C CA . GLY B 1 328 ? 11.312 -6.504 -25.125 1 97.12 328 GLY B CA 1
ATOM 6513 C C . GLY B 1 328 ? 10.938 -5.457 -24.094 1 97.12 328 GLY B C 1
ATOM 6514 O O . GLY B 1 328 ? 11.781 -4.656 -23.688 1 97.12 328 GLY B O 1
ATOM 6515 N N . ARG B 1 329 ? 9.719 -5.469 -23.703 1 96.81 329 ARG B N 1
ATOM 6516 C CA . ARG B 1 329 ? 9.227 -4.488 -22.734 1 96.81 329 ARG B CA 1
ATOM 6517 C C . ARG B 1 329 ? 9.93 -4.648 -21.391 1 96.81 329 ARG B C 1
ATOM 6519 O O . ARG B 1 329 ? 10.273 -3.656 -20.75 1 96.81 329 ARG B O 1
ATOM 6526 N N . ILE B 1 330 ? 10.094 -5.828 -20.984 1 97.5 330 ILE B N 1
ATOM 6527 C CA . ILE B 1 330 ? 10.734 -6.105 -19.703 1 97.5 330 ILE B CA 1
ATOM 6528 C C . ILE B 1 330 ? 12.203 -5.691 -19.75 1 97.5 330 ILE B C 1
ATOM 6530 O O . ILE B 1 330 ? 12.742 -5.152 -18.781 1 97.5 330 ILE B O 1
ATOM 6534 N N . ARG B 1 331 ? 12.812 -5.965 -20.828 1 97.06 331 ARG B N 1
ATOM 6535 C CA . ARG B 1 331 ? 14.203 -5.559 -21.016 1 97.06 331 ARG B CA 1
ATOM 6536 C C . ARG B 1 331 ? 14.352 -4.043 -20.922 1 97.06 331 ARG B C 1
ATOM 6538 O O . ARG B 1 331 ? 15.266 -3.541 -20.266 1 97.06 331 ARG B O 1
ATOM 6545 N N . GLU B 1 332 ? 13.539 -3.404 -21.594 1 97.12 332 GLU B N 1
ATOM 6546 C CA . GLU B 1 332 ? 13.547 -1.945 -21.547 1 97.12 332 GLU B CA 1
ATOM 6547 C C . GLU B 1 332 ? 13.352 -1.433 -20.125 1 97.12 332 GLU B C 1
ATOM 6549 O O . GLU B 1 332 ? 14.016 -0.48 -19.703 1 97.12 332 GLU B O 1
ATOM 6554 N N . MET B 1 333 ? 12.422 -1.983 -19.484 1 96.38 333 MET B N 1
ATOM 6555 C CA . MET B 1 333 ? 12.148 -1.589 -18.109 1 96.38 333 MET B CA 1
ATOM 6556 C C . MET B 1 333 ? 13.383 -1.796 -17.219 1 96.38 333 MET B C 1
ATOM 6558 O O . MET B 1 333 ? 13.703 -0.949 -16.391 1 96.38 333 MET B O 1
ATOM 6562 N N . ALA B 1 334 ? 14.008 -2.936 -17.328 1 96.69 334 ALA B N 1
ATOM 6563 C CA . ALA B 1 334 ? 15.211 -3.229 -16.562 1 96.69 334 ALA B CA 1
ATOM 6564 C C . ALA B 1 334 ? 16.297 -2.18 -16.812 1 96.69 334 ALA B C 1
ATOM 6566 O O . ALA B 1 334 ? 17.031 -1.814 -15.906 1 96.69 334 ALA B O 1
ATOM 6567 N N . GLU B 1 335 ? 16.375 -1.701 -17.984 1 95.88 335 GLU B N 1
ATOM 6568 C CA . GLU B 1 335 ? 17.359 -0.691 -18.359 1 95.88 335 GLU B CA 1
ATOM 6569 C C . GLU B 1 335 ? 17.062 0.649 -17.688 1 95.88 335 GLU B C 1
ATOM 6571 O O . GLU B 1 335 ? 17.969 1.436 -17.422 1 95.88 335 GLU B O 1
ATOM 6576 N N . ARG B 1 336 ? 15.844 0.938 -17.438 1 95.5 336 ARG B N 1
ATOM 6577 C CA . ARG B 1 336 ? 15.438 2.201 -16.828 1 95.5 336 ARG B CA 1
ATOM 6578 C C . ARG B 1 336 ? 15.695 2.203 -15.328 1 95.5 336 ARG B C 1
ATOM 6580 O O . ARG B 1 336 ? 15.688 3.26 -14.695 1 95.5 336 ARG B O 1
ATOM 6587 N N . HIS B 1 337 ? 15.906 1.031 -14.773 1 96.38 337 HIS B N 1
ATOM 6588 C CA . HIS B 1 337 ? 16.109 0.939 -13.336 1 96.38 337 HIS B CA 1
ATOM 6589 C C . HIS B 1 337 ? 17.391 0.19 -13 1 96.38 337 HIS B C 1
ATOM 6591 O O . HIS B 1 337 ? 17.359 -0.843 -12.328 1 96.38 337 HIS B O 1
ATOM 6597 N N . PRO B 1 338 ? 18.484 0.751 -13.336 1 95.44 338 PRO B N 1
ATOM 6598 C CA . PRO B 1 338 ? 19.75 0.082 -13.039 1 95.44 338 PRO B CA 1
ATOM 6599 C C . PRO B 1 338 ? 19.984 -0.105 -11.539 1 95.44 338 PRO B C 1
ATOM 6601 O O . PRO B 1 338 ? 19.688 0.795 -10.75 1 95.44 338 PRO B O 1
ATOM 6604 N N . GLY B 1 339 ? 20.406 -1.305 -11.164 1 97.06 339 GLY B N 1
ATOM 6605 C CA . GLY B 1 339 ? 20.672 -1.609 -9.773 1 97.06 339 GLY B CA 1
ATOM 6606 C C . GLY B 1 339 ? 19.422 -1.952 -8.984 1 97.06 339 GLY B C 1
ATOM 6607 O O . GLY B 1 339 ? 19.5 -2.338 -7.816 1 97.06 339 GLY B O 1
ATOM 6608 N N . ARG B 1 340 ? 18.297 -1.819 -9.617 1 97.62 340 ARG B N 1
ATOM 6609 C CA . ARG B 1 340 ? 17.016 -2.037 -8.93 1 97.62 340 ARG B CA 1
ATOM 6610 C C . ARG B 1 340 ? 16.219 -3.141 -9.602 1 97.62 340 ARG B C 1
ATOM 6612 O O . ARG B 1 340 ? 15.336 -3.74 -8.984 1 97.62 340 ARG B O 1
ATOM 6619 N N . MET B 1 341 ? 16.453 -3.32 -10.891 1 98.12 341 MET B N 1
ATOM 6620 C CA . MET B 1 341 ? 15.727 -4.344 -11.641 1 98.12 341 MET B CA 1
ATOM 6621 C C . MET B 1 341 ? 16.672 -5.137 -12.539 1 98.12 341 MET B C 1
ATOM 6623 O O . MET B 1 341 ? 17.578 -4.57 -13.141 1 98.12 341 MET B O 1
ATOM 6627 N N . ALA B 1 342 ? 16.516 -6.438 -12.539 1 98.44 342 ALA B N 1
ATOM 6628 C CA . ALA B 1 342 ? 17.297 -7.312 -13.406 1 98.44 342 ALA B CA 1
ATOM 6629 C C . ALA B 1 342 ? 16.406 -8.305 -14.141 1 98.44 342 ALA B C 1
ATOM 6631 O O . ALA B 1 342 ? 15.461 -8.844 -13.555 1 98.44 342 ALA B O 1
ATOM 6632 N N . TYR B 1 343 ? 16.641 -8.5 -15.383 1 98.12 343 TYR B N 1
ATOM 6633 C CA . TYR B 1 343 ? 15.93 -9.469 -16.219 1 98.12 343 TYR B CA 1
ATOM 6634 C C . TYR B 1 343 ? 16.891 -10.484 -16.812 1 98.12 343 TYR B C 1
ATOM 6636 O O . TYR B 1 343 ? 17.906 -10.109 -17.422 1 98.12 343 TYR B O 1
ATOM 6644 N N . GLN B 1 344 ? 16.672 -11.711 -16.531 1 97.19 344 GLN B N 1
ATOM 6645 C CA . GLN B 1 344 ? 17.422 -12.812 -17.109 1 97.19 344 GLN B CA 1
ATOM 6646 C C . GLN B 1 344 ? 16.562 -13.641 -18.062 1 97.19 344 GLN B C 1
ATOM 6648 O O . GLN B 1 344 ? 15.586 -14.258 -17.641 1 97.19 344 GLN B O 1
ATOM 6653 N N . GLN B 1 345 ? 17.016 -13.719 -19.25 1 94.31 345 GLN B N 1
ATOM 6654 C CA . GLN B 1 345 ? 16.266 -14.453 -20.266 1 94.31 345 GLN B CA 1
ATOM 6655 C C . GLN B 1 345 ? 16.656 -15.93 -20.281 1 94.31 345 GLN B C 1
ATOM 6657 O O . GLN B 1 345 ? 17.828 -16.266 -20.109 1 94.31 345 GLN B O 1
ATOM 6662 N N . GLY B 1 346 ? 15.617 -16.797 -20.438 1 87.62 346 GLY B N 1
ATOM 6663 C CA . GLY B 1 346 ? 15.898 -18.203 -20.625 1 87.62 346 GLY B CA 1
ATOM 6664 C C . GLY B 1 346 ? 15.516 -19.062 -19.438 1 87.62 346 GLY B C 1
ATOM 6665 O O . GLY B 1 346 ? 14.672 -18.656 -18.625 1 87.62 346 GLY B O 1
ATOM 6666 N N . TYR B 1 347 ? 15.977 -20.266 -19.5 1 81.62 347 TYR B N 1
ATOM 6667 C CA . TYR B 1 347 ? 15.727 -21.25 -18.469 1 81.62 347 TYR B CA 1
ATOM 6668 C C . TYR B 1 347 ? 17.016 -21.594 -17.719 1 81.62 347 TYR B C 1
ATOM 6670 O O . TYR B 1 347 ? 17.938 -22.156 -18.297 1 81.62 347 TYR B O 1
ATOM 6678 N N . GLN B 1 348 ? 16.984 -21.188 -16.438 1 88.88 348 GLN B N 1
ATOM 6679 C CA . GLN B 1 348 ? 18.141 -21.422 -15.578 1 88.88 348 GLN B CA 1
ATOM 6680 C C . GLN B 1 348 ? 17.703 -21.984 -14.227 1 88.88 348 GLN B C 1
ATOM 6682 O O . GLN B 1 348 ? 17.531 -21.25 -13.266 1 88.88 348 GLN B O 1
ATOM 6687 N N . PRO B 1 349 ? 17.734 -23.266 -14.117 1 87.31 349 PRO B N 1
ATOM 6688 C CA . PRO B 1 349 ? 17.188 -23.891 -12.906 1 87.31 349 PRO B CA 1
ATOM 6689 C C . PRO B 1 349 ? 17.938 -23.469 -11.641 1 87.31 349 PRO B C 1
ATOM 6691 O O . PRO B 1 349 ? 17.312 -23.266 -10.602 1 87.31 349 PRO B O 1
ATOM 6694 N N . GLN B 1 350 ? 19.25 -23.344 -11.727 1 93.31 350 GLN B N 1
ATOM 6695 C CA . GLN B 1 350 ? 20.016 -22.953 -10.547 1 93.31 350 GLN B CA 1
ATOM 6696 C C . GLN B 1 350 ? 19.656 -21.547 -10.094 1 93.31 350 GLN B C 1
ATOM 6698 O O . GLN B 1 350 ? 19.516 -21.281 -8.898 1 93.31 350 GLN B O 1
ATOM 6703 N N . LEU B 1 351 ? 19.562 -20.688 -11.07 1 96.56 351 LEU B N 1
ATOM 6704 C CA . LEU B 1 351 ? 19.203 -19.312 -10.75 1 96.56 351 LEU B CA 1
ATOM 6705 C C . LEU B 1 351 ? 17.781 -19.25 -10.188 1 96.56 351 LEU B C 1
ATOM 6707 O O . LEU B 1 351 ? 17.5 -18.438 -9.297 1 96.56 351 LEU B O 1
ATOM 6711 N N . ALA B 1 352 ? 16.891 -20.031 -10.758 1 95.5 352 ALA B N 1
ATOM 6712 C CA . ALA B 1 352 ? 15.523 -20.078 -10.258 1 95.5 352 ALA B CA 1
ATOM 6713 C C . ALA B 1 352 ? 15.492 -20.453 -8.773 1 95.5 352 ALA B C 1
ATOM 6715 O O . ALA B 1 352 ? 14.797 -19.812 -7.984 1 95.5 352 ALA B O 1
ATOM 6716 N N . GLN B 1 353 ? 16.234 -21.453 -8.43 1 96.75 353 GLN B N 1
ATOM 6717 C CA . GLN B 1 353 ? 16.281 -21.891 -7.043 1 96.75 353 GLN B CA 1
ATOM 6718 C C . GLN B 1 353 ? 16.891 -20.828 -6.141 1 96.75 353 GLN B C 1
ATOM 6720 O O . GLN B 1 353 ? 16.453 -20.641 -5 1 96.75 353 GLN B O 1
ATOM 6725 N N . LEU B 1 354 ? 17.938 -20.125 -6.68 1 98.44 354 LEU B N 1
ATOM 6726 C CA . LEU B 1 354 ? 18.531 -19.031 -5.914 1 98.44 354 LEU B CA 1
ATOM 6727 C C . LEU B 1 354 ? 17.516 -17.906 -5.703 1 98.44 354 LEU B C 1
ATOM 6729 O O . LEU B 1 354 ? 17.516 -17.25 -4.656 1 98.44 354 LEU B O 1
ATOM 6733 N N . ILE B 1 355 ? 16.672 -17.641 -6.66 1 98.56 355 ILE B N 1
ATOM 6734 C CA . ILE B 1 355 ? 15.617 -16.641 -6.52 1 98.56 355 ILE B CA 1
ATOM 6735 C C . ILE B 1 355 ? 14.656 -17.047 -5.406 1 98.56 355 ILE B C 1
ATOM 6737 O O . ILE B 1 355 ? 14.32 -16.25 -4.543 1 98.56 355 ILE B O 1
ATOM 6741 N N . TYR B 1 356 ? 14.266 -18.328 -5.383 1 98.44 356 TYR B N 1
ATOM 6742 C CA . TYR B 1 356 ? 13.398 -18.812 -4.316 1 98.44 356 TYR B CA 1
ATOM 6743 C C . TYR B 1 356 ? 14.062 -18.656 -2.957 1 98.44 356 TYR B C 1
ATOM 6745 O O . TYR B 1 356 ? 13.414 -18.281 -1.979 1 98.44 356 TYR B O 1
ATOM 6753 N N . GLY B 1 357 ? 15.336 -18.906 -2.926 1 98.5 357 GLY B N 1
ATOM 6754 C CA . GLY B 1 357 ? 16.047 -18.938 -1.659 1 98.5 357 GLY B CA 1
ATOM 6755 C C . GLY B 1 357 ? 16.516 -17.562 -1.211 1 98.5 357 GLY B C 1
ATOM 6756 O O . GLY B 1 357 ? 16.844 -17.359 -0.038 1 98.5 357 GLY B O 1
ATOM 6757 N N . GLY B 1 358 ? 16.547 -16.609 -2.115 1 98.44 358 GLY B N 1
ATOM 6758 C CA . GLY B 1 358 ? 17.156 -15.32 -1.8 1 98.44 358 GLY B CA 1
ATOM 6759 C C . GLY B 1 358 ? 16.172 -14.172 -1.841 1 98.44 358 GLY B C 1
ATOM 6760 O O . GLY B 1 358 ? 16.359 -13.156 -1.163 1 98.44 358 GLY B O 1
ATOM 6761 N N . ALA B 1 359 ? 15.148 -14.195 -2.639 1 98.75 359 ALA B N 1
ATOM 6762 C CA . ALA B 1 359 ? 14.156 -13.117 -2.723 1 98.75 359 ALA B CA 1
ATOM 6763 C C . ALA B 1 359 ? 13.25 -13.117 -1.498 1 98.75 359 ALA B C 1
ATOM 6765 O O . ALA B 1 359 ? 13.07 -14.148 -0.848 1 98.75 359 ALA B O 1
ATOM 6766 N N . ASP B 1 360 ? 12.711 -11.969 -1.214 1 98.81 360 ASP B N 1
ATOM 6767 C CA . ASP B 1 360 ? 11.812 -11.844 -0.071 1 98.81 360 ASP B CA 1
ATOM 6768 C C . ASP B 1 360 ? 10.391 -12.258 -0.443 1 98.81 360 ASP B C 1
ATOM 6770 O O . ASP B 1 360 ? 9.664 -12.812 0.385 1 98.81 360 ASP B O 1
ATOM 6774 N N . VAL B 1 361 ? 10.039 -11.93 -1.666 1 98.81 361 VAL B N 1
ATOM 6775 C CA . VAL B 1 361 ? 8.703 -12.289 -2.123 1 98.81 361 VAL B CA 1
ATOM 6776 C C . VAL B 1 361 ? 8.773 -12.859 -3.539 1 98.81 361 VAL B C 1
ATOM 6778 O O . VAL B 1 361 ? 9.703 -12.547 -4.293 1 98.81 361 VAL B O 1
ATOM 6781 N N . PHE B 1 362 ? 7.84 -13.664 -3.855 1 98.81 362 PHE B N 1
ATOM 6782 C CA . PHE B 1 362 ? 7.699 -14.281 -5.172 1 98.81 362 PHE B CA 1
ATOM 6783 C C . PHE B 1 362 ? 6.398 -13.844 -5.836 1 98.81 362 PHE B C 1
ATOM 6785 O O . PHE B 1 362 ? 5.312 -14.086 -5.305 1 98.81 362 PHE B O 1
ATOM 6792 N N . LEU B 1 363 ? 6.484 -13.266 -7 1 98.62 363 LEU B N 1
ATOM 6793 C CA . LEU B 1 363 ? 5.312 -12.664 -7.629 1 98.62 363 LEU B CA 1
ATOM 6794 C C . LEU B 1 363 ? 4.625 -13.664 -8.555 1 98.62 363 LEU B C 1
ATOM 6796 O O . LEU B 1 363 ? 5.273 -14.281 -9.406 1 98.62 363 LEU B O 1
ATOM 6800 N N . MET B 1 364 ? 3.322 -13.789 -8.375 1 97.88 364 MET B N 1
ATOM 6801 C CA . MET B 1 364 ? 2.475 -14.609 -9.234 1 97.88 364 MET B CA 1
ATOM 6802 C C . MET B 1 364 ? 1.159 -13.898 -9.539 1 97.88 364 MET B C 1
ATOM 6804 O O . MET B 1 364 ? 0.087 -14.391 -9.18 1 97.88 364 MET B O 1
ATOM 6808 N N . PRO B 1 365 ? 1.27 -12.852 -10.305 1 97.69 365 PRO B N 1
ATOM 6809 C CA . PRO B 1 365 ? 0.068 -12.086 -10.641 1 97.69 365 PRO B CA 1
ATOM 6810 C C . PRO B 1 365 ? -0.702 -12.672 -11.82 1 97.69 365 PRO B C 1
ATOM 6812 O O . PRO B 1 365 ? -1.231 -11.922 -12.648 1 97.69 365 PRO B O 1
ATOM 6815 N N . SER B 1 366 ? -0.831 -13.898 -11.922 1 95.69 366 SER B N 1
ATOM 6816 C CA . SER B 1 366 ? -1.392 -14.617 -13.062 1 95.69 366 SER B CA 1
ATOM 6817 C C . SER B 1 366 ? -2.852 -14.242 -13.289 1 95.69 366 SER B C 1
ATOM 6819 O O . SER B 1 366 ? -3.611 -14.07 -12.336 1 95.69 366 SER B O 1
ATOM 6821 N N . ARG B 1 367 ? -3.193 -14.094 -14.547 1 92.69 367 ARG B N 1
ATOM 6822 C CA . ARG B 1 367 ? -4.605 -13.953 -14.898 1 92.69 367 ARG B CA 1
ATOM 6823 C C . ARG B 1 367 ? -5.391 -15.195 -14.516 1 92.69 367 ARG B C 1
ATOM 6825 O O . ARG B 1 367 ? -6.477 -15.102 -13.945 1 92.69 367 ARG B O 1
ATOM 6832 N N . PHE B 1 368 ? -4.852 -16.297 -14.875 1 88.12 368 PHE B N 1
ATOM 6833 C CA . PHE B 1 368 ? -5.336 -17.594 -14.383 1 88.12 368 PHE B CA 1
ATOM 6834 C C . PHE B 1 368 ? -4.18 -18.562 -14.195 1 88.12 368 PHE B C 1
ATOM 6836 O O . PHE B 1 368 ? -3.215 -18.547 -14.961 1 88.12 368 PHE B O 1
ATOM 6843 N N . GLU B 1 369 ? -4.238 -19.297 -13.109 1 89.31 369 GLU B N 1
ATOM 6844 C CA . GLU B 1 369 ? -3.23 -20.281 -12.727 1 89.31 369 GLU B CA 1
ATOM 6845 C C . GLU B 1 369 ? -3.877 -21.578 -12.25 1 89.31 369 GLU B C 1
ATOM 6847 O O . GLU B 1 369 ? -4.301 -21.688 -11.102 1 89.31 369 GLU B O 1
ATOM 6852 N N . PRO B 1 370 ? -3.895 -22.562 -13.078 1 88.06 370 PRO B N 1
ATOM 6853 C CA . PRO B 1 370 ? -4.582 -23.812 -12.695 1 88.06 370 PRO B CA 1
ATOM 6854 C C . PRO B 1 370 ? -4.09 -24.375 -11.367 1 88.06 370 PRO B C 1
ATOM 6856 O O . PRO B 1 370 ? -4.898 -24.703 -10.492 1 88.06 370 PRO B O 1
ATOM 6859 N N . CYS B 1 371 ? -2.936 -24.562 -11.211 1 87.06 371 CYS B N 1
ATOM 6860 C CA . CYS B 1 371 ? -2.373 -25.031 -9.953 1 87.06 371 CYS B CA 1
ATOM 6861 C C . CYS B 1 371 ? -1.246 -24.125 -9.477 1 87.06 371 CYS B C 1
ATOM 6863 O O . CYS B 1 371 ? -1.392 -23.422 -8.477 1 87.06 371 CYS B O 1
ATOM 6865 N N . GLY B 1 372 ? -0.289 -23.953 -10.203 1 85.69 372 GLY B N 1
ATOM 6866 C CA . GLY B 1 372 ? 0.927 -23.266 -9.812 1 85.69 372 GLY B CA 1
ATOM 6867 C C . GLY B 1 372 ? 1.854 -24.109 -8.969 1 85.69 372 GLY B C 1
ATOM 6868 O O . GLY B 1 372 ? 1.397 -24.891 -8.117 1 85.69 372 GLY B O 1
ATOM 6869 N N . ILE B 1 373 ? 2.996 -24.266 -9.289 1 89 373 ILE B N 1
ATOM 6870 C CA . ILE B 1 373 ? 3.986 -25.031 -8.539 1 89 373 ILE B CA 1
ATOM 6871 C C . ILE B 1 373 ? 5.012 -24.094 -7.918 1 89 373 ILE B C 1
ATOM 6873 O O . ILE B 1 373 ? 5.539 -24.359 -6.836 1 89 373 ILE B O 1
ATOM 6877 N N . SER B 1 374 ? 5.129 -22.969 -8.547 1 94.19 374 SER B N 1
ATOM 6878 C CA . SER B 1 374 ? 6.176 -22.031 -8.141 1 94.19 374 SER B CA 1
ATOM 6879 C C . SER B 1 374 ? 5.895 -21.469 -6.758 1 94.19 374 SER B C 1
ATOM 6881 O O . SER B 1 374 ? 6.82 -21.25 -5.973 1 94.19 374 SER B O 1
ATOM 6883 N N . GLN B 1 375 ? 4.605 -21.188 -6.473 1 96.81 375 GLN B N 1
ATOM 6884 C CA . GLN B 1 375 ? 4.281 -20.641 -5.16 1 96.81 375 GLN B CA 1
ATOM 6885 C C . GLN B 1 375 ? 4.586 -21.641 -4.055 1 96.81 375 GLN B C 1
ATOM 6887 O O . GLN B 1 375 ? 4.984 -21.25 -2.953 1 96.81 375 GLN B O 1
ATOM 6892 N N . MET B 1 376 ? 4.371 -22.906 -4.328 1 96.5 376 MET B N 1
ATOM 6893 C CA . MET B 1 376 ? 4.66 -23.953 -3.346 1 96.5 376 MET B CA 1
ATOM 6894 C C . MET B 1 376 ? 6.156 -24.062 -3.086 1 96.5 376 MET B C 1
ATOM 6896 O O . MET B 1 376 ? 6.586 -24.172 -1.936 1 96.5 376 MET B O 1
ATOM 6900 N N . ILE B 1 377 ? 6.902 -24.016 -4.172 1 96 377 ILE B N 1
ATOM 6901 C CA . ILE B 1 377 ? 8.352 -24.047 -4.035 1 96 377 ILE B CA 1
ATOM 6902 C C . ILE B 1 377 ? 8.82 -22.812 -3.27 1 96 377 ILE B C 1
ATOM 6904 O O . ILE B 1 377 ? 9.648 -22.906 -2.357 1 96 377 ILE B O 1
ATOM 6908 N N . ALA B 1 378 ? 8.32 -21.656 -3.645 1 98.25 378 ALA B N 1
ATOM 6909 C CA . ALA B 1 378 ? 8.672 -20.406 -2.988 1 98.25 378 ALA B CA 1
ATOM 6910 C C . ALA B 1 378 ? 8.445 -20.484 -1.481 1 98.25 378 ALA B C 1
ATOM 6912 O O . ALA B 1 378 ? 9.32 -20.141 -0.692 1 98.25 378 ALA B O 1
ATOM 6913 N N . MET B 1 379 ? 7.234 -20.938 -1.113 1 98.25 379 MET B N 1
ATOM 6914 C CA . MET B 1 379 ? 6.895 -21.047 0.302 1 98.25 379 MET B CA 1
ATOM 6915 C C . MET B 1 379 ? 7.863 -21.984 1.018 1 98.25 379 MET B C 1
ATOM 6917 O O . MET B 1 379 ? 8.281 -21.719 2.143 1 98.25 379 MET B O 1
ATOM 6921 N N . ARG B 1 380 ? 8.234 -23.078 0.325 1 97.62 380 ARG B N 1
ATOM 6922 C CA . ARG B 1 380 ? 9.172 -24.031 0.907 1 97.62 380 ARG B CA 1
ATOM 6923 C C . ARG B 1 380 ? 10.516 -23.375 1.2 1 97.62 380 ARG B C 1
ATOM 6925 O O . ARG B 1 380 ? 11.195 -23.75 2.156 1 97.62 380 ARG B O 1
ATOM 6932 N N . TYR B 1 381 ? 10.883 -22.438 0.459 1 98.69 381 TYR B N 1
ATOM 6933 C CA . TYR B 1 381 ? 12.172 -21.766 0.604 1 98.69 381 TYR B CA 1
ATOM 6934 C C . TYR B 1 381 ? 12.039 -20.5 1.448 1 98.69 381 TYR B C 1
ATOM 6936 O O . TYR B 1 381 ? 12.969 -19.703 1.537 1 98.69 381 TYR B O 1
ATOM 6944 N N . GLY B 1 382 ? 10.867 -20.234 1.981 1 98.56 382 GLY B N 1
ATOM 6945 C CA . GLY B 1 382 ? 10.648 -19.047 2.801 1 98.56 382 GLY B CA 1
ATOM 6946 C C . GLY B 1 382 ? 10.492 -17.781 1.988 1 98.56 382 GLY B C 1
ATOM 6947 O O . GLY B 1 382 ? 10.672 -16.672 2.508 1 98.56 382 GLY B O 1
ATOM 6948 N N . CYS B 1 383 ? 10.352 -17.891 0.75 1 98.81 383 CYS B N 1
ATOM 6949 C CA . CYS B 1 383 ? 10.016 -16.781 -0.137 1 98.81 383 CYS B CA 1
ATOM 6950 C C . CYS B 1 383 ? 8.508 -16.562 -0.175 1 98.81 383 CYS B C 1
ATOM 6952 O O . CYS B 1 383 ? 7.762 -17.406 -0.668 1 98.81 383 CYS B O 1
ATOM 6954 N N . VAL B 1 384 ? 8.023 -15.43 0.301 1 98.81 384 VAL B N 1
ATOM 6955 C CA . VAL B 1 384 ? 6.602 -15.195 0.521 1 98.81 384 VAL B CA 1
ATOM 6956 C C . VAL B 1 384 ? 5.91 -14.922 -0.812 1 98.81 384 VAL B C 1
ATOM 6958 O O . VAL B 1 384 ? 6.277 -13.992 -1.533 1 98.81 384 VAL B O 1
ATOM 6961 N N . PRO B 1 385 ? 4.898 -15.664 -1.137 1 98.81 385 PRO B N 1
ATOM 6962 C CA . PRO B 1 385 ? 4.227 -15.422 -2.416 1 98.81 385 PRO B CA 1
ATOM 6963 C C . PRO B 1 385 ? 3.289 -14.219 -2.375 1 98.81 385 PRO B C 1
ATOM 6965 O O . PRO B 1 385 ? 2.631 -13.984 -1.358 1 98.81 385 PRO B O 1
ATOM 6968 N N . ILE B 1 386 ? 3.287 -13.453 -3.371 1 98.69 386 ILE B N 1
ATOM 6969 C CA . ILE B 1 386 ? 2.232 -12.5 -3.715 1 98.69 386 ILE B CA 1
ATOM 6970 C C . ILE B 1 386 ? 1.455 -13.016 -4.926 1 98.69 386 ILE B C 1
ATOM 6972 O O . ILE B 1 386 ? 1.982 -13.047 -6.039 1 98.69 386 ILE B O 1
ATOM 6976 N N . ALA B 1 387 ? 0.215 -13.414 -4.719 1 98.06 387 ALA B N 1
ATOM 6977 C CA . ALA B 1 387 ? -0.487 -14.172 -5.754 1 98.06 387 ALA B CA 1
ATOM 6978 C C . ALA B 1 387 ? -1.905 -13.641 -5.949 1 98.06 387 ALA B C 1
ATOM 6980 O O . ALA B 1 387 ? -2.549 -13.203 -4.992 1 98.06 387 ALA B O 1
ATOM 6981 N N . ARG B 1 388 ? -2.34 -13.633 -7.191 1 97.12 388 ARG B N 1
ATOM 6982 C CA . ARG B 1 388 ? -3.752 -13.367 -7.441 1 97.12 388 ARG B CA 1
ATOM 6983 C C . ARG B 1 388 ? -4.613 -14.562 -7.066 1 97.12 388 ARG B C 1
ATOM 6985 O O . ARG B 1 388 ? -4.234 -15.711 -7.312 1 97.12 388 ARG B O 1
ATOM 6992 N N . ARG B 1 389 ? -5.73 -14.312 -6.582 1 94.44 389 ARG B N 1
ATOM 6993 C CA . ARG B 1 389 ? -6.617 -15.398 -6.16 1 94.44 389 ARG B CA 1
ATOM 6994 C C . ARG B 1 389 ? -7.297 -16.047 -7.359 1 94.44 389 ARG B C 1
ATOM 6996 O O . ARG B 1 389 ? -8.445 -15.734 -7.676 1 94.44 389 ARG B O 1
ATOM 7003 N N . THR B 1 390 ? -6.617 -17.031 -7.844 1 92.25 390 THR B N 1
ATOM 7004 C CA . THR B 1 390 ? -7.152 -17.797 -8.969 1 92.25 390 THR B CA 1
ATOM 7005 C C . THR B 1 390 ? -6.621 -19.219 -8.961 1 92.25 390 THR B C 1
ATOM 7007 O O . THR B 1 390 ? -5.469 -19.469 -8.594 1 92.25 390 THR B O 1
ATOM 7010 N N . GLY B 1 391 ? -7.52 -20.125 -9.227 1 91.94 391 GLY B N 1
ATOM 7011 C CA . GLY B 1 391 ? -7.137 -21.516 -9.375 1 91.94 391 GLY B CA 1
ATOM 7012 C C . GLY B 1 391 ? -6.387 -22.062 -8.18 1 91.94 391 GLY B C 1
ATOM 7013 O O . GLY B 1 391 ? -6.836 -21.938 -7.043 1 91.94 391 GLY B O 1
ATOM 7014 N N . GLY B 1 392 ? -5.262 -22.656 -8.508 1 92.38 392 GLY B N 1
ATOM 7015 C CA . GLY B 1 392 ? -4.469 -23.297 -7.473 1 92.38 392 GLY B CA 1
ATOM 7016 C C . GLY B 1 392 ? -3.873 -22.328 -6.48 1 92.38 392 GLY B C 1
ATOM 7017 O O . GLY B 1 392 ? -3.471 -22.703 -5.383 1 92.38 392 GLY B O 1
ATOM 7018 N N . LEU B 1 393 ? -3.748 -21.109 -6.824 1 93.5 393 LEU B N 1
ATOM 7019 C CA . LEU B 1 393 ? -3.205 -20.109 -5.91 1 93.5 393 LEU B CA 1
ATOM 7020 C C . LEU B 1 393 ? -4.145 -19.875 -4.734 1 93.5 393 LEU B C 1
ATOM 7022 O O . LEU B 1 393 ? -3.695 -19.594 -3.621 1 93.5 393 LEU B O 1
ATOM 7026 N N . VAL B 1 394 ? -5.426 -20 -5.02 1 91.75 394 VAL B N 1
ATOM 7027 C CA . VAL B 1 394 ? -6.41 -19.891 -3.947 1 91.75 394 VAL B CA 1
ATOM 7028 C C . VAL B 1 394 ? -6.227 -21.047 -2.965 1 91.75 394 VAL B C 1
ATOM 7030 O O . VAL B 1 394 ? -6.332 -20.859 -1.75 1 91.75 394 VAL B O 1
ATOM 7033 N N . ASP B 1 395 ? -5.867 -22.219 -3.449 1 93.69 395 ASP B N 1
ATOM 7034 C CA . ASP B 1 395 ? -5.801 -23.438 -2.648 1 93.69 395 ASP B CA 1
ATOM 7035 C C . ASP B 1 395 ? -4.484 -23.516 -1.882 1 93.69 395 ASP B C 1
ATOM 7037 O O . ASP B 1 395 ? -4.348 -24.328 -0.958 1 93.69 395 ASP B O 1
ATOM 7041 N N . THR B 1 396 ? -3.562 -22.672 -2.229 1 95.56 396 THR B N 1
ATOM 7042 C CA . THR B 1 396 ? -2.234 -22.922 -1.678 1 95.56 396 THR B CA 1
ATOM 7043 C C . THR B 1 396 ? -1.74 -21.703 -0.902 1 95.56 396 THR B C 1
ATOM 7045 O O . THR B 1 396 ? -0.883 -21.812 -0.025 1 95.56 396 THR B O 1
ATOM 7048 N N . VAL B 1 397 ? -2.213 -20.547 -1.231 1 97.25 397 VAL B N 1
ATOM 7049 C CA . VAL B 1 397 ? -1.728 -19.312 -0.6 1 97.25 397 VAL B CA 1
ATOM 7050 C C . VAL B 1 397 ? -2.867 -18.641 0.156 1 97.25 397 VAL B C 1
ATOM 7052 O O . VAL B 1 397 ? -3.932 -18.391 -0.412 1 97.25 397 VAL B O 1
ATOM 7055 N N . SER B 1 398 ? -2.682 -18.422 1.412 1 97.12 398 SER B N 1
ATOM 7056 C CA . SER B 1 398 ? -3.635 -17.688 2.23 1 97.12 398 SER B CA 1
ATOM 7057 C C . SER B 1 398 ? -3.057 -16.344 2.676 1 97.12 398 SER B C 1
ATOM 7059 O O . SER B 1 398 ? -1.869 -16.25 2.994 1 97.12 398 SER B O 1
ATOM 7061 N N . HIS B 1 399 ? -3.906 -15.406 2.682 1 97.44 399 HIS B N 1
ATOM 7062 C CA . HIS B 1 399 ? -3.469 -14.039 2.951 1 97.44 399 HIS B CA 1
ATOM 7063 C C . HIS B 1 399 ? -2.977 -13.898 4.387 1 97.44 399 HIS B C 1
ATOM 7065 O O . HIS B 1 399 ? -3.596 -14.422 5.316 1 97.44 399 HIS B O 1
ATOM 7071 N N . HIS B 1 400 ? -1.937 -13.148 4.523 1 97.25 400 HIS B N 1
ATOM 7072 C CA . HIS B 1 400 ? -1.269 -12.898 5.793 1 97.25 400 HIS B CA 1
ATOM 7073 C C . HIS B 1 400 ? -2.1 -11.977 6.684 1 97.25 400 HIS B C 1
ATOM 7075 O O . HIS B 1 400 ? -2.469 -10.875 6.27 1 97.25 400 HIS B O 1
ATOM 7081 N N . ILE B 1 401 ? -2.479 -12.406 7.848 1 95.12 401 ILE B N 1
ATOM 7082 C CA . ILE B 1 401 ? -3.129 -11.625 8.891 1 95.12 401 ILE B CA 1
ATOM 7083 C C . ILE B 1 401 ? -2.266 -11.625 10.148 1 95.12 401 ILE B C 1
ATOM 7085 O O . ILE B 1 401 ? -2.43 -12.477 11.023 1 95.12 401 ILE B O 1
ATOM 7089 N N . PRO B 1 402 ? -1.398 -10.586 10.25 1 93.94 402 PRO B N 1
ATOM 7090 C CA . PRO B 1 402 ? -0.401 -10.578 11.32 1 93.94 402 PRO B CA 1
ATOM 7091 C C . PRO B 1 402 ? -1.029 -10.648 12.711 1 93.94 402 PRO B C 1
ATOM 7093 O O . PRO B 1 402 ? -0.48 -11.289 13.609 1 93.94 402 PRO B O 1
ATOM 7096 N N . SER B 1 403 ? -2.18 -9.992 12.93 1 90.75 403 SER B N 1
ATOM 7097 C CA . SER B 1 403 ? -2.816 -9.938 14.242 1 90.75 403 SER B CA 1
ATOM 7098 C C . SER B 1 403 ? -3.26 -11.32 14.703 1 90.75 403 SER B C 1
ATOM 7100 O O . SER B 1 403 ? -3.373 -11.57 15.906 1 90.75 403 SER B O 1
ATOM 7102 N N . LYS B 1 404 ? -3.467 -12.211 13.789 1 93.5 404 LYS B N 1
ATOM 7103 C CA . LYS B 1 404 ? -3.943 -13.555 14.109 1 93.5 404 LYS B CA 1
ATOM 7104 C C . LYS B 1 404 ? -2.836 -14.594 13.922 1 93.5 404 LYS B C 1
ATOM 7106 O O . LYS B 1 404 ? -3 -15.758 14.289 1 93.5 404 LYS B O 1
ATOM 7111 N N . GLY B 1 405 ? -1.79 -14.188 13.352 1 94.56 405 GLY B N 1
ATOM 7112 C CA . GLY B 1 405 ? -0.671 -15.086 13.109 1 94.56 405 GLY B CA 1
ATOM 7113 C C . GLY B 1 405 ? -0.983 -16.172 12.102 1 94.56 405 GLY B C 1
ATOM 7114 O O . GLY B 1 405 ? -0.548 -17.312 12.25 1 94.56 405 GLY B O 1
ATOM 7115 N N . ILE B 1 406 ? -1.8 -15.828 11.102 1 96.38 406 ILE B N 1
ATOM 7116 C CA . ILE B 1 406 ? -2.168 -16.828 10.094 1 96.38 406 ILE B CA 1
ATOM 7117 C C . ILE B 1 406 ? -1.837 -16.297 8.703 1 96.38 406 ILE B C 1
ATOM 7119 O O . ILE B 1 406 ? -1.546 -15.102 8.531 1 96.38 406 ILE B O 1
ATOM 7123 N N . GLY B 1 407 ? -1.874 -17.234 7.75 1 97.44 407 GLY B N 1
ATOM 7124 C CA . GLY B 1 407 ? -1.585 -16.891 6.367 1 97.44 407 GLY B CA 1
ATOM 7125 C C . GLY B 1 407 ? -0.175 -17.25 5.941 1 97.44 407 GLY B C 1
ATOM 7126 O O . GLY B 1 407 ? 0.698 -17.453 6.785 1 97.44 407 GLY B O 1
ATOM 7127 N N . THR B 1 408 ? 0.026 -17.344 4.613 1 98.44 408 THR B N 1
ATOM 7128 C CA . THR B 1 408 ? 1.319 -17.781 4.102 1 98.44 408 THR B CA 1
ATOM 7129 C C . THR B 1 408 ? 1.805 -16.859 2.994 1 98.44 408 THR B C 1
ATOM 7131 O O . THR B 1 408 ? 2.893 -17.047 2.447 1 98.44 408 THR B O 1
ATOM 7134 N N . GLY B 1 409 ? 1.066 -15.844 2.691 1 98.62 409 GLY B N 1
ATOM 7135 C CA . GLY B 1 409 ? 1.431 -14.906 1.639 1 98.62 409 GLY B CA 1
ATOM 7136 C C . GLY B 1 409 ? 0.487 -13.727 1.537 1 98.62 409 GLY B C 1
ATOM 7137 O O . GLY B 1 409 ? -0.169 -13.359 2.516 1 98.62 409 GLY B O 1
ATOM 7138 N N . TYR B 1 410 ? 0.566 -13.016 0.455 1 98.62 410 TYR B N 1
ATOM 7139 C CA . TYR B 1 410 ? -0.328 -11.898 0.149 1 98.62 410 TYR B CA 1
ATOM 7140 C C . TYR B 1 410 ? -1.129 -12.18 -1.118 1 98.62 410 TYR B C 1
ATOM 7142 O O . TYR B 1 410 ? -0.576 -12.633 -2.121 1 98.62 410 TYR B O 1
ATOM 7150 N N . CYS B 1 411 ? -2.42 -11.93 -1.022 1 98 411 CYS B N 1
ATOM 7151 C CA . CYS B 1 411 ? -3.312 -12.258 -2.129 1 98 411 CYS B CA 1
ATOM 7152 C C . CYS B 1 411 ? -4.121 -11.039 -2.557 1 98 411 CYS B C 1
ATOM 7154 O O . CYS B 1 411 ? -4.406 -10.156 -1.739 1 98 411 CYS B O 1
ATOM 7156 N N . PHE B 1 412 ? -4.395 -10.891 -3.84 1 96.75 412 PHE B N 1
ATOM 7157 C CA . PHE B 1 412 ? -5.32 -9.883 -4.352 1 96.75 412 PHE B CA 1
ATOM 7158 C C . PHE B 1 412 ? -6.305 -10.508 -5.336 1 96.75 412 PHE B C 1
ATOM 7160 O O . PHE B 1 412 ? -6.047 -11.578 -5.891 1 96.75 412 PHE B O 1
ATOM 7167 N N . ASP B 1 413 ? -7.41 -9.93 -5.59 1 94.19 413 ASP B N 1
ATOM 7168 C CA . ASP B 1 413 ? -8.523 -10.57 -6.273 1 94.19 413 ASP B CA 1
ATOM 7169 C C . ASP B 1 413 ? -8.664 -10.055 -7.703 1 94.19 413 ASP B C 1
ATOM 7171 O O . ASP B 1 413 ? -8.617 -10.828 -8.656 1 94.19 413 ASP B O 1
ATOM 7175 N N . ARG B 1 414 ? -8.773 -8.773 -7.844 1 93.94 414 ARG B N 1
ATOM 7176 C CA . ARG B 1 414 ? -9.094 -8.172 -9.141 1 93.94 414 ARG B CA 1
ATOM 7177 C C . ARG B 1 414 ? -7.863 -8.141 -10.039 1 93.94 414 ARG B C 1
ATOM 7179 O O . ARG B 1 414 ? -6.773 -7.781 -9.602 1 93.94 414 ARG B O 1
ATOM 7186 N N . TYR B 1 415 ? -8.062 -8.578 -11.266 1 94.62 415 TYR B N 1
ATOM 7187 C CA . TYR B 1 415 ? -6.988 -8.477 -12.25 1 94.62 415 TYR B CA 1
ATOM 7188 C C . TYR B 1 415 ? -6.852 -7.051 -12.758 1 94.62 415 TYR B C 1
ATOM 7190 O O . TYR B 1 415 ? -7.117 -6.777 -13.938 1 94.62 415 TYR B O 1
ATOM 7198 N N . GLU B 1 416 ? -6.5 -6.184 -11.898 1 96 416 GLU B N 1
ATOM 7199 C CA . GLU B 1 416 ? -6.324 -4.754 -12.125 1 96 416 GLU B CA 1
ATOM 7200 C C . GLU B 1 416 ? -4.992 -4.266 -11.555 1 96 416 GLU B C 1
ATOM 7202 O O . GLU B 1 416 ? -4.559 -4.727 -10.5 1 96 416 GLU B O 1
ATOM 7207 N N . ALA B 1 417 ? -4.457 -3.328 -12.234 1 96.12 417 ALA B N 1
ATOM 7208 C CA . ALA B 1 417 ? -3.139 -2.814 -11.875 1 96.12 417 ALA B CA 1
ATOM 7209 C C . ALA B 1 417 ? -3.135 -2.281 -10.438 1 96.12 417 ALA B C 1
ATOM 7211 O O . ALA B 1 417 ? -2.199 -2.539 -9.68 1 96.12 417 ALA B O 1
ATOM 7212 N N . LEU B 1 418 ? -4.148 -1.601 -10.047 1 95.5 418 LEU B N 1
ATOM 7213 C CA . LEU B 1 418 ? -4.164 -0.954 -8.742 1 95.5 418 LEU B CA 1
ATOM 7214 C C . LEU B 1 418 ? -4.309 -1.984 -7.625 1 95.5 418 LEU B C 1
ATOM 7216 O O . LEU B 1 418 ? -3.76 -1.806 -6.535 1 95.5 418 LEU B O 1
ATOM 7220 N N . ASP B 1 419 ? -5.102 -3.01 -7.805 1 96.5 419 ASP B N 1
ATOM 7221 C CA . ASP B 1 419 ? -5.219 -4.078 -6.816 1 96.5 419 ASP B CA 1
ATOM 7222 C C . ASP B 1 419 ? -3.875 -4.762 -6.582 1 96.5 419 ASP B C 1
ATOM 7224 O O . ASP B 1 419 ? -3.494 -5.016 -5.438 1 96.5 419 ASP B O 1
ATOM 7228 N N . PHE B 1 420 ? -3.209 -5.027 -7.703 1 98.06 420 PHE B N 1
ATOM 7229 C CA . PHE B 1 420 ? -1.874 -5.613 -7.625 1 98.06 420 PHE B CA 1
ATOM 7230 C C . PHE B 1 420 ? -0.908 -4.664 -6.93 1 98.06 420 PHE B C 1
ATOM 7232 O O . PHE B 1 420 ? -0.167 -5.07 -6.031 1 98.06 420 PHE B O 1
ATOM 7239 N N . TYR B 1 421 ? -0.965 -3.414 -7.262 1 98.06 421 TYR B N 1
ATOM 7240 C CA . TYR B 1 421 ? -0.132 -2.385 -6.645 1 98.06 421 TYR B CA 1
ATOM 7241 C C . TYR B 1 421 ? -0.361 -2.326 -5.141 1 98.06 421 TYR B C 1
ATOM 7243 O O . TYR B 1 421 ? 0.593 -2.225 -4.363 1 98.06 421 TYR B O 1
ATOM 7251 N N . THR B 1 422 ? -1.572 -2.318 -4.73 1 97.62 422 THR B N 1
ATOM 7252 C CA . THR B 1 422 ? -1.936 -2.26 -3.32 1 97.62 422 THR B CA 1
ATOM 7253 C C . THR B 1 422 ? -1.342 -3.441 -2.559 1 97.62 422 THR B C 1
ATOM 7255 O O . THR B 1 422 ? -0.827 -3.277 -1.451 1 97.62 422 THR B O 1
ATOM 7258 N N . CYS B 1 423 ? -1.439 -4.566 -3.178 1 97.81 423 CYS B N 1
ATOM 7259 C CA . CYS B 1 423 ? -0.897 -5.781 -2.578 1 97.81 423 CYS B CA 1
ATOM 7260 C C . CYS B 1 423 ? 0.614 -5.676 -2.408 1 97.81 423 CYS B C 1
ATOM 7262 O O . CYS B 1 423 ? 1.156 -6.086 -1.38 1 97.81 423 CYS B O 1
ATOM 7264 N N . LEU B 1 424 ? 1.29 -5.152 -3.408 1 98.38 424 LEU B N 1
ATOM 7265 C CA . LEU B 1 424 ? 2.73 -4.941 -3.336 1 98.38 424 LEU B CA 1
ATOM 7266 C C . LEU B 1 424 ? 3.086 -3.994 -2.195 1 98.38 424 LEU B C 1
ATOM 7268 O O . LEU B 1 424 ? 4.012 -4.262 -1.427 1 98.38 424 LEU B O 1
ATOM 7272 N N . ALA B 1 425 ? 2.355 -2.904 -2.082 1 98 425 ALA B N 1
ATOM 7273 C CA . ALA B 1 425 ? 2.617 -1.906 -1.048 1 98 425 ALA B CA 1
ATOM 7274 C C . ALA B 1 425 ? 2.434 -2.5 0.346 1 98 425 ALA B C 1
ATOM 7276 O O . ALA B 1 425 ? 3.213 -2.213 1.257 1 98 425 ALA B O 1
ATOM 7277 N N . ARG B 1 426 ? 1.403 -3.281 0.534 1 97.75 426 ARG B N 1
ATOM 7278 C CA . ARG B 1 426 ? 1.148 -3.924 1.819 1 97.75 426 ARG B CA 1
ATOM 7279 C C . ARG B 1 426 ? 2.285 -4.867 2.195 1 97.75 426 ARG B C 1
ATOM 7281 O O . ARG B 1 426 ? 2.75 -4.867 3.336 1 97.75 426 ARG B O 1
ATOM 7288 N N . ALA B 1 427 ? 2.686 -5.668 1.213 1 98.5 427 ALA B N 1
ATOM 7289 C CA . ALA B 1 427 ? 3.773 -6.609 1.469 1 98.5 427 ALA B CA 1
ATOM 7290 C C . ALA B 1 427 ? 5.074 -5.875 1.776 1 98.5 427 ALA B C 1
ATOM 7292 O O . ALA B 1 427 ? 5.848 -6.297 2.639 1 98.5 427 ALA B O 1
ATOM 7293 N N . TRP B 1 428 ? 5.332 -4.816 1.041 1 98 428 TRP B N 1
ATOM 7294 C CA . TRP B 1 428 ? 6.512 -3.982 1.26 1 98 428 TRP B CA 1
ATOM 7295 C C . TRP B 1 428 ? 6.539 -3.447 2.688 1 98 428 TRP B C 1
ATOM 7297 O O . TRP B 1 428 ? 7.586 -3.461 3.34 1 98 428 TRP B O 1
ATOM 7307 N N . GLU B 1 429 ? 5.402 -3.016 3.209 1 97.75 429 GLU B N 1
ATOM 7308 C CA . GLU B 1 429 ? 5.316 -2.539 4.586 1 97.75 429 GLU B CA 1
ATOM 7309 C C . GLU B 1 429 ? 5.504 -3.682 5.578 1 97.75 429 GLU B C 1
ATOM 7311 O O . GLU B 1 429 ? 6.207 -3.529 6.582 1 97.75 429 GLU B O 1
ATOM 7316 N N . ALA B 1 430 ? 4.84 -4.812 5.336 1 97.88 430 ALA B N 1
ATOM 7317 C CA . ALA B 1 430 ? 4.941 -5.969 6.219 1 97.88 430 ALA B CA 1
ATOM 7318 C C . ALA B 1 430 ? 6.398 -6.402 6.387 1 97.88 430 ALA B C 1
ATOM 7320 O O . ALA B 1 430 ? 6.801 -6.836 7.465 1 97.88 430 ALA B O 1
ATOM 7321 N N . PHE B 1 431 ? 7.168 -6.266 5.328 1 97.81 431 PHE B N 1
ATOM 7322 C CA . PHE B 1 431 ? 8.57 -6.652 5.324 1 97.81 431 PHE B CA 1
ATOM 7323 C C . PHE B 1 431 ? 9.359 -5.863 6.367 1 97.81 431 PHE B C 1
ATOM 7325 O O . PHE B 1 431 ? 10.359 -6.344 6.891 1 97.81 431 PHE B O 1
ATOM 7332 N N . GLN B 1 432 ? 8.867 -4.617 6.648 1 96 432 GLN B N 1
ATOM 7333 C CA . GLN B 1 432 ? 9.555 -3.775 7.621 1 96 432 GLN B CA 1
ATOM 7334 C C . GLN B 1 432 ? 9.336 -4.285 9.039 1 96 432 GLN B C 1
ATOM 7336 O O . GLN B 1 432 ? 10.062 -3.908 9.961 1 96 432 GLN B O 1
ATOM 7341 N N . HIS B 1 433 ? 8.305 -5.012 9.25 1 96.62 433 HIS B N 1
ATOM 7342 C CA . HIS B 1 433 ? 8.031 -5.637 10.539 1 96.62 433 HIS B CA 1
ATOM 7343 C C . HIS B 1 433 ? 8.688 -7.008 10.633 1 96.62 433 HIS B C 1
ATOM 7345 O O . HIS B 1 433 ? 8.023 -8.031 10.5 1 96.62 433 HIS B O 1
ATOM 7351 N N . LYS B 1 434 ? 9.969 -7.074 11 1 95.38 434 LYS B N 1
ATOM 7352 C CA . LYS B 1 434 ? 10.875 -8.203 10.797 1 95.38 434 LYS B CA 1
ATOM 7353 C C . LYS B 1 434 ? 10.398 -9.43 11.578 1 95.38 434 LYS B C 1
ATOM 7355 O O . LYS B 1 434 ? 10.461 -10.555 11.078 1 95.38 434 LYS B O 1
ATOM 7360 N N . ASP B 1 435 ? 9.859 -9.266 12.75 1 94.75 435 ASP B N 1
ATOM 7361 C CA . ASP B 1 435 ? 9.445 -10.414 13.555 1 94.75 435 ASP B CA 1
ATOM 7362 C C . ASP B 1 435 ? 8.258 -11.133 12.922 1 94.75 435 ASP B C 1
ATOM 7364 O O . ASP B 1 435 ? 8.266 -12.352 12.773 1 94.75 435 ASP B O 1
ATOM 7368 N N . THR B 1 436 ? 7.258 -10.383 12.602 1 96.31 436 THR B N 1
ATOM 7369 C CA . THR B 1 436 ? 6.066 -10.984 12.008 1 96.31 436 THR B CA 1
ATOM 7370 C C . THR B 1 436 ? 6.363 -11.5 10.602 1 96.31 436 THR B C 1
ATOM 7372 O O . THR B 1 436 ? 5.754 -12.469 10.148 1 96.31 436 THR B O 1
ATOM 7375 N N . TRP B 1 437 ? 7.32 -10.844 9.945 1 97.5 437 TRP B N 1
ATOM 7376 C CA . TRP B 1 437 ? 7.719 -11.305 8.625 1 97.5 437 TRP B CA 1
ATOM 7377 C C . TRP B 1 437 ? 8.375 -12.68 8.703 1 97.5 437 TRP B C 1
ATOM 7379 O O . TRP B 1 437 ? 8.07 -13.562 7.898 1 97.5 437 TRP B O 1
ATOM 7389 N N . GLN B 1 438 ? 9.273 -12.852 9.641 1 97.62 438 GLN B N 1
ATOM 7390 C CA . GLN B 1 438 ? 9.938 -14.133 9.805 1 97.62 438 GLN B CA 1
ATOM 7391 C C . GLN B 1 438 ? 8.938 -15.234 10.156 1 97.62 438 GLN B C 1
ATOM 7393 O O . GLN B 1 438 ? 9.047 -16.359 9.68 1 97.62 438 GLN B O 1
ATOM 7398 N N . ALA B 1 439 ? 7.984 -14.875 10.984 1 97.88 439 ALA B N 1
ATOM 7399 C CA . ALA B 1 439 ? 6.934 -15.836 11.312 1 97.88 439 ALA B CA 1
ATOM 7400 C C . ALA B 1 439 ? 6.145 -16.234 10.07 1 97.88 439 ALA B C 1
ATOM 7402 O O . ALA B 1 439 ? 5.762 -17.391 9.914 1 97.88 439 ALA B O 1
ATOM 7403 N N . LEU B 1 440 ? 5.875 -15.258 9.25 1 98.5 440 LEU B N 1
ATOM 7404 C CA . LEU B 1 440 ? 5.191 -15.5 7.984 1 98.5 440 LEU B CA 1
ATOM 7405 C C . LEU B 1 440 ? 5.988 -16.453 7.105 1 98.5 440 LEU B C 1
ATOM 7407 O O . LEU B 1 440 ? 5.43 -17.391 6.535 1 98.5 440 LEU B O 1
ATOM 7411 N N . GLN B 1 441 ? 7.309 -16.219 6.988 1 98.69 441 GLN B N 1
ATOM 7412 C CA . GLN B 1 441 ? 8.188 -17.094 6.223 1 98.69 441 GLN B CA 1
ATOM 7413 C C . GLN B 1 441 ? 8.141 -18.516 6.758 1 98.69 441 GLN B C 1
ATOM 7415 O O . GLN B 1 441 ? 8.016 -19.469 5.988 1 98.69 441 GLN B O 1
ATOM 7420 N N . LYS B 1 442 ? 8.211 -18.625 8.023 1 98.56 442 LYS B N 1
ATOM 7421 C CA . LYS B 1 442 ? 8.25 -19.938 8.656 1 98.56 442 LYS B CA 1
ATOM 7422 C C . LYS B 1 442 ? 6.934 -20.688 8.461 1 98.56 442 LYS B C 1
ATOM 7424 O O . LYS B 1 442 ? 6.922 -21.906 8.289 1 98.56 442 LYS B O 1
ATOM 7429 N N . ARG B 1 443 ? 5.805 -20 8.508 1 98.38 443 ARG B N 1
ATOM 7430 C CA . ARG B 1 443 ? 4.52 -20.641 8.234 1 98.38 443 ARG B CA 1
ATOM 7431 C C . ARG B 1 443 ? 4.473 -21.203 6.82 1 98.38 443 ARG B C 1
ATOM 7433 O O . ARG B 1 443 ? 3.955 -22.297 6.598 1 98.38 443 ARG B O 1
ATOM 7440 N N . GLY B 1 444 ? 4.984 -20.406 5.867 1 98.12 444 GLY B N 1
ATOM 7441 C CA . GLY B 1 444 ? 5.078 -20.922 4.508 1 98.12 444 GLY B CA 1
ATOM 7442 C C . GLY B 1 444 ? 5.945 -22.156 4.391 1 98.12 444 GLY B C 1
ATOM 7443 O O . GLY B 1 444 ? 5.551 -23.141 3.762 1 98.12 444 GLY B O 1
ATOM 7444 N N . MET B 1 445 ? 7.066 -22.125 5.039 1 98.12 445 MET B N 1
ATOM 7445 C CA . MET B 1 445 ? 8.031 -23.219 4.977 1 98.12 445 MET B CA 1
ATOM 7446 C C . MET B 1 445 ? 7.473 -24.484 5.641 1 98.12 445 MET B C 1
ATOM 7448 O O . MET B 1 445 ? 7.84 -25.594 5.273 1 98.12 445 MET B O 1
ATOM 7452 N N . ALA B 1 446 ? 6.594 -24.297 6.57 1 97.38 446 ALA B N 1
ATOM 7453 C CA . ALA B 1 446 ? 6.055 -25.406 7.359 1 97.38 446 ALA B CA 1
ATOM 7454 C C . ALA B 1 446 ? 4.922 -26.109 6.613 1 97.38 446 ALA B C 1
ATOM 7456 O O . ALA B 1 446 ? 4.527 -27.219 6.977 1 97.38 446 ALA B O 1
ATOM 7457 N N . THR B 1 447 ? 4.41 -25.484 5.586 1 95.38 447 THR B N 1
ATOM 7458 C CA . THR B 1 447 ? 3.295 -26.062 4.84 1 95.38 447 THR B CA 1
ATOM 7459 C C . THR B 1 447 ? 3.742 -27.297 4.074 1 95.38 447 THR B C 1
ATOM 7461 O O . THR B 1 447 ? 4.781 -27.297 3.414 1 95.38 447 THR B O 1
ATOM 7464 N N . ASP B 1 448 ? 2.986 -28.344 4.148 1 93.12 448 ASP B N 1
ATOM 7465 C CA . ASP B 1 448 ? 3.33 -29.594 3.471 1 93.12 448 ASP B CA 1
ATOM 7466 C C . ASP B 1 448 ? 2.717 -29.641 2.074 1 93.12 448 ASP B C 1
ATOM 7468 O O . ASP B 1 448 ? 1.508 -29.844 1.929 1 93.12 448 ASP B O 1
ATOM 7472 N N . PHE B 1 449 ? 3.592 -29.516 1.123 1 91.88 449 PHE B N 1
ATOM 7473 C CA . PHE B 1 449 ? 3.148 -29.609 -0.262 1 91.88 449 PHE B CA 1
ATOM 7474 C C . PHE B 1 449 ? 3.738 -30.859 -0.928 1 91.88 449 PHE B C 1
ATOM 7476 O O . PHE B 1 449 ? 3.916 -30.891 -2.146 1 91.88 449 PHE B O 1
ATOM 7483 N N . SER B 1 450 ? 4.062 -31.828 -0.191 1 91.12 450 SER B N 1
ATOM 7484 C CA . SER B 1 450 ? 4.566 -33.062 -0.761 1 91.12 450 SER B CA 1
ATOM 7485 C C . SER B 1 450 ? 3.475 -33.812 -1.52 1 91.12 450 SER B C 1
ATOM 7487 O O . SER B 1 450 ? 2.295 -33.469 -1.416 1 91.12 450 SER B O 1
ATOM 7489 N N . TRP B 1 451 ? 3.891 -34.844 -2.252 1 92.25 451 TRP B N 1
ATOM 7490 C CA . TRP B 1 451 ? 2.959 -35.625 -3.051 1 92.25 451 TRP B CA 1
ATOM 7491 C C . TRP B 1 451 ? 2.203 -36.625 -2.18 1 92.25 451 TRP B C 1
ATOM 7493 O O . TRP B 1 451 ? 1.268 -37.281 -2.643 1 92.25 451 TRP B O 1
ATOM 7503 N N . GLN B 1 452 ? 2.494 -36.688 -1.035 1 87.25 452 GLN B N 1
ATOM 7504 C CA . GLN B 1 452 ? 1.964 -37.781 -0.208 1 87.25 452 GLN B CA 1
ATOM 7505 C C . GLN B 1 452 ? 0.438 -37.781 -0.211 1 87.25 452 GLN B C 1
ATOM 7507 O O . GLN B 1 452 ? -0.189 -38.812 -0.489 1 87.25 452 GLN B O 1
ATOM 7512 N N . ARG B 1 453 ? -0.128 -36.688 0.025 1 85.38 453 ARG B N 1
ATOM 7513 C CA . ARG B 1 453 ? -1.585 -36.594 0.046 1 85.38 453 ARG B CA 1
ATOM 7514 C C . ARG B 1 453 ? -2.16 -36.719 -1.362 1 85.38 453 ARG B C 1
ATOM 7516 O O . ARG B 1 453 ? -3.133 -37.438 -1.582 1 85.38 453 ARG B O 1
ATOM 7523 N N . SER B 1 454 ? -1.654 -36.031 -2.283 1 91.56 454 SER B N 1
ATOM 7524 C CA . SER B 1 454 ? -2.15 -36.031 -3.654 1 91.56 454 SER B CA 1
ATOM 7525 C C . SER B 1 454 ? -2.043 -37.406 -4.297 1 91.56 454 SER B C 1
ATOM 7527 O O . SER B 1 454 ? -2.926 -37.812 -5.051 1 91.56 454 SER B O 1
ATOM 7529 N N . ALA B 1 455 ? -0.984 -38.094 -3.969 1 93.75 455 ALA B N 1
ATOM 7530 C CA . ALA B 1 455 ? -0.779 -39.406 -4.539 1 93.75 455 ALA B CA 1
ATOM 7531 C C . ALA B 1 455 ? -1.881 -40.375 -4.105 1 93.75 455 ALA B C 1
ATOM 7533 O O . ALA B 1 455 ? -2.314 -41.219 -4.883 1 93.75 455 ALA B O 1
ATOM 7534 N N . LEU B 1 456 ? -2.25 -40.219 -2.914 1 91.94 456 LEU B N 1
ATOM 7535 C CA . LEU B 1 456 ? -3.322 -41.062 -2.408 1 91.94 456 LEU B CA 1
ATOM 7536 C C . LEU B 1 456 ? -4.633 -40.75 -3.133 1 91.94 456 LEU B C 1
ATOM 7538 O O . LEU B 1 456 ? -5.426 -41.688 -3.381 1 91.94 456 LEU B O 1
ATOM 7542 N N . GLU B 1 457 ? -4.82 -39.562 -3.402 1 92.25 457 GLU B N 1
ATOM 7543 C CA . GLU B 1 457 ? -6.016 -39.188 -4.16 1 92.25 457 GLU B CA 1
ATOM 7544 C C . GLU B 1 457 ? -5.984 -39.781 -5.562 1 92.25 457 GLU B C 1
ATOM 7546 O O . GLU B 1 457 ? -7.008 -40.25 -6.066 1 92.25 457 GLU B O 1
ATOM 7551 N N . TYR B 1 458 ? -4.883 -39.781 -6.145 1 94.06 458 TYR B N 1
ATOM 7552 C CA . TYR B 1 458 ? -4.734 -40.406 -7.453 1 94.06 458 TYR B CA 1
ATOM 7553 C C . TYR B 1 458 ? -4.953 -41.906 -7.367 1 94.06 458 TYR B C 1
ATOM 7555 O O . TYR B 1 458 ? -5.582 -42.5 -8.25 1 94.06 458 TYR B O 1
ATOM 7563 N N . LEU B 1 459 ? -4.387 -42.469 -6.355 1 93.69 459 LEU B N 1
ATOM 7564 C CA . LEU B 1 459 ? -4.574 -43.906 -6.156 1 93.69 459 LEU B CA 1
ATOM 7565 C C . LEU B 1 459 ? -6.059 -44.25 -6.082 1 93.69 459 LEU B C 1
ATOM 7567 O O . LEU B 1 459 ? -6.492 -45.281 -6.621 1 93.69 459 LEU B O 1
ATOM 7571 N N . ARG B 1 460 ? -6.766 -43.406 -5.422 1 90.81 460 ARG B N 1
ATOM 7572 C CA . ARG B 1 460 ? -8.211 -43.625 -5.332 1 90.81 460 ARG B CA 1
ATOM 7573 C C . ARG B 1 460 ? -8.859 -43.562 -6.711 1 90.81 460 ARG B C 1
ATOM 7575 O O . ARG B 1 460 ? -9.781 -44.312 -7.004 1 90.81 460 ARG B O 1
ATOM 7582 N N . LEU B 1 461 ? -8.438 -42.656 -7.5 1 91.75 461 LEU B N 1
ATOM 7583 C CA . LEU B 1 461 ? -8.953 -42.531 -8.859 1 91.75 461 LEU B CA 1
ATOM 7584 C C . LEU B 1 461 ? -8.703 -43.812 -9.648 1 91.75 461 LEU B C 1
ATOM 7586 O O . LEU B 1 461 ? -9.586 -44.312 -10.367 1 91.75 461 LEU B O 1
ATOM 7590 N N . TYR B 1 462 ? -7.508 -44.375 -9.531 1 94 462 TYR B N 1
ATOM 7591 C CA . TYR B 1 462 ? -7.152 -45.594 -10.234 1 94 462 TYR B CA 1
ATOM 7592 C C . TYR B 1 462 ? -7.977 -46.781 -9.727 1 94 462 TYR B C 1
ATOM 7594 O O . TYR B 1 462 ? -8.414 -47.625 -10.516 1 94 462 TYR B O 1
ATOM 7602 N N . GLU B 1 463 ? -8.172 -46.781 -8.477 1 91.44 463 GLU B N 1
ATOM 7603 C CA . GLU B 1 463 ? -8.945 -47.844 -7.871 1 91.44 463 GLU B CA 1
ATOM 7604 C C . GLU B 1 463 ? -10.391 -47.844 -8.367 1 91.44 463 GLU B C 1
ATOM 7606 O O . GLU B 1 463 ? -10.992 -48.906 -8.57 1 91.44 463 GLU B O 1
ATOM 7611 N N . LEU B 1 464 ? -10.898 -46.656 -8.516 1 89.19 464 LEU B N 1
ATOM 7612 C CA . LEU B 1 464 ? -12.25 -46.531 -9.039 1 89.19 464 LEU B CA 1
ATOM 7613 C C . LEU B 1 464 ? -12.352 -47.125 -10.445 1 89.19 464 LEU B C 1
ATOM 7615 O O . LEU B 1 464 ? -13.352 -47.75 -10.789 1 89.19 464 LEU B O 1
ATOM 7619 N N . ILE B 1 465 ? -11.383 -46.906 -11.203 1 89.94 465 ILE B N 1
ATOM 7620 C CA . ILE B 1 465 ? -11.352 -47.375 -12.586 1 89.94 465 ILE B CA 1
ATOM 7621 C C . ILE B 1 465 ? -11.234 -48.875 -12.609 1 89.94 465 ILE B C 1
ATOM 7623 O O . ILE B 1 465 ? -11.867 -49.562 -13.438 1 89.94 465 ILE B O 1
ATOM 7627 N N . MET B 1 466 ? -10.469 -49.406 -11.703 1 87.44 466 MET B N 1
ATOM 7628 C CA . MET B 1 466 ? -10.211 -50.844 -11.672 1 87.44 466 MET B CA 1
ATOM 7629 C C . MET B 1 466 ? -11.312 -51.562 -10.922 1 87.44 466 MET B C 1
ATOM 7631 O O . MET B 1 466 ? -11.258 -52.812 -10.773 1 87.44 466 MET B O 1
ATOM 7635 N N . ASN B 1 467 ? -12.375 -50.938 -10.484 1 79.75 467 ASN B N 1
ATOM 7636 C CA . ASN B 1 467 ? -13.492 -51.5 -9.742 1 79.75 467 ASN B CA 1
ATOM 7637 C C . ASN B 1 467 ? -13.023 -52.219 -8.477 1 79.75 467 ASN B C 1
ATOM 7639 O O . ASN B 1 467 ? -13.477 -53.312 -8.18 1 79.75 467 ASN B O 1
ATOM 7643 N N . LEU B 1 468 ? -11.984 -51.688 -7.996 1 68.94 468 LEU B N 1
ATOM 7644 C CA . LEU B 1 468 ? -11.492 -52.219 -6.742 1 68.94 468 LEU B CA 1
ATOM 7645 C C . LEU B 1 468 ? -12.156 -51.531 -5.547 1 68.94 468 LEU B C 1
ATOM 7647 O O . LEU B 1 468 ? -12.656 -50.438 -5.668 1 68.94 468 LEU B O 1
ATOM 7651 N N . PRO B 1 469 ? -12.344 -52.344 -4.375 1 59.53 469 PRO B N 1
ATOM 7652 C CA . PRO B 1 469 ? -12.914 -51.688 -3.193 1 59.53 469 PRO B CA 1
ATOM 7653 C C . PRO B 1 469 ? -12.141 -50.438 -2.77 1 59.53 469 PRO B C 1
ATOM 7655 O O . PRO B 1 469 ? -10.906 -50.406 -2.859 1 59.53 469 PRO B O 1
ATOM 7658 N N . LEU B 1 470 ? -12.758 -49.406 -2.578 1 58.31 470 LEU B N 1
ATOM 7659 C CA . LEU B 1 470 ? -12.188 -48.094 -2.26 1 58.31 470 LEU B CA 1
ATOM 7660 C C . LEU B 1 470 ? -11.422 -48.156 -0.941 1 58.31 470 LEU B C 1
ATOM 7662 O O . LEU B 1 470 ? -11.875 -48.781 0.019 1 58.31 470 LEU B O 1
ATOM 7666 N N . ARG B 1 471 ? -10.234 -47.656 -0.977 1 54.91 471 ARG B N 1
ATOM 7667 C CA . ARG B 1 471 ? -9.516 -47.469 0.277 1 54.91 471 ARG B CA 1
ATOM 7668 C C . ARG B 1 471 ? -10.242 -46.5 1.197 1 54.91 471 ARG B C 1
ATOM 7670 O O . ARG B 1 471 ? -10.859 -45.531 0.73 1 54.91 471 ARG B O 1
ATOM 7677 N N . PRO B 1 472 ? -10.5 -46.938 2.594 1 49.31 472 PRO B N 1
ATOM 7678 C CA . PRO B 1 472 ? -11.18 -46.031 3.516 1 49.31 472 PRO B CA 1
ATOM 7679 C C . PRO B 1 472 ? -10.57 -44.625 3.52 1 49.31 472 PRO B C 1
ATOM 7681 O O . PRO B 1 472 ? -9.359 -44.469 3.369 1 49.31 472 PRO B O 1
ATOM 7684 N N . GLU B 1 473 ? -11.211 -43.656 3.182 1 48.09 473 GLU B N 1
ATOM 7685 C CA . GLU B 1 473 ? -10.781 -42.281 3.305 1 48.09 473 GLU B CA 1
ATOM 7686 C C . GLU B 1 473 ? -10.266 -41.969 4.711 1 48.09 473 GLU B C 1
ATOM 7688 O O . GLU B 1 473 ? -10.93 -42.281 5.699 1 48.09 473 GLU B O 1
ATOM 7693 N N . LYS B 1 474 ? -9.141 -42.062 5.043 1 43.41 474 LYS B N 1
ATOM 7694 C CA . LYS B 1 474 ? -8.805 -41.5 6.352 1 43.41 474 LYS B CA 1
ATOM 7695 C C . LYS B 1 474 ? -9.438 -40.125 6.551 1 43.41 474 LYS B C 1
ATOM 7697 O O . LYS B 1 474 ? -9.242 -39.219 5.738 1 43.41 474 LYS B O 1
ATOM 7702 N N . THR B 1 475 ? -10.633 -40 7.289 1 35.91 475 THR B N 1
ATOM 7703 C CA . THR B 1 475 ? -11.133 -38.75 7.812 1 35.91 475 THR B CA 1
ATOM 7704 C C . THR B 1 475 ? -10.008 -37.938 8.438 1 35.91 475 THR B C 1
ATOM 7706 O O . THR B 1 475 ? -9.352 -38.375 9.375 1 35.91 475 THR B O 1
ATOM 7709 N N . SER B 1 476 ? -9.383 -37.25 7.754 1 37.41 476 SER B N 1
ATOM 7710 C CA . SER B 1 476 ? -8.469 -36.25 8.328 1 37.41 476 SER B CA 1
ATOM 7711 C C . SER B 1 476 ? -9.148 -35.438 9.422 1 37.41 476 SER B C 1
ATOM 7713 O O . SER B 1 476 ? -9.805 -34.438 9.141 1 37.41 476 SER B O 1
ATOM 7715 N N . SER B 1 477 ? -9.922 -35.969 10.367 1 35.09 477 SER B N 1
ATOM 7716 C CA . SER B 1 477 ? -10.445 -35.219 11.508 1 35.09 477 SER B CA 1
ATOM 7717 C C . SER B 1 477 ? -9.344 -34.438 12.203 1 35.09 477 SER B C 1
ATOM 7719 O O . SER B 1 477 ? -9.625 -33.531 12.984 1 35.09 477 SER B O 1
ATOM 7721 N N . GLU B 1 478 ? -8.172 -34.969 12.445 1 34.22 478 GLU B N 1
ATOM 7722 C CA . GLU B 1 478 ? -7.367 -34.5 13.57 1 34.22 478 GLU B CA 1
ATOM 7723 C C . GLU B 1 478 ? -6.793 -33.094 13.312 1 34.22 478 GLU B C 1
ATOM 7725 O O . GLU B 1 478 ? -6.367 -32.406 14.242 1 34.22 478 GLU B O 1
ATOM 7730 N N . ASN B 1 479 ? -6.316 -32.844 12.164 1 31.3 479 ASN B N 1
ATOM 7731 C CA . ASN B 1 479 ? -5.484 -31.641 12.195 1 31.3 479 ASN B CA 1
ATOM 7732 C C . ASN B 1 479 ? -6.312 -30.375 11.969 1 31.3 479 ASN B C 1
ATOM 7734 O O . ASN B 1 479 ? -6.125 -29.672 10.969 1 31.3 479 ASN B O 1
ATOM 7738 N N . GLN B 1 480 ? -7.641 -30.562 12.195 1 31 480 GLN B N 1
ATOM 7739 C CA . GLN B 1 480 ? -8.305 -29.266 12.141 1 31 480 GLN B CA 1
ATOM 7740 C C . GLN B 1 480 ? -7.789 -28.328 13.234 1 31 480 GLN B C 1
ATOM 7742 O O . GLN B 1 480 ? -7.848 -28.672 14.422 1 31 480 GLN B O 1
ATOM 7747 N N . PRO B 1 481 ? -6.906 -27.516 12.914 1 27.92 481 PRO B N 1
ATOM 7748 C CA . PRO B 1 481 ? -6.586 -26.594 14.008 1 27.92 481 PRO B CA 1
ATOM 7749 C C . PRO B 1 481 ? -7.828 -25.938 14.609 1 27.92 481 PRO B C 1
ATOM 7751 O O . PRO B 1 481 ? -8.836 -25.781 13.922 1 27.92 481 PRO B O 1
ATOM 7754 N N . ALA B 1 482 ? -7.957 -26.031 15.992 1 27.31 482 ALA B N 1
ATOM 7755 C CA . ALA B 1 482 ? -8.953 -25.359 16.828 1 27.31 482 ALA B CA 1
ATOM 7756 C C . ALA B 1 482 ? -9.219 -23.953 16.312 1 27.31 482 ALA B C 1
ATOM 7758 O O . ALA B 1 482 ? -8.289 -23.234 15.922 1 27.31 482 ALA B O 1
ATOM 7759 N N . PRO B 1 483 ? -10.469 -23.688 16.109 1 27.86 483 PRO B N 1
ATOM 7760 C CA . PRO B 1 483 ? -10.883 -22.297 15.914 1 27.86 483 PRO B CA 1
ATOM 7761 C C . PRO B 1 483 ? -10.266 -21.344 16.938 1 27.86 483 PRO B C 1
ATOM 7763 O O . PRO B 1 483 ? -10.477 -21.5 18.141 1 27.86 483 PRO B O 1
ATOM 7766 N N . THR B 1 484 ? -8.898 -21.047 16.953 1 22.69 484 THR B N 1
ATOM 7767 C CA . THR B 1 484 ? -8.836 -19.859 17.812 1 22.69 484 THR B CA 1
ATOM 7768 C C . THR B 1 484 ? -9.531 -18.672 17.156 1 22.69 484 THR B C 1
ATOM 7770 O O . THR B 1 484 ? -9.383 -18.453 15.953 1 22.69 484 THR B O 1
#

Foldseek 3Di:
DAFAEEEEDQAAPPQGDDDCVNQQNPALQQVLVVVPHQYAYEHADAQVCCQQDDDPPHVFDKDPAFPDWDDFLNDIKGWIWTARPPGRHIYIYIDDVVRNDPDRDDDPCRLLVLVRSLRVVLCCLVPVPVDHGQEYEYEALSNLCNLQVCLPPPRYAYEYEYAAQQDFGDFPVVCVVRHDGDPPDDAGTSNLSSLQRHPAYEYAAQQLLVVLLDPVNVNPCNVVSVVCPPSYYHFHAFGDCVQLALQDHPLAPFGDALVGLPSLLVLQQVLLVVQQADRDSLAQEEEEEDEQDVQQPLVLCLVAVLVLVVVGVHAYEYEEYYDPVSVVSLVVSCVVDGNRYGYHYDDDVSSLSSCLQHHQAYERAGPAGQADDSCLSSLLNLHAYEHECHHNCVVQWADDDLVVLDTQHFYFYDSHNVSSNVRVVVVSVVVNVPPSSSSSSSNSSPDHRHCPVSSLVVVQSVCVRVVHPGDPDPPPPPPPPPPD/DAFAEEEEDQAAPPQGDDDCVNQQNPALQQVLVVVPHQYAYEHADAQVCCQQDDDPPHVFDKDPAFPDWDDFLNDIKGWIWTARPPGRHIYIYIDDPVRNDPDRDDDPCRLLVLVRSLRVVLCCLVPVPVDHGQEYEYEALSNLCNLQVCLPPPRYAYEYEYEAQQDFGDFPVVCVVRHDGDPPQDAGTSNLSSLQRHPAYEYAAQQLLVVLLDPVNVNPCNVVSVVCPPSYYHFHAFGDCVQLALQDHPLAPFGDDLVGLVSLLVLQQVLLVVQQADRDSLAQEEEEEDEQDVQQPLVLCLVAVLVLVVVGVHAYEYEEYYDPVSVVSLVVSCVVDGNRYGYHYDDDVSSLSSCLQHHQAYERAGPAGQADDSCLSSLLNLHAYEHECHHNCVVQWADDDLVVLDTQHFYFYDSHNVSSNVRVVVVSVVVNVPVSSSSSSSNSSPDHRHCPVSSLVVVQSVCVRVVHPGDPDPPPPPPPPPPD

InterPro domains:
  IPR001296 Glycosyl transferase, family 1 [PF00534] (281-417)
  IPR011835 Bacterial/plant glycogen synthase [MF_00484] (3-465)
  IPR011835 Bacterial/plant glycogen synthase [TIGR02095] (4-463)
  IPR013534 Starch synthase, catalytic domain [PF08323] (4-226)

Sequence (968 aa):
MQARILFAAAEAAPIAKVGGMADVVGSLPVVLRKLGQDVRIIMPLYGFLWDKFGPEPGQYPRSKDPIWSKQVMGQVADIYESVLPGTDVPLYLVSHYCFAPHRIYYGEDEFWRFTFFANAVAEFAWTYYPWKPNIIHCHDWHTGMIPAWMHQAPDIGTVFTIHNLAYQGPWRWQLERMTWLPWYFSAHNTMAAGILYADQVNTVSPTYAMEIRTSLHGEGLQDLLAWKGERLRGILNGIDTEKFDPRTDPALEANFSIDDLSGRAVNKAALQSRLGLTVNPDVFLMGMVARLVEQKGIDLLIQTLDRFLAYSDSQFVLLGSGEAYYEGRIREMAERHPGRMAYQQGYQPQLAQLIYGGADVFLMPSRFEPCGISQMIAMRYGCVPIARRTGGLVDTVSHHIPSKGIGTGYCFDRYEALDFYTCLARAWEAFQHKDTWQALQKRGMATDFSWQRSALEYLRLYELIMNLPLRPEKTSSENQPAPTMQARILFAAAEAAPIAKVGGMADVVGSLPVVLRKLGQDVRIIMPLYGFLWDKFGPEPGQYPRSKDPIWSKQVMGQVADIYESVLPGTDVPLYLVSHYCFAPHRIYYGEDEFWRFTFFANAVAEFAWTYYPWKPNIIHCHDWHTGMIPAWMHQAPDIGTVFTIHNLAYQGPWRWQLERMTWLPWYFSAHNTMAAGILYADQVNTVSPTYAMEIRTSLHGEGLQDLLAWKGERLRGILNGIDTEKFDPRTDPALEANFSIDDLSGRAVNKAALQSRLGLTVNPDVFLMGMVARLVEQKGIDLLIQTLDRFLAYSDSQFVLLGSGEAYYEGRIREMAERHPGRMAYQQGYQPQLAQLIYGGADVFLMPSRFEPCGISQMIAMRYGCVPIARRTGGLVDTVSHHIPSKGIGTGYCFDRYEALDFYTCLARAWEAFQHKDTWQALQKRGMATDFSWQRSALEYLRLYELIMNLPLRPEKTSSENQPAPT

Radius of gyration: 38.35 Å; Cα contacts (8 Å, |Δi|>4): 2025; chains: 2; bounding box: 54×117×76 Å

Solvent-accessible surface area (backbone atoms only — not comparable to full-atom values): 49960 Å² total; per-residue (Å²): 134,68,53,31,36,35,37,35,32,87,38,31,36,89,82,38,65,89,55,69,60,5,51,46,58,41,40,50,48,58,55,43,35,74,71,59,32,50,42,33,37,37,32,67,42,35,31,74,42,46,67,38,48,27,66,100,87,30,87,38,71,42,50,84,57,64,79,44,76,48,79,45,87,90,37,71,40,32,30,30,45,33,53,40,84,98,56,87,38,42,25,35,30,41,38,46,77,84,34,45,51,80,55,89,71,75,67,92,53,42,58,57,47,31,50,50,49,24,49,43,50,48,51,44,53,73,65,37,75,96,61,60,47,42,29,38,39,24,38,37,30,53,25,5,54,34,23,53,73,36,58,81,42,89,67,41,38,31,35,28,36,46,68,55,75,83,58,35,66,47,40,41,73,55,43,63,73,65,43,90,72,62,93,81,67,79,46,66,27,26,32,49,24,16,62,70,38,21,73,32,34,33,26,38,7,52,54,25,47,58,43,30,39,32,81,89,57,16,71,87,42,12,65,64,51,47,68,46,48,83,45,49,37,38,44,49,73,47,47,59,58,79,74,62,26,48,67,69,35,80,55,40,84,38,50,29,48,85,88,42,61,66,20,31,57,53,17,26,44,50,50,24,53,75,58,56,30,62,73,57,91,85,48,54,33,36,24,33,76,45,60,33,40,63,52,49,15,46,63,51,43,64,69,29,47,63,58,49,48,71,77,43,81,43,31,40,38,39,38,28,47,60,42,65,68,50,52,51,52,50,49,54,52,25,67,75,32,72,41,33,33,34,71,43,78,48,88,50,71,49,60,52,50,27,41,28,38,21,24,54,28,33,58,42,53,29,70,58,34,44,29,70,60,63,57,60,52,17,15,49,39,38,6,29,31,37,32,27,58,28,27,15,36,51,77,72,46,38,54,58,38,66,74,74,70,43,41,34,22,42,58,35,70,61,97,43,48,64,47,50,45,48,45,51,37,26,50,57,42,45,57,41,37,54,69,62,37,51,52,34,23,39,48,20,36,65,53,84,51,48,40,69,65,38,48,52,54,50,50,49,54,52,29,59,66,67,70,41,86,74,75,81,72,77,76,77,67,74,79,58,75,72,87,122,136,68,53,30,36,36,36,35,33,88,37,30,35,89,84,37,68,88,53,69,60,6,51,46,58,41,40,50,47,58,54,43,35,75,72,57,32,49,42,35,38,37,30,68,42,34,31,73,42,46,68,35,46,28,69,95,88,29,86,38,70,44,47,84,56,62,79,43,76,48,77,44,86,89,36,70,40,33,29,30,43,33,53,40,84,97,56,86,36,43,26,35,31,40,39,46,77,84,34,46,52,81,56,89,71,74,67,94,54,41,57,57,46,31,51,50,49,23,49,43,51,48,50,43,51,73,64,36,75,96,60,61,47,42,29,38,39,24,38,37,29,56,24,5,55,33,22,53,74,36,58,80,44,88,68,42,38,30,35,29,35,45,68,55,74,85,58,35,66,47,40,40,74,56,45,63,73,65,45,90,72,64,93,80,66,78,48,66,26,25,33,50,25,17,61,69,39,21,75,33,33,33,28,37,7,49,54,26,48,58,42,31,39,32,78,89,57,16,71,86,42,11,65,63,49,47,68,45,48,83,45,50,36,38,44,47,71,47,47,60,58,78,75,64,26,46,67,70,33,80,57,40,83,36,50,29,48,85,90,44,61,68,20,30,59,51,18,26,46,50,50,24,53,76,57,57,29,63,70,57,92,86,50,54,34,35,22,34,77,47,60,33,40,63,51,50,15,45,62,50,43,63,70,29,47,63,59,49,47,69,76,41,80,42,31,40,38,39,38,27,47,62,42,66,68,50,51,52,53,50,49,52,52,24,65,76,32,73,42,32,33,34,72,43,79,46,90,51,71,50,58,52,50,27,40,27,38,20,25,55,27,34,58,42,55,30,70,58,34,44,29,72,60,63,57,59,54,17,15,49,39,37,6,29,29,37,32,29,60,27,28,15,37,51,77,71,47,38,54,58,37,66,73,76,72,44,40,34,22,43,59,35,70,62,97,41,48,65,46,50,45,48,46,50,37,25,49,56,42,45,58,41,37,51,67,62,37,50,51,34,22,40,46,18,37,67,54,83,49,47,41,68,65,37,48,52,53,48,50,50,55,53,30,58,68,67,71,43,86,75,73,80,72,78,76,77,66,76,79,59,75,72,88,121

Organism: Synechococcus sp. (strain JA-3-3Ab) (NCBI:txid321327)

Nearest PDB structures (foldseek):
  2r4t-assembly1_A  TM=9.390E-01  e=2.174E-45  unclassified
  3cx4-assembly1_A  TM=9.286E-01  e=1.321E-44  Escherichia coli
  1rzv-assembly2_B  TM=8.451E-01  e=1.180E-44  Agrobacterium tumefaciens
  6gng-assembly2_B  TM=8.773E-01  e=1.334E-37  Cyanophora paradoxa
  3vuf-assembly1_A  TM=8.552E-01  e=1.016E-36  Oryza sativa Japonica Group

Secondary structure (DSSP, 8-state):
---EEEEE-S-BTTTB-SSHHHHHHHHHHHHHHHTT-EEEEEEE--GGGTTTS-SSS-SS-B-SS-SEEEEETTEEEEEEEEE-TTS--EEEEEE-GGG-SS-SS-STTHHHHHHHHHHHHHHHHHH-TTS--SEEEEESGGGTHHHHHHTT-TT-EEEEEES-TT----BHHHHHHHS---TT---SBHHHHHHHH-SEEEES-HHHHHHTTSTTTSTT-HHHHHHHGGGEEE-PPP--TTTS-TTT-TTSSS--BTTBTHHHHHHHHHHHHHTT----TTS-EEEEE--BSGGGTHHHHHHHHHHHHHHS--EEEEEE-B-HHHHHHHHHHHHHSTTTEEEEES--HHHHHHHHHH-SEEEE--S--SS-SHHHHHHHTT-EEEEES-THHHHH--B-BTTTTB-SBEEE-S-SHHHHHHHHHHHHHHHHSHHHHHHHHHHHHHS---HHHHHHHHHHHHHHHTTPPPPP-----TT-----/---EEEEE-S-BTTTB-SSHHHHHHHHHHHHHHHTT-EEEEEEE--GGGTTTSSSSS-SS-B-SS-SEEEEETTEEEEEEEEE-TTS--EEEEEE-GGG-SS-SS-STTHHHHHHHHHHHHHHHHHH-TTS--SEEEEESGGGTHHHHHHTT-TT-EEEEEES-TT----BHHHHHHHS---TT---SBHHHHHHHH-SEEEES-HHHHHHTTSTTTSTT-HHHHHHHGGGEEE-PPP--TTTS-TTT-TTSSS--BTTBTHHHHHHHHHHHHHTT----TTS-EEEEE--BSGGGTHHHHHHHHHHHHHHS--EEEEEE-B-HHHHHHHHHHHHHSTTTEEEEES--HHHHHHHHHH-SEEEE--S--SS-SHHHHHHHTT-EEEEES-THHHHH--B-BTTTTB-SBEEE-S-SHHHHHHHHHHHHHHHHSHHHHHHHHHHHHHS---HHHHHHHHHHHHHHHTTPPPPP-----TT-----